Protein AF-0000000086524022 (afdb_homodimer)

Radius of gyration: 31.14 Å; Cα contacts (8 Å, |Δi|>4): 1579; chains: 2; bounding box: 56×101×96 Å

Structure (mmCIF, N/CA/C/O backbone):
data_AF-0000000086524022-model_v1
#
loop_
_entity.id
_entity.type
_entity.pdbx_description
1 polymer 'AAA family ATPase'
#
loop_
_atom_site.group_PDB
_atom_site.id
_atom_site.type_symbol
_atom_site.label_atom_id
_atom_site.label_alt_id
_atom_site.label_comp_id
_atom_site.label_asym_id
_atom_site.label_entity_id
_atom_site.label_seq_id
_atom_site.pdbx_PDB_ins_code
_atom_site.Cartn_x
_atom_site.Cartn_y
_atom_site.Cartn_z
_atom_site.occupancy
_atom_site.B_iso_or_equiv
_atom_site.auth_seq_id
_atom_site.auth_comp_id
_atom_site.auth_asym_id
_atom_site.auth_atom_id
_atom_site.pdbx_PDB_model_num
ATOM 1 N N . MET A 1 1 ? 24.516 22.266 28.344 1 19.86 1 MET A N 1
ATOM 2 C CA . MET A 1 1 ? 23.703 23.094 27.438 1 19.86 1 MET A CA 1
ATOM 3 C C . MET A 1 1 ? 22.25 22.641 27.453 1 19.86 1 MET A C 1
ATOM 5 O O . MET A 1 1 ? 21.938 21.484 27.203 1 19.86 1 MET A O 1
ATOM 9 N N . ASP A 1 2 ? 21.391 23.062 28.406 1 24.16 2 ASP A N 1
ATOM 10 C CA . ASP A 1 2 ? 19.984 22.938 28.766 1 24.16 2 ASP A CA 1
ATOM 11 C C . ASP A 1 2 ? 19.094 23.016 27.547 1 24.16 2 ASP A C 1
ATOM 13 O O . ASP A 1 2 ? 19.062 24.031 26.844 1 24.16 2 ASP A O 1
ATOM 17 N N . MET A 1 3 ? 18.953 22.094 26.75 1 27.72 3 MET A N 1
ATOM 18 C CA . MET A 1 3 ? 18.203 21.828 25.531 1 27.72 3 MET A CA 1
ATOM 19 C C . MET A 1 3 ? 16.812 22.469 25.594 1 27.72 3 MET A C 1
ATOM 21 O O . MET A 1 3 ? 16.141 22.406 26.625 1 27.72 3 MET A O 1
ATOM 25 N N . ASP A 1 4 ? 16.391 23.484 24.719 1 31.56 4 ASP A N 1
ATOM 26 C CA . ASP A 1 4 ? 15.398 24.531 24.516 1 31.56 4 ASP A CA 1
ATOM 27 C C . ASP A 1 4 ? 13.984 23.969 24.625 1 31.56 4 ASP A C 1
ATOM 29 O O . ASP A 1 4 ? 13.562 23.156 23.781 1 31.56 4 ASP A O 1
ATOM 33 N N . GLN A 1 5 ? 13.383 23.625 25.672 1 36.5 5 GLN A N 1
ATOM 34 C CA . GLN A 1 5 ? 12.047 23.359 26.203 1 36.5 5 GLN A CA 1
ATOM 35 C C . GLN A 1 5 ? 10.984 24.125 25.422 1 36.5 5 GLN A C 1
ATOM 37 O O . GLN A 1 5 ? 9.844 23.672 25.328 1 36.5 5 GLN A O 1
ATOM 42 N N . ASN A 1 6 ? 11.188 25.406 25 1 39.25 6 ASN A N 1
ATOM 43 C CA . ASN A 1 6 ? 10.297 26.5 24.594 1 39.25 6 ASN A CA 1
ATOM 44 C C . ASN A 1 6 ? 9.812 26.328 23.156 1 39.25 6 ASN A C 1
ATOM 46 O O . ASN A 1 6 ? 9.156 27.219 22.625 1 39.25 6 ASN A O 1
ATOM 50 N N . VAL A 1 7 ? 10.414 25.5 22.453 1 42.44 7 VAL A N 1
ATOM 51 C CA . VAL A 1 7 ? 10.07 25.531 21.031 1 42.44 7 VAL A CA 1
ATOM 52 C C . VAL A 1 7 ? 8.625 25.062 20.844 1 42.44 7 VAL A C 1
ATOM 54 O O . VAL A 1 7 ? 7.934 25.531 19.938 1 42.44 7 VAL A O 1
ATOM 57 N N . TYR A 1 8 ? 8.102 24.172 21.734 1 45.38 8 TYR A N 1
ATOM 58 C CA . TYR A 1 8 ? 6.75 23.656 21.531 1 45.38 8 TYR A CA 1
ATOM 59 C C . TYR A 1 8 ? 5.707 24.656 22.016 1 45.38 8 TYR A C 1
ATOM 61 O O . TYR A 1 8 ? 4.551 24.609 21.578 1 45.38 8 TYR A O 1
ATOM 69 N N . ASP A 1 9 ? 6.125 25.469 23.078 1 49.09 9 ASP A N 1
ATOM 70 C CA . ASP A 1 9 ? 5.207 26.484 23.594 1 49.09 9 ASP A CA 1
ATOM 71 C C . ASP A 1 9 ? 4.723 27.406 22.484 1 49.09 9 ASP A C 1
ATOM 73 O O . ASP A 1 9 ? 3.805 28.203 22.688 1 49.09 9 ASP A O 1
ATOM 77 N N . GLU A 1 10 ? 5.336 27.094 21.25 1 59.22 10 GLU A N 1
ATOM 78 C CA . GLU A 1 10 ? 5.074 28.109 20.25 1 59.22 10 GLU A CA 1
ATOM 79 C C . GLU A 1 10 ? 4.203 27.578 19.109 1 59.22 10 GLU A C 1
ATOM 81 O O . GLU A 1 10 ? 3.906 28.281 18.156 1 59.22 10 GLU A O 1
ATOM 86 N N . MET A 1 11 ? 3.648 26.312 19.312 1 65.94 11 MET A N 1
ATOM 87 C CA . MET A 1 11 ? 2.822 25.875 18.188 1 65.94 11 MET A CA 1
ATOM 88 C C . MET A 1 11 ? 1.359 26.234 18.406 1 65.94 11 MET A C 1
ATOM 90 O O . MET A 1 11 ? 0.811 26 19.484 1 65.94 11 MET A O 1
ATOM 94 N N . PRO A 1 12 ? 0.862 26.938 17.453 1 71.75 12 PRO A N 1
ATOM 95 C CA . PRO A 1 12 ? -0.554 27.266 17.625 1 71.75 12 PRO A CA 1
ATOM 96 C C . PRO A 1 12 ? -1.441 26.031 17.766 1 71.75 12 PRO A C 1
ATOM 98 O O . PRO A 1 12 ? -1.146 24.984 17.188 1 71.75 12 PRO A O 1
ATOM 101 N N . ALA A 1 13 ? -2.348 26.203 18.625 1 77.5 13 ALA A N 1
ATOM 102 C CA . ALA A 1 13 ? -3.328 25.125 18.797 1 77.5 13 ALA A CA 1
ATOM 103 C C . ALA A 1 13 ? -4.371 25.172 17.672 1 77.5 13 ALA A C 1
ATOM 105 O O . ALA A 1 13 ? -5.09 26.156 17.516 1 77.5 13 ALA A O 1
ATOM 106 N N . TRP A 1 14 ? -4.387 24.281 16.75 1 88.25 14 TRP A N 1
ATOM 107 C CA . TRP A 1 14 ? -5.371 24.125 15.688 1 88.25 14 TRP A CA 1
ATOM 108 C C . TRP A 1 14 ? -6.406 23.062 16.062 1 88.25 14 TRP A C 1
ATOM 110 O O . TRP A 1 14 ? -6.059 21.922 16.344 1 88.25 14 TRP A O 1
ATOM 120 N N . THR A 1 15 ? -7.648 23.531 16.094 1 93.94 15 THR A N 1
ATOM 121 C CA . THR A 1 15 ? -8.734 22.594 16.375 1 93.94 15 THR A CA 1
ATOM 122 C C . THR A 1 15 ? -9.664 22.469 15.172 1 93.94 15 THR A C 1
ATOM 124 O O . THR A 1 15 ? -10.031 23.484 14.555 1 93.94 15 THR A O 1
ATOM 127 N N . PHE A 1 16 ? -10.016 21.312 14.844 1 96.69 16 PHE A N 1
ATOM 128 C CA . PHE A 1 16 ? -10.953 21.016 13.766 1 96.69 16 PHE A CA 1
ATOM 129 C C . PHE A 1 16 ? -12.203 20.328 14.312 1 96.69 16 PHE A C 1
ATOM 131 O O . PHE A 1 16 ? -12.117 19.359 15.07 1 96.69 16 PHE A O 1
ATOM 138 N N . GLN A 1 17 ? -13.336 20.891 13.945 1 97.12 17 GLN A N 1
ATOM 139 C CA . GLN A 1 17 ? -14.625 20.344 14.359 1 97.12 17 GLN A CA 1
ATOM 140 C C . GLN A 1 17 ? -15.484 20 13.148 1 97.12 17 GLN A C 1
ATOM 142 O O . GLN A 1 17 ? -15.609 20.797 12.219 1 97.12 17 GLN A O 1
ATOM 147 N N . VAL A 1 18 ? -16.094 18.781 13.211 1 97.12 18 VAL A N 1
ATOM 148 C CA . VAL A 1 18 ? -16.844 18.359 12.047 1 97.12 18 VAL A CA 1
ATOM 149 C C . VAL A 1 18 ? -18.203 17.812 12.484 1 97.12 18 VAL A C 1
ATOM 151 O O . VAL A 1 18 ? -18.344 17.297 13.602 1 97.12 18 VAL A O 1
ATOM 154 N N . GLU A 1 19 ? -19.188 18.031 11.633 1 97 19 GLU A N 1
ATOM 155 C CA . GLU A 1 19 ? -20.516 17.438 11.734 1 97 19 GLU A CA 1
ATOM 156 C C . GLU A 1 19 ? -20.984 16.906 10.383 1 97 19 GLU A C 1
ATOM 158 O O . GLU A 1 19 ? -20.859 17.578 9.367 1 97 19 GLU A O 1
ATOM 163 N N . ASN A 1 20 ? -21.5 15.633 10.398 1 94.75 20 ASN A N 1
ATOM 164 C CA . ASN A 1 20 ? -22 14.992 9.188 1 94.75 20 ASN A CA 1
ATOM 165 C C . ASN A 1 20 ? -20.953 14.977 8.086 1 94.75 20 ASN A C 1
ATOM 167 O O . ASN A 1 20 ? -21.219 15.438 6.973 1 94.75 20 ASN A O 1
ATOM 171 N N . PHE A 1 21 ? -19.828 14.578 8.391 1 94.38 21 PHE A N 1
ATOM 172 C CA . PHE A 1 21 ? -18.703 14.516 7.469 1 94.38 21 PHE A CA 1
ATOM 173 C C . PHE A 1 21 ? -18.344 13.07 7.148 1 94.38 21 PHE A C 1
ATOM 175 O O . PHE A 1 21 ? -17.578 12.438 7.871 1 94.38 21 PHE A O 1
ATOM 182 N N . GLY A 1 22 ? -18.891 12.617 6.055 1 88.12 22 GLY A N 1
ATOM 183 C CA . GLY A 1 22 ? -18.672 11.227 5.691 1 88.12 22 GLY A CA 1
ATOM 184 C C . GLY A 1 22 ? -19.172 10.242 6.738 1 88.12 22 GLY A C 1
ATOM 185 O O . GLY A 1 22 ? -20.344 10.281 7.113 1 88.12 22 GLY A O 1
ATOM 186 N N . TYR A 1 23 ? -18.203 9.492 7.293 1 86.81 23 TYR A N 1
ATOM 187 C CA . TYR A 1 23 ? -18.562 8.484 8.289 1 86.81 23 TYR A CA 1
ATOM 188 C C . TYR A 1 23 ? -18.719 9.117 9.672 1 86.81 23 TYR A C 1
ATOM 190 O O . TYR A 1 23 ? -19.188 8.469 10.609 1 86.81 23 TYR A O 1
ATOM 198 N N . ILE A 1 24 ? -18.391 10.367 9.758 1 93.25 24 ILE A N 1
ATOM 199 C CA . ILE A 1 24 ? -18.359 11 11.07 1 93.25 24 ILE A CA 1
ATOM 200 C C . ILE A 1 24 ? -19.609 11.852 11.273 1 93.25 24 ILE A C 1
ATOM 202 O O . ILE A 1 24 ? -19.828 12.82 10.539 1 93.25 24 ILE A O 1
ATOM 206 N N . ASN A 1 25 ? -20.375 11.57 12.227 1 95.44 25 ASN A N 1
ATOM 207 C CA . ASN A 1 25 ? -21.531 12.391 12.578 1 95.44 25 ASN A CA 1
ATOM 208 C C . ASN A 1 25 ? -21.125 13.656 13.32 1 95.44 25 ASN A C 1
ATOM 210 O O . ASN A 1 25 ? -21.594 14.75 13.008 1 95.44 25 ASN A O 1
ATOM 214 N N . LYS A 1 26 ? -20.344 13.43 14.32 1 95.06 26 LYS A N 1
ATOM 215 C CA . LYS A 1 26 ? -19.812 14.555 15.086 1 95.06 26 LYS A CA 1
ATOM 216 C C . LYS A 1 26 ? -18.453 14.227 15.68 1 95.06 26 LYS A C 1
ATOM 218 O O . LYS A 1 26 ? -18.219 13.102 16.141 1 95.06 26 LYS A O 1
ATOM 223 N N . GLY A 1 27 ? -17.562 15.227 15.656 1 95.62 27 GLY A N 1
ATOM 224 C CA . GLY A 1 27 ? -16.25 15.023 16.25 1 95.62 27 GLY A CA 1
ATOM 225 C C . GLY A 1 27 ? -15.367 16.25 16.172 1 95.62 27 GLY A C 1
ATOM 226 O O . GLY A 1 27 ? -15.68 17.203 15.445 1 95.62 27 GLY A O 1
ATOM 227 N N . ALA A 1 28 ? -14.391 16.281 16.984 1 96.25 28 ALA A N 1
ATOM 228 C CA . ALA A 1 28 ? -13.406 17.359 16.984 1 96.25 28 ALA A CA 1
ATOM 229 C C . ALA A 1 28 ? -12.023 16.828 17.375 1 96.25 28 ALA A C 1
ATOM 231 O O . ALA A 1 28 ? -11.906 15.812 18.047 1 96.25 28 ALA A O 1
ATOM 232 N N . LEU A 1 29 ? -11.031 17.469 16.859 1 95.75 29 LEU A N 1
ATOM 233 C CA . LEU A 1 29 ? -9.68 17.125 17.297 1 95.75 29 LEU A CA 1
ATOM 234 C C . LEU A 1 29 ? -8.781 18.359 17.281 1 95.75 29 LEU A C 1
ATOM 236 O O . LEU A 1 29 ? -9 19.281 16.484 1 95.75 29 LEU A O 1
ATOM 240 N N . THR A 1 30 ? -7.871 18.406 18.188 1 94.94 30 THR A N 1
ATOM 241 C CA . THR A 1 30 ? -6.867 19.469 18.312 1 94.94 30 THR A CA 1
ATOM 242 C C . THR A 1 30 ? -5.473 18.922 18.031 1 94.94 30 THR A C 1
ATOM 244 O O . THR A 1 30 ? -5.07 17.891 18.594 1 94.94 30 THR A O 1
ATOM 247 N N . LEU A 1 31 ? -4.785 19.594 17.188 1 93.88 31 LEU A N 1
ATOM 248 C CA . LEU A 1 31 ? -3.469 19.109 16.781 1 93.88 31 LEU A CA 1
ATOM 249 C C . LEU A 1 31 ? -2.436 19.359 17.875 1 93.88 31 LEU A C 1
ATOM 251 O O . LEU A 1 31 ? -2.416 20.438 18.469 1 93.88 31 LEU A O 1
ATOM 255 N N . LYS A 1 32 ? -1.674 18.375 18.172 1 95.31 32 LYS A N 1
ATOM 256 C CA . LYS A 1 32 ? -0.5 18.422 19.031 1 95.31 32 LYS A CA 1
ATOM 257 C C . LYS A 1 32 ? 0.776 18.141 18.234 1 95.31 32 LYS A C 1
ATOM 259 O O . LYS A 1 32 ? 0.724 17.891 17.031 1 95.31 32 LYS A O 1
ATOM 264 N N . PRO A 1 33 ? 1.92 18.266 18.875 1 95.69 33 PRO A N 1
ATOM 265 C CA . PRO A 1 33 ? 3.143 17.969 18.125 1 95.69 33 PRO A CA 1
ATOM 266 C C . PRO A 1 33 ? 3.094 16.594 17.453 1 95.69 33 PRO A C 1
ATOM 268 O O . PRO A 1 33 ? 3.508 16.469 16.297 1 95.69 33 PRO A O 1
ATOM 271 N N . LEU A 1 34 ? 2.611 15.648 18.141 1 97.81 34 LEU A N 1
ATOM 272 C CA . LEU A 1 34 ? 2.266 14.352 17.562 1 97.81 34 LEU A CA 1
ATOM 273 C C . LEU A 1 34 ? 0.777 14.07 17.719 1 97.81 34 LEU A C 1
ATOM 275 O O . LEU A 1 34 ? 0.276 13.961 18.844 1 97.81 34 LEU A O 1
ATOM 279 N N . THR A 1 35 ? 0.076 14.023 16.703 1 98.06 35 THR A N 1
ATOM 280 C CA . THR A 1 35 ? -1.344 13.688 16.719 1 98.06 35 THR A CA 1
ATOM 281 C C . THR A 1 35 ? -1.598 12.359 16 1 98.06 35 THR A C 1
ATOM 283 O O . THR A 1 35 ? -1.136 12.156 14.883 1 98.06 35 THR A O 1
ATOM 286 N N . ILE A 1 36 ? -2.309 11.5 16.641 1 97.31 36 ILE A N 1
ATOM 287 C CA . ILE A 1 36 ? -2.535 10.148 16.125 1 97.31 36 ILE A CA 1
ATOM 288 C C . ILE A 1 36 ? -4.031 9.914 15.945 1 97.31 36 ILE A C 1
ATOM 290 O O . ILE A 1 36 ? -4.812 10.07 16.891 1 97.31 36 ILE A O 1
ATOM 294 N N . LEU A 1 37 ? -4.418 9.609 14.727 1 96.5 37 LEU A N 1
ATOM 295 C CA . LEU A 1 37 ? -5.77 9.164 14.414 1 96.5 37 LEU A CA 1
ATOM 296 C C . LEU A 1 37 ? -5.844 7.645 14.367 1 96.5 37 LEU A C 1
ATOM 298 O O . LEU A 1 37 ? -5.258 7.016 13.484 1 96.5 37 LEU A O 1
ATOM 302 N N . CYS A 1 38 ? -6.57 7.113 15.305 1 91.56 38 CYS A N 1
ATOM 303 C CA . CYS A 1 38 ? -6.672 5.664 15.414 1 91.56 38 CYS A CA 1
ATOM 304 C C . CYS A 1 38 ? -8.094 5.191 15.156 1 91.56 38 CYS A C 1
ATOM 306 O O . CYS A 1 38 ? -9.047 5.953 15.344 1 91.56 38 CYS A O 1
ATOM 308 N N . GLY A 1 39 ? -8.211 3.934 14.734 1 84.19 39 GLY A N 1
ATOM 309 C CA . GLY A 1 39 ? -9.531 3.355 14.547 1 84.19 39 GLY A CA 1
ATOM 310 C C . GLY A 1 39 ? -9.562 2.295 13.461 1 84.19 39 GLY A C 1
ATOM 311 O O . GLY A 1 39 ? -8.562 2.059 12.781 1 84.19 39 GLY A O 1
ATOM 312 N N . GLN A 1 40 ? -10.68 1.708 13.336 1 81.88 40 GLN A N 1
ATOM 313 C CA . GLN A 1 40 ? -10.883 0.65 12.352 1 81.88 40 GLN A CA 1
ATOM 314 C C . GLN A 1 40 ? -10.922 1.217 10.938 1 81.88 40 GLN A C 1
ATOM 316 O O . GLN A 1 40 ? -10.836 2.432 10.742 1 81.88 40 GLN A O 1
ATOM 321 N N . ASN A 1 41 ? -10.922 0.274 10.016 1 80.5 41 ASN A N 1
ATOM 322 C CA . ASN A 1 41 ? -11.031 0.714 8.625 1 80.5 41 ASN A CA 1
ATOM 323 C C . ASN A 1 41 ? -12.398 1.333 8.344 1 80.5 41 ASN A C 1
ATOM 325 O O . ASN A 1 41 ? -13.398 0.942 8.953 1 80.5 41 ASN A O 1
ATOM 329 N N . ASN A 1 42 ? -12.383 2.303 7.477 1 81.12 42 ASN A N 1
ATOM 330 C CA . ASN A 1 42 ? -13.617 2.924 7.02 1 81.12 42 ASN A CA 1
ATOM 331 C C . ASN A 1 42 ? -14.273 3.746 8.125 1 81.12 42 ASN A C 1
ATOM 333 O O . ASN A 1 42 ? -15.469 3.584 8.398 1 81.12 42 ASN A O 1
ATOM 337 N N . THR A 1 43 ? -13.5 4.512 8.812 1 85.81 43 THR A N 1
ATOM 338 C CA . THR A 1 43 ? -14.055 5.316 9.898 1 85.81 43 THR A CA 1
ATOM 339 C C . THR A 1 43 ? -13.828 6.801 9.641 1 85.81 43 THR A C 1
ATOM 341 O O . THR A 1 43 ? -14.172 7.641 10.477 1 85.81 43 THR A O 1
ATOM 344 N N . GLY A 1 44 ? -13.172 7.18 8.602 1 91 44 GLY A N 1
ATOM 345 C CA . GLY A 1 44 ? -13.078 8.578 8.195 1 91 44 GLY A CA 1
ATOM 346 C C . GLY A 1 44 ? -11.727 9.195 8.492 1 91 44 GLY A C 1
ATOM 347 O O . GLY A 1 44 ? -11.531 10.398 8.297 1 91 44 GLY A O 1
ATOM 348 N N . LYS A 1 45 ? -10.719 8.422 8.938 1 93.44 45 LYS A N 1
ATOM 349 C CA . LYS A 1 45 ? -9.391 8.922 9.281 1 93.44 45 LYS A CA 1
ATOM 350 C C . LYS A 1 45 ? -8.742 9.617 8.094 1 93.44 45 LYS A C 1
ATOM 352 O O . LYS A 1 45 ? -8.211 10.719 8.227 1 93.44 45 LYS A O 1
ATOM 357 N N . THR A 1 46 ? -8.812 9.023 6.938 1 92.75 46 THR A N 1
ATOM 358 C CA . THR A 1 46 ? -8.156 9.547 5.742 1 92.75 46 THR A CA 1
ATOM 359 C C . THR A 1 46 ? -8.805 10.859 5.301 1 92.75 46 THR A C 1
ATOM 361 O O . THR A 1 46 ? -8.102 11.82 4.973 1 92.75 46 THR A O 1
ATOM 364 N N . TRP A 1 47 ? -10.133 10.938 5.344 1 94.19 47 TRP A N 1
ATOM 365 C CA . TRP A 1 47 ? -10.828 12.156 4.957 1 94.19 47 TRP A CA 1
ATOM 366 C C . TRP A 1 47 ? -10.445 13.312 5.871 1 94.19 47 TRP A C 1
ATOM 368 O O . TRP A 1 47 ? -10.242 14.438 5.402 1 94.19 47 TRP A O 1
ATOM 378 N N . MET A 1 48 ? -10.453 12.977 7.094 1 96.5 48 MET A N 1
ATOM 379 C CA . MET A 1 48 ? -10.086 14.008 8.055 1 96.5 48 MET A CA 1
ATOM 380 C C . MET A 1 48 ? -8.672 14.508 7.805 1 96.5 48 MET A C 1
ATOM 382 O O . MET A 1 48 ? -8.43 15.711 7.781 1 96.5 48 MET A O 1
ATOM 386 N N . MET A 1 49 ? -7.781 13.625 7.605 1 96.88 49 MET A N 1
ATOM 387 C CA . MET A 1 49 ? -6.387 13.977 7.371 1 96.88 49 MET A CA 1
ATOM 388 C C . MET A 1 49 ? -6.238 14.781 6.082 1 96.88 49 MET A C 1
ATOM 390 O O . MET A 1 49 ? -5.543 15.797 6.055 1 96.88 49 MET A O 1
ATOM 394 N N . TYR A 1 50 ? -6.859 14.344 5.004 1 96.25 50 TYR A N 1
ATOM 395 C CA . TYR A 1 50 ? -6.793 15.039 3.723 1 96.25 50 TYR A CA 1
ATOM 396 C C . TYR A 1 50 ? -7.363 16.453 3.836 1 96.25 50 TYR A C 1
ATOM 398 O O . TYR A 1 50 ? -6.805 17.406 3.287 1 96.25 50 TYR A O 1
ATOM 406 N N . SER A 1 51 ? -8.469 16.547 4.543 1 96.62 51 SER A N 1
ATOM 407 C CA . SER A 1 51 ? -9.102 17.844 4.719 1 96.62 51 SER A CA 1
ATOM 408 C C . SER A 1 51 ? -8.211 18.797 5.512 1 96.62 51 SER A C 1
ATOM 410 O O . SER A 1 51 ? -8.031 19.953 5.133 1 96.62 51 SER A O 1
ATOM 412 N N . MET A 1 52 ? -7.664 18.297 6.605 1 96 52 MET A N 1
ATOM 413 C CA . MET A 1 52 ? -6.746 19.109 7.387 1 96 52 MET A CA 1
ATOM 414 C C . MET A 1 52 ? -5.574 19.594 6.535 1 96 52 MET A C 1
ATOM 416 O O . MET A 1 52 ? -5.195 20.766 6.582 1 96 52 MET A O 1
ATOM 420 N N . TYR A 1 53 ? -5.047 18.703 5.75 1 96 53 TYR A N 1
ATOM 421 C CA . TYR A 1 53 ? -3.947 19.016 4.848 1 96 53 TYR A CA 1
ATOM 422 C C . TYR A 1 53 ? -4.336 20.156 3.902 1 96 53 TYR A C 1
ATOM 424 O O . TYR A 1 53 ? -3.609 21.141 3.781 1 96 53 TYR A O 1
ATOM 432 N N . GLY A 1 54 ? -5.422 19.984 3.225 1 92.88 54 GLY A N 1
ATOM 433 C CA . GLY A 1 54 ? -5.859 20.969 2.26 1 92.88 54 GLY A CA 1
ATOM 434 C C . GLY A 1 54 ? -6.125 22.328 2.879 1 92.88 54 GLY A C 1
ATOM 435 O O . GLY A 1 54 ? -5.801 23.359 2.289 1 92.88 54 GLY A O 1
ATOM 436 N N . ILE A 1 55 ? -6.715 22.312 4.031 1 92.94 55 ILE A N 1
ATOM 437 C CA . ILE A 1 55 ? -7.047 23.547 4.738 1 92.94 55 ILE A CA 1
ATOM 438 C C . ILE A 1 55 ? -5.766 24.266 5.152 1 92.94 55 ILE A C 1
ATOM 440 O O . ILE A 1 55 ? -5.652 25.484 4.98 1 92.94 55 ILE A O 1
ATOM 444 N N . LEU A 1 56 ? -4.801 23.547 5.621 1 91.25 56 LEU A N 1
ATOM 445 C CA . LEU A 1 56 ? -3.555 24.141 6.086 1 91.25 56 LEU A CA 1
ATOM 446 C C . LEU A 1 56 ? -2.695 24.594 4.906 1 91.25 56 LEU A C 1
ATOM 448 O O . LEU A 1 56 ? -1.821 25.453 5.059 1 91.25 56 LEU A O 1
ATOM 452 N N . ARG A 1 57 ? -2.979 23.969 3.828 1 88.62 57 ARG A N 1
ATOM 453 C CA . ARG A 1 57 ? -2.182 24.312 2.652 1 88.62 57 ARG A CA 1
ATOM 454 C C . ARG A 1 57 ? -2.637 25.625 2.039 1 88.62 57 ARG A C 1
ATOM 456 O O . ARG A 1 57 ? -1.812 26.453 1.627 1 88.62 57 ARG A O 1
ATOM 463 N N . HIS A 1 58 ? -3.973 25.734 1.92 1 84.81 58 HIS A N 1
ATOM 464 C CA . HIS A 1 58 ? -4.484 26.938 1.255 1 84.81 58 HIS A CA 1
ATOM 465 C C . HIS A 1 58 ? -5.961 27.141 1.571 1 84.81 58 HIS A C 1
ATOM 467 O O . HIS A 1 58 ? -6.738 26.188 1.618 1 84.81 58 HIS A O 1
ATOM 473 N N . LEU A 1 59 ? -6.246 28.406 1.8 1 88.75 59 LEU A N 1
ATOM 474 C CA . LEU A 1 59 ? -7.641 28.828 1.919 1 88.75 59 LEU A CA 1
ATOM 475 C C . LEU A 1 59 ? -7.984 29.875 0.878 1 88.75 59 LEU A C 1
ATOM 477 O O . LEU A 1 59 ? -7.18 30.766 0.602 1 88.75 59 LEU A O 1
ATOM 481 N N . PRO A 1 60 ? -9.125 29.734 0.326 1 88 60 PRO A N 1
ATOM 482 C CA . PRO A 1 60 ? -9.531 30.734 -0.67 1 88 60 PRO A CA 1
ATOM 483 C C . PRO A 1 60 ? -9.758 32.094 -0.063 1 88 60 PRO A C 1
ATOM 485 O O . PRO A 1 60 ? -10.07 32.219 1.126 1 88 60 PRO A O 1
ATOM 488 N N . THR A 1 61 ? -9.609 33.125 -0.903 1 84.31 61 THR A N 1
ATOM 489 C CA . THR A 1 61 ? -9.695 34.531 -0.439 1 84.31 61 THR A CA 1
ATOM 490 C C . THR A 1 61 ? -10.852 35.25 -1.118 1 84.31 61 THR A C 1
ATOM 492 O O . THR A 1 61 ? -10.852 36.469 -1.214 1 84.31 61 THR A O 1
ATOM 495 N N . ASP A 1 62 ? -11.758 34.5 -1.497 1 84.44 62 ASP A N 1
ATOM 496 C CA . ASP A 1 62 ? -12.828 35.094 -2.293 1 84.44 62 ASP A CA 1
ATOM 497 C C . ASP A 1 62 ? -13.719 36 -1.437 1 84.44 62 ASP A C 1
ATOM 499 O O . ASP A 1 62 ? -14.25 37 -1.92 1 84.44 62 ASP A O 1
ATOM 503 N N . GLU A 1 63 ? -13.859 35.688 -0.212 1 84.38 63 GLU A N 1
ATOM 504 C CA . GLU A 1 63 ? -14.727 36.469 0.673 1 84.38 63 GLU A CA 1
ATOM 505 C C . GLU A 1 63 ? -14 37.688 1.233 1 84.38 63 GLU A C 1
ATOM 507 O O . GLU A 1 63 ? -12.773 37.656 1.402 1 84.38 63 GLU A O 1
ATOM 512 N N . PRO A 1 64 ? -14.703 38.688 1.448 1 86.75 64 PRO A N 1
ATOM 513 C CA . PRO A 1 64 ? -14.062 39.906 1.986 1 86.75 64 PRO A CA 1
ATOM 514 C C . PRO A 1 64 ? -13.727 39.781 3.471 1 86.75 64 PRO A C 1
ATOM 516 O O . PRO A 1 64 ? -14.438 39.094 4.215 1 86.75 64 PRO A O 1
ATOM 519 N N . LEU A 1 65 ? -12.617 40.406 3.83 1 90.62 65 LEU A N 1
ATOM 520 C CA . LEU A 1 65 ? -12.234 40.562 5.227 1 90.62 65 LEU A CA 1
ATOM 521 C C . LEU A 1 65 ? -12.453 42 5.695 1 90.62 65 LEU A C 1
ATOM 523 O O . LEU A 1 65 ? -12.32 42.938 4.91 1 90.62 65 LEU A O 1
ATOM 527 N N . PRO A 1 66 ? -12.758 42.031 6.93 1 90.38 66 PRO A N 1
ATOM 528 C CA . PRO A 1 66 ? -13.016 43.406 7.418 1 90.38 66 PRO A CA 1
ATOM 529 C C . PRO A 1 66 ? -11.812 44.312 7.273 1 90.38 66 PRO A C 1
ATOM 531 O O . PRO A 1 66 ? -10.68 43.938 7.57 1 90.38 66 PRO A O 1
ATOM 534 N N . GLU A 1 67 ? -12.047 45.531 6.82 1 90.75 67 GLU A N 1
ATOM 535 C CA . GLU A 1 67 ? -11.133 46.656 6.828 1 90.75 67 GLU A CA 1
ATOM 536 C C . GLU A 1 67 ? -10.047 46.5 5.766 1 90.75 67 GLU A C 1
ATOM 538 O O . GLU A 1 67 ? -9.195 47.406 5.602 1 90.75 67 GLU A O 1
ATOM 543 N N . ILE A 1 68 ? -9.992 45.438 5.059 1 91.06 68 ILE A N 1
ATOM 544 C CA . ILE A 1 68 ? -8.938 45.219 4.078 1 91.06 68 ILE A CA 1
ATOM 545 C C . ILE A 1 68 ? -9.164 46.125 2.867 1 91.06 68 ILE A C 1
ATOM 547 O O . ILE A 1 68 ? -8.203 46.656 2.287 1 91.06 68 ILE A O 1
ATOM 551 N N . ALA A 1 69 ? -10.43 46.281 2.506 1 90 69 ALA A N 1
ATOM 552 C CA . ALA A 1 69 ? -10.742 47.156 1.402 1 90 69 ALA A CA 1
ATOM 553 C C . ALA A 1 69 ? -10.281 48.594 1.71 1 90 69 ALA A C 1
ATOM 555 O O . ALA A 1 69 ? -9.742 49.281 0.839 1 90 69 ALA A O 1
ATOM 556 N N . GLU A 1 70 ? -10.555 49 2.916 1 91.31 70 GLU A N 1
ATOM 557 C CA . GLU A 1 70 ? -10.133 50.312 3.342 1 91.31 70 GLU A CA 1
ATOM 558 C C . GLU A 1 70 ? -8.609 50.438 3.346 1 91.31 70 GLU A C 1
ATOM 560 O O . GLU A 1 70 ? -8.062 51.469 2.922 1 91.31 70 GLU A O 1
ATOM 565 N N . LEU A 1 71 ? -7.996 49.469 3.844 1 91.19 71 LEU A N 1
ATOM 566 C CA . LEU A 1 71 ? -6.535 49.438 3.871 1 91.19 71 LEU A CA 1
ATOM 567 C C . LEU A 1 71 ? -5.965 49.5 2.459 1 91.19 71 LEU A C 1
ATOM 569 O O . LEU A 1 71 ? -4.992 50.219 2.215 1 91.19 71 LEU A O 1
ATOM 573 N N . THR A 1 72 ? -6.523 48.781 1.562 1 89.25 72 THR A N 1
ATOM 574 C CA . THR A 1 72 ? -6.082 48.75 0.173 1 89.25 72 THR A CA 1
ATOM 575 C C . THR A 1 72 ? -6.242 50.094 -0.482 1 89.25 72 THR A C 1
ATOM 577 O O . THR A 1 72 ? -5.359 50.562 -1.216 1 89.25 72 THR A O 1
ATOM 580 N N . ASN A 1 73 ? -7.359 50.719 -0.225 1 89.25 73 ASN A N 1
ATOM 581 C CA . ASN A 1 73 ? -7.594 52.031 -0.772 1 89.25 73 ASN A CA 1
ATOM 582 C C . ASN A 1 73 ? -6.562 53.031 -0.272 1 89.25 73 ASN A C 1
ATOM 584 O O . ASN A 1 73 ? -6.062 53.875 -1.044 1 89.25 73 ASN A O 1
ATOM 588 N N . LYS A 1 74 ? -6.285 52.969 0.962 1 90.19 74 LYS A N 1
ATOM 589 C CA . LYS A 1 74 ? -5.266 53.844 1.536 1 90.19 74 LYS A CA 1
ATOM 590 C C . LYS A 1 74 ? -3.902 53.594 0.904 1 90.19 74 LYS A C 1
ATOM 592 O O . LYS A 1 74 ? -3.139 54.531 0.661 1 90.19 74 LYS A O 1
ATOM 597 N N . LEU A 1 75 ? -3.607 52.406 0.694 1 89.12 75 LEU A N 1
ATOM 598 C CA . LEU A 1 75 ? -2.336 52.031 0.096 1 89.12 75 LEU A CA 1
ATOM 599 C C . LEU A 1 75 ? -2.229 52.531 -1.338 1 89.12 75 LEU A C 1
ATOM 601 O O . LEU A 1 75 ? -1.155 52.938 -1.771 1 89.12 75 LEU A O 1
ATOM 605 N N . LEU A 1 76 ? -3.287 52.469 -2.037 1 87.25 76 LEU A N 1
ATOM 606 C CA . LEU A 1 76 ? -3.297 52.906 -3.428 1 87.25 76 LEU A CA 1
ATOM 607 C C . LEU A 1 76 ? -3.111 54.406 -3.52 1 87.25 76 LEU A C 1
ATOM 609 O O . LEU A 1 76 ? -2.506 54.906 -4.473 1 87.25 76 LEU A O 1
ATOM 613 N N . VAL A 1 77 ? -3.586 55.062 -2.576 1 87.12 77 VAL A N 1
ATOM 614 C CA . VAL A 1 77 ? -3.527 56.5 -2.586 1 87.12 77 VAL A CA 1
ATOM 615 C C . VAL A 1 77 ? -2.178 56.969 -2.043 1 87.12 77 VAL A C 1
ATOM 617 O O . VAL A 1 77 ? -1.51 57.812 -2.658 1 87.12 77 VAL A O 1
ATOM 620 N N . ASP A 1 78 ? -1.78 56.438 -0.959 1 88.12 78 ASP A N 1
ATOM 621 C CA . ASP A 1 78 ? -0.619 56.938 -0.234 1 88.12 78 ASP A CA 1
ATOM 622 C C . ASP A 1 78 ? 0.649 56.188 -0.637 1 88.12 78 ASP A C 1
ATOM 624 O O . ASP A 1 78 ? 1.761 56.688 -0.406 1 88.12 78 ASP A O 1
ATOM 628 N N . GLY A 1 79 ? 0.489 55.031 -1.175 1 85.88 79 GLY A N 1
ATOM 629 C CA . GLY A 1 79 ? 1.63 54.219 -1.559 1 85.88 79 GLY A CA 1
ATOM 630 C C . GLY A 1 79 ? 2.279 53.5 -0.384 1 85.88 79 GLY A C 1
ATOM 631 O O . GLY A 1 79 ? 3.221 52.75 -0.562 1 85.88 79 GLY A O 1
ATOM 632 N N . TYR A 1 80 ? 1.806 53.906 0.767 1 87.31 80 TYR A N 1
ATOM 633 C CA . TYR A 1 80 ? 2.375 53.344 1.997 1 87.31 80 TYR A CA 1
ATOM 634 C C . TYR A 1 80 ? 1.326 53.312 3.102 1 87.31 80 TYR A C 1
ATOM 636 O O . TYR A 1 80 ? 0.467 54.188 3.199 1 87.31 80 TYR A O 1
ATOM 644 N N . VAL A 1 81 ? 1.362 52.188 3.84 1 89.12 81 VAL A N 1
ATOM 645 C CA . VAL A 1 81 ? 0.436 52.062 4.961 1 89.12 81 VAL A CA 1
ATOM 646 C C . VAL A 1 81 ? 1.087 51.281 6.098 1 89.12 81 VAL A C 1
ATOM 648 O O . VAL A 1 81 ? 1.821 50.312 5.852 1 89.12 81 VAL A O 1
ATOM 651 N N . GLU A 1 82 ? 0.988 51.75 7.324 1 89.44 82 GLU A N 1
ATOM 652 C CA . GLU A 1 82 ? 1.296 51 8.531 1 89.44 82 GLU A CA 1
ATOM 653 C C . GLU A 1 82 ? 0.025 50.5 9.203 1 89.44 82 GLU A C 1
ATOM 655 O O . GLU A 1 82 ? -0.94 51.25 9.375 1 89.44 82 GLU A O 1
ATOM 660 N N . TRP A 1 83 ? 0.058 49.281 9.414 1 88.25 83 TRP A N 1
ATOM 661 C CA . TRP A 1 83 ? -1.155 48.625 9.875 1 88.25 83 TRP A CA 1
ATOM 662 C C . TRP A 1 83 ? -0.863 47.75 11.086 1 88.25 83 TRP A C 1
ATOM 664 O O . TRP A 1 83 ? 0.047 46.906 11.047 1 88.25 83 TRP A O 1
ATOM 674 N N . ASN A 1 84 ? -1.584 48 12.266 1 89.25 84 ASN A N 1
ATOM 675 C CA . ASN A 1 84 ? -1.461 47.156 13.445 1 89.25 84 ASN A CA 1
ATOM 676 C C . ASN A 1 84 ? -2.264 45.844 13.289 1 89.25 84 ASN A C 1
ATOM 678 O O . ASN A 1 84 ? -3.445 45.812 13.641 1 89.25 84 ASN A O 1
ATOM 682 N N . ILE A 1 85 ? -1.632 44.812 13.008 1 87.81 85 ILE A N 1
ATOM 683 C CA . ILE A 1 85 ? -2.289 43.562 12.648 1 87.81 85 ILE A CA 1
ATOM 684 C C . ILE A 1 85 ? -2.799 42.875 13.906 1 87.81 85 ILE A C 1
ATOM 686 O O . ILE A 1 85 ? -3.809 42.188 13.867 1 87.81 85 ILE A O 1
ATOM 690 N N . VAL A 1 86 ? -2.129 43.031 15 1 87.44 86 VAL A N 1
ATOM 691 C CA . VAL A 1 86 ? -2.523 42.406 16.25 1 87.44 86 VAL A CA 1
ATOM 692 C C . VAL A 1 86 ? -3.855 42.969 16.734 1 87.44 86 VAL A C 1
ATOM 694 O O . VAL A 1 86 ? -4.777 42.219 17.062 1 87.44 86 VAL A O 1
ATOM 697 N N . GLU A 1 87 ? -3.879 44.25 16.781 1 89.06 87 GLU A N 1
ATOM 698 C CA . GLU A 1 87 ? -5.113 44.938 17.188 1 89.06 87 GLU A CA 1
ATOM 699 C C . GLU A 1 87 ? -6.258 44.594 16.234 1 89.06 87 GLU A C 1
ATOM 701 O O . GLU A 1 87 ? -7.395 44.375 16.672 1 89.06 87 GLU A O 1
ATOM 706 N N . TRP A 1 88 ? -5.98 44.656 15 1 90.94 88 TRP A N 1
ATOM 707 C CA . TRP A 1 88 ? -6.988 44.312 13.992 1 90.94 88 TRP A CA 1
ATOM 708 C C . TRP A 1 88 ? -7.535 42.906 14.219 1 90.94 88 TRP A C 1
ATOM 710 O O . TRP A 1 88 ? -8.742 42.688 14.164 1 90.94 88 TRP A O 1
ATOM 720 N N . PHE A 1 89 ? -6.684 41.906 14.453 1 90.06 89 PHE A N 1
ATOM 721 C CA . PHE A 1 89 ? -7.062 40.5 14.656 1 90.06 89 PHE A CA 1
ATOM 722 C C . PHE A 1 89 ? -7.949 40.375 15.891 1 90.06 89 PHE A C 1
ATOM 724 O O . PHE A 1 89 ? -8.977 39.688 15.844 1 90.06 89 PHE A O 1
ATOM 731 N N . GLU A 1 90 ? -7.543 40.969 16.953 1 90.06 90 GLU A N 1
ATOM 732 C CA . GLU A 1 90 ? -8.273 40.875 18.219 1 90.06 90 GLU A CA 1
ATOM 733 C C . GLU A 1 90 ? -9.664 41.5 18.094 1 90.06 90 GLU A C 1
ATOM 735 O O . GLU A 1 90 ? -10.641 40.938 18.609 1 90.06 90 GLU A O 1
ATOM 740 N N . ARG A 1 91 ? -9.734 42.594 17.422 1 91.19 91 ARG A N 1
ATOM 741 C CA . ARG A 1 91 ? -11 43.312 17.281 1 91.19 91 ARG A CA 1
ATOM 742 C C . ARG A 1 91 ? -11.961 42.531 16.375 1 91.19 91 ARG A C 1
ATOM 744 O O . ARG A 1 91 ? -13.172 42.562 16.578 1 91.19 91 ARG A O 1
ATOM 751 N N . ASN A 1 92 ? -11.391 41.875 15.391 1 92.5 92 ASN A N 1
ATOM 752 C CA . ASN A 1 92 ? -12.234 41.219 14.383 1 92.5 92 ASN A CA 1
ATOM 753 C C . ASN A 1 92 ? -12.18 39.688 14.508 1 92.5 92 ASN A C 1
ATOM 755 O O . ASN A 1 92 ? -12.438 39 13.531 1 92.5 92 ASN A O 1
ATOM 759 N N . PHE A 1 93 ? -11.898 39.125 15.602 1 91.62 93 PHE A N 1
ATOM 760 C CA . PHE A 1 93 ? -11.641 37.719 15.773 1 91.62 93 PHE A CA 1
ATOM 761 C C . PHE A 1 93 ? -12.844 36.875 15.336 1 91.62 93 PHE A C 1
ATOM 763 O O . PHE A 1 93 ? -12.703 35.906 14.609 1 91.62 93 PHE A O 1
ATOM 770 N N . THR A 1 94 ? -14.016 37.312 15.734 1 92.75 94 THR A N 1
ATOM 771 C CA . THR A 1 94 ? -15.227 36.531 15.445 1 92.75 94 THR A CA 1
ATOM 772 C C . THR A 1 94 ? -15.508 36.531 13.945 1 92.75 94 THR A C 1
ATOM 774 O O . THR A 1 94 ? -15.883 35.469 13.391 1 92.75 94 THR A O 1
ATOM 777 N N . VAL A 1 95 ? -15.328 37.594 13.344 1 93 95 VAL A N 1
ATOM 778 C CA . VAL A 1 95 ? -15.57 37.719 11.914 1 93 95 VAL A CA 1
ATOM 779 C C . VAL A 1 95 ? -14.531 36.906 11.141 1 93 95 VAL A C 1
ATOM 781 O O . VAL A 1 95 ? -14.852 36.25 10.141 1 93 95 VAL A O 1
ATOM 784 N N . ILE A 1 96 ? -13.344 37 11.617 1 91.56 96 ILE A N 1
ATOM 785 C CA . ILE A 1 96 ? -12.266 36.281 10.984 1 91.56 96 ILE A CA 1
ATOM 786 C C . ILE A 1 96 ? -12.539 34.781 11.094 1 91.56 96 ILE A C 1
ATOM 788 O O . ILE A 1 96 ? -12.352 34.031 10.133 1 91.56 96 ILE A O 1
ATOM 792 N N . GLN A 1 97 ? -12.969 34.312 12.211 1 92.25 97 GLN A N 1
ATOM 793 C CA . GLN A 1 97 ? -13.312 32.906 12.414 1 92.25 97 GLN A CA 1
ATOM 794 C C . GLN A 1 97 ? -14.414 32.469 11.453 1 92.25 97 GLN A C 1
ATOM 796 O O . GLN A 1 97 ? -14.344 31.391 10.875 1 92.25 97 GLN A O 1
ATOM 801 N N . THR A 1 98 ? -15.398 33.312 11.352 1 93.44 98 THR A N 1
ATOM 802 C CA . THR A 1 98 ? -16.484 33.031 10.422 1 93.44 98 THR A CA 1
ATOM 803 C C . THR A 1 98 ? -15.969 32.969 8.984 1 93.44 98 THR A C 1
ATOM 805 O O . THR A 1 98 ? -16.375 32.094 8.219 1 93.44 98 THR A O 1
ATOM 808 N N . TYR A 1 99 ? -15.125 33.906 8.703 1 92.31 99 TYR A N 1
ATOM 809 C CA . TYR A 1 99 ? -14.5 33.938 7.383 1 92.31 99 TYR A CA 1
ATOM 810 C C . TYR A 1 99 ? -13.75 32.625 7.105 1 92.31 99 TYR A C 1
ATOM 812 O O . TYR A 1 99 ? -13.906 32.031 6.035 1 92.31 99 TYR A O 1
ATOM 820 N N . ILE A 1 100 ? -13 32.188 8.023 1 92.38 100 ILE A N 1
ATOM 821 C CA . ILE A 1 100 ? -12.203 30.984 7.871 1 92.38 100 ILE A CA 1
ATOM 822 C C . ILE A 1 100 ? -13.125 29.781 7.672 1 92.38 100 ILE A C 1
ATOM 824 O O . ILE A 1 100 ? -12.891 28.953 6.781 1 92.38 100 ILE A O 1
ATOM 828 N N . ASN A 1 101 ? -14.148 29.688 8.406 1 94.5 101 ASN A N 1
ATOM 829 C CA . ASN A 1 101 ? -15.062 28.562 8.312 1 94.5 101 ASN A CA 1
ATOM 830 C C . ASN A 1 101 ? -15.781 28.531 6.965 1 94.5 101 ASN A C 1
ATOM 832 O O . ASN A 1 101 ? -16.047 27.453 6.418 1 94.5 101 ASN A O 1
ATOM 836 N N . GLN A 1 102 ? -16.031 29.688 6.48 1 92.38 102 GLN A N 1
ATOM 837 C CA . GLN A 1 102 ? -16.641 29.766 5.156 1 92.38 102 GLN A CA 1
ATOM 838 C C . GLN A 1 102 ? -15.656 29.328 4.074 1 92.38 102 GLN A C 1
ATOM 840 O O . GLN A 1 102 ? -16.031 28.641 3.125 1 92.38 102 GLN A O 1
ATOM 845 N N . ALA A 1 103 ? -14.484 29.797 4.211 1 92.12 103 ALA A N 1
ATOM 846 C CA . ALA A 1 103 ? -13.438 29.406 3.271 1 92.12 103 ALA A CA 1
ATOM 847 C C . ALA A 1 103 ? -13.227 27.891 3.289 1 92.12 103 ALA A C 1
ATOM 849 O O . ALA A 1 103 ? -13.023 27.281 2.24 1 92.12 103 ALA A O 1
ATOM 850 N N . VAL A 1 104 ? -13.266 27.297 4.449 1 94.19 104 VAL A N 1
ATOM 851 C CA . VAL A 1 104 ? -13.094 25.859 4.613 1 94.19 104 VAL A CA 1
ATOM 852 C C . VAL A 1 104 ? -14.227 25.125 3.902 1 94.19 104 VAL A C 1
ATOM 854 O O . VAL A 1 104 ? -13.992 24.125 3.203 1 94.19 104 VAL A O 1
ATOM 857 N N . LYS A 1 105 ? -15.391 25.578 4.066 1 93.06 105 LYS A N 1
ATOM 858 C CA . LYS A 1 105 ? -16.562 24.969 3.432 1 93.06 105 LYS A CA 1
ATOM 859 C C . LYS A 1 105 ? -16.422 24.953 1.913 1 93.06 105 LYS A C 1
ATOM 861 O O . LYS A 1 105 ? -16.766 23.984 1.255 1 93.06 105 LYS A O 1
ATOM 866 N N . GLN A 1 106 ? -15.906 26.031 1.444 1 90.5 106 GLN A N 1
ATOM 867 C CA . GLN A 1 106 ? -15.719 26.156 0.002 1 90.5 106 GLN A CA 1
ATOM 868 C C . GLN A 1 106 ? -14.594 25.234 -0.48 1 90.5 106 GLN A C 1
ATOM 870 O O . GLN A 1 106 ? -14.641 24.734 -1.606 1 90.5 106 GLN A O 1
ATOM 875 N N . ARG A 1 107 ? -13.648 25 0.33 1 92.44 107 ARG A N 1
ATOM 876 C CA . ARG A 1 107 ? -12.43 24.297 -0.029 1 92.44 107 ARG A CA 1
ATOM 877 C C . ARG A 1 107 ? -12.641 22.781 0.002 1 92.44 107 ARG A C 1
ATOM 879 O O . ARG A 1 107 ? -12.008 22.047 -0.759 1 92.44 107 ARG A O 1
ATOM 886 N N . LEU A 1 108 ? -13.547 22.281 0.75 1 93.94 108 LEU A N 1
ATOM 887 C CA . LEU A 1 108 ? -13.672 20.859 1.075 1 93.94 108 LEU A CA 1
ATOM 888 C C . LEU A 1 108 ? -13.906 20.031 -0.184 1 93.94 108 LEU A C 1
ATOM 890 O O . LEU A 1 108 ? -13.211 19.031 -0.412 1 93.94 108 LEU A O 1
ATOM 894 N N . PRO A 1 109 ? -14.859 20.453 -1.087 1 91.19 109 PRO A N 1
ATOM 895 C CA . PRO A 1 109 ? -15.07 19.656 -2.297 1 91.19 109 PRO A CA 1
ATOM 896 C C . PRO A 1 109 ? -13.836 19.594 -3.193 1 91.19 109 PRO A C 1
ATOM 898 O O . PRO A 1 109 ? -13.57 18.562 -3.822 1 91.19 109 PRO A O 1
ATOM 901 N N . GLU A 1 110 ? -13.078 20.625 -3.174 1 89.5 110 GLU A N 1
ATOM 902 C CA . GLU A 1 110 ? -11.867 20.672 -3.986 1 89.5 110 GLU A CA 1
ATOM 903 C C . GLU A 1 110 ? -10.789 19.75 -3.418 1 89.5 110 GLU A C 1
ATOM 905 O O . GLU A 1 110 ? -10.086 19.062 -4.168 1 89.5 110 GLU A O 1
ATOM 910 N N . ILE A 1 111 ? -10.68 19.781 -2.156 1 92.69 111 ILE A N 1
ATOM 911 C CA . ILE A 1 111 ? -9.656 18.984 -1.492 1 92.69 111 ILE A CA 1
ATOM 912 C C . ILE A 1 111 ? -9.883 17.5 -1.787 1 92.69 111 ILE A C 1
ATOM 914 O O . ILE A 1 111 ? -8.945 16.781 -2.137 1 92.69 111 ILE A O 1
ATOM 918 N N . LEU A 1 112 ? -11.117 17.062 -1.702 1 91.94 112 LEU A N 1
ATOM 919 C CA . LEU A 1 112 ? -11.422 15.648 -1.854 1 91.94 112 LEU A CA 1
ATOM 920 C C . LEU A 1 112 ? -11.867 15.336 -3.279 1 91.94 112 LEU A C 1
ATOM 922 O O . LEU A 1 112 ? -12.211 14.195 -3.592 1 91.94 112 LEU A O 1
ATOM 926 N N . ASN A 1 113 ? -11.812 16.359 -4.16 1 88.75 113 ASN A N 1
ATOM 927 C CA . ASN A 1 113 ? -12.156 16.234 -5.574 1 88.75 113 ASN A CA 1
ATOM 928 C C . ASN A 1 113 ? -13.547 15.633 -5.758 1 88.75 113 ASN A C 1
ATOM 930 O O . ASN A 1 113 ? -13.703 14.617 -6.441 1 88.75 113 ASN A O 1
ATOM 934 N N . THR A 1 114 ? -14.508 16.297 -5.176 1 87.12 114 THR A N 1
ATOM 935 C CA . THR A 1 114 ? -15.914 15.938 -5.293 1 87.12 114 THR A CA 1
ATOM 936 C C . THR A 1 114 ? -16.734 17.109 -5.836 1 87.12 114 THR A C 1
ATOM 938 O O . THR A 1 114 ? -16.219 18.219 -5.988 1 87.12 114 THR A O 1
ATOM 941 N N . GLU A 1 115 ? -17.969 16.734 -6.137 1 85.19 115 GLU A N 1
ATOM 942 C CA . GLU A 1 115 ? -18.891 17.812 -6.461 1 85.19 115 GLU A CA 1
ATOM 943 C C . GLU A 1 115 ? -19.266 18.609 -5.215 1 85.19 115 GLU A C 1
ATOM 945 O O . GLU A 1 115 ? -19.312 18.062 -4.109 1 85.19 115 GLU A O 1
ATOM 950 N N . PRO A 1 116 ? -19.531 19.859 -5.359 1 85.88 116 PRO A N 1
ATOM 951 C CA . PRO A 1 116 ? -19.844 20.719 -4.215 1 85.88 116 PRO A CA 1
ATOM 952 C C . PRO A 1 116 ? -21.031 20.219 -3.4 1 85.88 116 PRO A C 1
ATOM 954 O O . PRO A 1 116 ? -21.078 20.406 -2.182 1 85.88 116 PRO A O 1
ATOM 957 N N . GLU A 1 117 ? -21.906 19.547 -4.059 1 88.06 117 GLU A N 1
ATOM 958 C CA . GLU A 1 117 ? -23.125 19.094 -3.393 1 88.06 117 GLU A CA 1
ATOM 959 C C . GLU A 1 117 ? -22.844 17.938 -2.438 1 88.06 117 GLU A C 1
ATOM 961 O O . GLU A 1 117 ? -23.641 17.672 -1.533 1 88.06 117 GLU A O 1
ATOM 966 N N . PHE A 1 118 ? -21.766 17.422 -2.582 1 86.69 118 PHE A N 1
ATOM 967 C CA . PHE A 1 118 ? -21.406 16.234 -1.796 1 86.69 118 PHE A CA 1
ATOM 968 C C . PHE A 1 118 ? -21.312 16.594 -0.315 1 86.69 118 PHE A C 1
ATOM 970 O O . PHE A 1 118 ? -21.641 15.773 0.543 1 86.69 118 PHE A O 1
ATOM 977 N N . PHE A 1 119 ? -20.953 17.812 -0.025 1 90.5 119 PHE A N 1
ATOM 978 C CA . PHE A 1 119 ? -20.75 18.234 1.358 1 90.5 119 PHE A CA 1
ATOM 979 C C . PHE A 1 119 ? -21.766 19.297 1.756 1 90.5 119 PHE A C 1
ATOM 981 O O . PHE A 1 119 ? -21.469 20.156 2.602 1 90.5 119 PHE A O 1
ATOM 988 N N . SER A 1 120 ? -22.875 19.297 1.182 1 90.81 120 SER A N 1
ATOM 989 C CA . SER A 1 120 ? -23.875 20.328 1.423 1 90.81 120 SER A CA 1
ATOM 990 C C . SER A 1 120 ? -24.344 20.312 2.877 1 90.81 120 SER A C 1
ATOM 992 O O . SER A 1 120 ? -24.594 21.375 3.457 1 90.81 120 SER A O 1
ATOM 994 N N . GLU A 1 121 ? -24.375 19.156 3.514 1 92.25 121 GLU A N 1
ATOM 995 C CA . GLU A 1 121 ? -24.875 19.047 4.883 1 92.25 121 GLU A CA 1
ATOM 996 C C . GLU A 1 121 ? -23.719 19 5.883 1 92.25 121 GLU A C 1
ATOM 998 O O . GLU A 1 121 ? -23.938 18.906 7.09 1 92.25 121 GLU A O 1
ATOM 1003 N N . THR A 1 122 ? -22.578 19.094 5.402 1 95.12 122 THR A N 1
ATOM 1004 C CA . THR A 1 122 ? -21.406 18.938 6.25 1 95.12 122 THR A CA 1
ATOM 1005 C C . THR A 1 122 ? -21.047 20.266 6.902 1 95.12 122 THR A C 1
ATOM 1007 O O . THR A 1 122 ? -21.094 21.328 6.258 1 95.12 122 THR A O 1
ATOM 1010 N N . VAL A 1 123 ? -20.828 20.266 8.18 1 95.94 123 VAL A N 1
ATOM 1011 C CA . VAL A 1 123 ? -20.219 21.375 8.898 1 95.94 123 VAL A CA 1
ATOM 1012 C C . VAL A 1 123 ? -18.766 21.031 9.227 1 95.94 123 VAL A C 1
ATOM 1014 O O . VAL A 1 123 ? -18.484 20 9.844 1 95.94 123 VAL A O 1
ATOM 1017 N N . PHE A 1 124 ? -17.859 21.781 8.766 1 96.25 124 PHE A N 1
ATOM 1018 C CA . PHE A 1 124 ? -16.438 21.625 9.023 1 96.25 124 PHE A CA 1
ATOM 1019 C C . PHE A 1 124 ? -15.82 22.953 9.461 1 96.25 124 PHE A C 1
ATOM 1021 O O . PHE A 1 124 ? -15.711 23.891 8.664 1 96.25 124 PHE A O 1
ATOM 1028 N N . ASN A 1 125 ? -15.383 23.016 10.711 1 96.12 125 ASN A N 1
ATOM 1029 C CA . ASN A 1 125 ? -14.828 24.25 11.273 1 96.12 125 ASN A CA 1
ATOM 1030 C C . ASN A 1 125 ? -13.352 24.094 11.609 1 96.12 125 ASN A C 1
ATOM 1032 O O . ASN A 1 125 ? -12.93 23.047 12.102 1 96.12 125 ASN A O 1
ATOM 1036 N N . PHE A 1 126 ? -12.641 25.031 11.219 1 95.12 126 PHE A N 1
ATOM 1037 C CA . PHE A 1 126 ? -11.258 25.203 11.648 1 95.12 126 PHE A CA 1
ATOM 1038 C C . PHE A 1 126 ? -11.148 26.312 12.688 1 95.12 126 PHE A C 1
ATOM 1040 O O . PHE A 1 126 ? -11.258 27.5 12.344 1 95.12 126 PHE A O 1
ATOM 1047 N N . LEU A 1 127 ? -10.922 25.922 13.883 1 92.38 127 LEU A N 1
ATOM 1048 C CA . LEU A 1 127 ? -10.914 26.875 14.992 1 92.38 127 LEU A CA 1
ATOM 1049 C C . LEU A 1 127 ? -9.484 27.266 15.359 1 92.38 127 LEU A C 1
ATOM 1051 O O . LEU A 1 127 ? -8.656 26.406 15.648 1 92.38 127 LEU A O 1
ATOM 1055 N N . ILE A 1 128 ? -9.297 28.578 15.328 1 86.38 128 ILE A N 1
ATOM 1056 C CA . ILE A 1 128 ? -8 29.109 15.734 1 86.38 128 ILE A CA 1
ATOM 1057 C C . ILE A 1 128 ? -8.102 29.688 17.141 1 86.38 128 ILE A C 1
ATOM 1059 O O . ILE A 1 128 ? -9.195 30.016 17.609 1 86.38 128 ILE A O 1
ATOM 1063 N N . SER A 1 129 ? -6.988 29.641 17.797 1 81 129 SER A N 1
ATOM 1064 C CA . SER A 1 129 ? -6.977 30.203 19.156 1 81 129 SER A CA 1
ATOM 1065 C C . SER A 1 129 ? -6.848 31.719 19.125 1 81 129 SER A C 1
ATOM 1067 O O . SER A 1 129 ? -6.223 32.281 18.203 1 81 129 SER A O 1
ATOM 1069 N N . SER A 1 130 ? -7.398 32.344 20.141 1 74.62 130 SER A N 1
ATOM 1070 C CA . SER A 1 130 ? -7.27 33.812 20.281 1 74.62 130 SER A CA 1
ATOM 1071 C C . SER A 1 130 ? -5.828 34.219 20.578 1 74.62 130 SER A C 1
ATOM 1073 O O . SER A 1 130 ? -5.426 35.344 20.297 1 74.62 130 SER A O 1
ATOM 1075 N N . ASP A 1 131 ? -5.148 33.188 21.047 1 75.5 131 ASP A N 1
ATOM 1076 C CA . ASP A 1 131 ? -3.758 33.438 21.391 1 75.5 131 ASP A CA 1
ATOM 1077 C C . ASP A 1 131 ? -2.881 33.5 20.141 1 75.5 131 ASP A C 1
ATOM 1079 O O . ASP A 1 131 ? -1.682 33.781 20.234 1 75.5 131 ASP A O 1
ATOM 1083 N N . THR A 1 132 ? -3.494 33.406 19.062 1 76.38 132 THR A N 1
ATOM 1084 C CA . THR A 1 132 ? -2.771 33.438 17.797 1 76.38 132 THR A CA 1
ATOM 1085 C C . THR A 1 132 ? -2.164 34.844 17.578 1 76.38 132 THR A C 1
ATOM 1087 O O . THR A 1 132 ? -1.147 34.969 16.891 1 76.38 132 THR A O 1
ATOM 1090 N N . SER A 1 133 ? -2.803 35.781 18.172 1 74.31 133 SER A N 1
ATOM 1091 C CA . SER A 1 133 ? -2.295 37.125 18.047 1 74.31 133 SER A CA 1
ATOM 1092 C C . SER A 1 133 ? -0.862 37.25 18.562 1 74.31 133 SER A C 1
ATOM 1094 O O . SER A 1 133 ? -0.076 38.062 18.062 1 74.31 133 SER A O 1
ATOM 1096 N N . ARG A 1 134 ? -0.535 36.375 19.469 1 71.75 134 ARG A N 1
ATOM 1097 C CA . ARG A 1 134 ? 0.816 36.406 20.016 1 71.75 134 ARG A CA 1
ATOM 1098 C C . ARG A 1 134 ? 1.831 35.906 18.984 1 71.75 134 ARG A C 1
ATOM 1100 O O . ARG A 1 134 ? 2.994 36.312 19.016 1 71.75 134 ARG A O 1
ATOM 1107 N N . LEU A 1 135 ? 1.363 35.156 18.156 1 70.44 135 LEU A N 1
ATOM 1108 C CA . LEU A 1 135 ? 2.236 34.594 17.141 1 70.44 135 LEU A CA 1
ATOM 1109 C C . LEU A 1 135 ? 2.557 35.625 16.062 1 70.44 135 LEU A C 1
ATOM 1111 O O . LEU A 1 135 ? 3.633 35.594 15.461 1 70.44 135 LEU A O 1
ATOM 1115 N N . PHE A 1 136 ? 1.612 36.469 15.891 1 69.62 136 PHE A N 1
ATOM 1116 C CA . PHE A 1 136 ? 1.84 37.562 14.922 1 69.62 136 PHE A CA 1
ATOM 1117 C C . PHE A 1 136 ? 3.045 38.406 15.328 1 69.62 136 PHE A C 1
ATOM 1119 O O . PHE A 1 136 ? 3.803 38.844 14.469 1 69.62 136 PHE A O 1
ATOM 1126 N N . GLN A 1 137 ? 3.084 38.469 16.547 1 62.38 137 GLN A N 1
ATOM 1127 C CA . GLN A 1 137 ? 4.129 39.344 17.062 1 62.38 137 GLN A CA 1
ATOM 1128 C C . GLN A 1 137 ? 5.508 38.719 16.906 1 62.38 137 GLN A C 1
ATOM 1130 O O . GLN A 1 137 ? 6.492 39.406 16.641 1 62.38 137 GLN A O 1
ATOM 1135 N N . LYS A 1 138 ? 5.496 37.469 16.891 1 63.09 138 LYS A N 1
ATOM 1136 C CA . LYS A 1 138 ? 6.781 36.781 16.875 1 63.09 138 LYS A CA 1
ATOM 1137 C C . LYS A 1 138 ? 7.254 36.531 15.445 1 63.09 138 LYS A C 1
ATOM 1139 O O . LYS A 1 138 ? 8.453 36.438 15.195 1 63.09 138 LYS A O 1
ATOM 1144 N N . GLY A 1 139 ? 6.355 36.531 14.539 1 61.59 139 GLY A N 1
ATOM 1145 C CA . GLY A 1 139 ? 6.695 36.156 13.18 1 61.59 139 GLY A CA 1
ATOM 1146 C C . GLY A 1 139 ? 7.098 37.312 12.305 1 61.59 139 GLY A C 1
ATOM 1147 O O . GLY A 1 139 ? 6.73 38.469 12.578 1 61.59 139 GLY A O 1
ATOM 1148 N N . LYS A 1 140 ? 8.133 37 11.367 1 60.31 140 LYS A N 1
ATOM 1149 C CA . LYS A 1 140 ? 8.484 37.938 10.305 1 60.31 140 LYS A CA 1
ATOM 1150 C C . LYS A 1 140 ? 7.652 37.688 9.055 1 60.31 140 LYS A C 1
ATOM 1152 O O . LYS A 1 140 ? 7.312 36.562 8.75 1 60.31 140 LYS A O 1
ATOM 1157 N N . MET A 1 141 ? 7.004 38.688 8.602 1 61.38 141 MET A N 1
ATOM 1158 C CA . MET A 1 141 ? 6.266 38.562 7.348 1 61.38 141 MET A CA 1
ATOM 1159 C C . MET A 1 141 ? 6.961 39.344 6.227 1 61.38 141 MET A C 1
ATOM 1161 O O . MET A 1 141 ? 7.359 40.5 6.414 1 61.38 141 MET A O 1
ATOM 1165 N N . LYS A 1 142 ? 7.488 38.531 5.238 1 58.59 142 LYS A N 1
ATOM 1166 C CA . LYS A 1 142 ? 7.973 39.188 4.023 1 58.59 142 LYS A CA 1
ATOM 1167 C C . LYS A 1 142 ? 7.242 38.688 2.791 1 58.59 142 LYS A C 1
ATOM 1169 O O . LYS A 1 142 ? 7.051 37.469 2.641 1 58.59 142 LYS A O 1
ATOM 1174 N N . GLY A 1 143 ? 6.457 39.406 2.223 1 57.56 143 GLY A N 1
ATOM 1175 C CA . GLY A 1 143 ? 5.816 39 0.98 1 57.56 143 GLY A CA 1
ATOM 1176 C C . GLY A 1 143 ? 6.062 39.969 -0.158 1 57.56 143 GLY A C 1
ATOM 1177 O O . GLY A 1 143 ? 6.309 41.156 0.072 1 57.56 143 GLY A O 1
ATOM 1178 N N . MET A 1 144 ? 6.625 39.344 -1.336 1 49.97 144 MET A N 1
ATOM 1179 C CA . MET A 1 144 ? 6.797 40.188 -2.525 1 49.97 144 MET A CA 1
ATOM 1180 C C . MET A 1 144 ? 5.871 39.719 -3.648 1 49.97 144 MET A C 1
ATOM 1182 O O . MET A 1 144 ? 5.676 38.5 -3.84 1 49.97 144 MET A O 1
ATOM 1186 N N . LEU A 1 145 ? 4.949 40.375 -4.039 1 46.88 145 LEU A N 1
ATOM 1187 C CA . LEU A 1 145 ? 4.25 40.062 -5.285 1 46.88 145 LEU A CA 1
ATOM 1188 C C . LEU A 1 145 ? 5.102 40.438 -6.492 1 46.88 145 LEU A C 1
ATOM 1190 O O . LEU A 1 145 ? 5.555 41.594 -6.605 1 46.88 145 LEU A O 1
ATOM 1194 N N . SER A 1 146 ? 5.91 39.438 -7.059 1 37.97 146 SER A N 1
ATOM 1195 C CA . SER A 1 146 ? 6.645 39.75 -8.281 1 37.97 146 SER A CA 1
ATOM 1196 C C . SER A 1 146 ? 5.707 39.844 -9.477 1 37.97 146 SER A C 1
ATOM 1198 O O . SER A 1 146 ? 4.977 38.906 -9.789 1 37.97 146 SER A O 1
ATOM 1200 N N . SER A 1 147 ? 5.168 40.875 -9.812 1 36.69 147 SER A N 1
ATOM 1201 C CA . SER A 1 147 ? 4.727 41.031 -11.195 1 36.69 147 SER A CA 1
ATOM 1202 C C . SER A 1 147 ? 5.848 40.688 -12.172 1 36.69 147 SER A C 1
ATOM 1204 O O . SER A 1 147 ? 7.023 40.688 -11.805 1 36.69 147 SER A O 1
ATOM 1206 N N . VAL A 1 148 ? 5.586 40.188 -13.477 1 36.03 148 VAL A N 1
ATOM 1207 C CA . VAL A 1 148 ? 6.527 39.938 -14.562 1 36.03 148 VAL A CA 1
ATOM 1208 C C . VAL A 1 148 ? 7.656 40.969 -14.508 1 36.03 148 VAL A C 1
ATOM 1210 O O . VAL A 1 148 ? 8.719 40.75 -15.102 1 36.03 148 VAL A O 1
ATOM 1213 N N . ILE A 1 149 ? 7.367 42.281 -14.438 1 35.5 149 ILE A N 1
ATOM 1214 C CA . ILE A 1 149 ? 8.414 43.281 -14.578 1 35.5 149 ILE A CA 1
ATOM 1215 C C . ILE A 1 149 ? 9.141 43.469 -13.25 1 35.5 149 ILE A C 1
ATOM 1217 O O . ILE A 1 149 ? 8.5 43.719 -12.219 1 35.5 149 ILE A O 1
ATOM 1221 N N . PRO A 1 150 ? 10.422 43.281 -13.148 1 38.66 150 PRO A N 1
ATOM 1222 C CA . PRO A 1 150 ? 11.375 43.375 -12.039 1 38.66 150 PRO A CA 1
ATOM 1223 C C . PRO A 1 150 ? 11.055 44.5 -11.07 1 38.66 150 PRO A C 1
ATOM 1225 O O . PRO A 1 150 ? 11.594 44.531 -9.961 1 38.66 150 PRO A O 1
ATOM 1228 N N . VAL A 1 151 ? 10.602 45.75 -11.508 1 40.69 151 VAL A N 1
ATOM 1229 C CA . VAL A 1 151 ? 10.773 47.031 -10.828 1 40.69 151 VAL A CA 1
ATOM 1230 C C . VAL A 1 151 ? 9.953 47.031 -9.539 1 40.69 151 VAL A C 1
ATOM 1232 O O . VAL A 1 151 ? 10.461 47.438 -8.477 1 40.69 151 VAL A O 1
ATOM 1235 N N . GLU A 1 152 ? 8.578 47.5 -9.625 1 47.12 152 GLU A N 1
ATOM 1236 C CA . GLU A 1 152 ? 7.797 48.188 -8.586 1 47.12 152 GLU A CA 1
ATOM 1237 C C . GLU A 1 152 ? 7.133 47.156 -7.668 1 47.12 152 GLU A C 1
ATOM 1239 O O . GLU A 1 152 ? 6.176 46.5 -8.062 1 47.12 152 GLU A O 1
ATOM 1244 N N . ARG A 1 153 ? 7.773 46.594 -6.645 1 58.5 153 ARG A N 1
ATOM 1245 C CA . ARG A 1 153 ? 7.516 45.406 -5.852 1 58.5 153 ARG A CA 1
ATOM 1246 C C . ARG A 1 153 ? 6.613 45.719 -4.664 1 58.5 153 ARG A C 1
ATOM 1248 O O . ARG A 1 153 ? 6.852 46.688 -3.934 1 58.5 153 ARG A O 1
ATOM 1255 N N . PHE A 1 154 ? 5.301 45.312 -4.625 1 68.12 154 PHE A N 1
ATOM 1256 C CA . PHE A 1 154 ? 4.48 45.188 -3.426 1 68.12 154 PHE A CA 1
ATOM 1257 C C . PHE A 1 154 ? 5.242 44.469 -2.33 1 68.12 154 PHE A C 1
ATOM 1259 O O . PHE A 1 154 ? 5.77 43.375 -2.559 1 68.12 154 PHE A O 1
ATOM 1266 N N . SER A 1 155 ? 5.609 45.344 -1.291 1 74.25 155 SER A N 1
ATOM 1267 C CA . SER A 1 155 ? 6.355 44.688 -0.214 1 74.25 155 SER A CA 1
ATOM 1268 C C . SER A 1 155 ? 5.594 44.75 1.105 1 74.25 155 SER A C 1
ATOM 1270 O O . SER A 1 155 ? 4.938 45.75 1.396 1 74.25 155 SER A O 1
ATOM 1272 N N . VAL A 1 156 ? 5.492 43.781 1.755 1 75.12 156 VAL A N 1
ATOM 1273 C CA . VAL A 1 156 ? 4.953 43.656 3.107 1 75.12 156 VAL A CA 1
ATOM 1274 C C . VAL A 1 156 ? 6.062 43.281 4.078 1 75.12 156 VAL A C 1
ATOM 1276 O O . VAL A 1 156 ? 6.75 42.25 3.867 1 75.12 156 VAL A O 1
ATOM 1279 N N . GLU A 1 157 ? 6.242 44.156 5.055 1 75.06 157 GLU A N 1
ATOM 1280 C CA . GLU A 1 157 ? 7.301 43.875 6.023 1 75.06 157 GLU A CA 1
ATOM 1281 C C . GLU A 1 157 ? 6.781 43.969 7.453 1 75.06 157 GLU A C 1
ATOM 1283 O O . GLU A 1 157 ? 5.98 44.875 7.766 1 75.06 157 GLU A O 1
ATOM 1288 N N . LYS A 1 158 ? 7.062 43.062 8.195 1 76.88 158 LYS A N 1
ATOM 1289 C CA . LYS A 1 158 ? 6.809 43.094 9.633 1 76.88 158 LYS A CA 1
ATOM 1290 C C . LYS A 1 158 ? 8.039 42.625 10.406 1 76.88 158 LYS A C 1
ATOM 1292 O O . LYS A 1 158 ? 8.578 41.531 10.141 1 76.88 158 LYS A O 1
ATOM 1297 N N . GLU A 1 159 ? 8.594 43.5 11.328 1 72.56 159 GLU A N 1
ATOM 1298 C CA . GLU A 1 159 ? 9.719 43.125 12.18 1 72.56 159 GLU A CA 1
ATOM 1299 C C . GLU A 1 159 ? 9.297 42.125 13.258 1 72.56 159 GLU A C 1
ATOM 1301 O O . GLU A 1 159 ? 8.125 42.062 13.633 1 72.56 159 GLU A O 1
ATOM 1306 N N . ARG A 1 160 ? 10.297 41.406 13.672 1 75.06 160 ARG A N 1
ATOM 1307 C CA . ARG A 1 160 ? 10.031 40.5 14.773 1 75.06 160 ARG A CA 1
ATOM 1308 C C . ARG A 1 160 ? 9.594 41.25 16.016 1 75.06 160 ARG A C 1
ATOM 1310 O O . ARG A 1 160 ? 10.141 42.312 16.328 1 75.06 160 ARG A O 1
ATOM 1317 N N . HIS A 1 161 ? 8.57 40.812 16.641 1 75.25 161 HIS A N 1
ATOM 1318 C CA . HIS A 1 161 ? 8.062 41.344 17.906 1 75.25 161 HIS A CA 1
ATOM 1319 C C . HIS A 1 161 ? 7.348 42.656 17.703 1 75.25 161 HIS A C 1
ATOM 1321 O O . HIS A 1 161 ? 7.297 43.5 18.625 1 75.25 161 HIS A O 1
ATOM 1327 N N . SER A 1 162 ? 7.062 42.875 16.469 1 79.19 162 SER A N 1
ATOM 1328 C CA . SER A 1 162 ? 6.273 44.094 16.203 1 79.19 162 SER A CA 1
ATOM 1329 C C . SER A 1 162 ? 4.84 43.719 15.82 1 79.19 162 SER A C 1
ATOM 1331 O O . SER A 1 162 ? 4.59 42.656 15.25 1 79.19 162 SER A O 1
ATOM 1333 N N . ALA A 1 163 ? 3.99 44.562 16.188 1 84.44 163 ALA A N 1
ATOM 1334 C CA . ALA A 1 163 ? 2.586 44.375 15.828 1 84.44 163 ALA A CA 1
ATOM 1335 C C . ALA A 1 163 ? 2.244 45.125 14.539 1 84.44 163 ALA A C 1
ATOM 1337 O O . ALA A 1 163 ? 1.187 44.906 13.945 1 84.44 163 ALA A O 1
ATOM 1338 N N . ILE A 1 164 ? 3.201 45.906 14.109 1 86.38 164 ILE A N 1
ATOM 1339 C CA . ILE A 1 164 ? 2.912 46.812 12.992 1 86.38 164 ILE A CA 1
ATOM 1340 C C . ILE A 1 164 ? 3.438 46.188 11.695 1 86.38 164 ILE A C 1
ATOM 1342 O O . ILE A 1 164 ? 4.602 45.812 11.609 1 86.38 164 ILE A O 1
ATOM 1346 N N . VAL A 1 165 ? 2.574 46.094 10.758 1 85.81 165 VAL A N 1
ATOM 1347 C CA . VAL A 1 165 ? 2.936 45.656 9.406 1 85.81 165 VAL A CA 1
ATOM 1348 C C . VAL A 1 165 ? 3.053 46.875 8.492 1 85.81 165 VAL A C 1
ATOM 1350 O O . VAL A 1 165 ? 2.16 47.75 8.461 1 85.81 165 VAL A O 1
ATOM 1353 N N . LYS A 1 166 ? 4.164 46.906 7.781 1 85.31 166 LYS A N 1
ATOM 1354 C CA . LYS A 1 166 ? 4.398 47.969 6.816 1 85.31 166 LYS A CA 1
ATOM 1355 C C . LYS A 1 166 ? 4.203 47.469 5.387 1 85.31 166 LYS A C 1
ATOM 1357 O O . LYS A 1 166 ? 4.84 46.5 4.969 1 85.31 166 LYS A O 1
ATOM 1362 N N . ILE A 1 167 ? 3.273 48.094 4.758 1 85.31 167 ILE A N 1
ATOM 1363 C CA . ILE A 1 167 ? 3.006 47.719 3.371 1 85.31 167 ILE A CA 1
ATOM 1364 C C . ILE A 1 167 ? 3.35 48.906 2.451 1 85.31 167 ILE A C 1
ATOM 1366 O O . ILE A 1 167 ? 2.918 50.031 2.686 1 85.31 167 ILE A O 1
ATOM 1370 N N . THR A 1 168 ? 4.156 48.562 1.458 1 84.25 168 THR A N 1
ATOM 1371 C CA . THR A 1 168 ? 4.57 49.594 0.512 1 84.25 168 THR A CA 1
ATOM 1372 C C . THR A 1 168 ? 4.203 49.188 -0.915 1 84.25 168 THR A C 1
ATOM 1374 O O . THR A 1 168 ? 4.383 48.031 -1.31 1 84.25 168 THR A O 1
ATOM 1377 N N . LEU A 1 169 ? 3.596 50.125 -1.584 1 80.56 169 LEU A N 1
ATOM 1378 C CA . LEU A 1 169 ? 3.24 49.938 -2.988 1 80.56 169 LEU A CA 1
ATOM 1379 C C . LEU A 1 169 ? 3.816 51.062 -3.834 1 80.56 169 LEU A C 1
ATOM 1381 O O . LEU A 1 169 ? 3.283 52.188 -3.838 1 80.56 169 LEU A O 1
ATOM 1385 N N . PRO A 1 170 ? 5.016 50.875 -4.473 1 64.44 170 PRO A N 1
ATOM 1386 C CA . PRO A 1 170 ? 5.609 52.031 -5.18 1 64.44 170 PRO A CA 1
ATOM 1387 C C . PRO A 1 170 ? 4.777 52.469 -6.383 1 64.44 170 PRO A C 1
ATOM 1389 O O . PRO A 1 170 ? 4.66 53.656 -6.648 1 64.44 170 PRO A O 1
ATOM 1392 N N . ASN A 1 171 ? 4.555 51.344 -7.441 1 62.84 171 ASN A N 1
ATOM 1393 C CA . ASN A 1 171 ? 3.91 51.844 -8.656 1 62.84 171 ASN A CA 1
ATOM 1394 C C . ASN A 1 171 ? 2.463 51.344 -8.75 1 62.84 171 ASN A C 1
ATOM 1396 O O . ASN A 1 171 ? 2.141 50.25 -8.328 1 62.84 171 ASN A O 1
ATOM 1400 N N . ASN A 1 172 ? 1.449 52.25 -8.891 1 60.59 172 ASN A N 1
ATOM 1401 C CA . ASN A 1 172 ? -0.006 52.188 -8.82 1 60.59 172 ASN A CA 1
ATOM 1402 C C . ASN A 1 172 ? -0.573 51.312 -9.945 1 60.59 172 ASN A C 1
ATOM 1404 O O . ASN A 1 172 ? -1.748 51.438 -10.297 1 60.59 172 ASN A O 1
ATOM 1408 N N . ARG A 1 173 ? 0.225 50.344 -10.531 1 66.31 173 ARG A N 1
ATOM 1409 C CA . ARG A 1 173 ? -0.339 49.656 -11.68 1 66.31 173 ARG A CA 1
ATOM 1410 C C . ARG A 1 173 ? -1.068 48.375 -11.258 1 66.31 173 ARG A C 1
ATOM 1412 O O . ARG A 1 173 ? -1.543 47.625 -12.102 1 66.31 173 ARG A O 1
ATOM 1419 N N . PHE A 1 174 ? -1.315 48.25 -9.969 1 74.56 174 PHE A N 1
ATOM 1420 C CA . PHE A 1 174 ? -1.982 47.031 -9.539 1 74.56 174 PHE A CA 1
ATOM 1421 C C . PHE A 1 174 ? -3.477 47.25 -9.352 1 74.56 174 PHE A C 1
ATOM 1423 O O . PHE A 1 174 ? -3.889 48.344 -8.914 1 74.56 174 PHE A O 1
ATOM 1430 N N . LYS A 1 175 ? -4.133 46.219 -9.828 1 79.25 175 LYS A N 1
ATOM 1431 C CA . LYS A 1 175 ? -5.566 46.25 -9.547 1 79.25 175 LYS A CA 1
ATOM 1432 C C . LYS A 1 175 ? -5.844 46.094 -8.055 1 79.25 175 LYS A C 1
ATOM 1434 O O . LYS A 1 175 ? -5.164 45.344 -7.367 1 79.25 175 LYS A O 1
ATOM 1439 N N . ALA A 1 176 ? -6.859 46.906 -7.629 1 83.12 176 ALA A N 1
ATOM 1440 C CA . ALA A 1 176 ? -7.246 46.875 -6.219 1 83.12 176 ALA A CA 1
ATOM 1441 C C . ALA A 1 176 ? -7.551 45.438 -5.773 1 83.12 176 ALA A C 1
ATOM 1443 O O . ALA A 1 176 ? -7.176 45.031 -4.672 1 83.12 176 ALA A O 1
ATOM 1444 N N . SER A 1 177 ? -8.164 44.719 -6.617 1 84 177 SER A N 1
ATOM 1445 C CA . SER A 1 177 ? -8.555 43.344 -6.281 1 84 177 SER A CA 1
ATOM 1446 C C . SER A 1 177 ? -7.328 42.469 -6.059 1 84 177 SER A C 1
ATOM 1448 O O . SER A 1 177 ? -7.328 41.594 -5.18 1 84 177 SER A O 1
ATOM 1450 N N . ASP A 1 178 ? -6.375 42.625 -6.812 1 82.19 178 ASP A N 1
ATOM 1451 C CA . ASP A 1 178 ? -5.156 41.844 -6.691 1 82.19 178 ASP A CA 1
ATOM 1452 C C . ASP A 1 178 ? -4.43 42.125 -5.383 1 82.19 178 ASP A C 1
ATOM 1454 O O . ASP A 1 178 ? -3.898 41.219 -4.738 1 82.19 178 ASP A O 1
ATOM 1458 N N . ILE A 1 179 ? -4.438 43.375 -5.082 1 82.19 179 ILE A N 1
ATOM 1459 C CA . ILE A 1 179 ? -3.791 43.781 -3.842 1 82.19 179 ILE A CA 1
ATOM 1460 C C . ILE A 1 179 ? -4.547 43.219 -2.645 1 82.19 179 ILE A C 1
ATOM 1462 O O . ILE A 1 179 ? -3.934 42.688 -1.708 1 82.19 179 ILE A O 1
ATOM 1466 N N . GLU A 1 180 ? -5.824 43.344 -2.742 1 86.62 180 GLU A N 1
ATOM 1467 C CA . GLU A 1 180 ? -6.656 42.844 -1.664 1 86.62 180 GLU A CA 1
ATOM 1468 C C . GLU A 1 180 ? -6.43 41.344 -1.469 1 86.62 180 GLU A C 1
ATOM 1470 O O . GLU A 1 180 ? -6.285 40.875 -0.338 1 86.62 180 GLU A O 1
ATOM 1475 N N . ASN A 1 181 ? -6.414 40.656 -2.52 1 85.25 181 ASN A N 1
ATOM 1476 C CA . ASN A 1 181 ? -6.219 39.219 -2.453 1 85.25 181 ASN A CA 1
ATOM 1477 C C . ASN A 1 181 ? -4.852 38.844 -1.871 1 85.25 181 ASN A C 1
ATOM 1479 O O . ASN A 1 181 ? -4.73 37.906 -1.097 1 85.25 181 ASN A O 1
ATOM 1483 N N . THR A 1 182 ? -3.943 39.531 -2.26 1 82.06 182 THR A N 1
ATOM 1484 C CA . THR A 1 182 ? -2.596 39.281 -1.762 1 82.06 182 THR A CA 1
ATOM 1485 C C . THR A 1 182 ? -2.521 39.531 -0.259 1 82.06 182 THR A C 1
ATOM 1487 O O . THR A 1 182 ? -1.913 38.75 0.476 1 82.06 182 THR A O 1
ATOM 1490 N N . ILE A 1 183 ? -3.088 40.594 0.121 1 83.75 183 ILE A N 1
ATOM 1491 C CA . ILE A 1 183 ? -3.092 40.938 1.541 1 83.75 183 ILE A CA 1
ATOM 1492 C C . ILE A 1 183 ? -3.834 39.844 2.322 1 83.75 183 ILE A C 1
ATOM 1494 O O . ILE A 1 183 ? -3.373 39.406 3.379 1 83.75 183 ILE A O 1
ATOM 1498 N N . LYS A 1 184 ? -4.926 39.469 1.799 1 87.06 184 LYS A N 1
ATOM 1499 C CA . LYS A 1 184 ? -5.699 38.406 2.449 1 87.06 184 LYS A CA 1
ATOM 1500 C C . LYS A 1 184 ? -4.891 37.125 2.551 1 87.06 184 LYS A C 1
ATOM 1502 O O . LYS A 1 184 ? -4.906 36.438 3.588 1 87.06 184 LYS A O 1
ATOM 1507 N N . GLU A 1 185 ? -4.258 36.75 1.51 1 82.94 185 GLU A N 1
ATOM 1508 C CA . GLU A 1 185 ? -3.426 35.562 1.511 1 82.94 185 GLU A CA 1
ATOM 1509 C C . GLU A 1 185 ? -2.352 35.625 2.592 1 82.94 185 GLU A C 1
ATOM 1511 O O . GLU A 1 185 ? -2.102 34.656 3.295 1 82.94 185 GLU A O 1
ATOM 1516 N N . LEU A 1 186 ? -1.79 36.688 2.646 1 78.69 186 LEU A N 1
ATOM 1517 C CA . LEU A 1 186 ? -0.725 36.906 3.625 1 78.69 186 LEU A CA 1
ATOM 1518 C C . LEU A 1 186 ? -1.268 36.781 5.047 1 78.69 186 LEU A C 1
ATOM 1520 O O . LEU A 1 186 ? -0.621 36.219 5.926 1 78.69 186 LEU A O 1
ATOM 1524 N N . ILE A 1 187 ? -2.373 37.438 5.207 1 81.69 187 ILE A N 1
ATOM 1525 C CA . ILE A 1 187 ? -3.004 37.406 6.523 1 81.69 187 ILE A CA 1
ATOM 1526 C C . ILE A 1 187 ? -3.334 35.969 6.895 1 81.69 187 ILE A C 1
ATOM 1528 O O . ILE A 1 187 ? -3.057 35.531 8.016 1 81.69 187 ILE A O 1
ATOM 1532 N N . LEU A 1 188 ? -3.873 35.25 5.996 1 82.56 188 LEU A N 1
ATOM 1533 C CA . LEU A 1 188 ? -4.234 33.875 6.242 1 82.56 188 LEU A CA 1
ATOM 1534 C C . LEU A 1 188 ? -2.992 33.031 6.512 1 82.56 1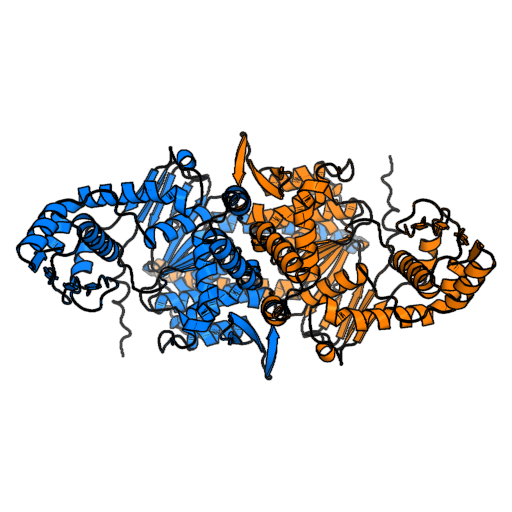88 LEU A C 1
ATOM 1536 O O . LEU A 1 188 ? -3.006 32.156 7.379 1 82.56 188 LEU A O 1
ATOM 1540 N N . ASP A 1 189 ? -2.027 33.25 5.809 1 78.94 189 ASP A N 1
ATOM 1541 C CA . ASP A 1 189 ? -0.768 32.562 6.031 1 78.94 189 ASP A CA 1
ATOM 1542 C C . ASP A 1 189 ? -0.243 32.781 7.441 1 78.94 189 ASP A C 1
ATOM 1544 O O . ASP A 1 189 ? 0.288 31.891 8.078 1 78.94 189 ASP A O 1
ATOM 1548 N N . LEU A 1 190 ? -0.396 33.969 7.836 1 77.06 190 LEU A N 1
ATOM 1549 C CA . LEU A 1 190 ? 0.042 34.312 9.18 1 77.06 190 LEU A CA 1
ATOM 1550 C C . LEU A 1 190 ? -0.817 33.625 10.234 1 77.06 190 LEU A C 1
ATOM 1552 O O . LEU A 1 190 ? -0.304 33.156 11.25 1 77.06 190 LEU A O 1
ATOM 1556 N N . ILE A 1 191 ? -2.062 33.688 9.922 1 77.94 191 ILE A N 1
ATOM 1557 C CA . ILE A 1 191 ? -3.006 33.125 10.867 1 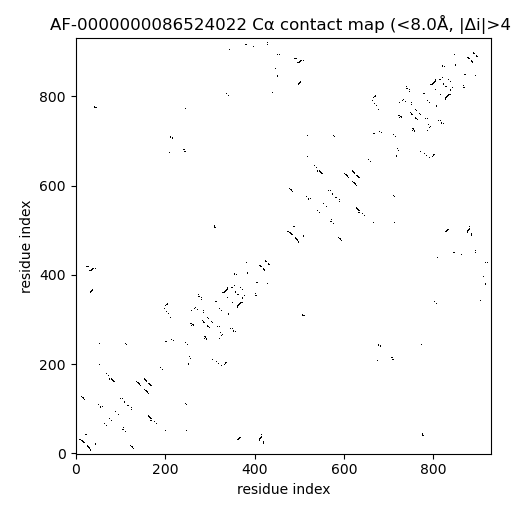77.94 191 ILE A CA 1
ATOM 1558 C C . ILE A 1 191 ? -2.738 31.625 11.008 1 77.94 191 ILE A C 1
ATOM 1560 O O . ILE A 1 191 ? -2.744 31.078 12.125 1 77.94 191 ILE A O 1
ATOM 1564 N N . ILE A 1 192 ? -2.459 31 9.875 1 77.62 192 ILE A N 1
ATOM 1565 C CA . ILE A 1 192 ? -2.256 29.562 9.891 1 77.62 192 ILE A CA 1
ATOM 1566 C C . ILE A 1 192 ? -0.781 29.25 10.133 1 77.62 192 ILE A C 1
ATOM 1568 O O . ILE A 1 192 ? -0.398 28.078 10.25 1 77.62 192 ILE A O 1
ATOM 1572 N N . ASN A 1 193 ? 0.002 30.297 10.32 1 74.81 193 ASN A N 1
ATOM 1573 C CA . ASN A 1 193 ? 1.438 30.156 10.531 1 74.81 193 ASN A CA 1
ATOM 1574 C C . ASN A 1 193 ? 2.08 29.297 9.445 1 74.81 193 ASN A C 1
ATOM 1576 O O . ASN A 1 193 ? 2.777 28.328 9.75 1 74.81 193 ASN A O 1
ATOM 1580 N N . LYS A 1 194 ? 1.661 29.641 8.281 1 72.62 194 LYS A N 1
ATOM 1581 C CA . LYS A 1 194 ? 2.205 28.906 7.137 1 72.62 194 LYS A CA 1
ATOM 1582 C C . LYS A 1 194 ? 3.688 29.219 6.941 1 72.62 194 LYS A C 1
ATOM 1584 O O . LYS A 1 194 ? 4.09 30.391 6.965 1 72.62 194 LYS A O 1
ATOM 1589 N N . LYS A 1 195 ? 4.406 28.188 6.945 1 65.31 195 LYS A N 1
ATOM 1590 C CA . LYS A 1 195 ? 5.828 28.328 6.645 1 65.31 195 LYS A CA 1
ATOM 1591 C C . LYS A 1 195 ? 6.09 28.203 5.148 1 65.31 195 LYS A C 1
ATOM 1593 O O . LYS A 1 195 ? 5.266 27.641 4.418 1 65.31 195 LYS A O 1
ATOM 1598 N N . MET A 1 196 ? 7.062 28.844 4.688 1 59.31 196 MET A N 1
ATOM 1599 C CA . MET A 1 196 ? 7.395 28.797 3.268 1 59.31 196 MET A CA 1
ATOM 1600 C C . MET A 1 196 ? 7.812 27.391 2.852 1 59.31 196 MET A C 1
ATOM 1602 O O . MET A 1 196 ? 8.148 26.562 3.699 1 59.31 196 MET A O 1
ATOM 1606 N N . GLY A 1 197 ? 7.551 27.078 1.631 1 58.66 197 GLY A N 1
ATOM 1607 C CA . GLY A 1 197 ? 7.973 25.797 1.075 1 58.66 197 GLY A CA 1
ATOM 1608 C C . GLY A 1 197 ? 6.832 24.812 0.91 1 58.66 197 GLY A C 1
ATOM 1609 O O . GLY A 1 197 ? 5.664 25.219 0.847 1 58.66 197 GLY A O 1
ATOM 1610 N N . MET A 1 198 ? 7.184 23.703 0.606 1 62.16 198 MET A N 1
ATOM 1611 C CA . MET A 1 198 ? 6.219 22.609 0.436 1 62.16 198 MET A CA 1
ATOM 1612 C C . MET A 1 198 ? 5.738 22.094 1.788 1 62.16 198 MET A C 1
ATOM 1614 O O . MET A 1 198 ? 6.016 20.953 2.15 1 62.16 198 MET A O 1
ATOM 1618 N N . ASN A 1 199 ? 5.113 22.922 2.482 1 81.88 199 ASN A N 1
ATOM 1619 C CA . ASN A 1 199 ? 4.547 22.672 3.803 1 81.88 199 ASN A CA 1
ATOM 1620 C C . ASN A 1 199 ? 3.072 23.062 3.863 1 81.88 199 ASN A C 1
ATOM 1622 O O . ASN A 1 199 ? 2.686 24.125 3.4 1 81.88 199 ASN A O 1
ATOM 1626 N N . PRO A 1 200 ? 2.281 22.078 4.34 1 92.38 200 PRO A N 1
ATOM 1627 C CA . PRO A 1 200 ? 2.508 20.703 4.832 1 92.38 200 PRO A CA 1
ATOM 1628 C C . PRO A 1 200 ? 2.725 19.703 3.703 1 92.38 200 PRO A C 1
ATOM 1630 O O . PRO A 1 200 ? 2.467 20.016 2.537 1 92.38 200 PRO A O 1
ATOM 1633 N N . LEU A 1 201 ? 3.281 18.625 4.07 1 94.62 201 LEU A N 1
ATOM 1634 C CA . LEU A 1 201 ? 3.371 17.484 3.162 1 94.62 201 LEU A CA 1
ATOM 1635 C C . LEU A 1 201 ? 2.637 16.281 3.736 1 94.62 201 LEU A C 1
ATOM 1637 O O . LEU A 1 201 ? 2.736 15.992 4.934 1 94.62 201 LEU A O 1
ATOM 1641 N N . LEU A 1 202 ? 1.9 15.648 2.887 1 97.38 202 LEU A N 1
ATOM 1642 C CA . LEU A 1 202 ? 1.177 14.445 3.27 1 97.38 202 LEU A CA 1
ATOM 1643 C C . LEU A 1 202 ? 1.638 13.242 2.443 1 97.38 202 LEU A C 1
ATOM 1645 O O . LEU A 1 202 ? 1.673 13.312 1.213 1 97.38 202 LEU A O 1
ATOM 1649 N N . LEU A 1 203 ? 2.113 12.211 3.1 1 97.62 203 LEU A N 1
ATOM 1650 C CA . LEU A 1 203 ? 2.395 10.922 2.471 1 97.62 203 LEU A CA 1
ATOM 1651 C C . LEU A 1 203 ? 1.153 10.039 2.469 1 97.62 203 LEU A C 1
ATOM 1653 O O . LEU A 1 203 ? 0.771 9.492 3.51 1 97.62 203 LEU A O 1
ATOM 1657 N N . PRO A 1 204 ? 0.549 9.836 1.323 1 95.75 204 PRO A N 1
ATOM 1658 C CA . PRO A 1 204 ? -0.702 9.078 1.26 1 95.75 204 PRO A CA 1
ATOM 1659 C C . PRO A 1 204 ? -0.484 7.57 1.386 1 95.75 204 PRO A C 1
ATOM 1661 O O . PRO A 1 204 ? 0.647 7.094 1.265 1 95.75 204 PRO A O 1
ATOM 1664 N N . SER A 1 205 ? -1.534 6.863 1.663 1 93.38 205 SER A N 1
ATOM 1665 C CA . SER A 1 205 ? -1.444 5.414 1.783 1 93.38 205 SER A CA 1
ATOM 1666 C C . SER A 1 205 ? -1.172 4.762 0.432 1 93.38 205 SER A C 1
ATOM 1668 O O . SER A 1 205 ? -0.754 3.604 0.368 1 93.38 205 SER A O 1
ATOM 1670 N N . GLU A 1 206 ? -1.312 5.484 -0.635 1 91.62 206 GLU A N 1
ATOM 1671 C CA . GLU A 1 206 ? -1.101 5 -1.996 1 91.62 206 GLU A CA 1
ATOM 1672 C C . GLU A 1 206 ? 0.348 5.199 -2.434 1 91.62 206 GLU A C 1
ATOM 1674 O O . GLU A 1 206 ? 0.699 4.918 -3.582 1 91.62 206 GLU A O 1
ATOM 1679 N N . ARG A 1 207 ? 1.162 5.535 -1.592 1 94.31 207 ARG A N 1
ATOM 1680 C CA . ARG A 1 207 ? 2.48 6.055 -1.942 1 94.31 207 ARG A CA 1
ATOM 1681 C C . ARG A 1 207 ? 3.324 4.988 -2.635 1 94.31 207 ARG A C 1
ATOM 1683 O O . ARG A 1 207 ? 4.148 5.305 -3.494 1 94.31 207 ARG A O 1
ATOM 1690 N N . ASN A 1 208 ? 3.156 3.705 -2.346 1 92.06 208 ASN A N 1
ATOM 1691 C CA . ASN A 1 208 ? 3.947 2.664 -2.99 1 92.06 208 ASN A CA 1
ATOM 1692 C C . ASN A 1 208 ? 3.766 2.68 -4.504 1 92.06 208 ASN A C 1
ATOM 1694 O O . ASN A 1 208 ? 4.742 2.582 -5.254 1 92.06 208 ASN A O 1
ATOM 1698 N N . GLY A 1 209 ? 2.582 2.727 -4.871 1 89.31 209 GLY A N 1
ATOM 1699 C CA . GLY A 1 209 ? 2.309 2.812 -6.297 1 89.31 209 GLY A CA 1
ATOM 1700 C C . GLY A 1 209 ? 2.748 4.129 -6.91 1 89.31 209 GLY A C 1
ATOM 1701 O O . GLY A 1 209 ? 3.252 4.156 -8.039 1 89.31 209 GLY A O 1
ATOM 1702 N N . LEU A 1 210 ? 2.602 5.188 -6.16 1 90.06 210 LEU A N 1
ATOM 1703 C CA . LEU A 1 210 ? 2.965 6.516 -6.648 1 90.06 210 LEU A CA 1
ATOM 1704 C C . LEU A 1 210 ? 4.469 6.613 -6.891 1 90.06 210 LEU A C 1
ATOM 1706 O O . LEU A 1 210 ? 4.906 7.234 -7.859 1 90.06 210 LEU A O 1
ATOM 1710 N N . HIS A 1 211 ? 5.227 6.043 -6.039 1 91.75 211 HIS A N 1
ATOM 1711 C CA . HIS A 1 211 ? 6.68 6.098 -6.168 1 91.75 211 HIS A CA 1
ATOM 1712 C C . HIS A 1 211 ? 7.148 5.434 -7.457 1 91.75 211 HIS A C 1
ATOM 1714 O O . HIS A 1 211 ? 8.148 5.844 -8.039 1 91.75 211 HIS A O 1
ATOM 1720 N N . LEU A 1 212 ? 6.445 4.488 -7.883 1 85.5 212 LEU A N 1
ATOM 1721 C CA . LEU A 1 212 ? 6.832 3.758 -9.086 1 85.5 212 LEU A CA 1
ATOM 1722 C C . LEU A 1 212 ? 6.328 4.465 -10.336 1 85.5 212 LEU A C 1
ATOM 1724 O O . LEU A 1 212 ? 6.941 4.367 -11.398 1 85.5 212 LEU A O 1
ATOM 1728 N N . LEU A 1 213 ? 5.258 5.27 -10.188 1 83 213 LEU A N 1
ATOM 1729 C CA . LEU A 1 213 ? 4.555 5.66 -11.406 1 83 213 LEU A CA 1
ATOM 1730 C C . LEU A 1 213 ? 4.551 7.176 -11.57 1 83 213 LEU A C 1
ATOM 1732 O O . LEU A 1 213 ? 4.137 7.688 -12.617 1 83 213 LEU A O 1
ATOM 1736 N N . PHE A 1 214 ? 5.023 7.926 -10.625 1 80.75 214 PHE A N 1
ATOM 1737 C CA . PHE A 1 214 ? 4.816 9.367 -10.602 1 80.75 214 PHE A CA 1
ATOM 1738 C C . PHE A 1 214 ? 5.422 10.023 -11.844 1 80.75 214 PHE A C 1
ATOM 1740 O O . PHE A 1 214 ? 4.883 11 -12.359 1 80.75 214 PHE A O 1
ATOM 1747 N N . ARG A 1 215 ? 6.461 9.492 -12.328 1 76.69 215 ARG A N 1
ATOM 1748 C CA . ARG A 1 215 ? 7.105 10.086 -13.492 1 76.69 215 ARG A CA 1
ATOM 1749 C C . ARG A 1 215 ? 6.234 9.938 -14.734 1 76.69 215 ARG A C 1
ATOM 1751 O O . ARG A 1 215 ? 6.184 10.836 -15.578 1 76.69 215 ARG A O 1
ATOM 1758 N N . GLU A 1 216 ? 5.645 8.844 -14.812 1 72.69 216 GLU A N 1
ATOM 1759 C CA . GLU A 1 216 ? 4.762 8.586 -15.945 1 72.69 216 GLU A CA 1
ATOM 1760 C C . GLU A 1 216 ? 3.514 9.461 -15.891 1 72.69 216 GLU A C 1
ATOM 1762 O O . GLU A 1 216 ? 2.965 9.844 -16.922 1 72.69 216 GLU A O 1
ATOM 1767 N N . LEU A 1 217 ? 3.092 9.781 -14.766 1 71.12 217 LEU A N 1
ATOM 1768 C CA . LEU A 1 217 ? 1.898 10.594 -14.57 1 71.12 217 LEU A CA 1
ATOM 1769 C C . LEU A 1 217 ? 2.162 12.047 -14.953 1 71.12 217 LEU A C 1
ATOM 1771 O O . LEU A 1 217 ? 1.253 12.75 -15.398 1 71.12 217 LEU A O 1
ATOM 1775 N N . SER A 1 218 ? 3.344 12.539 -14.742 1 60.75 218 SER A N 1
ATOM 1776 C CA . SER A 1 218 ? 3.701 13.922 -15.031 1 60.75 218 SER A CA 1
ATOM 1777 C C . SER A 1 218 ? 3.758 14.18 -16.531 1 60.75 218 SER A C 1
ATOM 1779 O O . SER A 1 218 ? 3.418 15.273 -17 1 60.75 218 SER A O 1
ATOM 1781 N N . ILE A 1 219 ? 4.234 13.211 -17.188 1 53.5 219 ILE A N 1
ATOM 1782 C CA . ILE A 1 219 ? 4.379 13.359 -18.641 1 53.5 219 ILE A CA 1
ATOM 1783 C C . ILE A 1 219 ? 3.012 13.625 -19.266 1 53.5 219 ILE A C 1
ATOM 1785 O O . ILE A 1 219 ? 2.887 14.469 -20.156 1 53.5 219 ILE A O 1
ATOM 1789 N N . ARG A 1 220 ? 2.051 12.922 -18.766 1 51.22 220 ARG A N 1
ATOM 1790 C CA . ARG A 1 220 ? 0.709 13.125 -19.297 1 51.22 220 ARG A CA 1
ATOM 1791 C C . ARG A 1 220 ? 0.259 14.57 -19.094 1 51.22 220 ARG A C 1
ATOM 1793 O O . ARG A 1 220 ? -0.305 15.18 -20.016 1 51.22 220 ARG A O 1
ATOM 1800 N N . ARG A 1 221 ? 0.455 15.016 -17.875 1 51.22 221 ARG A N 1
ATOM 1801 C CA . ARG A 1 221 ? -0.043 16.359 -17.578 1 51.22 221 ARG A CA 1
ATOM 1802 C C . ARG A 1 221 ? 0.576 17.375 -18.531 1 51.22 221 ARG A C 1
ATOM 1804 O O . ARG A 1 221 ? -0.117 18.266 -19.031 1 51.22 221 ARG A O 1
ATOM 1811 N N . THR A 1 222 ? 1.854 17.125 -18.781 1 46.31 222 THR A N 1
ATOM 1812 C CA . THR A 1 222 ? 2.52 18.031 -19.703 1 46.31 222 THR A CA 1
ATOM 1813 C C . THR A 1 222 ? 2.01 17.812 -21.125 1 46.31 222 THR A C 1
ATOM 1815 O O . THR A 1 222 ? 1.79 18.781 -21.859 1 46.31 222 THR A O 1
ATOM 1818 N N . ALA A 1 223 ? 1.894 16.438 -21.391 1 44.5 223 ALA A N 1
ATOM 1819 C CA . ALA A 1 223 ? 1.43 16.156 -22.75 1 44.5 223 ALA A CA 1
ATOM 1820 C C . ALA A 1 223 ? 0.018 16.703 -22.969 1 44.5 223 ALA A C 1
ATOM 1822 O O . ALA A 1 223 ? -0.28 17.266 -24.016 1 44.5 223 ALA A O 1
ATOM 1823 N N . LEU A 1 224 ? -0.789 16.516 -21.984 1 45.34 224 LEU A N 1
ATOM 1824 C CA . LEU A 1 224 ? -2.156 17.016 -22.078 1 45.34 224 LEU A CA 1
ATOM 1825 C C . LEU A 1 224 ? -2.18 18.531 -22.125 1 45.34 224 LEU A C 1
ATOM 1827 O O . LEU A 1 224 ? -2.951 19.125 -22.891 1 45.34 224 LEU A O 1
ATOM 1831 N N . LEU A 1 225 ? -1.361 19.094 -21.281 1 42.69 225 LEU A N 1
ATOM 1832 C CA . LEU A 1 225 ? -1.248 20.547 -21.312 1 42.69 225 LEU A CA 1
ATOM 1833 C C . LEU A 1 225 ? -0.8 21.016 -22.703 1 42.69 225 LEU A C 1
ATOM 1835 O O . LEU A 1 225 ? -1.284 22.031 -23.203 1 42.69 225 LEU A O 1
ATOM 1839 N N . SER A 1 226 ? 0.142 20.281 -23.203 1 39.72 226 SER A N 1
ATOM 1840 C CA . SER A 1 226 ? 0.587 20.656 -24.531 1 39.72 226 SER A CA 1
ATOM 1841 C C . SER A 1 226 ? -0.532 20.484 -25.562 1 39.72 226 SER A C 1
ATOM 1843 O O . SER A 1 226 ? -0.676 21.312 -26.469 1 39.72 226 SER A O 1
ATOM 1845 N N . LEU A 1 227 ? -1.193 19.344 -25.359 1 38.69 227 LEU A N 1
ATOM 1846 C CA . LEU A 1 227 ? -2.324 19.156 -26.266 1 38.69 227 LEU A CA 1
ATOM 1847 C C . LEU A 1 227 ? -3.396 20.219 -26.016 1 38.69 227 LEU A C 1
ATOM 1849 O O . LEU A 1 227 ? -4.07 20.656 -26.953 1 38.69 227 LEU A O 1
ATOM 1853 N N . TRP A 1 228 ? -3.607 20.547 -24.703 1 38.81 228 TRP A N 1
ATOM 1854 C CA . TRP A 1 228 ? -4.547 21.594 -24.344 1 38.81 228 TRP A CA 1
ATOM 1855 C C . TRP A 1 228 ? -4.113 22.938 -24.922 1 38.81 228 TRP A C 1
ATOM 1857 O O . TRP A 1 228 ? -4.945 23.703 -25.406 1 38.81 228 TRP A O 1
ATOM 1867 N N . ARG A 1 229 ? -2.887 23.266 -24.703 1 39.78 229 ARG A N 1
ATOM 1868 C CA . ARG A 1 229 ? -2.475 24.516 -25.328 1 39.78 229 ARG A CA 1
ATOM 1869 C C . ARG A 1 229 ? -2.756 24.484 -26.828 1 39.78 229 ARG A C 1
ATOM 1871 O O . ARG A 1 229 ? -2.834 25.531 -27.484 1 39.78 229 ARG A O 1
ATOM 1878 N N . GLY A 1 230 ? -2.654 23.234 -27.406 1 33.91 230 GLY A N 1
ATOM 1879 C CA . GLY A 1 230 ? -3.154 23.266 -28.781 1 33.91 230 GLY A CA 1
ATOM 1880 C C . GLY A 1 230 ? -4.668 23.297 -28.859 1 33.91 230 GLY A C 1
ATOM 1881 O O . GLY A 1 230 ? -5.355 22.891 -27.906 1 33.91 230 GLY A O 1
ATOM 1882 N N . ASN A 1 231 ? -5.375 24.312 -29.625 1 34.91 231 ASN A N 1
ATOM 1883 C CA . ASN A 1 231 ? -6.711 24.844 -29.859 1 34.91 231 ASN A CA 1
ATOM 1884 C C . ASN A 1 231 ? -7.746 23.719 -29.969 1 34.91 231 ASN A C 1
ATOM 1886 O O . ASN A 1 231 ? -8.82 23.922 -30.547 1 34.91 231 ASN A O 1
ATOM 1890 N N . ASN A 1 232 ? -7.395 22.406 -30.172 1 35.41 232 ASN A N 1
ATOM 1891 C CA . ASN A 1 232 ? -8.5 21.625 -30.719 1 35.41 232 ASN A CA 1
ATOM 1892 C C . ASN A 1 232 ? -9.516 21.266 -29.625 1 35.41 232 ASN A C 1
ATOM 1894 O O . ASN A 1 232 ? -9.141 20.906 -28.516 1 35.41 232 ASN A O 1
ATOM 1898 N N . GLU A 1 233 ? -10.875 21.609 -29.734 1 37.28 233 GLU A N 1
ATOM 1899 C CA . GLU A 1 233 ? -12.195 21.484 -29.125 1 37.28 233 GLU A CA 1
ATOM 1900 C C . GLU A 1 233 ? -12.344 20.125 -28.422 1 37.28 233 GLU A C 1
ATOM 1902 O O . GLU A 1 233 ? -13.234 19.953 -27.578 1 37.28 233 GLU A O 1
ATOM 1907 N N . ASN A 1 234 ? -11.766 19.109 -29.016 1 35.34 234 ASN A N 1
ATOM 1908 C CA . ASN A 1 234 ? -12.094 17.75 -28.609 1 35.34 234 ASN A CA 1
ATOM 1909 C C . ASN A 1 234 ? -11.398 17.375 -27.297 1 35.34 234 ASN A C 1
ATOM 1911 O O . ASN A 1 234 ? -11.195 16.203 -27.016 1 35.34 234 ASN A O 1
ATOM 1915 N N . PHE A 1 235 ? -11.008 18.25 -26.531 1 38.53 235 PHE A N 1
ATOM 1916 C CA . PHE A 1 235 ? -10.266 18.203 -25.281 1 38.53 235 PHE A CA 1
ATOM 1917 C C . PHE A 1 235 ? -11.148 17.703 -24.141 1 38.53 235 PHE A C 1
ATOM 1919 O O . PHE A 1 235 ? -10.648 17.234 -23.109 1 38.53 235 PHE A O 1
ATOM 1926 N N . SER A 1 236 ? -12.414 17.969 -24.203 1 40.16 236 SER A N 1
ATOM 1927 C CA . SER A 1 236 ? -13.344 17.5 -23.172 1 40.16 236 SER A CA 1
ATOM 1928 C C . SER A 1 236 ? -13.18 16 -22.922 1 40.16 236 SER A C 1
ATOM 1930 O O . SER A 1 236 ? -13.273 15.547 -21.781 1 40.16 236 SER A O 1
ATOM 1932 N N . ASP A 1 237 ? -12.961 15.312 -24 1 41.47 237 ASP A N 1
ATOM 1933 C CA . ASP A 1 237 ? -12.953 13.859 -23.891 1 41.47 237 ASP A CA 1
ATOM 1934 C C . ASP A 1 237 ? -11.68 13.367 -23.203 1 41.47 237 ASP A C 1
ATOM 1936 O O . ASP A 1 237 ? -11.711 12.375 -22.469 1 41.47 237 ASP A O 1
ATOM 1940 N N . LEU A 1 238 ? -10.555 14.062 -23.484 1 41.09 238 LEU A N 1
ATOM 1941 C CA . LEU A 1 238 ? -9.289 13.625 -22.906 1 41.09 238 LEU A CA 1
ATOM 1942 C C . LEU A 1 238 ? -9.211 14 -21.422 1 41.09 238 LEU A C 1
ATOM 1944 O O . LEU A 1 238 ? -8.469 13.383 -20.672 1 41.09 238 LEU A O 1
ATOM 1948 N N . THR A 1 239 ? -9.789 15.141 -20.953 1 43.25 239 THR A N 1
ATOM 1949 C CA . THR A 1 239 ? -9.836 15.555 -19.547 1 43.25 239 THR A CA 1
ATOM 1950 C C . THR A 1 239 ? -10.75 14.633 -18.75 1 43.25 239 THR A C 1
ATOM 1952 O O . THR A 1 239 ? -10.68 14.602 -17.516 1 43.25 239 THR A O 1
ATOM 1955 N N . SER A 1 240 ? -11.758 14.148 -19.484 1 43.34 240 SER A N 1
ATOM 1956 C CA . SER A 1 240 ? -12.703 13.289 -18.781 1 43.34 240 SER A CA 1
ATOM 1957 C C . SER A 1 240 ? -12.008 12.062 -18.203 1 43.34 240 SER A C 1
ATOM 1959 O O . SER A 1 240 ? -12.516 11.43 -17.266 1 43.34 240 SER A O 1
ATOM 1961 N N . ASN A 1 241 ? -10.781 11.711 -18.781 1 46.94 241 ASN A N 1
ATOM 1962 C CA . ASN A 1 241 ? -10.18 10.438 -18.406 1 46.94 241 ASN A CA 1
ATOM 1963 C C . ASN A 1 241 ? -9.109 10.625 -17.328 1 46.94 241 ASN A C 1
ATOM 1965 O O . ASN A 1 241 ? -8.203 9.805 -17.203 1 46.94 241 ASN A O 1
ATOM 1969 N N . ILE A 1 242 ? -9.023 11.828 -16.797 1 50.41 242 ILE A N 1
ATOM 1970 C CA . ILE A 1 242 ? -7.992 11.977 -15.781 1 50.41 242 ILE A CA 1
ATOM 1971 C C . ILE A 1 242 ? -8.477 11.391 -14.461 1 50.41 242 ILE A C 1
ATOM 1973 O O . ILE A 1 242 ? -9.562 11.734 -13.977 1 50.41 242 ILE A O 1
ATOM 1977 N N . SER A 1 243 ? -7.883 10.25 -14.086 1 56.84 243 SER A N 1
ATOM 1978 C CA . SER A 1 243 ? -8.188 9.648 -12.797 1 56.84 243 SER A CA 1
ATOM 1979 C C . SER A 1 243 ? -8.305 10.703 -11.703 1 56.84 243 SER A C 1
ATOM 1981 O O . SER A 1 243 ? -7.508 11.641 -11.648 1 56.84 243 SER A O 1
ATOM 1983 N N . ARG A 1 244 ? -9.422 10.734 -11.062 1 70.56 244 ARG A N 1
ATOM 1984 C CA . ARG A 1 244 ? -9.781 11.695 -10.023 1 70.56 244 ARG A CA 1
ATOM 1985 C C . ARG A 1 244 ? -9.156 11.305 -8.68 1 70.56 244 ARG A C 1
ATOM 1987 O O . ARG A 1 244 ? -9.375 10.203 -8.188 1 70.56 244 ARG A O 1
ATOM 1994 N N . TYR A 1 245 ? -8.086 11.898 -8.305 1 81.44 245 TYR A N 1
ATOM 1995 C CA . TYR A 1 245 ? -7.625 11.688 -6.934 1 81.44 245 TYR A CA 1
ATOM 1996 C C . TYR A 1 245 ? -7.68 12.984 -6.137 1 81.44 245 TYR A C 1
ATOM 1998 O O . TYR A 1 245 ? -7.828 14.07 -6.711 1 81.44 245 TYR A O 1
ATOM 2006 N N . ALA A 1 246 ? -7.652 12.852 -4.879 1 89.5 246 ALA A N 1
ATOM 2007 C CA . ALA A 1 246 ? -7.73 13.969 -3.941 1 89.5 246 ALA A CA 1
ATOM 2008 C C . ALA A 1 246 ? -6.504 14.875 -4.059 1 89.5 246 ALA A C 1
ATOM 2010 O O . ALA A 1 246 ? -5.453 14.438 -4.539 1 89.5 246 ALA A O 1
ATOM 2011 N N . GLU A 1 247 ? -6.605 16.047 -3.672 1 90.25 247 GLU A N 1
ATOM 2012 C CA . GLU A 1 247 ? -5.578 17.078 -3.787 1 90.25 247 GLU A CA 1
ATOM 2013 C C . GLU A 1 247 ? -4.281 16.641 -3.107 1 90.25 247 GLU A C 1
ATOM 2015 O O . GLU A 1 247 ? -3.191 16.859 -3.641 1 90.25 247 GLU A O 1
ATOM 2020 N N . PRO A 1 248 ? -4.363 16.078 -1.909 1 92.25 248 PRO A N 1
ATOM 2021 C CA . PRO A 1 248 ? -3.102 15.68 -1.283 1 92.25 248 PRO A CA 1
ATOM 2022 C C . PRO A 1 248 ? -2.295 14.711 -2.146 1 92.25 248 PRO A C 1
ATOM 2024 O O . PRO A 1 248 ? -1.063 14.766 -2.156 1 92.25 248 PRO A O 1
ATOM 2027 N N . ILE A 1 249 ? -2.945 13.836 -2.846 1 90.62 249 ILE A N 1
ATOM 2028 C CA . ILE A 1 249 ? -2.264 12.898 -3.727 1 90.62 249 ILE A CA 1
ATOM 2029 C C . ILE A 1 249 ? -1.623 13.648 -4.891 1 90.62 249 ILE A C 1
ATOM 2031 O O . ILE A 1 249 ? -0.471 13.391 -5.246 1 90.62 249 ILE A O 1
ATOM 2035 N N . ALA A 1 250 ? -2.348 14.578 -5.418 1 86.12 250 ALA A N 1
ATOM 2036 C CA . ALA A 1 250 ? -1.812 15.398 -6.504 1 86.12 250 ALA A CA 1
ATOM 2037 C C . ALA A 1 250 ? -0.565 16.156 -6.051 1 86.12 250 ALA A C 1
ATOM 2039 O O . ALA A 1 250 ? 0.428 16.219 -6.781 1 86.12 250 ALA A O 1
ATOM 2040 N N . HIS A 1 251 ? -0.67 16.766 -4.91 1 89.19 251 HIS A N 1
ATOM 2041 C CA . HIS A 1 251 ? 0.457 17.516 -4.375 1 89.19 251 HIS A CA 1
ATOM 2042 C C . HIS A 1 251 ? 1.656 16.609 -4.117 1 89.19 251 HIS A C 1
ATOM 2044 O O . HIS A 1 251 ? 2.803 17.031 -4.312 1 89.19 251 HIS A O 1
ATOM 2050 N N . TYR A 1 252 ? 1.379 15.438 -3.707 1 91.81 252 TYR A N 1
ATOM 2051 C CA . TYR A 1 252 ? 2.459 14.492 -3.469 1 91.81 252 TYR A CA 1
ATOM 2052 C C . TYR A 1 252 ? 3.162 14.125 -4.77 1 91.81 252 TYR A C 1
ATOM 2054 O O . TYR A 1 252 ? 4.395 14.07 -4.824 1 91.81 252 TYR A O 1
ATOM 2062 N N . ILE A 1 253 ? 2.396 13.852 -5.734 1 87.5 253 ILE A N 1
ATOM 2063 C CA . ILE A 1 253 ? 2.949 13.539 -7.051 1 87.5 253 ILE A CA 1
ATOM 2064 C C . ILE A 1 253 ? 3.811 14.703 -7.535 1 87.5 253 ILE A C 1
ATOM 2066 O O . ILE A 1 253 ? 4.914 14.5 -8.039 1 87.5 253 ILE A O 1
ATOM 2070 N N . ASN A 1 254 ? 3.303 15.867 -7.371 1 86.31 254 ASN A N 1
ATOM 2071 C CA . ASN A 1 254 ? 4.055 17.047 -7.766 1 86.31 254 ASN A CA 1
ATOM 2072 C C . ASN A 1 254 ? 5.363 17.172 -6.992 1 86.31 254 ASN A C 1
ATOM 2074 O O . ASN A 1 254 ? 6.395 17.531 -7.559 1 86.31 254 ASN A O 1
ATOM 2078 N N . TRP A 1 255 ? 5.262 16.969 -5.707 1 88.25 255 TRP A N 1
ATOM 2079 C CA . TRP A 1 255 ? 6.453 17 -4.867 1 88.25 255 TRP A CA 1
ATOM 2080 C C . TRP A 1 255 ? 7.5 16.016 -5.352 1 88.25 255 TRP A C 1
ATOM 2082 O O . TRP A 1 255 ? 8.688 16.344 -5.449 1 88.25 255 TRP A O 1
ATOM 2092 N N . LEU A 1 256 ? 7.102 14.805 -5.691 1 89.88 256 LEU A N 1
ATOM 2093 C CA . LEU A 1 256 ? 8 13.781 -6.207 1 89.88 256 LEU A CA 1
ATOM 2094 C C . LEU A 1 256 ? 8.68 14.25 -7.488 1 89.88 256 LEU A C 1
ATOM 2096 O O . LEU A 1 256 ? 9.867 14 -7.695 1 89.88 256 LEU A O 1
ATOM 2100 N N . ASN A 1 257 ? 7.938 14.906 -8.258 1 85.12 257 ASN A N 1
ATOM 2101 C CA . ASN A 1 257 ? 8.445 15.344 -9.555 1 85.12 257 ASN A CA 1
ATOM 2102 C C . ASN A 1 257 ? 9.445 16.484 -9.414 1 85.12 257 ASN A C 1
ATOM 2104 O O . ASN A 1 257 ? 10.156 16.828 -10.359 1 85.12 257 ASN A O 1
ATOM 2108 N N . HIS A 1 258 ? 9.57 17.031 -8.25 1 83.56 258 HIS A N 1
ATOM 2109 C CA . HIS A 1 258 ? 10.484 18.141 -8.039 1 83.56 258 HIS A CA 1
ATOM 2110 C C . HIS A 1 258 ? 11.688 17.719 -7.195 1 83.56 258 HIS A C 1
ATOM 2112 O O . HIS A 1 258 ? 12.516 18.562 -6.828 1 83.56 258 HIS A O 1
ATOM 2118 N N . LEU A 1 259 ? 11.734 16.531 -6.855 1 85 259 LEU A N 1
ATOM 2119 C CA . LEU A 1 259 ? 12.82 16.047 -6.008 1 85 259 LEU A CA 1
ATOM 2120 C C . LEU A 1 259 ? 14.172 16.281 -6.668 1 85 259 LEU A C 1
ATOM 2122 O O . LEU A 1 259 ? 15.141 16.656 -6.004 1 85 259 LEU A O 1
ATOM 2126 N N . GLY A 1 260 ? 14.273 15.938 -7.941 1 78.06 260 GLY A N 1
ATOM 2127 C CA . GLY A 1 260 ? 15.531 16.062 -8.648 1 78.06 260 GLY A CA 1
ATOM 2128 C C . GLY A 1 260 ? 16.047 17.484 -8.711 1 78.06 260 GLY A C 1
ATOM 2129 O O . GLY A 1 260 ? 17.25 17.719 -8.773 1 78.06 260 GLY A O 1
ATOM 2130 N N . LEU A 1 261 ? 15.148 18.391 -8.727 1 68.06 261 LEU A N 1
ATOM 2131 C CA . LEU A 1 261 ? 15.516 19.797 -8.82 1 68.06 261 LEU A CA 1
ATOM 2132 C C . LEU A 1 261 ? 16.016 20.328 -7.48 1 68.06 261 LEU A C 1
ATOM 2134 O O . LEU A 1 261 ? 16.844 21.234 -7.434 1 68.06 261 LEU A O 1
ATOM 2138 N N . ASN A 1 262 ? 15.484 19.844 -6.523 1 61.84 262 ASN A N 1
ATOM 2139 C CA . ASN A 1 262 ? 15.758 20.375 -5.191 1 61.84 262 ASN A CA 1
ATOM 2140 C C . ASN A 1 262 ? 16.922 19.641 -4.523 1 61.84 262 ASN A C 1
ATOM 2142 O O . ASN A 1 262 ? 17.125 19.781 -3.316 1 61.84 262 ASN A O 1
ATOM 2146 N N . ASN A 1 263 ? 17.547 18.703 -5.316 1 58.06 263 ASN A N 1
ATOM 2147 C CA . ASN A 1 263 ? 18.562 17.844 -4.75 1 58.06 263 ASN A CA 1
ATOM 2148 C C . ASN A 1 263 ? 19.656 18.641 -4.043 1 58.06 263 ASN A C 1
ATOM 2150 O O . ASN A 1 263 ? 20.5 18.062 -3.365 1 58.06 263 ASN A O 1
ATOM 2154 N N . GLN A 1 264 ? 19.562 19.906 -4.168 1 52.94 264 GLN A N 1
ATOM 2155 C CA . GLN A 1 264 ? 20.641 20.688 -3.568 1 52.94 264 GLN A CA 1
ATOM 2156 C C . GLN A 1 264 ? 20.203 21.312 -2.242 1 52.94 264 GLN A C 1
ATOM 2158 O O . GLN A 1 264 ? 21.031 21.812 -1.484 1 52.94 264 GLN A O 1
ATOM 2163 N N . SER A 1 265 ? 19 21.234 -2.066 1 54.56 265 SER A N 1
ATOM 2164 C CA . SER A 1 265 ? 18.609 21.922 -0.835 1 54.56 265 SER A CA 1
ATOM 2165 C C . SER A 1 265 ? 18.719 20.984 0.367 1 54.56 265 SER A C 1
ATOM 2167 O O . SER A 1 265 ? 18.281 19.828 0.302 1 54.56 265 SER A O 1
ATOM 2169 N N . LYS A 1 266 ? 19.859 21.203 1.135 1 55.78 266 LYS A N 1
ATOM 2170 C CA . LYS A 1 266 ? 20.094 20.422 2.344 1 55.78 266 LYS A CA 1
ATOM 2171 C C . LYS A 1 266 ? 19.047 20.719 3.406 1 55.78 266 LYS A C 1
ATOM 2173 O O . LYS A 1 266 ? 18.672 21.891 3.609 1 55.78 266 LYS A O 1
ATOM 2178 N N . SER A 1 267 ? 18.281 19.547 3.748 1 58.25 267 SER A N 1
ATOM 2179 C CA . SER A 1 267 ? 17.453 19.625 4.945 1 58.25 267 SER A CA 1
ATOM 2180 C C . SER A 1 267 ? 18.219 20.219 6.121 1 58.25 267 SER A C 1
ATOM 2182 O O . SER A 1 267 ? 19.438 20.375 6.051 1 58.25 267 SER A O 1
ATOM 2184 N N . PHE A 1 268 ? 17.547 20.438 7.156 1 55.84 268 PHE A N 1
ATOM 2185 C CA . PHE A 1 268 ? 18.156 21.047 8.336 1 55.84 268 PHE A CA 1
ATOM 2186 C C . PHE A 1 268 ? 19.344 20.219 8.828 1 55.84 268 PHE A C 1
ATOM 2188 O O . PHE A 1 268 ? 19.359 19 8.648 1 55.84 268 PHE A O 1
ATOM 2195 N N . ASP A 1 269 ? 20.625 20.844 8.836 1 56.28 269 ASP A N 1
ATOM 2196 C CA . ASP A 1 269 ? 21.922 20.328 9.266 1 56.28 269 ASP A CA 1
ATOM 2197 C C . ASP A 1 269 ? 21.766 19.109 10.172 1 56.28 269 ASP A C 1
ATOM 2199 O O . ASP A 1 269 ? 22.578 18.188 10.125 1 56.28 269 ASP A O 1
ATOM 2203 N N . ASP A 1 270 ? 20.562 19 10.805 1 61.97 270 ASP A N 1
ATOM 2204 C CA . ASP A 1 270 ? 20.484 18.062 11.922 1 61.97 270 ASP A CA 1
ATOM 2205 C C . ASP A 1 270 ? 19.672 16.828 11.539 1 61.97 270 ASP A C 1
ATOM 2207 O O . ASP A 1 270 ? 19.375 15.977 12.383 1 61.97 270 ASP A O 1
ATOM 2211 N N . ALA A 1 271 ? 19.438 16.688 10.133 1 72.19 271 ALA A N 1
ATOM 2212 C CA . ALA A 1 271 ? 18.562 15.555 9.867 1 72.19 271 ALA A CA 1
ATOM 2213 C C . ALA A 1 271 ? 19.359 14.273 9.609 1 72.19 271 ALA A C 1
ATOM 2215 O O . ALA A 1 271 ? 18.781 13.234 9.273 1 72.19 271 ALA A O 1
ATOM 2216 N N . ILE A 1 272 ? 20.594 14.344 9.922 1 76.12 272 ILE A N 1
ATOM 2217 C CA . ILE A 1 272 ? 21.5 13.25 9.586 1 76.12 272 ILE A CA 1
ATOM 2218 C C . ILE A 1 272 ? 21.188 12.039 10.461 1 76.12 272 ILE A C 1
ATOM 2220 O O . ILE A 1 272 ? 21.141 10.906 9.977 1 76.12 272 ILE A O 1
ATOM 2224 N N . VAL A 1 273 ? 20.953 12.328 11.633 1 80.75 273 VAL A N 1
ATOM 2225 C CA . VAL A 1 273 ? 20.719 11.234 12.578 1 80.75 273 VAL A CA 1
ATOM 2226 C C . VAL A 1 273 ? 19.422 10.516 12.227 1 80.75 273 VAL A C 1
ATOM 2228 O O . VAL A 1 273 ? 19.359 9.289 12.234 1 80.75 273 VAL A O 1
ATOM 2231 N N . GLU A 1 274 ? 18.484 11.305 11.883 1 86.75 274 GLU A N 1
ATOM 2232 C CA . GLU A 1 274 ? 17.188 10.734 11.539 1 86.75 274 GLU A CA 1
ATOM 2233 C C . GLU A 1 274 ? 17.266 9.938 10.242 1 86.75 274 GLU A C 1
ATOM 2235 O O . GLU A 1 274 ? 16.625 8.883 10.117 1 86.75 274 GLU A O 1
ATOM 2240 N N . LEU A 1 275 ? 18.078 10.422 9.391 1 89.25 275 LEU A N 1
ATOM 2241 C CA . LEU A 1 275 ? 18.266 9.695 8.141 1 89.25 275 LEU A CA 1
ATOM 2242 C C . LEU A 1 275 ? 19 8.375 8.391 1 89.25 275 LEU A C 1
ATOM 2244 O O . LEU A 1 275 ? 18.656 7.352 7.793 1 89.25 275 LEU A O 1
ATOM 2248 N N . ASP A 1 276 ? 19.969 8.477 9.211 1 89.12 276 ASP A N 1
ATOM 2249 C CA . ASP A 1 276 ? 20.703 7.266 9.562 1 89.12 276 ASP A CA 1
ATOM 2250 C C . ASP A 1 276 ? 19.766 6.219 10.172 1 89.12 276 ASP A C 1
ATOM 2252 O O . ASP A 1 276 ? 19.906 5.023 9.898 1 89.12 276 ASP A O 1
ATOM 2256 N N . PHE A 1 277 ? 18.891 6.727 10.945 1 88.94 277 PHE A N 1
ATOM 2257 C CA . PHE A 1 277 ? 17.906 5.848 11.57 1 88.94 277 PHE A CA 1
ATOM 2258 C C . PHE A 1 277 ? 17.047 5.164 10.516 1 88.94 277 PHE A C 1
ATOM 2260 O O . PHE A 1 277 ? 16.828 3.953 10.57 1 88.94 277 PHE A O 1
ATOM 2267 N N . LEU A 1 278 ? 16.594 5.93 9.617 1 92.75 278 LEU A N 1
ATOM 2268 C CA . LEU A 1 278 ? 15.742 5.398 8.555 1 92.75 278 LEU A CA 1
ATOM 2269 C C . LEU A 1 278 ? 16.531 4.457 7.648 1 92.75 278 LEU A C 1
ATOM 2271 O O . LEU A 1 278 ? 16 3.436 7.199 1 92.75 278 LEU A O 1
ATOM 2275 N N . GLU A 1 279 ? 17.781 4.75 7.418 1 92.62 279 GLU A N 1
ATOM 2276 C CA . GLU A 1 279 ? 18.625 3.924 6.574 1 92.62 279 GLU A CA 1
ATOM 2277 C C . GLU A 1 279 ? 18.891 2.566 7.219 1 92.62 279 GLU A C 1
ATOM 2279 O O . GLU A 1 279 ? 19.094 1.569 6.52 1 92.62 279 GLU A O 1
ATOM 2284 N N . LYS A 1 280 ? 18.828 2.514 8.477 1 88.44 280 LYS A N 1
ATOM 2285 C CA . LYS A 1 280 ? 18.938 1.239 9.18 1 88.44 280 LYS A CA 1
ATOM 2286 C C . LYS A 1 280 ? 17.703 0.381 8.984 1 88.44 280 LYS A C 1
ATOM 2288 O O . LYS A 1 280 ? 17.781 -0.847 8.93 1 88.44 280 LYS A O 1
ATOM 2293 N N . ILE A 1 281 ? 16.547 1.064 8.93 1 87.31 281 ILE A N 1
ATOM 2294 C CA . ILE A 1 281 ? 15.297 0.353 8.711 1 87.31 281 ILE A CA 1
ATOM 2295 C C . ILE A 1 281 ? 15.266 -0.218 7.297 1 87.31 281 ILE A C 1
ATOM 2297 O O . ILE A 1 281 ? 14.945 -1.393 7.102 1 87.31 281 ILE A O 1
ATOM 2301 N N . ILE A 1 282 ? 15.648 0.65 6.293 1 89.81 282 ILE A N 1
ATOM 2302 C CA . ILE A 1 282 ? 15.508 0.226 4.906 1 89.81 282 ILE A CA 1
ATOM 2303 C C . ILE A 1 282 ? 16.781 -0.494 4.457 1 89.81 282 ILE A C 1
ATOM 2305 O O . ILE A 1 282 ? 16.812 -1.091 3.377 1 89.81 282 ILE A O 1
ATOM 2309 N N . LYS A 1 283 ? 17.859 -0.463 5.27 1 87.88 283 LYS A N 1
ATOM 2310 C CA . LYS A 1 283 ? 19.141 -1.136 5.023 1 87.88 283 LYS A CA 1
ATOM 2311 C C . LYS A 1 283 ? 19.781 -0.642 3.734 1 87.88 283 LYS A C 1
ATOM 2313 O O . LYS A 1 283 ? 20.188 -1.443 2.893 1 87.88 283 LYS A O 1
ATOM 2318 N N . GLY A 1 284 ? 19.812 0.66 3.607 1 90.5 284 GLY A N 1
ATOM 2319 C CA . GLY A 1 284 ? 20.406 1.302 2.443 1 90.5 284 GLY A CA 1
ATOM 2320 C C . GLY A 1 284 ? 20.094 2.781 2.352 1 90.5 284 GLY A C 1
ATOM 2321 O O . GLY A 1 284 ? 19.641 3.387 3.328 1 90.5 284 GLY A O 1
ATOM 2322 N N . LYS A 1 285 ? 20.453 3.314 1.182 1 91.88 285 LYS A N 1
ATOM 2323 C CA . LYS A 1 285 ? 20.234 4.734 0.925 1 91.88 285 LYS A CA 1
ATOM 2324 C C . LYS A 1 285 ? 19.516 4.945 -0.402 1 91.88 285 LYS A C 1
ATOM 2326 O O . LYS A 1 285 ? 19.562 4.086 -1.284 1 91.88 285 LYS A O 1
ATOM 2331 N N . LEU A 1 286 ? 18.828 6.066 -0.398 1 92.44 286 LEU A N 1
ATOM 2332 C CA . LEU A 1 286 ? 18.141 6.41 -1.637 1 92.44 286 LEU A CA 1
ATOM 2333 C C . LEU A 1 286 ? 18.812 7.605 -2.311 1 92.44 286 LEU A C 1
ATOM 2335 O O . LEU A 1 286 ? 19.438 8.43 -1.645 1 92.44 286 LEU A O 1
ATOM 2339 N N . GLU A 1 287 ? 18.719 7.613 -3.598 1 90.06 287 GLU A N 1
ATOM 2340 C CA . GLU A 1 287 ? 19.219 8.727 -4.402 1 90.06 287 GLU A CA 1
ATOM 2341 C C . GLU A 1 287 ? 18.25 9.055 -5.543 1 90.06 287 GLU A C 1
ATOM 2343 O O . GLU A 1 287 ? 17.578 8.164 -6.059 1 90.06 287 GLU A O 1
ATOM 2348 N N . VAL A 1 288 ? 18.203 10.273 -5.84 1 88.94 288 VAL A N 1
ATOM 2349 C CA . VAL A 1 288 ? 17.375 10.727 -6.957 1 88.94 288 VAL A CA 1
ATOM 2350 C C . VAL A 1 288 ? 18.234 11.547 -7.926 1 88.94 288 VAL A C 1
ATOM 2352 O O . VAL A 1 288 ? 19.047 12.367 -7.5 1 88.94 288 VAL A O 1
ATOM 2355 N N . ASP A 1 289 ? 18.062 11.266 -9.18 1 85.94 289 ASP A N 1
ATOM 2356 C CA . ASP A 1 289 ? 18.844 12.008 -10.164 1 85.94 289 ASP A CA 1
ATOM 2357 C C . ASP A 1 289 ? 18.047 13.195 -10.711 1 85.94 289 ASP A C 1
ATOM 2359 O O . ASP A 1 289 ? 16.922 13.461 -10.258 1 85.94 289 ASP A O 1
ATOM 2363 N N . LYS A 1 290 ? 18.578 13.891 -11.648 1 79.88 290 LYS A N 1
ATOM 2364 C CA . LYS A 1 290 ? 17.984 15.117 -12.172 1 79.88 290 LYS A CA 1
ATOM 2365 C C . LYS A 1 290 ? 16.672 14.828 -12.906 1 79.88 290 LYS A C 1
ATOM 2367 O O . LYS A 1 290 ? 15.812 15.703 -13.016 1 79.88 290 LYS A O 1
ATOM 2372 N N . ASP A 1 291 ? 16.562 13.602 -13.43 1 77.88 291 ASP A N 1
ATOM 2373 C CA . ASP A 1 291 ? 15.359 13.211 -14.148 1 77.88 291 ASP A CA 1
ATOM 2374 C C . ASP A 1 291 ? 14.352 12.547 -13.211 1 77.88 291 ASP A C 1
ATOM 2376 O O . ASP A 1 291 ? 13.359 11.969 -13.664 1 77.88 291 ASP A O 1
ATOM 2380 N N . ASN A 1 292 ? 14.656 12.539 -11.906 1 82.56 292 ASN A N 1
ATOM 2381 C CA . ASN A 1 292 ? 13.789 12.039 -10.844 1 82.56 292 ASN A CA 1
ATOM 2382 C C . ASN A 1 292 ? 13.742 10.516 -10.82 1 82.56 292 ASN A C 1
ATOM 2384 O O . ASN A 1 292 ? 12.75 9.922 -10.391 1 82.56 292 ASN A O 1
ATOM 2388 N N . ASN A 1 293 ? 14.773 9.961 -11.383 1 84.19 293 ASN A N 1
ATOM 2389 C CA . ASN A 1 293 ? 14.938 8.523 -11.18 1 84.19 293 ASN A CA 1
ATOM 2390 C C . ASN A 1 293 ? 15.438 8.211 -9.773 1 84.19 293 ASN A C 1
ATOM 2392 O O . ASN A 1 293 ? 16.438 8.781 -9.32 1 84.19 293 ASN A O 1
ATOM 2396 N N . ILE A 1 294 ? 14.766 7.316 -9.195 1 89.56 294 ILE A N 1
ATOM 2397 C CA . ILE A 1 294 ? 15.125 6.98 -7.824 1 89.56 294 ILE A CA 1
ATOM 2398 C C . ILE A 1 294 ? 15.883 5.652 -7.797 1 89.56 294 ILE A C 1
ATOM 2400 O O . ILE A 1 294 ? 15.398 4.648 -8.32 1 89.56 294 ILE A O 1
ATOM 2404 N N . ASP A 1 295 ? 17 5.645 -7.211 1 90.5 295 ASP A N 1
ATOM 2405 C CA . ASP A 1 295 ? 17.812 4.445 -7.035 1 90.5 295 ASP A CA 1
ATOM 2406 C C . ASP A 1 295 ? 18.031 4.145 -5.555 1 90.5 295 ASP A C 1
ATOM 2408 O O . ASP A 1 295 ? 18 5.055 -4.719 1 90.5 295 ASP A O 1
ATOM 2412 N N . PHE A 1 296 ? 18.141 2.926 -5.324 1 91.88 296 PHE A N 1
ATOM 2413 C CA . PHE A 1 296 ? 18.453 2.432 -3.988 1 91.88 296 PHE A CA 1
ATOM 2414 C C . PHE A 1 296 ? 19.859 1.865 -3.934 1 91.88 296 PHE A C 1
ATOM 2416 O O . PHE A 1 296 ? 20.219 0.995 -4.73 1 91.88 296 PHE A O 1
ATOM 2423 N N . LEU A 1 297 ? 20.625 2.377 -3.037 1 90.31 297 LEU A N 1
ATOM 2424 C CA . LEU A 1 297 ? 22 1.945 -2.869 1 90.31 297 LEU A CA 1
ATOM 2425 C C . LEU A 1 297 ? 22.141 1.011 -1.672 1 90.31 297 LEU A C 1
ATOM 2427 O O . LEU A 1 297 ? 21.891 1.413 -0.533 1 90.31 297 LEU A O 1
ATOM 2431 N N . LEU A 1 298 ? 22.391 -0.279 -1.952 1 82.62 298 LEU A N 1
ATOM 2432 C CA . LEU A 1 298 ? 22.625 -1.268 -0.903 1 82.62 298 LEU A CA 1
ATOM 2433 C C . LEU A 1 298 ? 24 -1.099 -0.286 1 82.62 298 LEU A C 1
ATOM 2435 O O . LEU A 1 298 ? 24.859 -0.428 -0.859 1 82.62 298 LEU A O 1
ATOM 2439 N N . GLU A 1 299 ? 24.109 -1.841 0.91 1 71.12 299 GLU A N 1
ATOM 2440 C CA . GLU A 1 299 ? 25.438 -1.894 1.509 1 71.12 299 GLU A CA 1
ATOM 2441 C C . GLU A 1 299 ? 26.422 -2.631 0.604 1 71.12 299 GLU A C 1
ATOM 2443 O O . GLU A 1 299 ? 26.109 -3.699 0.075 1 71.12 299 GLU A O 1
ATOM 2448 N N . GLY A 1 300 ? 27.422 -2.092 -0.104 1 63.12 300 GLY A N 1
ATOM 2449 C CA . GLY A 1 300 ? 28.391 -2.668 -1.016 1 63.12 300 GLY A CA 1
ATOM 2450 C C . GLY A 1 300 ? 28.344 -2.055 -2.402 1 63.12 300 GLY A C 1
ATOM 2451 O O . GLY A 1 300 ? 28.906 -2.613 -3.352 1 63.12 300 GLY A O 1
ATOM 2452 N N . ASP A 1 301 ? 27.594 -1.126 -2.621 1 66.31 301 ASP A N 1
ATOM 2453 C CA . ASP A 1 301 ? 27.625 -0.235 -3.777 1 66.31 301 ASP A CA 1
ATOM 2454 C C . ASP A 1 301 ? 26.734 -0.767 -4.906 1 66.31 301 ASP A C 1
ATOM 2456 O O . ASP A 1 301 ? 26.969 -0.458 -6.078 1 66.31 301 ASP A O 1
ATOM 2460 N N . GLN A 1 302 ? 25.938 -1.71 -4.633 1 81.19 302 GLN A N 1
ATOM 2461 C CA . GLN A 1 302 ? 25.031 -2.139 -5.684 1 81.19 302 GLN A CA 1
ATOM 2462 C C . GLN A 1 302 ? 23.828 -1.197 -5.785 1 81.19 302 GLN A C 1
ATOM 2464 O O . GLN A 1 302 ? 23.234 -0.816 -4.77 1 81.19 302 GLN A O 1
ATOM 2469 N N . ARG A 1 303 ? 23.594 -0.781 -6.988 1 85.88 303 ARG A N 1
ATOM 2470 C CA . ARG A 1 303 ? 22.484 0.134 -7.273 1 85.88 303 ARG A CA 1
ATOM 2471 C C . ARG A 1 303 ? 21.281 -0.616 -7.84 1 85.88 303 ARG A C 1
ATOM 2473 O O . ARG A 1 303 ? 21.438 -1.433 -8.75 1 85.88 303 ARG A O 1
ATOM 2480 N N . LEU A 1 304 ? 20.188 -0.414 -7.172 1 88.19 304 LEU A N 1
ATOM 2481 C CA . LEU A 1 304 ? 18.938 -1.016 -7.617 1 88.19 304 LEU A CA 1
ATOM 2482 C C . LEU A 1 304 ? 17.906 0.058 -7.957 1 88.19 304 LEU A C 1
ATOM 2484 O O . LEU A 1 304 ? 17.812 1.068 -7.258 1 88.19 304 LEU A O 1
ATOM 2488 N N . GLY A 1 305 ? 17.266 -0.156 -9.078 1 87.88 305 GLY A N 1
ATOM 2489 C CA . GLY A 1 305 ? 16.078 0.67 -9.281 1 87.88 305 GLY A CA 1
ATOM 2490 C C . GLY A 1 305 ? 15.016 0.465 -8.219 1 87.88 305 GLY A C 1
ATOM 2491 O O . GLY A 1 305 ? 14.938 -0.608 -7.613 1 87.88 305 GLY A O 1
ATOM 2492 N N . LEU A 1 306 ? 14.219 1.457 -7.977 1 88.75 306 LEU A N 1
ATOM 2493 C CA . LEU A 1 306 ? 13.219 1.405 -6.918 1 88.75 306 LEU A CA 1
ATOM 2494 C C . LEU A 1 306 ? 12.258 0.237 -7.129 1 88.75 306 LEU A C 1
ATOM 2496 O O . LEU A 1 306 ? 11.797 -0.377 -6.168 1 88.75 306 LEU A O 1
ATOM 2500 N N . HIS A 1 307 ? 12.016 -0.1 -8.344 1 85.19 307 HIS A N 1
ATOM 2501 C CA . HIS A 1 307 ? 11.055 -1.151 -8.656 1 85.19 307 HIS A CA 1
ATOM 2502 C C . HIS A 1 307 ? 11.57 -2.518 -8.227 1 85.19 307 HIS A C 1
ATOM 2504 O O . HIS A 1 307 ? 10.812 -3.486 -8.164 1 85.19 307 HIS A O 1
ATOM 2510 N N . LEU A 1 308 ? 12.828 -2.594 -7.941 1 87.25 308 LEU A N 1
ATOM 2511 C CA . LEU A 1 308 ? 13.445 -3.854 -7.551 1 87.25 308 LEU A CA 1
ATOM 2512 C C . LEU A 1 308 ? 13.594 -3.938 -6.035 1 87.25 308 LEU A C 1
ATOM 2514 O O . LEU A 1 308 ? 14.023 -4.965 -5.504 1 87.25 308 LEU A O 1
ATOM 2518 N N . THR A 1 309 ? 13.219 -2.875 -5.441 1 88.5 309 THR A N 1
ATOM 2519 C CA . THR A 1 309 ? 13.398 -2.861 -3.994 1 88.5 309 THR A CA 1
ATOM 2520 C C . THR A 1 309 ? 12.211 -3.51 -3.291 1 88.5 309 THR A C 1
ATOM 2522 O O . THR A 1 309 ? 11.188 -3.793 -3.922 1 88.5 309 THR A O 1
ATOM 2525 N N . SER A 1 310 ? 12.406 -3.738 -2.012 1 86.94 310 SER A N 1
ATOM 2526 C CA . SER A 1 310 ? 11.328 -4.281 -1.183 1 86.94 310 SER A CA 1
ATOM 2527 C C . SER A 1 310 ? 10.211 -3.264 -0.995 1 86.94 310 SER A C 1
ATOM 2529 O O . SER A 1 310 ? 10.414 -2.062 -1.19 1 86.94 310 SER A O 1
ATOM 2531 N N . SER A 1 311 ? 9.031 -3.797 -0.638 1 88.25 311 SER A N 1
ATOM 2532 C CA . SER A 1 311 ? 7.883 -2.938 -0.361 1 88.25 311 SER A CA 1
ATOM 2533 C C . SER A 1 311 ? 8.18 -1.979 0.789 1 88.25 311 SER A C 1
ATOM 2535 O O . SER A 1 311 ? 7.641 -0.869 0.831 1 88.25 311 SER A O 1
ATOM 2537 N N . THR A 1 312 ? 9.055 -2.344 1.677 1 90.62 312 THR A N 1
ATOM 2538 C CA . THR A 1 312 ? 9.453 -1.497 2.795 1 90.62 312 THR A CA 1
ATOM 2539 C C . THR A 1 312 ? 10.211 -0.27 2.301 1 90.62 312 THR A C 1
ATOM 2541 O O . THR A 1 312 ? 9.891 0.859 2.678 1 90.62 312 THR A O 1
ATOM 2544 N N . VAL A 1 313 ? 11.227 -0.545 1.515 1 91.88 313 VAL A N 1
ATOM 2545 C CA . VAL A 1 313 ? 12.023 0.544 0.964 1 91.88 313 VAL A CA 1
ATOM 2546 C C . VAL A 1 313 ? 11.133 1.481 0.155 1 91.88 313 VAL A C 1
ATOM 2548 O O . VAL A 1 313 ? 11.203 2.703 0.311 1 91.88 313 VAL A O 1
ATOM 2551 N N . ASN A 1 314 ? 10.32 0.87 -0.654 1 93 314 ASN A N 1
ATOM 2552 C CA . ASN A 1 314 ? 9.414 1.647 -1.49 1 93 314 ASN A CA 1
ATOM 2553 C C . ASN A 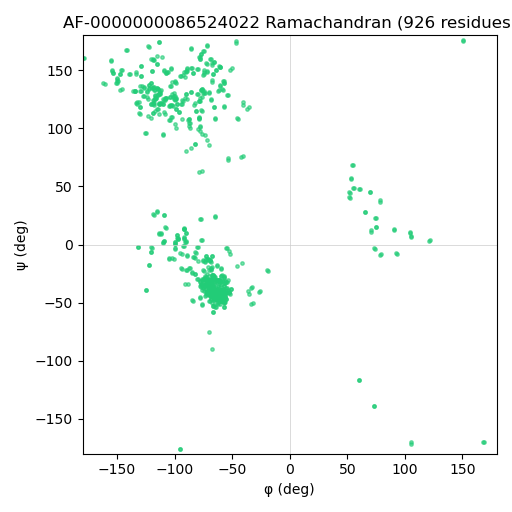1 314 ? 8.469 2.502 -0.648 1 93 314 ASN A C 1
ATOM 2555 O O . ASN A 1 314 ? 8.289 3.689 -0.921 1 93 314 ASN A O 1
ATOM 2559 N N . SER A 1 315 ? 7.914 1.946 0.362 1 94.06 315 SER A N 1
ATOM 2560 C CA . SER A 1 315 ? 6.926 2.631 1.189 1 94.06 315 SER A CA 1
ATOM 2561 C C . SER A 1 315 ? 7.559 3.775 1.974 1 94.06 315 SER A C 1
ATOM 2563 O O . SER A 1 315 ? 6.898 4.777 2.262 1 94.06 315 SER A O 1
ATOM 2565 N N . LEU A 1 316 ? 8.844 3.656 2.328 1 96.12 316 LEU A N 1
ATOM 2566 C CA . LEU A 1 316 ? 9.492 4.637 3.191 1 96.12 316 LEU A CA 1
ATOM 2567 C C . LEU A 1 316 ? 10.32 5.625 2.371 1 96.12 316 LEU A C 1
ATOM 2569 O O . LEU A 1 316 ? 10.922 6.547 2.924 1 96.12 316 LEU A O 1
ATOM 2573 N N . ALA A 1 317 ? 10.312 5.449 1.038 1 95.44 317 ALA A N 1
ATOM 2574 C CA . ALA A 1 317 ? 11.102 6.32 0.171 1 95.44 317 ALA A CA 1
ATOM 2575 C C . ALA A 1 317 ? 10.672 7.777 0.319 1 95.44 317 ALA A C 1
ATOM 2577 O O . ALA A 1 317 ? 11.516 8.672 0.415 1 95.44 317 ALA A O 1
ATOM 2578 N N . GLY A 1 318 ? 9.367 8.008 0.327 1 95.75 318 GLY A N 1
ATOM 2579 C CA . GLY A 1 318 ? 8.875 9.367 0.491 1 95.75 318 GLY A CA 1
ATOM 2580 C C . GLY A 1 318 ? 9.352 10.023 1.77 1 95.75 318 GLY A C 1
ATOM 2581 O O . GLY A 1 318 ? 9.734 11.195 1.765 1 95.75 318 GLY A O 1
ATOM 2582 N N . LEU A 1 319 ? 9.266 9.289 2.857 1 96.62 319 LEU A N 1
ATOM 2583 C CA . LEU A 1 319 ? 9.727 9.82 4.137 1 96.62 319 LEU A CA 1
ATOM 2584 C C . LEU A 1 319 ? 11.219 10.117 4.102 1 96.62 319 LEU A C 1
ATOM 2586 O O . LEU A 1 319 ? 11.672 11.125 4.656 1 96.62 319 LEU A O 1
ATOM 2590 N N . TRP A 1 320 ? 11.984 9.211 3.484 1 95.12 320 TRP A N 1
ATOM 2591 C CA . TRP A 1 320 ? 13.422 9.414 3.348 1 95.12 320 TRP A CA 1
ATOM 2592 C C . TRP A 1 320 ? 13.727 10.719 2.623 1 95.12 320 TRP A C 1
ATOM 2594 O O . TRP A 1 320 ? 14.508 11.539 3.107 1 95.12 320 TRP A O 1
ATOM 2604 N N . PHE A 1 321 ? 13.117 10.945 1.521 1 93.12 321 PHE A N 1
ATOM 2605 C CA . PHE A 1 321 ? 13.344 12.156 0.738 1 93.12 321 PHE A CA 1
ATOM 2606 C C . PHE A 1 321 ? 12.867 13.391 1.492 1 93.12 321 PHE A C 1
ATOM 2608 O O . PHE A 1 321 ? 13.461 14.469 1.372 1 93.12 321 PHE A O 1
ATOM 2615 N N . TYR A 1 322 ? 11.727 13.281 2.195 1 94.25 322 TYR A N 1
ATOM 2616 C CA . TYR A 1 322 ? 11.234 14.398 2.994 1 94.25 322 TYR A CA 1
ATOM 2617 C C . TYR A 1 322 ? 12.281 14.852 4.008 1 94.25 322 TYR A C 1
ATOM 2619 O O . TYR A 1 322 ? 12.562 16.047 4.133 1 94.25 322 TYR A O 1
ATOM 2627 N N . ILE A 1 323 ? 12.82 13.883 4.75 1 93.19 323 ILE A N 1
ATOM 2628 C CA . ILE A 1 323 ? 13.797 14.195 5.785 1 93.19 323 ILE A CA 1
ATOM 2629 C C . ILE A 1 323 ? 15.055 14.781 5.148 1 93.19 323 ILE A C 1
ATOM 2631 O O . ILE A 1 323 ? 15.625 15.75 5.664 1 93.19 323 ILE A O 1
ATOM 2635 N N . ARG A 1 324 ? 15.398 14.281 4.059 1 90.19 324 ARG A N 1
ATOM 2636 C CA . ARG A 1 324 ? 16.641 14.672 3.416 1 90.19 324 ARG A CA 1
ATOM 2637 C C . ARG A 1 324 ? 16.516 16.047 2.766 1 90.19 324 ARG A C 1
ATOM 2639 O O . ARG A 1 324 ? 17.469 16.844 2.785 1 90.19 324 ARG A O 1
ATOM 2646 N N . HIS A 1 325 ? 15.328 16.328 2.195 1 86.19 325 HIS A N 1
ATOM 2647 C CA . HIS A 1 325 ? 15.289 17.453 1.272 1 86.19 325 HIS A CA 1
ATOM 2648 C C . HIS A 1 325 ? 14.266 18.5 1.713 1 86.19 325 HIS A C 1
ATOM 2650 O O . HIS A 1 325 ? 14.297 19.641 1.245 1 86.19 325 HIS A O 1
ATOM 2656 N N . THR A 1 326 ? 13.352 18.172 2.562 1 87.56 326 THR A N 1
ATOM 2657 C CA . THR A 1 326 ? 12.203 19.062 2.74 1 87.56 326 THR A CA 1
ATOM 2658 C C . THR A 1 326 ? 12.047 19.453 4.207 1 87.56 326 THR A C 1
ATOM 2660 O O . THR A 1 326 ? 11.758 20.609 4.516 1 87.56 326 THR A O 1
ATOM 2663 N N . ALA A 1 327 ? 12.266 18.547 5.113 1 88.88 327 ALA A N 1
ATOM 2664 C CA . ALA A 1 327 ? 11.945 18.703 6.527 1 88.88 327 ALA A CA 1
ATOM 2665 C C . ALA A 1 327 ? 12.648 19.938 7.113 1 88.88 327 ALA A C 1
ATOM 2667 O O . ALA A 1 327 ? 13.812 20.203 6.797 1 88.88 327 ALA A O 1
ATOM 2668 N N . SER A 1 328 ? 11.898 20.625 7.918 1 86.56 328 SER A N 1
ATOM 2669 C CA . SER A 1 328 ? 12.406 21.781 8.656 1 86.56 328 SER A CA 1
ATOM 2670 C C . SER A 1 328 ? 11.594 22.031 9.922 1 86.56 328 SER A C 1
ATOM 2672 O O . SER A 1 328 ? 10.43 21.625 10.008 1 86.56 328 SER A O 1
ATOM 2674 N N . GLN A 1 329 ? 12.227 22.734 10.844 1 84.88 329 GLN A N 1
ATOM 2675 C CA . GLN A 1 329 ? 11.523 23.062 12.078 1 84.88 329 GLN A CA 1
ATOM 2676 C C . GLN A 1 329 ? 10.25 23.859 11.781 1 84.88 329 GLN A C 1
ATOM 2678 O O . GLN A 1 329 ? 10.258 24.781 10.969 1 84.88 329 GLN A O 1
ATOM 2683 N N . GLY A 1 330 ? 9.188 23.438 12.422 1 83.94 330 GLY A N 1
ATOM 2684 C CA . GLY A 1 330 ? 7.922 24.141 12.266 1 83.94 330 GLY A CA 1
ATOM 2685 C C . GLY A 1 330 ? 7.055 23.562 11.156 1 83.94 330 GLY A C 1
ATOM 2686 O O . GLY A 1 330 ? 5.898 23.953 11 1 83.94 330 GLY A O 1
ATOM 2687 N N . TYR A 1 331 ? 7.578 22.641 10.391 1 89.81 331 TYR A N 1
ATOM 2688 C CA . TYR A 1 331 ? 6.82 22.047 9.297 1 89.81 331 TYR A CA 1
ATOM 2689 C C . TYR A 1 331 ? 5.828 21.016 9.812 1 89.81 331 TYR A C 1
ATOM 2691 O O . TYR A 1 331 ? 5.938 20.547 10.953 1 89.81 331 TYR A O 1
ATOM 2699 N N . VAL A 1 332 ? 4.84 20.734 9 1 93.56 332 VAL A N 1
ATOM 2700 C CA . VAL A 1 332 ? 3.814 19.75 9.312 1 93.56 332 VAL A CA 1
ATOM 2701 C C . VAL A 1 332 ? 3.953 18.547 8.375 1 93.56 332 VAL A C 1
ATOM 2703 O O . VAL A 1 332 ? 3.943 18.703 7.152 1 93.56 332 VAL A O 1
ATOM 2706 N N . LEU A 1 333 ? 4.137 17.391 8.953 1 96.25 333 LEU A N 1
ATOM 2707 C CA . LEU A 1 333 ? 4.219 16.141 8.219 1 96.25 333 LEU A CA 1
ATOM 2708 C C . LEU A 1 333 ? 3.031 15.234 8.547 1 96.25 333 LEU A C 1
ATOM 2710 O O . LEU A 1 333 ? 2.773 14.945 9.719 1 96.25 333 LEU A O 1
ATOM 2714 N N . MET A 1 334 ? 2.314 14.906 7.535 1 98 334 MET A N 1
ATOM 2715 C CA . MET A 1 334 ? 1.216 13.953 7.699 1 98 334 MET A CA 1
ATOM 2716 C C . MET A 1 334 ? 1.518 12.648 6.977 1 98 334 MET A C 1
ATOM 2718 O O . MET A 1 334 ? 2.029 12.648 5.855 1 98 334 MET A O 1
ATOM 2722 N N . ILE A 1 335 ? 1.31 11.539 7.629 1 98.31 335 ILE A N 1
ATOM 2723 C CA . ILE A 1 335 ? 1.526 10.234 7.012 1 98.31 335 ILE A CA 1
ATOM 2724 C C . ILE A 1 335 ? 0.302 9.344 7.234 1 98.31 335 ILE A C 1
ATOM 2726 O O . ILE A 1 335 ? -0.058 9.047 8.375 1 98.31 335 ILE A O 1
ATOM 2730 N N . ASP A 1 336 ? -0.304 8.961 6.156 1 96.75 336 ASP A N 1
ATOM 2731 C CA . ASP A 1 336 ? -1.405 8.008 6.234 1 96.75 336 ASP A CA 1
ATOM 2732 C C . ASP A 1 336 ? -0.885 6.578 6.344 1 96.75 336 ASP A C 1
ATOM 2734 O O . ASP A 1 336 ? -0.196 6.09 5.445 1 96.75 336 ASP A O 1
ATOM 2738 N N . GLU A 1 337 ? -1.146 5.961 7.461 1 94.81 337 GLU A N 1
ATOM 2739 C CA . GLU A 1 337 ? -0.768 4.574 7.715 1 94.81 337 GLU A CA 1
ATOM 2740 C C . GLU A 1 337 ? 0.727 4.359 7.496 1 94.81 337 GLU A C 1
ATOM 2742 O O . GLU A 1 337 ? 1.125 3.549 6.652 1 94.81 337 GLU A O 1
ATOM 2747 N N . PRO A 1 338 ? 1.52 4.938 8.344 1 96.75 338 PRO A N 1
ATOM 2748 C CA . PRO A 1 338 ? 2.971 4.828 8.172 1 96.75 338 PRO A CA 1
ATOM 2749 C C . PRO A 1 338 ? 3.469 3.389 8.289 1 96.75 338 PRO A C 1
ATOM 2751 O O . PRO A 1 338 ? 4.559 3.066 7.809 1 96.75 338 PRO A O 1
ATOM 2754 N N . GLU A 1 339 ? 2.688 2.492 8.875 1 92.81 339 GLU A N 1
ATOM 2755 C CA . GLU A 1 339 ? 3.104 1.114 9.117 1 92.81 339 GLU A CA 1
ATOM 2756 C C . GLU A 1 339 ? 2.975 0.265 7.859 1 92.81 339 GLU A C 1
ATOM 2758 O O . GLU A 1 339 ? 3.43 -0.88 7.828 1 92.81 339 GLU A O 1
ATOM 2763 N N . LEU A 1 340 ? 2.502 0.811 6.812 1 91.31 340 LEU A N 1
ATOM 2764 C CA . LEU A 1 340 ? 2.229 0.056 5.594 1 91.31 340 LEU A CA 1
ATOM 2765 C C . LEU A 1 340 ? 3.465 -0.713 5.141 1 91.31 340 LEU A C 1
ATOM 2767 O O . LEU A 1 340 ? 4.562 -0.153 5.082 1 91.31 340 LEU A O 1
ATOM 2771 N N . ASN A 1 341 ? 3.316 -2.02 4.883 1 90.12 341 ASN A N 1
ATOM 2772 C CA . ASN A 1 341 ? 4.324 -2.902 4.301 1 90.12 341 ASN A CA 1
ATOM 2773 C C . ASN A 1 341 ? 5.461 -3.174 5.281 1 90.12 341 ASN A C 1
ATOM 2775 O O . ASN A 1 341 ? 6.508 -3.699 4.895 1 90.12 341 ASN A O 1
ATOM 2779 N N . LEU A 1 342 ? 5.254 -2.777 6.543 1 90.25 342 LEU A N 1
ATOM 2780 C CA . LEU A 1 342 ? 6.363 -2.92 7.484 1 90.25 342 LEU A CA 1
ATOM 2781 C C . LEU A 1 342 ? 6.148 -4.121 8.398 1 90.25 342 LEU A C 1
ATOM 2783 O O . LEU A 1 342 ? 5.031 -4.363 8.859 1 90.25 342 LEU A O 1
ATOM 2787 N N . HIS A 1 343 ? 7.172 -4.84 8.586 1 85.06 343 HIS A N 1
ATOM 2788 C CA . HIS A 1 343 ? 7.207 -5.816 9.672 1 85.06 343 HIS A CA 1
ATOM 2789 C C . HIS A 1 343 ? 7.031 -5.141 11.023 1 85.06 343 HIS A C 1
ATOM 2791 O O . HIS A 1 343 ? 7.395 -3.977 11.195 1 85.06 343 HIS A O 1
ATOM 2797 N N . PRO A 1 344 ? 6.492 -5.891 12.008 1 82 344 PRO A N 1
ATOM 2798 C CA . PRO A 1 344 ? 6.254 -5.316 13.336 1 82 344 PRO A CA 1
ATOM 2799 C C . PRO A 1 344 ? 7.496 -4.652 13.922 1 82 344 PRO A C 1
ATOM 2801 O O . PRO A 1 344 ? 7.406 -3.555 14.484 1 82 344 PRO A O 1
ATOM 2804 N N . ALA A 1 345 ? 8.672 -5.23 13.781 1 83.44 345 ALA A N 1
ATOM 2805 C CA . ALA A 1 345 ? 9.914 -4.66 14.297 1 83.44 345 ALA A CA 1
ATOM 2806 C C . ALA A 1 345 ? 10.203 -3.303 13.664 1 83.44 345 ALA A C 1
ATOM 2808 O O . ALA A 1 345 ? 10.656 -2.379 14.336 1 83.44 345 ALA A O 1
ATOM 2809 N N . ASN A 1 346 ? 9.953 -3.191 12.438 1 89.38 346 ASN A N 1
ATOM 2810 C CA . ASN A 1 346 ? 10.188 -1.943 11.719 1 89.38 346 ASN A CA 1
ATOM 2811 C C . ASN A 1 346 ? 9.133 -0.895 12.055 1 89.38 346 ASN A C 1
ATOM 2813 O O . ASN A 1 346 ? 9.398 0.306 11.992 1 89.38 346 ASN A O 1
ATOM 2817 N N . GLN A 1 347 ? 7.895 -1.337 12.391 1 91 347 GLN A N 1
ATOM 2818 C CA . GLN A 1 347 ? 6.875 -0.4 12.852 1 91 347 GLN A CA 1
ATOM 2819 C C . GLN A 1 347 ? 7.301 0.288 14.148 1 91 347 GLN A C 1
ATOM 2821 O O . GLN A 1 347 ? 7.098 1.493 14.305 1 91 347 GLN A O 1
ATOM 2826 N N . ARG A 1 348 ? 7.914 -0.479 15 1 88.88 348 ARG A N 1
ATOM 2827 C CA . ARG A 1 348 ? 8.414 0.078 16.25 1 88.88 348 ARG A CA 1
ATOM 2828 C C . ARG A 1 348 ? 9.539 1.077 16 1 88.88 348 ARG A C 1
ATOM 2830 O O . ARG A 1 348 ? 9.562 2.158 16.594 1 88.88 348 ARG A O 1
ATOM 2837 N N . ALA A 1 349 ? 10.445 0.644 15.188 1 91.38 349 ALA A N 1
ATOM 2838 C CA . ALA A 1 349 ? 11.547 1.535 14.836 1 91.38 349 ALA A CA 1
ATOM 2839 C C . ALA A 1 349 ? 11.023 2.828 14.211 1 91.38 349 ALA A C 1
ATOM 2841 O O . ALA A 1 349 ? 11.57 3.906 14.461 1 91.38 349 ALA A O 1
ATOM 2842 N N . LEU A 1 350 ? 10.047 2.725 13.438 1 95.56 350 LEU A N 1
ATOM 2843 C CA . LEU A 1 350 ? 9.445 3.896 12.812 1 95.56 350 LEU A CA 1
ATOM 2844 C C . LEU A 1 350 ? 8.852 4.832 13.859 1 95.56 350 LEU A C 1
ATOM 2846 O O . LEU A 1 350 ? 8.961 6.055 13.742 1 95.56 350 LEU A O 1
ATOM 2850 N N . ALA A 1 351 ? 8.188 4.266 14.836 1 94.69 351 ALA A N 1
ATOM 2851 C CA . ALA A 1 351 ? 7.637 5.078 15.922 1 94.69 351 ALA A CA 1
ATOM 2852 C C . ALA A 1 351 ? 8.727 5.926 16.578 1 94.69 351 ALA A C 1
ATOM 2854 O O . ALA A 1 351 ? 8.508 7.102 16.875 1 94.69 351 ALA A O 1
ATOM 2855 N N . ARG A 1 352 ? 9.859 5.355 16.781 1 95 352 ARG A N 1
ATOM 2856 C CA . ARG A 1 352 ? 10.984 6.066 17.375 1 95 352 ARG A CA 1
ATOM 2857 C C . ARG A 1 352 ? 11.461 7.191 16.469 1 95 352 ARG A C 1
ATOM 2859 O O . ARG A 1 352 ? 11.789 8.281 16.938 1 95 352 ARG A O 1
ATOM 2866 N N . LEU A 1 353 ? 11.492 6.891 15.219 1 96.38 353 LEU A N 1
ATOM 2867 C CA . LEU A 1 353 ? 11.883 7.906 14.25 1 96.38 353 LEU A CA 1
ATOM 2868 C C . LEU A 1 353 ? 10.906 9.078 14.258 1 96.38 353 LEU A C 1
ATOM 2870 O O . LEU A 1 353 ? 11.32 10.234 14.219 1 96.38 353 LEU A O 1
ATOM 2874 N N . LEU A 1 354 ? 9.625 8.812 14.242 1 97.62 354 LEU A N 1
ATOM 2875 C CA . LEU A 1 354 ? 8.609 9.859 14.266 1 97.62 354 LEU A CA 1
ATOM 2876 C C . LEU A 1 354 ? 8.75 10.719 15.516 1 97.62 354 LEU A C 1
ATOM 2878 O O . LEU A 1 354 ? 8.594 11.945 15.445 1 97.62 354 LEU A O 1
ATOM 2882 N N . ALA A 1 355 ? 9.062 10.07 16.625 1 96.81 355 ALA A N 1
ATOM 2883 C CA . ALA A 1 355 ? 9.281 10.812 17.859 1 96.81 355 ALA A CA 1
ATOM 2884 C C . ALA A 1 355 ? 10.477 11.75 17.734 1 96.81 355 ALA A C 1
ATOM 2886 O O . ALA A 1 355 ? 10.438 12.883 18.219 1 96.81 355 ALA A O 1
ATOM 2887 N N . ARG A 1 356 ? 11.508 11.281 17.141 1 95.31 356 ARG A N 1
ATOM 2888 C CA . ARG A 1 356 ? 12.688 12.117 16.922 1 95.31 356 ARG A CA 1
ATOM 2889 C C . ARG A 1 356 ? 12.344 13.336 16.078 1 95.31 356 ARG A C 1
ATOM 2891 O O . ARG A 1 356 ? 12.828 14.438 16.344 1 95.31 356 ARG A O 1
ATOM 2898 N N . LEU A 1 357 ? 11.539 13.172 15.047 1 95.19 357 LEU A N 1
ATOM 2899 C CA . LEU A 1 357 ? 11.133 14.281 14.188 1 95.19 357 LEU A CA 1
ATOM 2900 C C . LEU A 1 357 ? 10.305 15.297 14.969 1 95.19 357 LEU A C 1
ATOM 2902 O O . LEU A 1 357 ? 10.477 16.5 14.805 1 95.19 357 LEU A O 1
ATOM 2906 N N . VAL A 1 358 ? 9.43 14.781 15.781 1 95.75 358 VAL A N 1
ATOM 2907 C CA . VAL A 1 358 ? 8.617 15.641 16.641 1 95.75 358 VAL A CA 1
ATOM 2908 C C . VAL A 1 358 ? 9.523 16.484 17.531 1 95.75 358 VAL A C 1
ATOM 2910 O O . VAL A 1 358 ? 9.336 17.703 17.641 1 95.75 358 VAL A O 1
ATOM 2913 N N . ASN A 1 359 ? 10.5 15.859 18.094 1 94.12 359 ASN A N 1
ATOM 2914 C CA . ASN A 1 359 ? 11.391 16.531 19.031 1 94.12 359 ASN A CA 1
ATOM 2915 C C . ASN A 1 359 ? 12.32 17.5 18.312 1 94.12 359 ASN A C 1
ATOM 2917 O O . ASN A 1 359 ? 12.953 18.344 18.953 1 94.12 359 ASN A O 1
ATOM 2921 N N . LYS A 1 360 ? 12.359 17.406 17.062 1 91.19 360 LYS A N 1
ATOM 2922 C CA . LYS A 1 360 ? 13.125 18.375 16.266 1 91.19 360 LYS A CA 1
ATOM 2923 C C . LYS A 1 360 ? 12.242 19.531 15.812 1 91.19 360 LYS A C 1
ATOM 2925 O O . LYS A 1 360 ? 12.688 20.422 15.086 1 91.19 360 LYS A O 1
ATOM 2930 N N . GLY A 1 361 ? 11.008 19.469 16.156 1 89.38 361 GLY A N 1
ATOM 2931 C CA . GLY A 1 361 ? 10.133 20.609 15.938 1 89.38 361 GLY A CA 1
ATOM 2932 C C . GLY A 1 361 ? 9.188 20.422 14.758 1 89.38 361 GLY A C 1
ATOM 2933 O O . GLY A 1 361 ? 8.562 21.375 14.297 1 89.38 361 GLY A O 1
ATOM 2934 N N . ILE A 1 362 ? 9.094 19.25 14.219 1 92.12 362 ILE A N 1
ATOM 2935 C CA . ILE A 1 362 ? 8.141 18.953 13.156 1 92.12 362 ILE A CA 1
ATOM 2936 C C . ILE A 1 362 ? 6.824 18.469 13.766 1 92.12 362 ILE A C 1
ATOM 2938 O O . ILE A 1 362 ? 6.816 17.625 14.664 1 92.12 362 ILE A O 1
ATOM 2942 N N . ARG A 1 363 ? 5.766 19.047 13.359 1 94.31 363 ARG A N 1
ATOM 2943 C CA . ARG A 1 363 ? 4.457 18.531 13.758 1 94.31 363 ARG A CA 1
ATOM 2944 C C . ARG A 1 363 ? 4.074 17.312 12.93 1 94.31 363 ARG A C 1
ATOM 2946 O O . ARG A 1 363 ? 4 17.391 11.703 1 94.31 363 ARG A O 1
ATOM 2953 N N . VAL A 1 364 ? 3.803 16.234 13.625 1 97.38 364 VAL A N 1
ATOM 2954 C CA . VAL A 1 364 ? 3.547 14.977 12.93 1 97.38 364 VAL A CA 1
ATOM 2955 C C . VAL A 1 364 ? 2.115 14.523 13.195 1 97.38 364 VAL A C 1
ATOM 2957 O O . VAL A 1 364 ? 1.684 14.453 14.352 1 97.38 364 VAL A O 1
ATOM 2960 N N . ILE A 1 365 ? 1.381 14.281 12.141 1 98.12 365 ILE A N 1
ATOM 2961 C CA . ILE A 1 365 ? 0.039 13.719 12.219 1 98.12 365 ILE A CA 1
ATOM 2962 C C . ILE A 1 365 ? -0.001 12.383 11.477 1 98.12 365 ILE A C 1
ATOM 2964 O O . ILE A 1 365 ? 0.353 12.305 10.305 1 98.12 365 ILE A O 1
ATOM 2968 N N . ILE A 1 366 ? -0.417 11.297 12.148 1 98.38 366 ILE A N 1
ATOM 2969 C CA . ILE A 1 366 ? -0.462 10 11.484 1 98.38 366 ILE A CA 1
ATOM 2970 C C . ILE A 1 366 ? -1.834 9.359 11.695 1 98.38 366 ILE A C 1
ATOM 2972 O O . ILE A 1 366 ? -2.5 9.617 12.695 1 98.38 366 ILE A O 1
ATOM 2976 N N . SER A 1 367 ? -2.287 8.672 10.727 1 96.44 367 SER A N 1
ATOM 2977 C CA . SER A 1 367 ? -3.363 7.699 10.891 1 96.44 367 SER A CA 1
ATOM 2978 C C . SER A 1 367 ? -2.816 6.277 10.977 1 96.44 367 SER A C 1
ATOM 2980 O O . SER A 1 367 ? -1.854 5.934 10.289 1 96.44 367 SER A O 1
ATOM 2982 N N . THR A 1 368 ? -3.383 5.465 11.852 1 93.19 368 THR A N 1
ATOM 2983 C CA . THR A 1 368 ? -2.791 4.137 11.992 1 93.19 368 THR A CA 1
ATOM 2984 C C . THR A 1 368 ? -3.828 3.133 12.484 1 93.19 368 THR A C 1
ATOM 2986 O O . THR A 1 368 ? -4.809 3.51 13.125 1 93.19 368 THR A O 1
ATOM 2989 N N . HIS A 1 369 ? -3.611 1.938 12.07 1 86 369 HIS A N 1
ATOM 2990 C CA . HIS A 1 369 ? -4.305 0.78 12.625 1 86 369 HIS A CA 1
ATOM 2991 C C . HIS A 1 369 ? -3.348 -0.114 13.406 1 86 369 HIS A C 1
ATOM 2993 O O . HIS A 1 369 ? -3.736 -1.184 13.875 1 86 369 HIS A O 1
ATOM 2999 N N . SER A 1 370 ? -2.188 0.359 13.609 1 85.88 370 SER A N 1
ATOM 3000 C CA . SER A 1 370 ? -1.132 -0.515 14.109 1 85.88 370 SER A CA 1
ATOM 3001 C C . SER A 1 370 ? -1.044 -0.462 15.625 1 85.88 370 SER A C 1
ATOM 3003 O O . SER A 1 370 ? -0.717 0.581 16.203 1 85.88 370 SER A O 1
ATOM 3005 N N . ASP A 1 371 ? -1.216 -1.569 16.172 1 82.06 371 ASP A N 1
ATOM 3006 C CA . ASP A 1 371 ? -1.023 -1.678 17.625 1 82.06 371 ASP A CA 1
ATOM 3007 C C . ASP A 1 371 ? 0.457 -1.6 17.984 1 82.06 371 ASP A C 1
ATOM 3009 O O . ASP A 1 371 ? 0.812 -1.117 19.062 1 82.06 371 ASP A O 1
ATOM 3013 N N . TYR A 1 372 ? 1.3 -2.045 17.156 1 83.94 372 TYR A N 1
ATOM 3014 C CA . TYR A 1 372 ? 2.736 -2.02 17.406 1 83.94 372 TYR A CA 1
ATOM 3015 C C . TYR A 1 372 ? 3.248 -0.586 17.484 1 83.94 372 TYR A C 1
ATOM 3017 O O . TYR A 1 372 ? 4.078 -0.264 18.344 1 83.94 372 TYR A O 1
ATOM 3025 N N . LEU A 1 373 ? 2.748 0.229 16.609 1 90.31 373 LEU A N 1
ATOM 3026 C CA . LEU A 1 373 ? 3.131 1.637 16.609 1 90.31 373 LEU A CA 1
ATOM 3027 C C . LEU A 1 373 ? 2.664 2.326 17.891 1 90.31 373 LEU A C 1
ATOM 3029 O O . LEU A 1 373 ? 3.428 3.062 18.516 1 90.31 373 LEU A O 1
ATOM 3033 N N . ILE A 1 374 ? 1.472 2.07 18.266 1 89.19 374 ILE A N 1
ATOM 3034 C CA . ILE A 1 374 ? 0.876 2.717 19.422 1 89.19 374 ILE A CA 1
ATOM 3035 C C . ILE A 1 374 ? 1.602 2.27 20.703 1 89.19 374 ILE A C 1
ATOM 3037 O O . ILE A 1 374 ? 1.914 3.09 21.562 1 89.19 374 ILE A O 1
ATOM 3041 N N . ARG A 1 375 ? 1.872 1.007 20.797 1 85.62 375 ARG A N 1
ATOM 3042 C CA . ARG A 1 375 ? 2.561 0.483 21.969 1 85.62 375 ARG A CA 1
ATOM 3043 C C . ARG A 1 375 ? 3.955 1.086 22.109 1 85.62 375 ARG A C 1
ATOM 3045 O O . ARG A 1 375 ? 4.414 1.368 23.219 1 85.62 375 ARG A O 1
ATOM 3052 N N . GLU A 1 376 ? 4.586 1.134 20.984 1 89.94 376 GLU A N 1
ATOM 3053 C CA . GLU A 1 376 ? 5.914 1.741 21.016 1 89.94 376 GLU A CA 1
ATOM 3054 C C . GLU A 1 376 ? 5.84 3.201 21.453 1 89.94 376 GLU A C 1
ATOM 3056 O O . GLU A 1 376 ? 6.676 3.668 22.234 1 89.94 376 GLU A O 1
ATOM 3061 N N . ILE A 1 377 ? 4.887 3.949 21.016 1 93.25 377 ILE A N 1
ATOM 3062 C CA . ILE A 1 377 ? 4.699 5.34 21.406 1 93.25 377 ILE A CA 1
ATOM 3063 C C . ILE A 1 377 ? 4.414 5.418 22.906 1 93.25 377 ILE A C 1
ATOM 3065 O O . ILE A 1 377 ? 4.93 6.301 23.594 1 93.25 377 ILE A O 1
ATOM 3069 N N . ASN A 1 378 ? 3.629 4.477 23.359 1 89.56 378 ASN A N 1
ATOM 3070 C CA . ASN A 1 378 ? 3.373 4.418 24.797 1 89.56 378 ASN A CA 1
ATOM 3071 C C . ASN A 1 378 ? 4.668 4.25 25.594 1 89.56 378 ASN A C 1
ATOM 3073 O O . ASN A 1 378 ? 4.855 4.895 26.625 1 89.56 378 ASN A O 1
ATOM 3077 N N . SER A 1 379 ? 5.492 3.34 25.125 1 88.56 379 SER A N 1
ATOM 3078 C CA . SER A 1 379 ? 6.785 3.145 25.766 1 88.56 379 SER A CA 1
ATOM 3079 C C . SER A 1 379 ? 7.586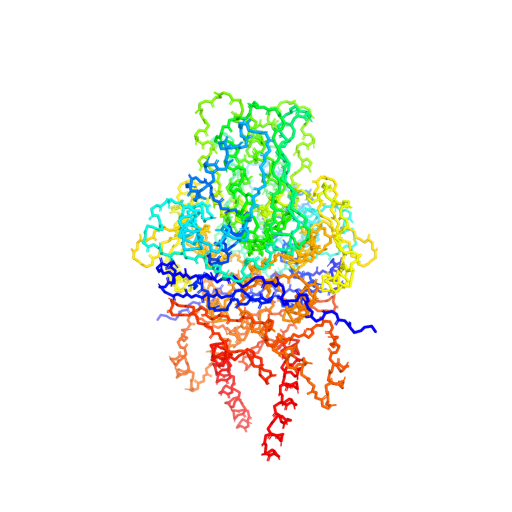 4.441 25.812 1 88.56 379 SER A C 1
ATOM 3081 O O . SER A 1 379 ? 8.211 4.762 26.828 1 88.56 379 SER A O 1
ATOM 3083 N N . LEU A 1 380 ? 7.57 5.184 24.75 1 93.69 380 LEU A N 1
ATOM 3084 C CA . LEU A 1 380 ? 8.32 6.43 24.656 1 93.69 380 LEU A CA 1
ATOM 3085 C C . LEU A 1 380 ? 7.77 7.477 25.609 1 93.69 380 LEU A C 1
ATOM 3087 O O . LEU A 1 380 ? 8.523 8.289 26.141 1 93.69 380 LEU A O 1
ATOM 3091 N N . ILE A 1 381 ? 6.441 7.496 25.781 1 92.12 381 ILE A N 1
ATOM 3092 C CA . ILE A 1 381 ? 5.801 8.414 26.719 1 92.12 381 ILE A CA 1
ATOM 3093 C C . ILE A 1 381 ? 6.207 8.062 28.156 1 92.12 381 ILE A C 1
ATOM 3095 O O . ILE A 1 381 ? 6.605 8.945 28.922 1 92.12 381 ILE A O 1
ATOM 3099 N N . MET A 1 382 ? 6.168 6.797 28.469 1 88 382 MET A N 1
ATOM 3100 C CA . MET A 1 382 ? 6.516 6.352 29.812 1 88 382 MET A CA 1
ATOM 3101 C C . MET A 1 382 ? 7.977 6.656 30.125 1 88 382 MET A C 1
ATOM 3103 O O . MET A 1 382 ? 8.305 7.07 31.25 1 88 382 MET A O 1
ATOM 3107 N N . LEU A 1 383 ? 8.789 6.477 29.172 1 90.62 383 LEU A N 1
ATOM 3108 C CA . LEU A 1 383 ? 10.219 6.68 29.344 1 90.62 383 LEU A CA 1
ATOM 3109 C C . LEU A 1 383 ? 10.547 8.164 29.484 1 90.62 383 LEU A C 1
ATOM 3111 O O . LEU A 1 383 ? 11.672 8.523 29.844 1 90.62 383 LEU A O 1
ATOM 3115 N N . SER A 1 384 ? 9.609 8.977 29.188 1 90.94 384 SER A N 1
ATOM 3116 C CA . SER A 1 384 ? 9.836 10.406 29.359 1 90.94 384 SER A CA 1
ATOM 3117 C C . SER A 1 384 ? 9.781 10.805 30.844 1 90.94 384 SER A C 1
ATOM 3119 O O . SER A 1 384 ? 10.234 11.891 31.203 1 90.94 384 SER A O 1
ATOM 3121 N N . GLN A 1 385 ? 9.305 9.938 31.609 1 87.5 385 GLN A N 1
ATOM 3122 C CA . GLN A 1 385 ? 9.195 10.195 33.031 1 87.5 385 GLN A CA 1
ATOM 3123 C C . GLN A 1 385 ? 10.438 9.711 33.781 1 87.5 385 GLN A C 1
ATOM 3125 O O . GLN A 1 385 ? 11.039 8.703 33.406 1 87.5 385 GLN A O 1
ATOM 3130 N N . GLU A 1 386 ? 10.695 10.422 34.812 1 84.75 386 GLU A N 1
ATOM 3131 C CA . GLU A 1 386 ? 11.82 10 35.625 1 84.75 386 GLU A CA 1
ATOM 3132 C C . GLU A 1 386 ? 11.484 8.75 36.438 1 84.75 386 GLU A C 1
ATOM 3134 O O . GLU A 1 386 ? 10.367 8.617 36.938 1 84.75 386 GLU A O 1
ATOM 3139 N N . HIS A 1 387 ? 12.375 7.789 36.344 1 82.56 387 HIS A N 1
ATOM 3140 C CA . HIS A 1 387 ? 12.266 6.52 37.062 1 82.56 387 HIS A CA 1
ATOM 3141 C C . HIS A 1 387 ? 13.648 5.965 37.375 1 82.56 387 HIS A C 1
ATOM 3143 O O . HIS A 1 387 ? 14.594 6.113 36.594 1 82.56 387 HIS A O 1
ATOM 3149 N N . PRO A 1 388 ? 13.75 5.363 38.562 1 83 388 PRO A N 1
ATOM 3150 C CA . PRO A 1 388 ? 15.047 4.828 38.969 1 83 388 PRO A CA 1
ATOM 3151 C C . PRO A 1 388 ? 15.617 3.836 37.969 1 83 388 PRO A C 1
ATOM 3153 O O . PRO A 1 388 ? 16.844 3.771 37.781 1 83 388 PRO A O 1
ATOM 3156 N N . GLN A 1 389 ? 14.789 3.111 37.344 1 85.38 389 GLN A N 1
ATOM 3157 C CA . GLN A 1 389 ? 15.25 2.076 36.406 1 85.38 389 GLN A CA 1
ATOM 3158 C C . GLN A 1 389 ? 15.227 2.572 34.969 1 85.38 389 GLN A C 1
ATOM 3160 O O . GLN A 1 389 ? 15.453 1.797 34.031 1 85.38 389 GLN A O 1
ATOM 3165 N N . ARG A 1 390 ? 14.953 3.721 34.812 1 86.69 390 ARG A N 1
ATOM 3166 C CA . ARG A 1 390 ? 14.797 4.289 33.469 1 86.69 390 ARG A CA 1
ATOM 3167 C C . ARG A 1 390 ? 16.062 4.117 32.656 1 86.69 390 ARG A C 1
ATOM 3169 O O . ARG A 1 390 ? 16.016 3.646 31.516 1 86.69 390 ARG A O 1
ATOM 3176 N N . ALA A 1 391 ? 17.156 4.395 33.25 1 88 391 ALA A N 1
ATOM 3177 C CA . ALA A 1 391 ? 18.438 4.328 32.531 1 88 391 ALA A CA 1
ATOM 3178 C C . ALA A 1 391 ? 18.75 2.898 32.125 1 88 391 ALA A C 1
ATOM 3180 O O . ALA A 1 391 ? 19.234 2.674 31 1 88 391 ALA A O 1
ATOM 3181 N N . ASP A 1 392 ? 18.469 1.992 32.938 1 87.81 392 ASP A N 1
ATOM 3182 C CA . ASP A 1 392 ? 18.719 0.586 32.625 1 87.81 392 ASP A CA 1
ATOM 3183 C C . ASP A 1 392 ? 17.828 0.108 31.484 1 87.81 392 ASP A C 1
ATOM 3185 O O . ASP A 1 392 ? 18.281 -0.622 30.594 1 87.81 392 ASP A O 1
ATOM 3189 N N . LEU A 1 393 ? 16.609 0.524 31.562 1 85 393 LEU A N 1
ATOM 3190 C CA . LEU A 1 393 ? 15.648 0.128 30.531 1 85 393 LEU A CA 1
ATOM 3191 C C . LEU A 1 393 ? 16.031 0.724 29.172 1 85 393 LEU A C 1
ATOM 3193 O O . LEU A 1 393 ? 15.961 0.043 28.156 1 85 393 LEU A O 1
ATOM 3197 N N . MET A 1 394 ? 16.406 1.902 29.188 1 88.62 394 MET A N 1
ATOM 3198 C CA . MET A 1 394 ? 16.781 2.582 27.953 1 88.62 394 MET A CA 1
ATOM 3199 C C . MET A 1 394 ? 18.016 1.955 27.328 1 88.62 394 MET A C 1
ATOM 3201 O O . MET A 1 394 ? 18.094 1.771 26.109 1 88.62 394 MET A O 1
ATOM 3205 N N . GLU A 1 395 ? 18.953 1.626 28.125 1 89.19 395 GLU A N 1
ATOM 3206 C CA . GLU A 1 395 ? 20.172 0.967 27.641 1 89.19 395 GLU A CA 1
ATOM 3207 C C . GLU A 1 395 ? 19.859 -0.44 27.125 1 89.19 395 GLU A C 1
ATOM 3209 O O . GLU A 1 395 ? 20.328 -0.833 26.062 1 89.19 395 GLU A O 1
ATOM 3214 N N . LYS A 1 396 ? 19.094 -1.111 27.859 1 86.44 396 LYS A N 1
ATOM 3215 C CA . LYS A 1 396 ? 18.766 -2.496 27.531 1 86.44 396 LYS A CA 1
ATOM 3216 C C . LYS A 1 396 ? 18.062 -2.59 26.172 1 86.44 396 LYS A C 1
ATOM 3218 O O . LYS A 1 396 ? 18.344 -3.498 25.391 1 86.44 396 LYS A O 1
ATOM 3223 N N . TYR A 1 397 ? 17.203 -1.639 25.922 1 86.69 397 TYR A N 1
ATOM 3224 C CA . TYR A 1 397 ? 16.375 -1.76 24.734 1 86.69 397 TYR A CA 1
ATOM 3225 C C . TYR A 1 397 ? 16.781 -0.738 23.672 1 86.69 397 TYR A C 1
ATOM 3227 O O . TYR A 1 397 ? 16.125 -0.597 22.641 1 86.69 397 TYR A O 1
ATOM 3235 N N . GLY A 1 398 ? 17.781 0.029 23.906 1 87.88 398 GLY A N 1
ATOM 3236 C CA . GLY A 1 398 ? 18.406 0.878 22.906 1 87.88 398 GLY A CA 1
ATOM 3237 C C . GLY A 1 398 ? 17.625 2.143 22.625 1 87.88 398 GLY A C 1
ATOM 3238 O O . GLY A 1 398 ? 17.5 2.557 21.469 1 87.88 398 GLY A O 1
ATOM 3239 N N . TYR A 1 399 ? 17.016 2.734 23.656 1 90.69 399 TYR A N 1
ATOM 3240 C CA . TYR A 1 399 ? 16.297 3.994 23.5 1 90.69 399 TYR A CA 1
ATOM 3241 C C . TYR A 1 399 ? 17.234 5.184 23.719 1 90.69 399 TYR A C 1
ATOM 3243 O O . TYR A 1 399 ? 18.234 5.07 24.422 1 90.69 399 TYR A O 1
ATOM 3251 N N . SER A 1 400 ? 16.922 6.273 23.062 1 92 400 SER A N 1
ATOM 3252 C CA . SER A 1 400 ? 17.641 7.527 23.266 1 92 400 SER A CA 1
ATOM 3253 C C . SER A 1 400 ? 16.719 8.617 23.781 1 92 400 SER A C 1
ATOM 3255 O O . SER A 1 400 ? 15.5 8.531 23.625 1 92 400 SER A O 1
ATOM 3257 N N . GLU A 1 401 ? 17.312 9.625 24.375 1 92.44 401 GLU A N 1
ATOM 3258 C CA . GLU A 1 401 ? 16.531 10.75 24.891 1 92.44 401 GLU A CA 1
ATOM 3259 C C . GLU A 1 401 ? 15.773 11.453 23.781 1 92.44 401 GLU A C 1
ATOM 3261 O O . GLU A 1 401 ? 14.672 11.969 24 1 92.44 401 GLU A O 1
ATOM 3266 N N . ALA A 1 402 ? 16.344 11.406 22.641 1 92.62 402 ALA A N 1
ATOM 3267 C CA . ALA A 1 402 ? 15.773 12.094 21.484 1 92.62 402 ALA A CA 1
ATOM 3268 C C . ALA A 1 402 ? 14.461 11.445 21.062 1 92.62 402 ALA A C 1
ATOM 3270 O O . ALA A 1 402 ? 13.688 12.031 20.297 1 92.62 402 ALA A O 1
ATOM 3271 N N . GLU A 1 403 ? 14.148 10.305 21.625 1 94.31 403 GLU A N 1
ATOM 3272 C CA . GLU A 1 403 ? 12.984 9.539 21.203 1 94.31 403 GLU A CA 1
ATOM 3273 C C . GLU A 1 403 ? 11.844 9.664 22.219 1 94.31 403 GLU A C 1
ATOM 3275 O O . GLU A 1 403 ? 10.719 9.234 21.953 1 94.31 403 GLU A O 1
ATOM 3280 N N . THR A 1 404 ? 12.102 10.172 23.359 1 94.56 404 THR A N 1
ATOM 3281 C CA . THR A 1 404 ? 11.086 10.219 24.406 1 94.56 404 THR A CA 1
ATOM 3282 C C . THR A 1 404 ? 10.047 11.297 24.109 1 94.56 404 THR A C 1
ATOM 3284 O O . THR A 1 404 ? 10.359 12.305 23.469 1 94.56 404 THR A O 1
ATOM 3287 N N . LEU A 1 405 ? 8.844 11.078 24.516 1 96.31 405 LEU A N 1
ATOM 3288 C CA . LEU A 1 405 ? 7.723 11.992 24.312 1 96.31 405 LEU A CA 1
ATOM 3289 C C . LEU A 1 405 ? 7 12.281 25.625 1 96.31 405 LEU A C 1
ATOM 3291 O O . LEU A 1 405 ? 6.719 11.359 26.391 1 96.31 405 LEU A O 1
ATOM 3295 N N . THR A 1 406 ? 6.664 13.5 25.859 1 94.75 406 THR A N 1
ATOM 3296 C CA . THR A 1 406 ? 5.816 13.836 27 1 94.75 406 THR A CA 1
ATOM 3297 C C . THR A 1 406 ? 4.344 13.688 26.641 1 94.75 406 THR A C 1
ATOM 3299 O O . THR A 1 406 ? 3.969 13.797 25.484 1 94.75 406 THR A O 1
ATOM 3302 N N . PRO A 1 407 ? 3.518 13.406 27.609 1 93.38 407 PRO A N 1
ATOM 3303 C CA . PRO A 1 407 ? 2.088 13.258 27.312 1 93.38 407 PRO A CA 1
ATOM 3304 C C . PRO A 1 407 ? 1.493 14.492 26.641 1 93.38 407 PRO A C 1
ATOM 3306 O O . PRO A 1 407 ? 0.575 14.375 25.828 1 93.38 407 PRO A O 1
ATOM 3309 N N . GLU A 1 408 ? 2 15.648 26.953 1 93.06 408 GLU A N 1
ATOM 3310 C CA . GLU A 1 408 ? 1.479 16.906 26.406 1 93.06 408 GLU A CA 1
ATOM 3311 C C . GLU A 1 408 ? 1.773 17.016 24.906 1 93.06 408 GLU A C 1
ATOM 3313 O O . GLU A 1 408 ? 1.074 17.734 24.188 1 93.06 408 GLU A O 1
ATOM 3318 N N . GLN A 1 409 ? 2.738 16.297 24.484 1 95.69 409 GLN A N 1
ATOM 3319 C CA . GLN A 1 409 ? 3.15 16.359 23.094 1 95.69 409 GLN A CA 1
ATOM 3320 C C . GLN A 1 409 ? 2.277 15.453 22.219 1 95.69 409 GLN A C 1
ATOM 3322 O O . GLN A 1 409 ? 2.305 15.555 20.984 1 95.69 409 GLN A O 1
ATOM 3327 N N . VAL A 1 410 ? 1.505 14.656 22.859 1 96.19 410 VAL A N 1
ATOM 3328 C CA . VAL A 1 410 ? 0.821 13.625 22.094 1 96.19 410 VAL A CA 1
ATOM 3329 C C . VAL A 1 410 ? -0.69 13.812 22.203 1 96.19 410 VAL A C 1
ATOM 3331 O O . VAL A 1 410 ? -1.225 13.969 23.312 1 96.19 410 VAL A O 1
ATOM 3334 N N . GLY A 1 411 ? -1.354 14 21.109 1 96.12 411 GLY A N 1
ATOM 3335 C CA . GLY A 1 411 ? -2.801 13.898 21.016 1 96.12 411 GLY A CA 1
ATOM 3336 C C . GLY A 1 411 ? -3.258 12.656 20.266 1 96.12 411 GLY A C 1
ATOM 3337 O O . GLY A 1 411 ? -2.748 12.352 19.188 1 96.12 411 GLY A O 1
ATOM 3338 N N . ALA A 1 412 ? -4.105 11.867 20.859 1 95.69 412 ALA A N 1
ATOM 3339 C CA . ALA A 1 412 ? -4.621 10.648 20.234 1 95.69 412 ALA A CA 1
ATOM 3340 C C . ALA A 1 412 ? -6.145 10.672 20.156 1 95.69 412 ALA A C 1
ATOM 3342 O O . ALA A 1 412 ? -6.812 11.078 21.109 1 95.69 412 ALA A O 1
ATOM 3343 N N . TYR A 1 413 ? -6.645 10.258 19.062 1 95.56 413 TYR A N 1
ATOM 3344 C CA . TYR A 1 413 ? -8.086 10.297 18.812 1 95.56 413 TYR A CA 1
ATOM 3345 C C . TYR A 1 413 ? -8.57 8.984 18.219 1 95.56 413 TYR A C 1
ATOM 3347 O O . TYR A 1 413 ? -7.996 8.484 17.25 1 95.56 413 TYR A O 1
ATOM 3355 N N . LEU A 1 414 ? -9.617 8.461 18.75 1 92.75 414 LEU A N 1
ATOM 3356 C CA . LEU A 1 414 ? -10.219 7.215 18.281 1 92.75 414 LEU A CA 1
ATOM 3357 C C . LEU A 1 414 ? -11.414 7.5 17.375 1 92.75 414 LEU A C 1
ATOM 3359 O O . LEU A 1 414 ? -12.367 8.18 17.781 1 92.75 414 LEU A O 1
ATOM 3363 N N . PHE A 1 415 ? -11.289 7.094 16.172 1 92.19 415 PHE A N 1
ATOM 3364 C CA . PHE A 1 415 ? -12.406 7.125 15.234 1 92.19 415 PHE A CA 1
ATOM 3365 C C . PHE A 1 415 ? -13.242 5.855 15.352 1 92.19 415 PHE A C 1
ATOM 3367 O O . PHE A 1 415 ? -12.82 4.789 14.898 1 92.19 415 PHE A O 1
ATOM 3374 N N . ASP A 1 416 ? -14.344 6.039 15.969 1 87.06 416 ASP A N 1
ATOM 3375 C CA . ASP A 1 416 ? -15.203 4.891 16.219 1 87.06 416 ASP A CA 1
ATOM 3376 C C . ASP A 1 416 ? -16.672 5.32 16.344 1 87.06 416 ASP A C 1
ATOM 3378 O O . ASP A 1 416 ? -16.953 6.445 16.75 1 87.06 416 ASP A O 1
ATOM 3382 N N . LYS A 1 417 ? -17.609 4.418 15.898 1 86.88 417 LYS A N 1
ATOM 3383 C CA . LYS A 1 417 ? -19.031 4.645 16.031 1 86.88 417 LYS A CA 1
ATOM 3384 C C . LYS A 1 417 ? -19.438 6.012 15.477 1 86.88 417 LYS A C 1
ATOM 3386 O O . LYS A 1 417 ? -20.109 6.793 16.156 1 86.88 417 LYS A O 1
ATOM 3391 N N . ASN A 1 418 ? -18.859 6.363 14.383 1 91.5 418 ASN A N 1
ATOM 3392 C CA . ASN A 1 418 ? -19.172 7.566 13.625 1 91.5 418 ASN A CA 1
ATOM 3393 C C . ASN A 1 418 ? -18.828 8.828 14.406 1 91.5 418 ASN A C 1
ATOM 3395 O O . ASN A 1 418 ? -19.516 9.844 14.289 1 91.5 418 ASN A O 1
ATOM 3399 N N . SER A 1 419 ? -17.859 8.68 15.25 1 93.69 419 SER A N 1
ATOM 3400 C CA . SER A 1 419 ? -17.438 9.836 16.031 1 93.69 419 SER A CA 1
ATOM 3401 C C . SER A 1 419 ? -15.93 9.852 16.219 1 93.69 419 SER A C 1
ATOM 3403 O O . SER A 1 419 ? -15.25 8.867 15.922 1 93.69 419 SER A O 1
ATOM 3405 N N . ILE A 1 420 ? -15.484 10.992 16.688 1 95.19 420 ILE A N 1
ATOM 3406 C CA . ILE A 1 420 ? -14.094 11.156 17.078 1 95.19 420 ILE A CA 1
ATOM 3407 C C . ILE A 1 420 ? -13.992 11.297 18.594 1 95.19 420 ILE A C 1
ATOM 3409 O O . ILE A 1 420 ? -14.562 12.227 19.172 1 95.19 420 ILE A O 1
ATOM 3413 N N . GLN A 1 421 ? -13.289 10.43 19.156 1 92.44 421 GLN A N 1
ATOM 3414 C CA . GLN A 1 421 ? -13.141 10.469 20.609 1 92.44 421 GLN A CA 1
ATOM 3415 C C . GLN A 1 421 ? -11.688 10.711 21.016 1 92.44 421 GLN A C 1
ATOM 3417 O O . GLN A 1 421 ? -10.797 9.969 20.609 1 92.44 421 GLN A O 1
ATOM 3422 N N . ALA A 1 422 ? -11.523 11.719 21.812 1 93.38 422 ALA A N 1
ATOM 3423 C CA . ALA A 1 422 ? -10.188 11.961 22.344 1 93.38 422 ALA A CA 1
ATOM 3424 C C . ALA A 1 422 ? -9.789 10.883 23.344 1 93.38 422 ALA A C 1
ATOM 3426 O O . ALA A 1 422 ? -10.578 10.539 24.234 1 93.38 422 ALA A O 1
ATOM 3427 N N . MET A 1 423 ? -8.641 10.391 23.125 1 92.12 423 MET A N 1
ATOM 3428 C CA . MET A 1 423 ? -8.125 9.398 24.062 1 92.12 423 MET A CA 1
ATOM 3429 C C . MET A 1 423 ? -7.23 10.055 25.109 1 92.12 423 MET A C 1
ATOM 3431 O O . MET A 1 423 ? -6.484 10.984 24.812 1 92.12 423 MET A O 1
ATOM 3435 N N . GLU A 1 424 ? -7.34 9.484 26.297 1 91.44 424 GLU A N 1
ATOM 3436 C CA . GLU A 1 424 ? -6.5 10.016 27.359 1 91.44 424 GLU A CA 1
ATOM 3437 C C . GLU A 1 424 ? -5.055 9.547 27.219 1 91.44 424 GLU A C 1
ATOM 3439 O O . GLU A 1 424 ? -4.801 8.391 26.891 1 91.44 424 GLU A O 1
ATOM 3444 N N . VAL A 1 425 ? -4.145 10.492 27.359 1 92.44 425 VAL A N 1
ATOM 3445 C CA . VAL A 1 425 ? -2.715 10.188 27.328 1 92.44 425 VAL A CA 1
ATOM 3446 C C . VAL A 1 425 ? -2.098 10.477 28.703 1 92.44 425 VAL A C 1
ATOM 3448 O O . VAL A 1 425 ? -2.092 11.625 29.156 1 92.44 425 VAL A O 1
ATOM 3451 N N . SER A 1 426 ? -1.616 9.469 29.328 1 88.38 426 SER A N 1
ATOM 3452 C CA . SER A 1 426 ? -1.072 9.633 30.672 1 88.38 426 SER A CA 1
ATOM 3453 C C . SER A 1 426 ? 0.412 9.289 30.719 1 88.38 426 SER A C 1
ATOM 3455 O O . SER A 1 426 ? 0.911 8.562 29.844 1 88.38 426 SER A O 1
ATOM 3457 N N . LYS A 1 427 ? 1.033 9.789 31.703 1 85.12 427 LYS A N 1
ATOM 3458 C CA . LYS A 1 427 ? 2.451 9.508 31.891 1 85.12 427 LYS A CA 1
ATOM 3459 C C . LYS A 1 427 ? 2.668 8.055 32.312 1 85.12 427 LYS A C 1
ATOM 3461 O O . LYS A 1 427 ? 3.719 7.477 32.062 1 85.12 427 LYS A O 1
ATOM 3466 N N . ASP A 1 428 ? 1.671 7.465 32.844 1 78.44 428 ASP A N 1
ATOM 3467 C CA . ASP A 1 428 ? 1.803 6.141 33.438 1 78.44 428 ASP A CA 1
ATOM 3468 C C . ASP A 1 428 ? 1.577 5.039 32.406 1 78.44 428 ASP A C 1
ATOM 3470 O O . ASP A 1 428 ? 2.184 3.969 32.5 1 78.44 428 ASP A O 1
ATOM 3474 N N . GLU A 1 429 ? 0.7 5.312 31.469 1 80.44 429 GLU A N 1
ATOM 3475 C CA . GLU A 1 429 ? 0.297 4.219 30.594 1 80.44 429 GLU A CA 1
ATOM 3476 C C . GLU A 1 429 ? 0.357 4.645 29.125 1 80.44 429 GLU A C 1
ATOM 3478 O O . GLU A 1 429 ? 0.229 3.809 28.234 1 80.44 429 GLU A O 1
ATOM 3483 N N . GLY A 1 430 ? 0.7 5.871 28.953 1 88.62 430 GLY A N 1
ATOM 3484 C CA . GLY A 1 430 ? 0.623 6.344 27.578 1 88.62 430 GLY A CA 1
ATOM 3485 C C . GLY A 1 430 ? -0.8 6.562 27.109 1 88.62 430 GLY A C 1
ATOM 3486 O O . GLY A 1 430 ? -1.627 7.113 27.828 1 88.62 430 GLY A O 1
ATOM 3487 N N . ILE A 1 431 ? -1.08 6.184 25.891 1 89.12 431 ILE A N 1
ATOM 3488 C CA . ILE A 1 431 ? -2.412 6.316 25.312 1 89.12 431 ILE A CA 1
ATOM 3489 C C . ILE A 1 431 ? -3.324 5.219 25.859 1 89.12 431 ILE A C 1
ATOM 3491 O O . ILE A 1 431 ? -3.068 4.031 25.656 1 89.12 431 ILE A O 1
ATOM 3495 N N . ILE A 1 432 ? -4.258 5.57 26.516 1 77.5 432 ILE A N 1
ATOM 3496 C CA . ILE A 1 432 ? -5.18 4.609 27.109 1 77.5 432 ILE A CA 1
ATOM 3497 C C . ILE A 1 432 ? -6.215 4.18 26.078 1 77.5 432 ILE A C 1
ATOM 3499 O O . ILE A 1 432 ? -7.059 4.98 25.672 1 77.5 432 ILE A O 1
ATOM 3503 N N . ALA A 1 433 ? -5.871 3.152 25.281 1 63.06 433 ALA A N 1
ATOM 3504 C CA . ALA A 1 433 ? -6.734 2.775 24.172 1 63.06 433 ALA A CA 1
ATOM 3505 C C . ALA A 1 433 ? -7.605 1.577 24.531 1 63.06 433 ALA A C 1
ATOM 3507 O O . ALA A 1 433 ? -7.094 0.508 24.859 1 63.06 433 ALA A O 1
ATOM 3508 N N . THR A 1 434 ? -8.875 1.699 24.828 1 54.88 434 THR A N 1
ATOM 3509 C CA . THR A 1 434 ? -9.812 0.599 25.031 1 54.88 434 THR A CA 1
ATOM 3510 C C . THR A 1 434 ? -9.938 -0.249 23.781 1 54.88 434 THR A C 1
ATOM 3512 O O . THR A 1 434 ? -9.992 -1.479 23.844 1 54.88 434 THR A O 1
ATOM 3515 N N . THR A 1 435 ? -10.07 0.329 22.656 1 51.03 435 THR A N 1
ATOM 3516 C CA . THR A 1 435 ? -10.547 -0.337 21.453 1 51.03 435 THR A CA 1
ATOM 3517 C C . THR A 1 435 ? -9.453 -1.204 20.844 1 51.03 435 THR A C 1
ATOM 3519 O O . THR A 1 435 ? -9.727 -2.287 20.312 1 51.03 435 THR A O 1
ATOM 3522 N N . PHE A 1 436 ? -8.195 -0.764 20.906 1 53.94 436 PHE A N 1
ATOM 3523 C CA . PHE A 1 436 ? -7.121 -1.575 20.344 1 53.94 436 PHE A CA 1
ATOM 3524 C C . PHE A 1 436 ? -6.938 -2.857 21.141 1 53.94 436 PHE A C 1
ATOM 3526 O O . PHE A 1 436 ? -6.691 -3.924 20.578 1 53.94 436 PHE A O 1
ATOM 3533 N N . ASP A 1 437 ? -7.258 -2.707 22.281 1 54.34 437 ASP A N 1
ATOM 3534 C CA . ASP A 1 437 ? -7.098 -3.834 23.203 1 54.34 437 ASP A CA 1
ATOM 3535 C C . ASP A 1 437 ? -8.188 -4.879 22.969 1 54.34 437 ASP A C 1
ATOM 3537 O O . ASP A 1 437 ? -7.922 -6.082 23.047 1 54.34 437 ASP A O 1
ATOM 3541 N N . GLU A 1 438 ? -9.242 -4.379 22.562 1 55.12 438 GLU A N 1
ATOM 3542 C CA . GLU A 1 438 ? -10.352 -5.312 22.375 1 55.12 438 GLU A CA 1
ATOM 3543 C C . GLU A 1 438 ? -10.109 -6.227 21.172 1 55.12 438 GLU A C 1
ATOM 3545 O O . GLU A 1 438 ? -10.367 -7.43 21.25 1 55.12 438 GLU A O 1
ATOM 3550 N N . VAL A 1 439 ? -9.633 -5.676 20.188 1 54.25 439 VAL A N 1
ATOM 3551 C CA . VAL A 1 439 ? -9.438 -6.484 18.984 1 54.25 439 VAL A CA 1
ATOM 3552 C C . VAL A 1 439 ? -8.297 -7.477 19.203 1 54.25 439 VAL A C 1
ATOM 3554 O O . VAL A 1 439 ? -8.406 -8.656 18.859 1 54.25 439 VAL A O 1
ATOM 3557 N N . ILE A 1 440 ? -7.312 -6.992 19.797 1 56.69 440 ILE A N 1
ATOM 3558 C CA . ILE A 1 440 ? -6.172 -7.855 20.094 1 56.69 440 ILE A CA 1
ATOM 3559 C C . ILE A 1 440 ? -6.598 -8.961 21.047 1 56.69 440 ILE A C 1
ATOM 3561 O O . ILE A 1 440 ? -6.234 -10.125 20.859 1 56.69 440 ILE A O 1
ATOM 3565 N N . ASN A 1 441 ? -7.398 -8.492 21.906 1 53.47 441 ASN A N 1
ATOM 3566 C CA . ASN A 1 441 ? -7.867 -9.461 22.891 1 53.47 441 ASN A CA 1
ATOM 3567 C C . ASN A 1 441 ? -8.797 -10.492 22.266 1 53.47 441 ASN A C 1
ATOM 3569 O O . ASN A 1 441 ? -8.719 -11.68 22.578 1 53.47 441 ASN A O 1
ATOM 3573 N N . ASP A 1 442 ? -9.625 -10.062 21.422 1 55.53 442 ASP A N 1
ATOM 3574 C CA . ASP A 1 442 ? -10.531 -10.984 20.734 1 55.53 442 ASP A CA 1
ATOM 3575 C C . ASP A 1 442 ? -9.75 -11.992 19.891 1 55.53 442 ASP A C 1
ATOM 3577 O O . ASP A 1 442 ? -10.07 -13.18 19.891 1 55.53 442 ASP A O 1
ATOM 3581 N N . LEU A 1 443 ? -8.758 -11.523 19.266 1 57.12 443 LEU A N 1
ATOM 3582 C CA . LEU A 1 443 ? -7.965 -12.383 18.391 1 57.12 443 LEU A CA 1
ATOM 3583 C C . LEU A 1 443 ? -7.195 -13.422 19.203 1 57.12 443 LEU A C 1
ATOM 3585 O O . LEU A 1 443 ? -7.102 -14.586 18.812 1 57.12 443 LEU A O 1
ATOM 3589 N N . ASN A 1 444 ? -6.801 -12.898 20.25 1 56.22 444 ASN A N 1
ATOM 3590 C CA . ASN A 1 444 ? -6.074 -13.805 21.125 1 56.22 444 ASN A CA 1
ATOM 3591 C C . ASN A 1 444 ? -7.004 -14.836 21.766 1 56.22 444 ASN A C 1
ATOM 3593 O O . ASN A 1 444 ? -6.637 -16 21.906 1 56.22 444 ASN A O 1
ATOM 3597 N N . GLU A 1 445 ? -8.188 -14.398 21.938 1 58.84 445 GLU A N 1
ATOM 3598 C CA . GLU A 1 445 ? -9.141 -15.312 22.562 1 58.84 445 GLU A CA 1
ATOM 3599 C C . GLU A 1 445 ? -9.562 -16.422 21.609 1 58.84 445 GLU A C 1
ATOM 3601 O O . GLU A 1 445 ? -9.633 -17.594 21.984 1 58.84 445 GLU A O 1
ATOM 3606 N N . THR A 1 446 ? -9.852 -16.125 20.359 1 64.44 446 THR A N 1
ATOM 3607 C CA . THR A 1 446 ? -10.273 -17.109 19.375 1 64.44 446 THR A CA 1
ATOM 3608 C C . THR A 1 446 ? -9.164 -18.109 19.094 1 64.44 446 THR A C 1
ATOM 3610 O O . THR A 1 446 ? -9.375 -19.328 19.203 1 64.44 446 THR A O 1
ATOM 3613 N N . SER A 1 447 ? -8.047 -17.625 18.766 1 65.25 447 SER A N 1
ATOM 3614 C CA . SER A 1 447 ? -6.926 -18.484 18.422 1 65.25 447 SER A CA 1
ATOM 3615 C C . SER A 1 447 ? -6.508 -19.344 19.609 1 65.25 447 SER A C 1
ATOM 3617 O O . SER A 1 447 ? -6.207 -20.531 19.453 1 65.25 447 SER A O 1
ATOM 3619 N N . ASP A 1 448 ? -6.57 -18.625 20.734 1 61.69 448 ASP A N 1
ATOM 3620 C CA . ASP A 1 448 ? -6.195 -19.344 21.953 1 61.69 448 ASP A CA 1
ATOM 3621 C C . ASP A 1 448 ? -7.219 -20.438 22.281 1 61.69 448 ASP A C 1
ATOM 3623 O O . ASP A 1 448 ? -6.852 -21.547 22.656 1 61.69 448 ASP A O 1
ATOM 3627 N N . ASP A 1 449 ? -8.445 -20.094 22.188 1 67.94 449 ASP A N 1
ATOM 3628 C CA . ASP A 1 449 ? -9.516 -21.062 22.453 1 67.94 449 ASP A CA 1
ATOM 3629 C C . ASP A 1 449 ? -9.398 -22.281 21.547 1 67.94 449 ASP A C 1
ATOM 3631 O O . ASP A 1 449 ? -9.469 -23.422 22.031 1 67.94 449 ASP A O 1
ATOM 3635 N N . ILE A 1 450 ? -9.18 -22.094 20.406 1 68.38 450 ILE A N 1
ATOM 3636 C CA . ILE A 1 450 ? -9.07 -23.172 19.438 1 68.38 450 ILE A CA 1
ATOM 3637 C C . ILE A 1 450 ? -7.789 -23.969 19.703 1 68.38 450 ILE A C 1
ATOM 3639 O O . ILE A 1 450 ? -7.82 -25.203 19.797 1 68.38 450 ILE A O 1
ATOM 3643 N N . PHE A 1 451 ? -6.727 -23.203 19.844 1 65.38 451 PHE A N 1
ATOM 3644 C CA . PHE A 1 451 ? -5.426 -23.844 20.031 1 65.38 451 PHE A CA 1
ATOM 3645 C C . PHE A 1 451 ? -5.434 -24.703 21.297 1 65.38 451 PHE A C 1
ATOM 3647 O O . PHE A 1 451 ? -5.078 -25.875 21.25 1 65.38 451 PHE A O 1
ATOM 3654 N N . TYR A 1 452 ? -5.926 -24.125 22.375 1 65.25 452 TYR A N 1
ATOM 3655 C CA . TYR A 1 452 ? -5.855 -24.828 23.656 1 65.25 452 TYR A CA 1
ATOM 3656 C C . TYR A 1 452 ? -6.867 -25.969 23.703 1 65.25 452 TYR A C 1
ATOM 3658 O O . TYR A 1 452 ? -6.609 -27.016 24.297 1 65.25 452 TYR A O 1
ATOM 3666 N N . THR A 1 453 ? -7.953 -25.75 23.125 1 68.5 453 THR A N 1
ATOM 3667 C CA . THR A 1 453 ? -8.945 -26.812 23.062 1 68.5 453 THR A CA 1
ATOM 3668 C C . THR A 1 453 ? -8.414 -28.016 22.281 1 68.5 453 THR A C 1
ATOM 3670 O O . THR A 1 453 ? -8.531 -29.156 22.719 1 68.5 453 THR A O 1
ATOM 3673 N N . TYR A 1 454 ? -7.82 -27.766 21.25 1 68.62 454 TYR A N 1
ATOM 3674 C CA . TYR A 1 454 ? -7.316 -28.844 20.406 1 68.62 454 TYR A CA 1
ATOM 3675 C C . TYR A 1 454 ? -6.055 -29.469 21 1 68.62 454 TYR A C 1
ATOM 3677 O O . TYR A 1 454 ? -5.859 -30.672 20.922 1 68.62 454 TYR A O 1
ATOM 3685 N N . ARG A 1 455 ? -5.223 -28.578 21.547 1 66.56 455 ARG A N 1
ATOM 3686 C CA . ARG A 1 455 ? -4.012 -29.094 22.172 1 66.56 455 ARG A CA 1
ATOM 3687 C C . ARG A 1 455 ? -4.355 -30 23.359 1 66.56 455 ARG A C 1
ATOM 3689 O O . ARG A 1 455 ? -3.746 -31.062 23.531 1 66.56 455 ARG A O 1
ATOM 3696 N N . HIS A 1 456 ? -5.211 -29.516 24.25 1 65.19 456 HIS A N 1
ATOM 3697 C CA . HIS A 1 456 ? -5.633 -30.297 25.406 1 65.19 456 HIS A CA 1
ATOM 3698 C C . HIS A 1 456 ? -6.223 -31.641 24.969 1 65.19 456 HIS A C 1
ATOM 3700 O O . HIS A 1 456 ? -5.977 -32.656 25.609 1 65.19 456 HIS A O 1
ATOM 3706 N N . TRP A 1 457 ? -6.926 -31.594 23.938 1 61.53 457 TRP A N 1
ATOM 3707 C CA . TRP A 1 457 ? -7.551 -32.812 23.438 1 61.53 457 TRP A CA 1
ATOM 3708 C C . TRP A 1 457 ? -6.508 -33.75 22.844 1 61.53 457 TRP A C 1
ATOM 3710 O O . TRP A 1 457 ? -6.539 -34.969 23.094 1 61.53 457 TRP A O 1
ATOM 3720 N N . ASN A 1 458 ? -5.609 -33.219 22.172 1 62.97 458 ASN A N 1
ATOM 3721 C CA . ASN A 1 458 ? -4.582 -34.062 21.547 1 62.97 458 ASN A CA 1
ATOM 3722 C C . ASN A 1 458 ? -3.668 -34.688 22.594 1 62.97 458 ASN A C 1
ATOM 3724 O O . ASN A 1 458 ? -3.248 -35.844 22.438 1 62.97 458 ASN A O 1
ATOM 3728 N N . ASN A 1 459 ? -3.354 -33.875 23.594 1 58.66 459 ASN A N 1
ATOM 3729 C CA . ASN A 1 459 ? -2.557 -34.406 24.688 1 58.66 459 ASN A CA 1
ATOM 3730 C C . ASN A 1 459 ? -3.295 -35.531 25.422 1 58.66 459 ASN A C 1
ATOM 3732 O O . ASN A 1 459 ? -2.684 -36.531 25.828 1 58.66 459 ASN A O 1
ATOM 3736 N N . LYS A 1 460 ? -4.543 -35.5 25.688 1 61.59 460 LYS A N 1
ATOM 3737 C CA . LYS A 1 460 ? -5.34 -36.531 26.359 1 61.59 460 LYS A CA 1
ATOM 3738 C C . LYS A 1 460 ? -5.418 -37.812 25.516 1 61.59 460 LYS A C 1
ATOM 3740 O O . LYS A 1 460 ? -5.348 -38.906 26.062 1 61.59 460 LYS A O 1
ATOM 3745 N N . VAL A 1 461 ? -5.562 -37.5 24.219 1 54.66 461 VAL A N 1
ATOM 3746 C CA . VAL A 1 461 ? -5.676 -38.656 23.312 1 54.66 461 VAL A CA 1
ATOM 3747 C C . VAL A 1 461 ? -4.332 -39.375 23.203 1 54.66 461 VAL A C 1
ATOM 3749 O O . VAL A 1 461 ? -4.281 -40.594 23.156 1 54.66 461 VAL A O 1
ATOM 3752 N N . GLU A 1 462 ? -3.301 -38.594 23.281 1 55.41 462 GLU A N 1
ATOM 3753 C CA . GLU A 1 462 ? -1.978 -39.219 23.297 1 55.41 462 GLU A CA 1
ATOM 3754 C C . GLU A 1 462 ? -1.729 -39.938 24.609 1 55.41 462 GLU A C 1
ATOM 3756 O O . GLU A 1 462 ? -1.148 -41.031 24.625 1 55.41 462 GLU A O 1
ATOM 3761 N N . ASP A 1 463 ? -2.094 -39.344 25.734 1 52.06 463 ASP A N 1
ATOM 3762 C CA . ASP A 1 463 ? -1.939 -40 27.016 1 52.06 463 ASP A CA 1
ATOM 3763 C C . ASP A 1 463 ? -2.836 -41.219 27.109 1 52.06 463 ASP A C 1
ATOM 3765 O O . ASP A 1 463 ? -2.479 -42.219 27.766 1 52.06 463 ASP A O 1
ATOM 3769 N N . ALA A 1 464 ? -3.855 -41.25 26.484 1 47.84 464 ALA A N 1
ATOM 3770 C CA . ALA A 1 464 ? -4.789 -42.375 26.547 1 47.84 464 ALA A CA 1
ATOM 3771 C C . ALA A 1 464 ? -4.414 -43.469 25.531 1 47.84 464 ALA A C 1
ATOM 3773 O O . ALA A 1 464 ? -4.781 -44.625 25.703 1 47.84 464 ALA A O 1
ATOM 3774 N N . ALA A 1 465 ? -3.748 -43.219 24.641 1 42.5 465 ALA A N 1
ATOM 3775 C CA . ALA A 1 465 ? -3.262 -44.219 23.703 1 42.5 465 ALA A CA 1
ATOM 3776 C C . ALA A 1 465 ? -2.006 -44.906 24.25 1 42.5 465 ALA A C 1
ATOM 3778 O O . ALA A 1 465 ? -1.122 -44.25 24.797 1 42.5 465 ALA A O 1
ATOM 3779 N N . MET B 1 1 ? -24.562 -36.094 -0.597 1 19.78 1 MET B N 1
ATOM 3780 C CA . MET B 1 1 ? -23.75 -35.812 -1.781 1 19.78 1 MET B CA 1
ATOM 3781 C C . MET B 1 1 ? -22.297 -35.562 -1.4 1 19.78 1 MET B C 1
ATOM 3783 O O . MET B 1 1 ? -22.016 -34.656 -0.6 1 19.78 1 MET B O 1
ATOM 3787 N N . ASP B 1 2 ? -21.453 -36.562 -1.174 1 24.14 2 ASP B N 1
ATOM 3788 C CA . ASP B 1 2 ? -20.047 -36.75 -0.809 1 24.14 2 ASP B CA 1
ATOM 3789 C C . ASP B 1 2 ? -19.156 -35.781 -1.582 1 24.14 2 ASP B C 1
ATOM 3791 O O . ASP B 1 2 ? -19.078 -35.844 -2.812 1 24.14 2 ASP B O 1
ATOM 3795 N N . MET B 1 3 ? -19.062 -34.594 -1.332 1 27.36 3 MET B N 1
ATOM 3796 C CA . MET B 1 3 ? -18.312 -33.469 -1.836 1 27.36 3 MET B CA 1
ATOM 3797 C C . MET B 1 3 ? -16.906 -33.875 -2.266 1 27.36 3 MET B C 1
ATOM 3799 O O . MET B 1 3 ? -16.25 -34.656 -1.583 1 27.36 3 MET B O 1
ATOM 3803 N N . ASP B 1 4 ? -16.438 -33.75 -3.584 1 31.36 4 ASP B N 1
ATOM 3804 C CA . ASP B 1 4 ? -15.398 -34.188 -4.516 1 31.36 4 ASP B CA 1
ATOM 3805 C C . ASP B 1 4 ? -14.008 -33.938 -3.939 1 31.36 4 ASP B C 1
ATOM 3807 O O . ASP B 1 4 ? -13.586 -32.781 -3.783 1 31.36 4 ASP B O 1
ATOM 3811 N N . GLN B 1 5 ? -13.453 -34.562 -3.014 1 36.25 5 GLN B N 1
ATOM 3812 C CA . GLN B 1 5 ? -12.141 -34.812 -2.422 1 36.25 5 GLN B CA 1
ATOM 3813 C C . GLN B 1 5 ? -11.031 -34.656 -3.459 1 36.25 5 GLN B C 1
ATOM 3815 O O . GLN B 1 5 ? -9.906 -34.281 -3.121 1 36.25 5 GLN B O 1
ATOM 3820 N N . ASN B 1 6 ? -11.156 -35.125 -4.73 1 39.12 6 ASN B N 1
ATOM 3821 C CA . ASN B 1 6 ? -10.203 -35.5 -5.773 1 39.12 6 ASN B CA 1
ATOM 3822 C C . ASN B 1 6 ? -9.711 -34.281 -6.539 1 39.12 6 ASN B C 1
ATOM 3824 O O . ASN B 1 6 ? -9.031 -34.406 -7.562 1 39.12 6 ASN B O 1
ATOM 3828 N N . VAL B 1 7 ? -10.32 -33.219 -6.352 1 42.12 7 VAL B N 1
ATOM 3829 C CA . VAL B 1 7 ? -9.953 -32.125 -7.234 1 42.12 7 VAL B CA 1
ATOM 3830 C C . VAL B 1 7 ? -8.508 -31.703 -6.969 1 42.12 7 VAL B C 1
ATOM 3832 O O . VAL B 1 7 ? -7.793 -31.312 -7.887 1 42.12 7 VAL B O 1
ATOM 3835 N N . TYR B 1 8 ? -8.008 -31.859 -5.711 1 45.66 8 TYR B N 1
ATOM 3836 C CA . TYR B 1 8 ? -6.66 -31.406 -5.41 1 45.66 8 TYR B CA 1
ATOM 3837 C C . TYR B 1 8 ? -5.617 -32.406 -5.891 1 45.66 8 TYR B C 1
ATOM 3839 O O . TYR B 1 8 ? -4.449 -32.062 -6.082 1 45.66 8 TYR B O 1
ATOM 3847 N N . ASP B 1 9 ? -6.047 -33.75 -5.91 1 49.06 9 ASP B N 1
ATOM 3848 C CA . ASP B 1 9 ? -5.129 -34.781 -6.367 1 49.06 9 ASP B CA 1
ATOM 3849 C C . ASP B 1 9 ? -4.609 -34.469 -7.773 1 49.06 9 ASP B C 1
ATOM 3851 O O . ASP B 1 9 ? -3.686 -35.125 -8.25 1 49.06 9 ASP B O 1
ATOM 3855 N N . GLU B 1 10 ? -5.199 -33.312 -8.289 1 59.38 10 GLU B N 1
ATOM 3856 C CA . GLU B 1 10 ? -4.895 -33.156 -9.703 1 59.38 10 GLU B CA 1
ATOM 3857 C C . GLU B 1 10 ? -4.004 -31.922 -9.945 1 59.38 10 GLU B C 1
ATOM 3859 O O . GLU B 1 10 ? -3.67 -31.609 -11.086 1 59.38 10 GLU B O 1
ATOM 3864 N N . MET B 1 11 ? -3.48 -31.312 -8.82 1 65.75 11 MET B N 1
ATOM 3865 C CA . MET B 1 11 ? -2.635 -30.172 -9.133 1 65.75 11 MET B CA 1
ATOM 3866 C C . MET B 1 11 ? -1.173 -30.578 -9.25 1 65.75 11 MET B C 1
ATOM 3868 O O . MET B 1 11 ? -0.654 -31.297 -8.383 1 65.75 11 MET B O 1
ATOM 3872 N N . PRO B 1 12 ? -0.645 -30.266 -10.375 1 71.75 12 PRO B N 1
ATOM 3873 C CA . PRO B 1 12 ? 0.772 -30.609 -10.508 1 71.75 12 PRO B CA 1
ATOM 3874 C C . PRO B 1 12 ? 1.64 -29.984 -9.422 1 71.75 12 PRO B C 1
ATOM 3876 O O . PRO B 1 12 ? 1.345 -28.875 -8.945 1 71.75 12 PRO B O 1
ATOM 3879 N N . ALA B 1 13 ? 2.533 -30.75 -9.008 1 77.69 13 ALA B N 1
ATOM 3880 C CA . ALA B 1 13 ? 3.496 -30.234 -8.039 1 77.69 13 ALA B CA 1
ATOM 3881 C C . ALA B 1 13 ? 4.566 -29.391 -8.719 1 77.69 13 ALA B C 1
ATOM 3883 O O . ALA B 1 13 ? 5.312 -29.906 -9.57 1 77.69 13 ALA B O 1
ATOM 3884 N N . TRP B 1 14 ? 4.582 -28.125 -8.578 1 88.19 14 TRP B N 1
ATOM 3885 C CA . TRP B 1 14 ? 5.594 -27.203 -9.086 1 88.19 14 TRP B CA 1
ATOM 3886 C C . TRP B 1 14 ? 6.605 -26.859 -8 1 88.19 14 TRP B C 1
ATOM 3888 O O . TRP B 1 14 ? 6.23 -26.375 -6.93 1 88.19 14 TRP B O 1
ATOM 3898 N N . THR B 1 15 ? 7.859 -27.188 -8.312 1 94 15 THR B N 1
ATOM 3899 C CA . THR B 1 15 ? 8.922 -26.844 -7.375 1 94 15 THR B CA 1
ATOM 3900 C C . THR B 1 15 ? 9.883 -25.828 -7.992 1 94 15 THR B C 1
ATOM 3902 O O . THR B 1 15 ? 10.281 -25.969 -9.148 1 94 15 THR B O 1
ATOM 3905 N N . PHE B 1 16 ? 10.219 -24.859 -7.266 1 96.75 16 PHE B N 1
ATOM 3906 C CA . PHE B 1 16 ? 11.18 -23.844 -7.672 1 96.75 16 PHE B CA 1
ATOM 3907 C C . PHE B 1 16 ? 12.406 -23.859 -6.766 1 96.75 16 PHE B C 1
ATOM 3909 O O . PHE B 1 16 ? 12.281 -23.859 -5.539 1 96.75 16 PHE B O 1
ATOM 3916 N N . GLN B 1 17 ? 13.555 -23.922 -7.395 1 97.12 17 GLN B N 1
ATOM 3917 C CA . GLN B 1 17 ? 14.828 -23.922 -6.676 1 97.12 17 GLN B CA 1
ATOM 3918 C C . GLN B 1 17 ? 15.719 -22.766 -7.125 1 97.12 17 GLN B C 1
ATOM 3920 O O . GLN B 1 17 ? 15.875 -22.531 -8.32 1 97.12 17 GLN B O 1
ATOM 3925 N N . VAL B 1 18 ? 16.297 -22.078 -6.125 1 97.12 18 VAL B N 1
ATOM 3926 C CA . VAL B 1 18 ? 17.078 -20.906 -6.492 1 97.12 18 VAL B CA 1
ATOM 3927 C C . VAL B 1 18 ? 18.422 -20.938 -5.75 1 97.12 18 VAL B C 1
ATOM 3929 O O . VAL B 1 18 ? 18.516 -21.484 -4.656 1 97.12 18 VAL B O 1
ATOM 3932 N N . GLU B 1 19 ? 19.422 -20.391 -6.414 1 96.94 19 GLU B N 1
ATOM 3933 C CA . GLU B 1 19 ? 20.734 -20.125 -5.844 1 96.94 19 GLU B CA 1
ATOM 3934 C C . GLU B 1 19 ? 21.234 -18.75 -6.25 1 96.94 19 GLU B C 1
ATOM 3936 O O . GLU B 1 19 ? 21.141 -18.359 -7.418 1 96.94 19 GLU B O 1
ATOM 3941 N N . ASN B 1 20 ? 21.719 -17.984 -5.242 1 94.69 20 ASN B N 1
ATOM 3942 C CA . ASN B 1 20 ? 22.25 -16.641 -5.465 1 94.69 20 ASN B CA 1
ATOM 3943 C C . ASN B 1 20 ? 21.234 -15.742 -6.168 1 94.69 20 ASN B C 1
ATOM 3945 O O . ASN B 1 20 ? 21.531 -15.156 -7.207 1 94.69 20 ASN B O 1
ATOM 3949 N N . PHE B 1 21 ? 20.094 -15.727 -5.699 1 94.44 21 PHE B N 1
ATOM 3950 C CA . PHE B 1 21 ? 18.984 -14.953 -6.246 1 94.44 21 PHE B CA 1
ATOM 3951 C C . PHE B 1 21 ? 18.625 -13.805 -5.316 1 94.44 21 PHE B C 1
ATOM 3953 O O . PHE B 1 21 ? 17.812 -13.969 -4.395 1 94.44 21 PHE B O 1
ATOM 3960 N N . GLY B 1 22 ? 19.203 -12.664 -5.621 1 88.12 22 GLY B N 1
ATOM 3961 C CA . GLY B 1 22 ? 18.969 -11.516 -4.754 1 88.12 22 GLY B CA 1
ATOM 3962 C C . GLY B 1 22 ? 19.422 -11.742 -3.328 1 88.12 22 GLY B C 1
ATOM 3963 O O . GLY B 1 22 ? 20.594 -12.062 -3.092 1 88.12 22 GLY B O 1
ATOM 3964 N N . TYR B 1 23 ? 18.422 -11.703 -2.418 1 86.62 23 TYR B N 1
ATOM 3965 C CA . TYR B 1 23 ? 18.734 -11.875 -1.003 1 86.62 23 TYR B CA 1
ATOM 3966 C C . TYR B 1 23 ? 18.875 -13.352 -0.646 1 86.62 23 TYR B C 1
ATOM 3968 O O . TYR B 1 23 ? 19.312 -13.688 0.451 1 86.62 23 TYR B O 1
ATOM 3976 N N . ILE B 1 24 ? 18.562 -14.188 -1.579 1 93.19 24 ILE B N 1
ATOM 3977 C CA . ILE B 1 24 ? 18.5 -15.609 -1.274 1 93.19 24 ILE B CA 1
ATOM 3978 C C . ILE B 1 24 ? 19.766 -16.312 -1.783 1 93.19 24 ILE B C 1
ATOM 3980 O O . ILE B 1 24 ? 20.016 -16.328 -2.99 1 93.19 24 ILE B O 1
ATOM 3984 N N . ASN B 1 25 ? 20.5 -16.891 -0.96 1 95.44 25 ASN B N 1
ATOM 3985 C CA . ASN B 1 25 ? 21.656 -17.688 -1.353 1 95.44 25 ASN B CA 1
ATOM 3986 C C . ASN B 1 25 ? 21.234 -19.047 -1.896 1 95.44 25 ASN B C 1
ATOM 3988 O O . ASN B 1 25 ? 21.734 -19.484 -2.936 1 95.44 25 ASN B O 1
ATOM 3992 N N . LYS B 1 26 ? 20.438 -19.688 -1.117 1 95.06 26 LYS B N 1
ATOM 3993 C CA . LYS B 1 26 ? 19.906 -20.969 -1.539 1 95.06 26 LYS B CA 1
ATOM 3994 C C . LYS B 1 26 ? 18.516 -21.219 -0.951 1 95.06 26 LYS B C 1
ATOM 3996 O O . LYS B 1 26 ? 18.266 -20.875 0.205 1 95.06 26 LYS B O 1
ATOM 4001 N N . GLY B 1 27 ? 17.656 -21.812 -1.779 1 95.69 27 GLY B N 1
ATOM 4002 C CA . GLY B 1 27 ? 16.328 -22.141 -1.292 1 95.69 27 GLY B CA 1
ATOM 4003 C C . GLY B 1 27 ? 15.461 -22.828 -2.332 1 95.69 27 GLY B C 1
ATOM 4004 O O . GLY B 1 27 ? 15.805 -22.859 -3.514 1 95.69 27 GLY B O 1
ATOM 4005 N N . ALA B 1 28 ? 14.453 -23.484 -1.868 1 96.19 28 ALA B N 1
ATOM 4006 C CA . ALA B 1 28 ? 13.484 -24.141 -2.738 1 96.19 28 ALA B CA 1
ATOM 4007 C C . ALA B 1 28 ? 12.086 -24.094 -2.129 1 96.19 28 ALA B C 1
ATOM 4009 O O . ALA B 1 28 ? 11.938 -24 -0.908 1 96.19 28 ALA B O 1
ATOM 4010 N N . LEU B 1 29 ? 11.125 -24.078 -2.975 1 95.75 29 LEU B N 1
ATOM 4011 C CA . LEU B 1 29 ? 9.758 -24.203 -2.477 1 95.75 29 LEU B CA 1
ATOM 4012 C C . LEU B 1 29 ? 8.875 -24.938 -3.48 1 95.75 29 LEU B C 1
ATOM 4014 O O . LEU B 1 29 ? 9.133 -24.891 -4.688 1 95.75 29 LEU B O 1
ATOM 4018 N N . THR B 1 30 ? 7.945 -25.672 -2.977 1 94.94 30 THR B N 1
ATOM 4019 C CA . THR B 1 30 ? 6.957 -26.406 -3.752 1 94.94 30 THR B CA 1
ATOM 4020 C C . THR B 1 30 ? 5.559 -25.828 -3.541 1 94.94 30 THR B C 1
ATOM 4022 O O . THR B 1 30 ? 5.129 -25.641 -2.402 1 94.94 30 THR B O 1
ATOM 4025 N N . LEU B 1 31 ? 4.898 -25.578 -4.609 1 93.88 31 LEU B N 1
ATOM 4026 C CA . LEU B 1 31 ? 3.59 -24.938 -4.516 1 93.88 31 LEU B CA 1
ATOM 4027 C C . LEU B 1 31 ? 2.531 -25.953 -4.07 1 93.88 31 LEU B C 1
ATOM 4029 O O . LEU B 1 31 ? 2.51 -27.078 -4.539 1 93.88 31 LEU B O 1
ATOM 4033 N N . LYS B 1 32 ? 1.754 -25.562 -3.127 1 95.25 32 LYS B N 1
ATOM 4034 C CA . LYS B 1 32 ? 0.559 -26.25 -2.658 1 95.25 32 LYS B CA 1
ATOM 4035 C C . LYS B 1 32 ? -0.701 -25.453 -2.961 1 95.25 32 LYS B C 1
ATOM 4037 O O . LYS B 1 32 ? -0.622 -24.344 -3.504 1 95.25 32 LYS B O 1
ATOM 4042 N N . PRO B 1 33 ? -1.857 -26.016 -2.695 1 95.69 33 PRO B N 1
ATOM 4043 C CA . PRO B 1 33 ? -3.064 -25.219 -2.951 1 95.69 33 PRO B CA 1
ATOM 4044 C C . PRO B 1 33 ? -3.02 -23.844 -2.295 1 95.69 33 PRO B C 1
ATOM 4046 O O . PRO B 1 33 ? -3.41 -22.859 -2.912 1 95.69 33 PRO B O 1
ATOM 4049 N N . LEU B 1 34 ? -2.572 -23.812 -1.102 1 97.88 34 LEU B N 1
ATOM 4050 C CA . LEU B 1 34 ? -2.232 -22.562 -0.432 1 97.88 34 LEU B CA 1
ATOM 4051 C C . LEU B 1 34 ? -0.751 -22.531 -0.069 1 97.88 34 LEU B C 1
ATOM 4053 O O . LEU B 1 34 ? -0.28 -23.344 0.718 1 97.88 34 LEU B O 1
ATOM 4057 N N . THR B 1 35 ? -0.016 -21.703 -0.657 1 98.06 35 THR B N 1
ATOM 4058 C CA . THR B 1 35 ? 1.397 -21.516 -0.345 1 98.06 35 THR B CA 1
ATOM 4059 C C . THR B 1 35 ? 1.651 -20.141 0.267 1 98.06 35 THR B C 1
ATOM 4061 O O . THR B 1 35 ? 1.214 -19.125 -0.276 1 98.06 35 THR B O 1
ATOM 4064 N N . ILE B 1 36 ? 2.328 -20.125 1.356 1 97.25 36 ILE B N 1
ATOM 4065 C CA . ILE B 1 36 ? 2.549 -18.891 2.104 1 97.25 36 ILE B CA 1
ATOM 4066 C C . ILE B 1 36 ? 4.047 -18.609 2.213 1 97.25 36 ILE B C 1
ATOM 4068 O O . ILE B 1 36 ? 4.805 -19.453 2.693 1 97.25 36 ILE B O 1
ATOM 4072 N N . LEU B 1 37 ? 4.457 -17.469 1.712 1 96.5 37 LEU B N 1
ATOM 4073 C CA . LEU B 1 37 ? 5.812 -16.969 1.902 1 96.5 37 LEU B CA 1
ATOM 4074 C C . LEU B 1 37 ? 5.863 -15.992 3.074 1 96.5 37 LEU B C 1
ATOM 4076 O O . LEU B 1 37 ? 5.293 -14.898 3.006 1 96.5 37 LEU B O 1
ATOM 4080 N N . CYS B 1 38 ? 6.562 -16.406 4.09 1 91.44 38 CYS B N 1
ATOM 4081 C CA . CYS B 1 38 ? 6.637 -15.602 5.301 1 91.44 38 CYS B CA 1
ATOM 4082 C C . CYS B 1 38 ? 8.062 -15.117 5.547 1 91.44 38 CYS B C 1
ATOM 4084 O O . CYS B 1 38 ? 9.023 -15.734 5.074 1 91.44 38 CYS B O 1
ATOM 4086 N N . GLY B 1 39 ? 8.172 -14.008 6.285 1 84.19 39 GLY B N 1
ATOM 4087 C CA . GLY B 1 39 ? 9.484 -13.516 6.656 1 84.19 39 GLY B CA 1
ATOM 4088 C C . GLY B 1 39 ? 9.539 -12.008 6.824 1 84.19 39 GLY B C 1
ATOM 4089 O O . GLY B 1 39 ? 8.547 -11.32 6.578 1 84.19 39 GLY B O 1
ATOM 4090 N N . GLN B 1 40 ? 10.641 -11.562 7.23 1 81.81 40 GLN B N 1
ATOM 4091 C CA . GLN B 1 40 ? 10.859 -10.141 7.461 1 81.81 40 GLN B CA 1
ATOM 4092 C C . GLN B 1 40 ? 10.945 -9.375 6.145 1 81.81 40 GLN B C 1
ATOM 4094 O O . GLN B 1 40 ? 10.883 -9.969 5.066 1 81.81 40 GLN B O 1
ATOM 4099 N N . ASN B 1 41 ? 10.953 -8.07 6.312 1 80.56 41 ASN B N 1
ATOM 4100 C CA . ASN B 1 41 ? 11.109 -7.254 5.113 1 80.56 41 ASN B CA 1
ATOM 4101 C C . ASN B 1 41 ? 12.492 -7.43 4.488 1 80.56 41 ASN B C 1
ATOM 4103 O O . ASN B 1 41 ? 13.469 -7.672 5.195 1 80.56 41 ASN B O 1
ATOM 4107 N N . ASN B 1 42 ? 12.508 -7.34 3.189 1 81.06 42 ASN B N 1
ATOM 4108 C CA . ASN B 1 42 ? 13.758 -7.379 2.449 1 81.06 42 ASN B CA 1
ATOM 4109 C C . ASN B 1 42 ? 14.398 -8.766 2.5 1 81.06 42 ASN B C 1
ATOM 4111 O O . ASN B 1 42 ? 15.578 -8.898 2.832 1 81.06 42 ASN B O 1
ATOM 4115 N N . THR B 1 43 ? 13.625 -9.766 2.297 1 85.75 43 THR B N 1
ATOM 4116 C CA . THR B 1 43 ? 14.156 -11.125 2.352 1 85.75 43 THR B CA 1
ATOM 4117 C C . THR B 1 43 ? 13.953 -11.844 1.02 1 85.75 43 THR B C 1
ATOM 4119 O O . THR B 1 43 ? 14.281 -13.023 0.888 1 85.75 43 THR B O 1
ATOM 4122 N N . GLY B 1 44 ? 13.336 -11.258 0.061 1 90.94 44 GLY B N 1
ATOM 4123 C CA . GLY B 1 44 ? 13.273 -11.805 -1.286 1 90.94 44 GLY B CA 1
ATOM 4124 C C . GLY B 1 44 ? 11.922 -12.398 -1.626 1 90.94 44 GLY B C 1
ATOM 4125 O O . GLY B 1 44 ? 11.742 -12.984 -2.695 1 90.94 44 GLY B O 1
ATOM 4126 N N . LYS B 1 45 ? 10.898 -12.258 -0.77 1 93.5 45 LYS B N 1
ATOM 4127 C CA . LYS B 1 45 ? 9.562 -12.82 -0.98 1 93.5 45 LYS B CA 1
ATOM 4128 C C . LYS B 1 45 ? 8.953 -12.312 -2.279 1 93.5 45 LYS B C 1
ATOM 4130 O O . LYS B 1 45 ? 8.43 -13.094 -3.078 1 93.5 45 LYS B O 1
ATOM 4135 N N . THR B 1 46 ? 9.039 -11.047 -2.529 1 92.69 46 THR B N 1
ATOM 4136 C CA . THR B 1 46 ? 8.422 -10.422 -3.693 1 92.69 46 THR B CA 1
ATOM 4137 C C . THR B 1 46 ? 9.094 -10.891 -4.98 1 92.69 46 THR B C 1
ATOM 4139 O O . THR B 1 46 ? 8.422 -11.219 -5.957 1 92.69 46 THR B O 1
ATOM 4142 N N . TRP B 1 47 ? 10.43 -10.969 -4.98 1 94.19 47 TRP B N 1
ATOM 4143 C CA . TRP B 1 47 ? 11.148 -11.43 -6.164 1 94.19 47 TRP B CA 1
ATOM 4144 C C . TRP B 1 47 ? 10.758 -12.859 -6.52 1 94.19 47 TRP B C 1
ATOM 4146 O O . TRP B 1 47 ? 10.578 -13.188 -7.695 1 94.19 47 TRP B O 1
ATOM 4156 N N . MET B 1 48 ? 10.734 -13.617 -5.496 1 96.5 48 MET B N 1
ATOM 4157 C CA . MET B 1 48 ? 10.359 -15.008 -5.719 1 96.5 48 MET B CA 1
ATOM 4158 C C . MET B 1 48 ? 8.953 -15.102 -6.305 1 96.5 48 MET B C 1
ATOM 4160 O O . MET B 1 48 ? 8.727 -15.828 -7.273 1 96.5 48 MET B O 1
ATOM 4164 N N . MET B 1 49 ? 8.055 -14.398 -5.758 1 96.88 49 MET B N 1
ATOM 4165 C CA . MET B 1 49 ? 6.672 -14.414 -6.223 1 96.88 49 MET B CA 1
ATOM 4166 C C . MET B 1 49 ? 6.57 -13.898 -7.652 1 96.88 49 MET B C 1
ATOM 4168 O O . MET B 1 49 ? 5.887 -14.5 -8.484 1 96.88 49 MET B O 1
ATOM 4172 N N . TYR B 1 50 ? 7.207 -12.789 -7.957 1 96.25 50 TYR B N 1
ATOM 4173 C CA . TYR B 1 50 ? 7.18 -12.211 -9.297 1 96.25 50 TYR B CA 1
ATOM 4174 C C . TYR B 1 50 ? 7.77 -13.18 -10.32 1 96.25 50 TYR B C 1
ATOM 4176 O O . TYR B 1 50 ? 7.238 -13.328 -11.422 1 96.25 50 TYR B O 1
ATOM 4184 N N . SER B 1 51 ? 8.867 -13.797 -9.922 1 96.62 51 SER B N 1
ATOM 4185 C CA . SER B 1 51 ? 9.508 -14.742 -10.828 1 96.62 51 SER B CA 1
ATOM 4186 C C . SER B 1 51 ? 8.609 -15.945 -11.109 1 96.62 51 SER B C 1
ATOM 4188 O O . SER B 1 51 ? 8.461 -16.359 -12.258 1 96.62 51 SER B O 1
ATOM 4190 N N . MET B 1 52 ? 8.031 -16.5 -10.039 1 96 52 MET B N 1
ATOM 4191 C CA . MET B 1 52 ? 7.109 -17.609 -10.234 1 96 52 MET B CA 1
ATOM 4192 C C . MET B 1 52 ? 5.965 -17.219 -11.164 1 96 52 MET B C 1
ATOM 4194 O O . MET B 1 52 ? 5.605 -17.969 -12.062 1 96 52 MET B O 1
ATOM 4198 N N . TYR B 1 53 ? 5.438 -16.047 -10.961 1 96.06 53 TYR B N 1
ATOM 4199 C CA . TYR B 1 53 ? 4.367 -15.523 -11.805 1 96.06 53 TYR B CA 1
ATOM 4200 C C . TYR B 1 53 ? 4.793 -15.484 -13.266 1 96.06 53 TYR B C 1
ATOM 4202 O O . TYR B 1 53 ? 4.086 -16 -14.141 1 96.06 53 TYR B O 1
ATOM 4210 N N . GLY B 1 54 ? 5.895 -14.852 -13.516 1 92.88 54 GLY B N 1
ATOM 4211 C CA . GLY B 1 54 ? 6.367 -14.711 -14.883 1 92.88 54 GLY B CA 1
ATOM 4212 C C . GLY B 1 54 ? 6.637 -16.047 -15.562 1 92.88 54 GLY B C 1
ATOM 4213 O O . GLY B 1 54 ? 6.34 -16.219 -16.75 1 92.88 54 GLY B O 1
ATOM 4214 N N . ILE B 1 55 ? 7.203 -16.953 -14.82 1 92.94 55 ILE B N 1
ATOM 4215 C CA . ILE B 1 55 ? 7.539 -18.266 -15.344 1 92.94 55 ILE B CA 1
ATOM 4216 C C . ILE B 1 55 ? 6.258 -19.031 -15.688 1 92.94 55 ILE B C 1
ATOM 4218 O O . ILE B 1 55 ? 6.164 -19.641 -16.75 1 92.94 55 ILE B O 1
ATOM 4222 N N . LEU B 1 56 ? 5.266 -18.938 -14.852 1 91.25 56 LEU B N 1
ATOM 4223 C CA . LEU B 1 56 ? 4.016 -19.672 -15.07 1 91.25 56 LEU B CA 1
ATOM 4224 C C . LEU B 1 56 ? 3.193 -19.016 -16.172 1 91.25 56 LEU B C 1
ATOM 4226 O O . LEU B 1 56 ? 2.326 -19.656 -16.766 1 91.25 56 LEU B O 1
ATOM 4230 N N . ARG B 1 57 ? 3.492 -17.766 -16.359 1 88.69 57 ARG B N 1
ATOM 4231 C CA . ARG B 1 57 ? 2.73 -17.047 -17.375 1 88.69 57 ARG B CA 1
ATOM 4232 C C . ARG B 1 57 ? 3.225 -17.391 -18.781 1 88.69 57 ARG B C 1
ATOM 4234 O O . ARG B 1 57 ? 2.424 -17.562 -19.703 1 88.69 57 ARG B O 1
ATOM 4241 N N . HIS B 1 58 ? 4.574 -17.359 -18.891 1 84.88 58 HIS B N 1
ATOM 4242 C CA . HIS B 1 58 ? 5.121 -17.578 -20.219 1 84.88 58 HIS B CA 1
ATOM 4243 C C . HIS B 1 58 ? 6.594 -17.984 -20.156 1 84.88 58 HIS B C 1
ATOM 4245 O O . HIS B 1 58 ? 7.352 -17.438 -19.359 1 84.88 58 HIS B O 1
ATOM 4251 N N . LEU B 1 59 ? 6.906 -18.953 -20.984 1 88.75 59 LEU B N 1
ATOM 4252 C CA . LEU B 1 59 ? 8.305 -19.312 -21.188 1 88.75 59 LEU B CA 1
ATOM 4253 C C . LEU B 1 59 ? 8.695 -19.156 -22.656 1 88.75 59 LEU B C 1
ATOM 4255 O O . LEU B 1 59 ? 7.906 -19.484 -23.547 1 88.75 59 LEU B O 1
ATOM 4259 N N . PRO B 1 60 ? 9.836 -18.641 -22.875 1 87.94 60 PRO B N 1
ATOM 4260 C CA . PRO B 1 60 ? 10.273 -18.484 -24.266 1 87.94 60 PRO B CA 1
ATOM 4261 C C . PRO B 1 60 ? 10.516 -19.812 -24.953 1 87.94 60 PRO B C 1
ATOM 4263 O O . PRO B 1 60 ? 10.797 -20.812 -24.297 1 87.94 60 PRO B O 1
ATOM 4266 N N . THR B 1 61 ? 10.422 -19.797 -26.281 1 84 61 THR B N 1
ATOM 4267 C CA . THR B 1 61 ? 10.516 -21.031 -27.078 1 84 61 THR B CA 1
ATOM 4268 C C . THR B 1 61 ? 11.703 -20.953 -28.031 1 84 61 THR B C 1
ATOM 4270 O O . THR B 1 61 ? 11.727 -21.656 -29.047 1 84 61 THR B O 1
ATOM 4273 N N . ASP B 1 62 ? 12.602 -20.219 -27.672 1 84.25 62 ASP B N 1
ATOM 4274 C CA . ASP B 1 62 ? 13.703 -19.969 -28.609 1 84.25 62 ASP B CA 1
ATOM 4275 C C . ASP B 1 62 ? 14.594 -21.203 -28.75 1 84.25 62 ASP B C 1
ATOM 4277 O O . ASP B 1 62 ? 15.148 -21.453 -29.812 1 84.25 62 ASP B O 1
ATOM 4281 N N . GLU B 1 63 ? 14.711 -21.984 -27.75 1 84.5 63 GLU B N 1
ATOM 4282 C CA . GLU B 1 63 ? 15.57 -23.156 -27.781 1 84.5 63 GLU B CA 1
ATOM 4283 C C . GLU B 1 63 ? 14.852 -24.344 -28.422 1 84.5 63 GLU B C 1
ATOM 4285 O O . GLU B 1 63 ? 13.633 -24.453 -28.344 1 84.5 63 GLU B O 1
ATOM 4290 N N . PRO B 1 64 ? 15.578 -25.125 -29.047 1 86.94 64 PRO B N 1
ATOM 4291 C CA . PRO B 1 64 ? 14.945 -26.297 -29.688 1 86.94 64 PRO B CA 1
ATOM 4292 C C . PRO B 1 64 ? 14.562 -27.375 -28.688 1 86.94 64 PRO B C 1
ATOM 4294 O O . PRO B 1 64 ? 15.25 -27.562 -27.672 1 86.94 64 PRO B O 1
ATOM 4297 N N . LEU B 1 65 ? 13.469 -28.047 -29 1 90.56 65 LEU B N 1
ATOM 4298 C CA . LEU B 1 65 ? 13.047 -29.234 -28.266 1 90.56 65 LEU B CA 1
ATOM 4299 C C . LEU B 1 65 ? 13.273 -30.5 -29.094 1 90.56 65 LEU B C 1
ATOM 4301 O O . LEU B 1 65 ? 13.172 -30.453 -30.328 1 90.56 65 LEU B O 1
ATOM 4305 N N . PRO B 1 66 ? 13.555 -31.5 -28.359 1 90.5 66 PRO B N 1
ATOM 4306 C CA . PRO B 1 66 ? 13.82 -32.719 -29.125 1 90.5 66 PRO B CA 1
ATOM 4307 C C . PRO B 1 66 ? 12.633 -33.156 -29.969 1 90.5 66 PRO B C 1
ATOM 4309 O O . PRO B 1 66 ? 11.492 -33.125 -29.516 1 90.5 66 PRO B O 1
ATOM 4312 N N . GLU B 1 67 ? 12.898 -33.562 -31.203 1 90.81 67 GLU B N 1
ATOM 4313 C CA . GLU B 1 67 ? 12 -34.25 -32.125 1 90.81 67 GLU B CA 1
ATOM 4314 C C . GLU B 1 67 ? 10.938 -33.312 -32.688 1 90.81 67 GLU B C 1
ATOM 4316 O O . GLU B 1 67 ? 10.117 -33.719 -33.5 1 90.81 67 GLU B O 1
ATOM 4321 N N . ILE B 1 68 ? 10.883 -32.094 -32.281 1 91 68 ILE B N 1
ATOM 4322 C CA . ILE B 1 68 ? 9.852 -31.172 -32.719 1 91 68 ILE B CA 1
ATOM 4323 C C . ILE B 1 68 ? 10.125 -30.781 -34.188 1 91 68 ILE B C 1
ATOM 4325 O O . ILE B 1 68 ? 9.195 -30.641 -34.969 1 91 68 ILE B O 1
ATOM 4329 N N . ALA B 1 69 ? 11.406 -30.594 -34.469 1 90.12 69 ALA B N 1
ATOM 4330 C CA . ALA B 1 69 ? 11.766 -30.281 -35.875 1 90.12 69 ALA B CA 1
ATOM 4331 C C . ALA B 1 69 ? 11.328 -31.391 -36.812 1 90.12 69 ALA B C 1
ATOM 4333 O O . ALA B 1 69 ? 10.828 -31.125 -37.906 1 90.12 69 ALA B O 1
ATOM 4334 N N . GLU B 1 70 ? 11.57 -32.594 -36.344 1 91.31 70 GLU B N 1
ATOM 4335 C CA . GLU B 1 70 ? 11.164 -33.75 -37.156 1 91.31 70 GLU B CA 1
ATOM 4336 C C . GLU B 1 70 ? 9.648 -33.812 -37.312 1 91.31 70 GLU B C 1
ATOM 4338 O O . GLU B 1 70 ? 9.133 -34.094 -38.375 1 91.31 70 GLU B O 1
ATOM 4343 N N . LEU B 1 71 ? 9.008 -33.594 -36.25 1 91.19 71 LEU B N 1
ATOM 4344 C CA . LEU B 1 71 ? 7.547 -33.594 -36.25 1 91.19 71 LEU B CA 1
ATOM 4345 C C . LEU B 1 71 ? 7.02 -32.531 -37.188 1 91.19 71 LEU B C 1
ATOM 4347 O O . LEU B 1 71 ? 6.066 -32.75 -37.938 1 91.19 71 LEU B O 1
ATOM 4351 N N . THR B 1 72 ? 7.59 -31.359 -37.156 1 89.25 72 THR B N 1
ATOM 4352 C CA . THR B 1 72 ? 7.188 -30.234 -38 1 89.25 72 THR B CA 1
ATOM 4353 C C . THR B 1 72 ? 7.398 -30.562 -39.469 1 89.25 72 THR B C 1
ATOM 4355 O O . THR B 1 72 ? 6.547 -30.266 -40.312 1 89.25 72 THR B O 1
ATOM 4358 N N . ASN B 1 73 ? 8.531 -31.156 -39.75 1 89.19 73 ASN B N 1
ATOM 4359 C CA . ASN B 1 73 ? 8.812 -31.547 -41.125 1 89.19 73 ASN B CA 1
ATOM 4360 C C . ASN B 1 73 ? 7.789 -32.562 -41.656 1 89.19 73 ASN B C 1
ATOM 4362 O O . ASN B 1 73 ? 7.328 -32.438 -42.781 1 89.19 73 ASN B O 1
ATOM 4366 N N . LYS B 1 74 ? 7.465 -33.5 -40.844 1 90.19 74 LYS B N 1
ATOM 4367 C CA . LYS B 1 74 ? 6.453 -34.469 -41.219 1 90.19 74 LYS B CA 1
ATOM 4368 C C . LYS B 1 74 ? 5.098 -33.812 -41.438 1 90.19 74 LYS B C 1
ATOM 4370 O O . LYS B 1 74 ? 4.363 -34.188 -42.344 1 90.19 74 LYS B O 1
ATOM 4375 N N . LEU B 1 75 ? 4.793 -32.906 -40.656 1 89.12 75 LEU B N 1
ATOM 4376 C CA . LEU B 1 75 ? 3.529 -32.188 -40.75 1 89.12 75 LEU B CA 1
ATOM 4377 C C . LEU B 1 75 ? 3.475 -31.375 -42.031 1 89.12 75 LEU B C 1
ATOM 4379 O O . LEU B 1 75 ? 2.426 -31.281 -42.688 1 89.12 75 LEU B O 1
ATOM 4383 N N . LEU B 1 76 ? 4.547 -30.797 -42.375 1 87.19 76 LEU B N 1
ATOM 4384 C CA . LEU B 1 76 ? 4.609 -29.969 -43.594 1 87.19 76 LEU B CA 1
ATOM 4385 C C . LEU B 1 76 ? 4.461 -30.828 -44.844 1 87.19 76 LEU B C 1
ATOM 4387 O O . LEU B 1 76 ? 3.895 -30.375 -45.844 1 87.19 76 LEU B O 1
ATOM 4391 N N . VAL B 1 77 ? 4.914 -31.969 -44.719 1 87.19 77 VAL B N 1
ATOM 4392 C CA . VAL B 1 77 ? 4.887 -32.875 -45.875 1 87.19 77 VAL B CA 1
ATOM 4393 C C . VAL B 1 77 ? 3.537 -33.562 -45.969 1 87.19 77 VAL B C 1
ATOM 4395 O O . VAL B 1 77 ? 2.9 -33.594 -47.031 1 87.19 77 VAL B O 1
ATOM 4398 N N . ASP B 1 78 ? 3.082 -34.094 -44.875 1 88.12 78 ASP B N 1
ATOM 4399 C CA . ASP B 1 78 ? 1.915 -34.969 -44.875 1 88.12 78 ASP B CA 1
ATOM 4400 C C . ASP B 1 78 ? 0.641 -34.188 -44.562 1 88.12 78 ASP B C 1
ATOM 4402 O O . ASP B 1 78 ? -0.465 -34.656 -44.844 1 88.12 78 ASP B O 1
ATOM 4406 N N . GLY B 1 79 ? 0.806 -33.062 -43.969 1 86.06 79 GLY B N 1
ATOM 4407 C CA . GLY B 1 79 ? -0.343 -32.25 -43.625 1 86.06 79 GLY B CA 1
ATOM 4408 C C . GLY B 1 79 ? -1.041 -32.719 -42.375 1 86.06 79 GLY B C 1
ATOM 4409 O O . GLY B 1 79 ? -2.002 -32.094 -41.906 1 86.06 79 GLY B O 1
ATOM 4410 N N . TYR B 1 80 ? -0.591 -33.844 -41.938 1 87.56 80 TYR B N 1
ATOM 4411 C CA . TYR B 1 80 ? -1.205 -34.469 -40.781 1 87.56 80 TYR B CA 1
ATOM 4412 C C . TYR B 1 80 ? -0.19 -35.312 -40 1 87.56 80 TYR B C 1
ATOM 4414 O O . TYR B 1 80 ? 0.684 -35.938 -40.594 1 87.56 80 TYR B O 1
ATOM 4422 N N . VAL B 1 81 ? -0.269 -35.219 -38.688 1 89.12 81 VAL B N 1
ATOM 4423 C CA . VAL B 1 81 ? 0.623 -36.031 -37.875 1 89.12 81 VAL B CA 1
ATOM 4424 C C . VAL B 1 81 ? -0.075 -36.438 -36.562 1 89.12 81 VAL B C 1
ATOM 4426 O O . VAL B 1 81 ? -0.818 -35.625 -35.969 1 89.12 81 VAL B O 1
ATOM 4429 N N . GLU B 1 82 ? 0.002 -37.688 -36.188 1 89.62 82 GLU B N 1
ATOM 4430 C CA . GLU B 1 82 ? -0.354 -38.156 -34.844 1 89.62 82 GLU B CA 1
ATOM 4431 C C . GLU B 1 82 ? 0.888 -38.375 -33.969 1 89.62 82 GLU B C 1
ATOM 4433 O O . GLU B 1 82 ? 1.862 -39 -34.438 1 89.62 82 GLU B O 1
ATOM 4438 N N . TRP B 1 83 ? 0.819 -37.812 -32.906 1 88.44 83 TRP B N 1
ATOM 4439 C CA . TRP B 1 83 ? 2.006 -37.781 -32.062 1 88.44 83 TRP B CA 1
ATOM 4440 C C . TRP B 1 83 ? 1.662 -38.156 -30.625 1 88.44 83 TRP B C 1
ATOM 4442 O O . TRP B 1 83 ? 0.743 -37.594 -30.031 1 88.44 83 TRP B O 1
ATOM 4452 N N . ASN B 1 84 ? 2.352 -39.25 -30.078 1 89.38 84 ASN B N 1
ATOM 4453 C CA . ASN B 1 84 ? 2.18 -39.656 -28.688 1 89.38 84 ASN B CA 1
ATOM 4454 C C . ASN B 1 84 ? 2.961 -38.75 -27.734 1 89.38 84 ASN B C 1
ATOM 4456 O O . ASN B 1 84 ? 4.133 -39 -27.453 1 89.38 84 ASN B O 1
ATOM 4460 N N . ILE B 1 85 ? 2.33 -37.875 -27.125 1 87.88 85 ILE B N 1
ATOM 4461 C CA . ILE B 1 85 ? 2.971 -36.812 -26.344 1 87.88 85 ILE B CA 1
ATOM 4462 C C . ILE B 1 85 ? 3.432 -37.375 -25 1 87.88 85 ILE B C 1
ATOM 4464 O O . ILE B 1 85 ? 4.43 -36.938 -24.438 1 87.88 85 ILE B O 1
ATOM 4468 N N . VAL B 1 86 ? 2.73 -38.344 -24.469 1 87.5 86 VAL B N 1
ATOM 4469 C CA . VAL B 1 86 ? 3.076 -38.906 -23.172 1 87.5 86 VAL B CA 1
ATOM 4470 C C . VAL B 1 86 ? 4.406 -39.656 -23.281 1 87.5 86 VAL B C 1
ATOM 4472 O O . VAL B 1 86 ? 5.301 -39.469 -22.469 1 87.5 86 VAL B O 1
ATOM 4475 N N . GLU B 1 87 ? 4.441 -40.5 -24.266 1 89.19 87 GLU B N 1
ATOM 4476 C CA . GLU B 1 87 ? 5.676 -41.25 -24.484 1 89.19 87 GLU B CA 1
ATOM 4477 C C . GLU B 1 87 ? 6.844 -40.312 -24.781 1 89.19 87 GLU B C 1
ATOM 4479 O O . GLU B 1 87 ? 7.961 -40.531 -24.312 1 89.19 87 GLU B O 1
ATOM 4484 N N . TRP B 1 88 ? 6.598 -39.375 -25.625 1 91.06 88 TRP B N 1
ATOM 4485 C CA . TRP B 1 88 ? 7.625 -38.406 -25.938 1 91.06 88 TRP B CA 1
ATOM 4486 C C . TRP B 1 88 ? 8.141 -37.719 -24.688 1 91.06 88 TRP B C 1
ATOM 4488 O O . TRP B 1 88 ? 9.352 -37.531 -24.516 1 91.06 88 TRP B O 1
ATOM 4498 N N . PHE B 1 89 ? 7.273 -37.25 -23.781 1 90 89 PHE B N 1
ATOM 4499 C CA . PHE B 1 89 ? 7.617 -36.562 -22.547 1 90 89 PHE B CA 1
ATOM 4500 C C . PHE B 1 89 ? 8.469 -37.438 -21.641 1 90 89 PHE B C 1
ATOM 4502 O O . PHE B 1 89 ? 9.484 -37 -21.094 1 90 89 PHE B O 1
ATOM 4509 N N . GLU B 1 90 ? 8.047 -38.656 -21.469 1 90.06 90 GLU B N 1
ATOM 4510 C CA . GLU B 1 90 ? 8.742 -39.562 -20.578 1 90.06 90 GLU B CA 1
ATOM 4511 C C . GLU B 1 90 ? 10.141 -39.906 -21.094 1 90.06 90 GLU B C 1
ATOM 4513 O O . GLU B 1 90 ? 11.094 -39.938 -20.312 1 90.06 90 GLU B O 1
ATOM 4518 N N . ARG B 1 91 ? 10.242 -40.031 -22.375 1 91.19 91 ARG B N 1
ATOM 4519 C CA . ARG B 1 91 ? 11.523 -40.375 -22.984 1 91.19 91 ARG B CA 1
ATOM 4520 C C . ARG B 1 91 ? 12.492 -39.188 -22.922 1 91.19 91 ARG B C 1
ATOM 4522 O O . ARG B 1 91 ? 13.703 -39.406 -22.766 1 91.19 91 ARG B O 1
ATOM 4529 N N . ASN B 1 92 ? 11.953 -38.031 -23.031 1 92.5 92 ASN B N 1
ATOM 4530 C CA . ASN B 1 92 ? 12.805 -36.844 -23.109 1 92.5 92 ASN B CA 1
ATOM 4531 C C . ASN B 1 92 ? 12.719 -36 -21.844 1 92.5 92 ASN B C 1
ATOM 4533 O O . ASN B 1 92 ? 12.992 -34.781 -21.875 1 92.5 92 ASN B O 1
ATOM 4537 N N . PHE B 1 93 ? 12.406 -36.5 -20.734 1 91.56 93 PHE B N 1
ATOM 4538 C CA . PHE B 1 93 ? 12.109 -35.75 -19.516 1 91.56 93 PHE B CA 1
ATOM 4539 C C . PHE B 1 93 ? 13.312 -34.906 -19.094 1 91.56 93 PHE B C 1
ATOM 4541 O O . PHE B 1 93 ? 13.164 -33.75 -18.781 1 91.56 93 PHE B O 1
ATOM 4548 N N . THR B 1 94 ? 14.477 -35.5 -19.141 1 92.75 94 THR B N 1
ATOM 4549 C CA . THR B 1 94 ? 15.68 -34.812 -18.688 1 92.75 94 THR B CA 1
ATOM 4550 C C . THR B 1 94 ? 16 -33.625 -19.594 1 92.75 94 THR B C 1
ATOM 4552 O O . THR B 1 94 ? 16.375 -32.531 -19.109 1 92.75 94 THR B O 1
ATOM 4555 N N . VAL B 1 95 ? 15.852 -33.812 -20.828 1 93.06 95 VAL B N 1
ATOM 4556 C CA . VAL B 1 95 ? 16.125 -32.75 -21.797 1 93.06 95 VAL B CA 1
ATOM 4557 C C . VAL B 1 95 ? 15.094 -31.641 -21.672 1 93.06 95 VAL B C 1
ATOM 4559 O O . VAL B 1 95 ? 15.43 -30.453 -21.766 1 93.06 95 VAL B O 1
ATOM 4562 N N . ILE B 1 96 ? 13.898 -32.062 -21.484 1 91.62 96 ILE B N 1
ATOM 4563 C CA . ILE B 1 96 ? 12.82 -31.094 -21.328 1 91.62 96 ILE B CA 1
ATOM 4564 C C . ILE B 1 96 ? 13.062 -30.266 -20.078 1 91.62 96 ILE B C 1
ATOM 4566 O O . ILE B 1 96 ? 12.883 -29.047 -20.094 1 91.62 96 ILE B O 1
ATOM 4570 N N . GLN B 1 97 ? 13.461 -30.859 -19.016 1 92.31 97 GLN B N 1
ATOM 4571 C CA . GLN B 1 97 ? 13.773 -30.156 -17.781 1 92.31 97 GLN B CA 1
ATOM 4572 C C . GLN B 1 97 ? 14.891 -29.141 -18 1 92.31 97 GLN B C 1
ATOM 4574 O O . GLN B 1 97 ? 14.812 -28 -17.5 1 92.31 97 GLN B O 1
ATOM 4579 N N . THR B 1 98 ? 15.891 -29.578 -18.688 1 93.5 98 THR B N 1
ATOM 4580 C CA . THR B 1 98 ? 17 -28.688 -19.016 1 93.5 98 THR B CA 1
ATOM 4581 C C . THR B 1 98 ? 16.516 -27.516 -19.859 1 93.5 98 THR B C 1
ATOM 4583 O O . THR B 1 98 ? 16.922 -26.375 -19.641 1 93.5 98 THR B O 1
ATOM 4586 N N . TYR B 1 99 ? 15.695 -27.875 -20.812 1 92.38 99 TYR B N 1
ATOM 4587 C CA . TYR B 1 99 ? 15.102 -26.844 -21.672 1 92.38 99 TYR B CA 1
ATOM 4588 C C . TYR B 1 99 ? 14.336 -25.812 -20.844 1 92.38 99 TYR B C 1
ATOM 4590 O O . TYR B 1 99 ? 14.508 -24.609 -21.047 1 92.38 99 TYR B O 1
ATOM 4598 N N . ILE B 1 100 ? 13.555 -26.266 -19.953 1 92.44 100 ILE B N 1
ATOM 4599 C CA . ILE B 1 100 ? 12.742 -25.375 -19.109 1 92.44 100 ILE B CA 1
ATOM 4600 C C . ILE B 1 100 ? 13.641 -24.484 -18.266 1 92.44 100 ILE B C 1
ATOM 4602 O O . ILE B 1 100 ? 13.422 -23.281 -18.172 1 92.44 100 ILE B O 1
ATOM 4606 N N . ASN B 1 101 ? 14.648 -25.031 -17.719 1 94.62 101 ASN B N 1
ATOM 4607 C CA . ASN B 1 101 ? 15.547 -24.266 -16.859 1 94.62 101 ASN B CA 1
ATOM 4608 C C . ASN B 1 101 ? 16.297 -23.188 -17.641 1 94.62 101 ASN B C 1
ATOM 4610 O O . ASN B 1 101 ? 16.562 -22.109 -17.125 1 94.62 101 ASN B O 1
ATOM 4614 N N . GLN B 1 102 ? 16.578 -23.531 -18.859 1 92.5 102 GLN B N 1
ATOM 4615 C CA . GLN B 1 102 ? 17.219 -22.547 -19.719 1 92.5 102 GLN B CA 1
ATOM 4616 C C . GLN B 1 102 ? 16.266 -21.406 -20.078 1 92.5 102 GLN B C 1
ATOM 4618 O O . GLN B 1 102 ? 16.656 -20.25 -20.109 1 92.5 102 GLN B O 1
ATOM 4623 N N . ALA B 1 103 ? 15.094 -21.797 -20.375 1 92.19 103 ALA B N 1
ATOM 4624 C CA . ALA B 1 103 ? 14.062 -20.797 -20.688 1 92.19 103 ALA B CA 1
ATOM 4625 C C . ALA B 1 103 ? 13.828 -19.875 -19.484 1 92.19 103 ALA B C 1
ATOM 4627 O O . ALA B 1 103 ? 13.641 -18.672 -19.656 1 92.19 103 ALA B O 1
ATOM 4628 N N . VAL B 1 104 ? 13.82 -20.438 -18.312 1 94.25 104 VAL B N 1
ATOM 4629 C CA . VAL B 1 104 ? 13.625 -19.672 -17.078 1 94.25 104 VAL B CA 1
ATOM 4630 C C . VAL B 1 104 ? 14.766 -18.672 -16.906 1 94.25 104 VAL B C 1
ATOM 4632 O O . VAL B 1 104 ? 14.531 -17.5 -16.578 1 94.25 104 VAL B O 1
ATOM 4635 N N . LYS B 1 105 ? 15.93 -19.094 -17.125 1 93.19 105 LYS B N 1
ATOM 4636 C CA . LYS B 1 105 ? 17.109 -18.219 -17 1 93.19 105 LYS B CA 1
ATOM 4637 C C . LYS B 1 105 ? 17 -17.031 -17.953 1 93.19 105 LYS B C 1
ATOM 4639 O O . LYS B 1 105 ? 17.344 -15.906 -17.562 1 93.19 105 LYS B O 1
ATOM 4644 N N . GLN B 1 106 ? 16.531 -17.312 -19.094 1 90.5 106 GLN B N 1
ATOM 4645 C CA . GLN B 1 106 ? 16.375 -16.25 -20.078 1 90.5 106 GLN B CA 1
ATOM 4646 C C . GLN B 1 106 ? 15.25 -15.297 -19.703 1 90.5 106 GLN B C 1
ATOM 4648 O O . GLN B 1 106 ? 15.312 -14.102 -20 1 90.5 106 GLN B O 1
ATOM 4653 N N . ARG B 1 107 ? 14.281 -15.781 -19.047 1 92.44 107 ARG B N 1
ATOM 4654 C CA . ARG B 1 107 ? 13.055 -15.055 -18.75 1 92.44 107 ARG B CA 1
ATOM 4655 C C . ARG B 1 107 ? 13.234 -14.148 -17.531 1 92.44 107 ARG B C 1
ATOM 4657 O O . ARG B 1 107 ? 12.609 -13.094 -17.438 1 92.44 107 ARG B O 1
ATOM 4664 N N . LEU B 1 108 ? 14.117 -14.43 -16.656 1 94 108 LEU B N 1
ATOM 4665 C CA . LEU B 1 108 ? 14.219 -13.812 -15.336 1 94 108 LEU B CA 1
ATOM 4666 C C . LEU B 1 108 ? 14.469 -12.312 -15.453 1 94 108 LEU B C 1
ATOM 4668 O O . LEU B 1 108 ? 13.766 -11.516 -14.828 1 94 108 LEU B O 1
ATOM 4672 N N . PRO B 1 109 ? 15.445 -11.867 -16.312 1 91.06 109 PRO B N 1
ATOM 4673 C CA . PRO B 1 109 ? 15.68 -10.43 -16.422 1 91.06 109 PRO B CA 1
ATOM 4674 C C . PRO B 1 109 ? 14.469 -9.672 -16.969 1 91.06 109 PRO B C 1
ATOM 4676 O O . PRO B 1 109 ? 14.203 -8.539 -16.547 1 91.06 109 PRO B O 1
ATOM 4679 N N . GLU B 1 110 ? 13.719 -10.32 -17.781 1 89.62 110 GLU B N 1
ATOM 4680 C CA . GLU B 1 110 ? 12.531 -9.688 -18.359 1 89.62 110 GLU B CA 1
ATOM 4681 C C . GLU B 1 110 ? 11.43 -9.555 -17.312 1 89.62 110 GLU B C 1
ATOM 4683 O O . GLU B 1 110 ? 10.742 -8.539 -17.25 1 89.62 110 GLU B O 1
ATOM 4688 N N . ILE B 1 111 ? 11.281 -10.57 -16.547 1 92.69 111 ILE B N 1
ATOM 4689 C CA . ILE B 1 111 ? 10.227 -10.586 -15.539 1 92.69 111 ILE B CA 1
ATOM 4690 C C . ILE B 1 111 ? 10.445 -9.438 -14.555 1 92.69 111 ILE B C 1
ATOM 4692 O O . ILE B 1 111 ? 9.5 -8.711 -14.227 1 92.69 111 ILE B O 1
ATOM 4696 N N . LEU B 1 112 ? 11.664 -9.25 -14.133 1 91.94 112 LEU B N 1
ATOM 4697 C CA . LEU B 1 112 ? 11.961 -8.258 -13.102 1 91.94 112 LEU B CA 1
ATOM 4698 C C . LEU B 1 112 ? 12.438 -6.953 -13.727 1 91.94 112 LEU B C 1
ATOM 4700 O O . LEU B 1 112 ? 12.781 -6.008 -13.016 1 91.94 112 LEU B O 1
ATOM 4704 N N . ASN B 1 113 ? 12.414 -6.891 -15.078 1 88.88 113 ASN B N 1
ATOM 4705 C CA . ASN B 1 113 ? 12.797 -5.703 -15.836 1 88.88 113 ASN B CA 1
ATOM 4706 C C . ASN B 1 113 ? 14.18 -5.203 -15.445 1 88.88 113 ASN B C 1
ATOM 4708 O O . ASN B 1 113 ? 14.344 -4.043 -15.055 1 88.88 113 ASN B O 1
ATOM 4712 N N . THR B 1 114 ? 15.133 -6.078 -15.57 1 87.25 114 THR B N 1
ATOM 4713 C CA . THR B 1 114 ? 16.547 -5.781 -15.32 1 87.25 114 THR B CA 1
ATOM 4714 C C . THR B 1 114 ? 17.391 -6.086 -16.562 1 87.25 114 THR B C 1
ATOM 4716 O O . THR B 1 114 ? 16.891 -6.652 -17.531 1 87.25 114 THR B O 1
ATOM 4719 N N . GLU B 1 115 ? 18.625 -5.629 -16.422 1 85.25 115 GLU B N 1
ATOM 4720 C CA . GLU B 1 115 ? 19.578 -6.051 -17.438 1 85.25 115 GLU B CA 1
ATOM 4721 C C . GLU B 1 115 ? 19.938 -7.523 -17.281 1 85.25 115 GLU B C 1
ATOM 4723 O O . GLU B 1 115 ? 19.953 -8.055 -16.172 1 85.25 115 GLU B O 1
ATOM 4728 N N . PRO B 1 116 ? 20.234 -8.203 -18.359 1 86 116 PRO B N 1
ATOM 4729 C CA . PRO B 1 116 ? 20.531 -9.641 -18.312 1 86 116 PRO B CA 1
ATOM 4730 C C . PRO B 1 116 ? 21.688 -9.977 -17.375 1 86 116 PRO B C 1
ATOM 4732 O O . PRO B 1 116 ? 21.703 -11.039 -16.766 1 86 116 PRO B O 1
ATOM 4735 N N . GLU B 1 117 ? 22.578 -9.031 -17.219 1 88.06 117 GLU B N 1
ATOM 4736 C CA . GLU B 1 117 ? 23.766 -9.289 -16.422 1 88.06 117 GLU B CA 1
ATOM 4737 C C . GLU B 1 117 ? 23.438 -9.328 -14.93 1 88.06 117 GLU B C 1
ATOM 4739 O O . GLU B 1 117 ? 24.203 -9.875 -14.133 1 88.06 117 GLU B O 1
ATOM 4744 N N . PHE B 1 118 ? 22.359 -8.875 -14.633 1 86.69 118 PHE B N 1
ATOM 4745 C CA . PHE B 1 118 ? 21.953 -8.766 -13.242 1 86.69 118 PHE B CA 1
ATOM 4746 C C . PHE B 1 118 ? 21.828 -10.148 -12.602 1 86.69 118 PHE B C 1
ATOM 4748 O O . PHE B 1 118 ? 22.125 -10.32 -11.422 1 86.69 118 PHE B O 1
ATOM 4755 N N . PHE B 1 119 ? 21.469 -11.133 -13.406 1 90.44 119 PHE B N 1
ATOM 4756 C CA . PHE B 1 119 ? 21.25 -12.477 -12.883 1 90.44 119 PHE B CA 1
ATOM 4757 C C . PHE B 1 119 ? 22.266 -13.453 -13.453 1 90.44 119 PHE B C 1
ATOM 4759 O O . PHE B 1 119 ? 21.969 -14.641 -13.609 1 90.44 119 PHE B O 1
ATOM 4766 N N . SER B 1 120 ? 23.391 -13.008 -13.773 1 90.88 120 SER B N 1
ATOM 4767 C CA . SER B 1 120 ? 24.406 -13.844 -14.406 1 90.88 120 SER B CA 1
ATOM 4768 C C . SER B 1 120 ? 24.844 -14.984 -13.492 1 90.88 120 SER B C 1
ATOM 4770 O O . SER B 1 120 ? 25.094 -16.094 -13.961 1 90.88 120 SER B O 1
ATOM 4772 N N . GLU B 1 121 ? 24.844 -14.773 -12.18 1 92.25 121 GLU B N 1
ATOM 4773 C CA . GLU B 1 121 ? 25.297 -15.789 -11.234 1 92.25 121 GLU B CA 1
ATOM 4774 C C . GLU B 1 121 ? 24.109 -16.531 -10.609 1 92.25 121 GLU B C 1
ATOM 4776 O O . GLU B 1 121 ? 24.312 -17.422 -9.781 1 92.25 121 GLU B O 1
ATOM 4781 N N . THR B 1 122 ? 22.984 -16.203 -11.008 1 95.12 122 THR B N 1
ATOM 4782 C CA . THR B 1 122 ? 21.797 -16.766 -10.398 1 95.12 122 THR B CA 1
ATOM 4783 C C . THR B 1 122 ? 21.438 -18.094 -11.047 1 95.12 122 THR B C 1
ATOM 4785 O O . THR B 1 122 ? 21.516 -18.234 -12.273 1 95.12 122 THR B O 1
ATOM 4788 N N . VAL B 1 123 ? 21.188 -19.094 -10.258 1 95.94 123 VAL B N 1
ATOM 4789 C CA . VAL B 1 123 ? 20.562 -20.328 -10.703 1 95.94 123 VAL B CA 1
ATOM 4790 C C . VAL B 1 123 ? 19.109 -20.375 -10.281 1 95.94 123 VAL B C 1
ATOM 4792 O O . VAL B 1 123 ? 18.797 -20.219 -9.094 1 95.94 123 VAL B O 1
ATOM 4795 N N . PHE B 1 124 ? 18.219 -20.469 -11.172 1 96.31 124 PHE B N 1
ATOM 4796 C CA . PHE B 1 124 ? 16.781 -20.562 -10.93 1 96.31 124 PHE B CA 1
ATOM 4797 C C . PHE B 1 124 ? 16.172 -21.719 -11.711 1 96.31 124 PHE B C 1
ATOM 4799 O O . PHE B 1 124 ? 16.094 -21.672 -12.938 1 96.31 124 PHE B O 1
ATOM 4806 N N . ASN B 1 125 ? 15.719 -22.719 -11 1 96.25 125 ASN B N 1
ATOM 4807 C CA . ASN B 1 125 ? 15.18 -23.906 -11.633 1 96.25 125 ASN B CA 1
ATOM 4808 C C . ASN B 1 125 ? 13.688 -24.062 -11.352 1 96.25 125 ASN B C 1
ATOM 4810 O O . ASN B 1 125 ? 13.234 -23.812 -10.234 1 96.25 125 ASN B O 1
ATOM 4814 N N . PHE B 1 126 ? 13 -24.344 -12.352 1 95.19 126 PHE B N 1
ATOM 4815 C CA . PHE B 1 126 ? 11.609 -24.766 -12.266 1 95.19 126 PHE B CA 1
ATOM 4816 C C . PHE B 1 126 ? 11.492 -26.266 -12.5 1 95.19 126 PHE B C 1
ATOM 4818 O O . PHE B 1 126 ? 11.625 -26.734 -13.633 1 95.19 126 PHE B O 1
ATOM 4825 N N . LEU B 1 127 ? 11.234 -26.969 -11.445 1 92.44 127 LEU B N 1
ATOM 4826 C CA . LEU B 1 127 ? 11.211 -28.422 -11.516 1 92.44 127 LEU B CA 1
ATOM 4827 C C . LEU B 1 127 ? 9.781 -28.938 -11.633 1 92.44 127 LEU B C 1
ATOM 4829 O O . LEU B 1 127 ? 8.93 -28.625 -10.797 1 92.44 127 LEU B O 1
ATOM 4833 N N . ILE B 1 128 ? 9.617 -29.719 -12.68 1 86.19 128 ILE B N 1
ATOM 4834 C CA . ILE B 1 128 ? 8.32 -30.359 -12.891 1 86.19 128 ILE B CA 1
ATOM 4835 C C . ILE B 1 128 ? 8.391 -31.828 -12.477 1 86.19 128 ILE B C 1
ATOM 4837 O O . ILE B 1 128 ? 9.469 -32.406 -12.422 1 86.19 128 ILE B O 1
ATOM 4841 N N . SER B 1 129 ? 7.258 -32.312 -12.055 1 80.88 129 SER B N 1
ATOM 4842 C CA . SER B 1 129 ? 7.219 -33.719 -11.664 1 80.88 129 SER B CA 1
ATOM 4843 C C . SER B 1 129 ? 7.117 -34.625 -12.883 1 80.88 129 SER B C 1
ATOM 4845 O O . SER B 1 129 ? 6.531 -34.25 -13.898 1 80.88 129 SER B O 1
ATOM 4847 N N . SER B 1 130 ? 7.652 -35.812 -12.719 1 74.56 130 SER B N 1
ATOM 4848 C CA . SER B 1 130 ? 7.543 -36.812 -13.781 1 74.56 130 SER B CA 1
ATOM 4849 C C . SER B 1 130 ? 6.098 -37.281 -13.953 1 74.56 130 SER B C 1
ATOM 4851 O O . SER B 1 130 ? 5.719 -37.781 -15.023 1 74.56 130 SER B O 1
ATOM 4853 N N . ASP B 1 131 ? 5.387 -37.031 -12.875 1 75.44 131 ASP B N 1
ATOM 4854 C CA . ASP B 1 131 ? 3.988 -37.438 -12.914 1 75.44 131 ASP B CA 1
ATOM 4855 C C . ASP B 1 131 ? 3.152 -36.469 -13.758 1 75.44 131 ASP B C 1
ATOM 4857 O O . ASP B 1 131 ? 1.954 -36.688 -13.953 1 75.44 131 ASP B O 1
ATOM 4861 N N . THR B 1 132 ? 3.791 -35.562 -14.32 1 76.25 132 THR B N 1
ATOM 4862 C CA . THR B 1 132 ? 3.109 -34.594 -15.172 1 76.25 132 THR B CA 1
ATOM 4863 C C . THR B 1 132 ? 2.535 -35.281 -16.406 1 76.25 132 THR B C 1
ATOM 4865 O O . THR B 1 132 ? 1.547 -34.812 -16.984 1 76.25 132 THR B O 1
ATOM 4868 N N . SER B 1 133 ? 3.166 -36.344 -16.766 1 74.25 133 SER B N 1
ATOM 4869 C CA . SER B 1 133 ? 2.686 -37.094 -17.922 1 74.25 133 SER B CA 1
ATOM 4870 C C . SER B 1 133 ? 1.238 -37.531 -17.734 1 74.25 133 SER B C 1
ATOM 4872 O O . SER B 1 133 ? 0.482 -37.625 -18.703 1 74.25 133 SER B O 1
ATOM 4874 N N . ARG B 1 134 ? 0.867 -37.688 -16.516 1 71.88 134 ARG B N 1
ATOM 4875 C CA . ARG B 1 134 ? -0.503 -38.094 -16.219 1 71.88 134 ARG B CA 1
ATOM 4876 C C . ARG B 1 134 ? -1.486 -36.969 -16.516 1 71.88 134 ARG B C 1
ATOM 4878 O O . ARG B 1 134 ? -2.639 -37.219 -16.875 1 71.88 134 ARG B O 1
ATOM 4885 N N . LEU B 1 135 ? -1.007 -35.875 -16.422 1 70.56 135 LEU B N 1
ATOM 4886 C CA . LEU B 1 135 ? -1.849 -34.719 -16.641 1 70.56 135 LEU B CA 1
ATOM 4887 C C . LEU B 1 135 ? -2.115 -34.5 -18.125 1 70.56 135 LEU B C 1
ATOM 4889 O O . LEU B 1 135 ? -3.174 -34 -18.516 1 70.56 135 LEU B O 1
ATOM 4893 N N . PHE B 1 136 ? -1.155 -34.906 -18.875 1 69.5 136 PHE B N 1
ATOM 4894 C CA . PHE B 1 136 ? -1.332 -34.812 -20.328 1 69.5 136 PHE B CA 1
ATOM 4895 C C . PHE B 1 136 ? -2.535 -35.656 -20.766 1 69.5 136 PHE B C 1
ATOM 4897 O O . PHE B 1 136 ? -3.264 -35.25 -21.688 1 69.5 136 PHE B O 1
ATOM 4904 N N . GLN B 1 137 ? -2.607 -36.656 -20.078 1 62.53 137 GLN B N 1
ATOM 4905 C CA . GLN B 1 137 ? -3.656 -37.594 -20.484 1 62.53 137 GLN B CA 1
ATOM 4906 C C . GLN B 1 137 ? -5.039 -37.031 -20.109 1 62.53 137 GLN B C 1
ATOM 4908 O O . GLN B 1 137 ? -6 -37.219 -20.859 1 62.53 137 GLN B O 1
ATOM 4913 N N . LYS B 1 138 ? -5.043 -36.281 -19.156 1 63.59 138 LYS B N 1
ATOM 4914 C CA . LYS B 1 138 ? -6.336 -35.812 -18.656 1 63.59 138 LYS B CA 1
ATOM 4915 C C . LYS B 1 138 ? -6.762 -34.531 -19.359 1 63.59 138 LYS B C 1
ATOM 4917 O O . LYS B 1 138 ? -7.957 -34.219 -19.453 1 63.59 138 LYS B O 1
ATOM 4922 N N . GLY B 1 139 ? -5.816 -33.844 -19.906 1 62.38 139 GLY B N 1
ATOM 4923 C CA . GLY B 1 139 ? -6.113 -32.531 -20.438 1 62.38 139 GLY B CA 1
ATOM 4924 C C . GLY B 1 139 ? -6.473 -32.562 -21.922 1 62.38 139 GLY B C 1
ATOM 4925 O O . GLY B 1 139 ? -6.102 -33.469 -22.625 1 62.38 139 GLY B O 1
ATOM 4926 N N . LYS B 1 140 ? -7.441 -31.594 -22.297 1 61.25 140 LYS B N 1
ATOM 4927 C CA . LYS B 1 140 ? -7.742 -31.328 -23.703 1 61.25 140 LYS B CA 1
ATOM 4928 C C . LYS B 1 140 ? -6.867 -30.219 -24.266 1 61.25 140 LYS B C 1
ATOM 4930 O O . LYS B 1 140 ? -6.52 -29.281 -23.547 1 61.25 140 LYS B O 1
ATOM 4935 N N . MET B 1 141 ? -6.223 -30.484 -25.312 1 61.78 141 MET B N 1
ATOM 4936 C CA . MET B 1 141 ? -5.438 -29.453 -25.969 1 61.78 141 MET B CA 1
ATOM 4937 C C . MET B 1 141 ? -6.082 -29.031 -27.281 1 61.78 141 MET B C 1
ATOM 4939 O O . MET B 1 141 ? -6.473 -29.891 -28.078 1 61.78 141 MET B O 1
ATOM 4943 N N . LYS B 1 142 ? -6.551 -27.75 -27.312 1 59.47 142 LYS B N 1
ATOM 4944 C CA . LYS B 1 142 ? -6.996 -27.203 -28.594 1 59.47 142 LYS B CA 1
ATOM 4945 C C . LYS B 1 142 ? -6.23 -25.922 -28.938 1 59.47 142 LYS B C 1
ATOM 4947 O O . LYS B 1 142 ? -6.043 -25.062 -28.078 1 59.47 142 LYS B O 1
ATOM 4952 N N . GLY B 1 143 ? -5.449 -25.953 -29.859 1 59.06 143 GLY B N 1
ATOM 4953 C CA . GLY B 1 143 ? -4.77 -24.75 -30.312 1 59.06 143 GLY B CA 1
ATOM 4954 C C . GLY B 1 143 ? -4.98 -24.469 -31.781 1 59.06 143 GLY B C 1
ATOM 4955 O O . GLY B 1 143 ? -5.223 -25.375 -32.562 1 59.06 143 GLY B O 1
ATOM 4956 N N . MET B 1 144 ? -5.477 -23.125 -32.031 1 51.34 144 MET B N 1
ATOM 4957 C CA . MET B 1 144 ? -5.617 -22.719 -33.438 1 51.34 144 MET B CA 1
ATOM 4958 C C . MET B 1 144 ? -4.691 -21.547 -33.75 1 51.34 144 MET B C 1
ATOM 4960 O O . MET B 1 144 ? -4.504 -20.656 -32.938 1 51.34 144 MET B O 1
ATOM 4964 N N . LEU B 1 145 ? -3.77 -21.672 -34.531 1 48.19 145 LEU B N 1
ATOM 4965 C CA . LEU B 1 145 ? -3.068 -20.5 -35.062 1 48.19 145 LEU B CA 1
ATOM 4966 C C . LEU B 1 145 ? -3.906 -19.812 -36.125 1 48.19 145 LEU B C 1
ATOM 4968 O O . LEU B 1 145 ? -4.359 -20.438 -37.094 1 48.19 145 LEU B O 1
ATOM 4972 N N . SER B 1 146 ? -4.723 -18.719 -35.719 1 39.12 146 SER B N 1
ATOM 4973 C CA . SER B 1 146 ? -5.465 -17.969 -36.719 1 39.12 146 SER B CA 1
ATOM 4974 C C . SER B 1 146 ? -4.535 -17.141 -37.594 1 39.12 146 SER B C 1
ATOM 4976 O O . SER B 1 146 ? -3.795 -16.297 -37.062 1 39.12 146 SER B O 1
ATOM 4978 N N . SER B 1 147 ? -3.979 -17.547 -38.562 1 37.94 147 SER B N 1
ATOM 4979 C CA . SER B 1 147 ? -3.562 -16.562 -39.594 1 37.94 147 SER B CA 1
ATOM 4980 C C . SER B 1 147 ? -4.727 -15.672 -40 1 37.94 147 SER B C 1
ATOM 4982 O O . SER B 1 147 ? -5.891 -16.016 -39.781 1 37.94 147 SER B O 1
ATOM 4984 N N . VAL B 1 148 ? -4.531 -14.328 -40.438 1 36.56 148 VAL B N 1
ATOM 4985 C CA . VAL B 1 148 ? -5.492 -13.375 -40.969 1 36.56 148 VAL B CA 1
ATOM 4986 C C . VAL B 1 148 ? -6.582 -14.109 -41.75 1 36.56 148 VAL B C 1
ATOM 4988 O O . VAL B 1 148 ? -7.668 -13.562 -41.969 1 36.56 148 VAL B O 1
ATOM 4991 N N . ILE B 1 149 ? -6.242 -15.031 -42.719 1 37.09 149 ILE B N 1
ATOM 4992 C CA . ILE B 1 149 ? -7.266 -15.578 -43.594 1 37.09 149 ILE B CA 1
ATOM 4993 C C . ILE B 1 149 ? -7.984 -16.734 -42.906 1 37.09 149 ILE B C 1
ATOM 4995 O O . ILE B 1 149 ? -7.344 -17.672 -42.406 1 37.09 149 ILE B O 1
ATOM 4999 N N . PRO B 1 150 ? -9.266 -16.703 -42.688 1 39.53 150 PRO B N 1
ATOM 5000 C CA . PRO B 1 150 ? -10.227 -17.609 -42.062 1 39.53 150 PRO B CA 1
ATOM 5001 C C . PRO B 1 150 ? -9.914 -19.078 -42.312 1 39.53 150 PRO B C 1
ATOM 5003 O O . PRO B 1 150 ? -10.359 -19.953 -41.562 1 39.53 150 PRO B O 1
ATOM 5006 N N . VAL B 1 151 ? -9.516 -19.547 -43.531 1 41.44 151 VAL B N 1
ATOM 5007 C CA . VAL B 1 151 ? -9.688 -20.875 -44.094 1 41.44 151 VAL B CA 1
ATOM 5008 C C . VAL B 1 151 ? -8.773 -21.859 -43.344 1 41.44 151 VAL B C 1
ATOM 5010 O O . VAL B 1 151 ? -9.164 -23 -43.094 1 41.44 151 VAL B O 1
ATOM 5013 N N . GLU B 1 152 ? -7.379 -21.828 -43.625 1 47.34 152 GLU B N 1
ATOM 5014 C CA . GLU B 1 152 ? -6.438 -22.938 -43.5 1 47.34 152 GLU B CA 1
ATOM 5015 C C . GLU B 1 152 ? -5.828 -22.969 -42.094 1 47.34 152 GLU B C 1
ATOM 5017 O O . GLU B 1 152 ? -4.895 -22.219 -41.812 1 47.34 152 GLU B O 1
ATOM 5022 N N . ARG B 1 153 ? -6.496 -23.5 -41.062 1 59.22 153 ARG B N 1
ATOM 5023 C CA . ARG B 1 153 ? -6.258 -23.344 -39.625 1 59.22 153 ARG B CA 1
ATOM 5024 C C . ARG B 1 153 ? -5.375 -24.469 -39.094 1 59.22 153 ARG B C 1
ATOM 5026 O O . ARG B 1 153 ? -5.594 -25.641 -39.406 1 59.22 153 ARG B O 1
ATOM 5033 N N . PHE B 1 154 ? -4.074 -24.266 -38.719 1 68.56 154 PHE B N 1
ATOM 5034 C CA . PHE B 1 154 ? -3.291 -25.109 -37.844 1 68.56 154 PHE B CA 1
ATOM 5035 C C . PHE B 1 154 ? -4.102 -25.516 -36.594 1 68.56 154 PHE B C 1
ATOM 5037 O O . PHE B 1 154 ? -4.648 -24.641 -35.906 1 68.56 154 PHE B O 1
ATOM 5044 N N . SER B 1 155 ? -4.469 -26.859 -36.656 1 74.5 155 SER B N 1
ATOM 5045 C CA . SER B 1 155 ? -5.258 -27.297 -35.5 1 74.5 155 SER B CA 1
ATOM 5046 C C . SER B 1 155 ? -4.535 -28.391 -34.719 1 74.5 155 SER B C 1
ATOM 5048 O O . SER B 1 155 ? -3.867 -29.234 -35.281 1 74.5 155 SER B O 1
ATOM 5050 N N . VAL B 1 156 ? -4.473 -28.281 -33.531 1 75.56 156 VAL B N 1
ATOM 5051 C CA . VAL B 1 156 ? -3.973 -29.281 -32.594 1 75.56 156 VAL B CA 1
ATOM 5052 C C . VAL B 1 156 ? -5.113 -29.781 -31.703 1 75.56 156 VAL B C 1
ATOM 5054 O O . VAL B 1 156 ? -5.812 -28.984 -31.078 1 75.56 156 VAL B O 1
ATOM 5057 N N . GLU B 1 157 ? -5.312 -31.078 -31.766 1 75.31 157 GLU B N 1
ATOM 5058 C CA . GLU B 1 157 ? -6.398 -31.656 -30.984 1 75.31 157 GLU B CA 1
ATOM 5059 C C . GLU B 1 157 ? -5.922 -32.844 -30.172 1 75.31 157 GLU B C 1
ATOM 5061 O O . GLU B 1 157 ? -5.125 -33.656 -30.656 1 75.31 157 GLU B O 1
ATOM 5066 N N . LYS B 1 158 ? -6.23 -32.875 -29 1 77.06 158 LYS B N 1
ATOM 5067 C CA . LYS B 1 158 ? -6.023 -34 -28.109 1 77.06 158 LYS B CA 1
ATOM 5068 C C . LYS B 1 158 ? -7.277 -34.312 -27.297 1 77.06 158 LYS B C 1
ATOM 5070 O O . LYS B 1 158 ? -7.816 -33.406 -26.625 1 77.06 158 LYS B O 1
ATOM 5075 N N . GLU B 1 159 ? -7.84 -35.562 -27.422 1 73.25 159 GLU B N 1
ATOM 5076 C CA . GLU B 1 159 ? -9 -35.969 -26.641 1 73.25 159 GLU B CA 1
ATOM 5077 C C . GLU B 1 159 ? -8.625 -36.219 -25.188 1 73.25 159 GLU B C 1
ATOM 5079 O O . GLU B 1 159 ? -7.465 -36.5 -24.875 1 73.25 159 GLU B O 1
ATOM 5084 N N . ARG B 1 160 ? -9.641 -36.094 -24.391 1 75.44 160 ARG B N 1
ATOM 5085 C CA . ARG B 1 160 ? -9.43 -36.375 -22.984 1 75.44 160 ARG B CA 1
ATOM 5086 C C . ARG B 1 160 ? -9.023 -37.844 -22.781 1 75.44 160 ARG B C 1
ATOM 5088 O O . ARG B 1 160 ? -9.57 -38.719 -23.453 1 75.44 160 ARG B O 1
ATOM 5095 N N . HIS B 1 161 ? -8.023 -38.094 -22.031 1 75.81 161 HIS B N 1
ATOM 5096 C CA . HIS B 1 161 ? -7.551 -39.406 -21.656 1 75.81 161 HIS B CA 1
ATOM 5097 C C . HIS B 1 161 ? -6.812 -40.094 -22.797 1 75.81 161 HIS B C 1
ATOM 5099 O O . HIS B 1 161 ? -6.785 -41.312 -22.875 1 75.81 161 HIS B O 1
ATOM 5105 N N . SER B 1 162 ? -6.492 -39.281 -23.734 1 79.38 162 SER B N 1
ATOM 5106 C CA . SER B 1 162 ? -5.68 -39.812 -24.812 1 79.38 162 SER B CA 1
ATOM 5107 C C . SER B 1 162 ? -4.238 -39.312 -24.719 1 79.38 162 SER B C 1
ATOM 5109 O O . SER B 1 162 ? -3.99 -38.219 -24.219 1 79.38 162 SER B O 1
ATOM 5111 N N . ALA B 1 163 ? -3.383 -40.125 -25.141 1 84.69 163 ALA B N 1
ATOM 5112 C CA . ALA B 1 163 ? -1.972 -39.75 -25.172 1 84.69 163 ALA B CA 1
ATOM 5113 C C . ALA B 1 163 ? -1.579 -39.219 -26.531 1 84.69 163 ALA B C 1
ATOM 5115 O O . ALA B 1 163 ? -0.505 -38.625 -26.688 1 84.69 163 ALA B O 1
ATOM 5116 N N . ILE B 1 164 ? -2.518 -39.344 -27.453 1 86.5 164 ILE B N 1
ATOM 5117 C CA . ILE B 1 164 ? -2.182 -39.031 -28.828 1 86.5 164 ILE B CA 1
ATOM 5118 C C . ILE B 1 164 ? -2.678 -37.625 -29.172 1 86.5 164 ILE B C 1
ATOM 5120 O O . ILE B 1 164 ? -3.844 -37.281 -28.953 1 86.5 164 ILE B O 1
ATOM 5124 N N . VAL B 1 165 ? -1.794 -36.844 -29.672 1 85.94 165 VAL B N 1
ATOM 5125 C CA . VAL B 1 165 ? -2.123 -35.5 -30.172 1 85.94 165 VAL B CA 1
ATOM 5126 C C . VAL B 1 165 ? -2.191 -35.531 -31.703 1 85.94 165 VAL B C 1
ATOM 5128 O O . VAL B 1 165 ? -1.285 -36.062 -32.344 1 85.94 165 VAL B O 1
ATOM 5131 N N . LYS B 1 166 ? -3.275 -35 -32.188 1 85.56 166 LYS B N 1
ATOM 5132 C CA . LYS B 1 166 ? -3.465 -34.906 -33.625 1 85.56 166 LYS B CA 1
ATOM 5133 C C . LYS B 1 166 ? -3.236 -33.469 -34.125 1 85.56 166 LYS B C 1
ATOM 5135 O O . LYS B 1 166 ? -3.877 -32.531 -33.656 1 85.56 166 LYS B O 1
ATOM 5140 N N . ILE B 1 167 ? -2.287 -33.375 -34.969 1 85.5 167 ILE B N 1
ATOM 5141 C CA . ILE B 1 167 ? -1.983 -32.062 -35.531 1 85.5 167 ILE B CA 1
ATOM 5142 C C . ILE B 1 167 ? -2.275 -32.062 -37.031 1 85.5 167 ILE B C 1
ATOM 5144 O O . ILE B 1 167 ? -1.828 -32.938 -37.75 1 85.5 167 ILE B O 1
ATOM 5148 N N . THR B 1 168 ? -3.051 -31.047 -37.406 1 84.38 168 THR B N 1
ATOM 5149 C CA . THR B 1 168 ? -3.42 -30.953 -38.812 1 84.38 168 THR B CA 1
ATOM 5150 C C . THR B 1 168 ? -3.016 -29.594 -39.375 1 84.38 168 THR B C 1
ATOM 5152 O O . THR B 1 168 ? -3.203 -28.562 -38.719 1 84.38 168 THR B O 1
ATOM 5155 N N . LEU B 1 169 ? -2.379 -29.641 -40.5 1 81 169 LEU B N 1
ATOM 5156 C CA . LEU B 1 169 ? -1.986 -28.438 -41.219 1 81 169 LEU B CA 1
ATOM 5157 C C . LEU B 1 169 ? -2.512 -28.469 -42.656 1 81 169 LEU B C 1
ATOM 5159 O O . LEU B 1 169 ? -1.954 -29.172 -43.5 1 81 169 LEU B O 1
ATOM 5163 N N . PRO B 1 170 ? -3.682 -27.828 -42.938 1 64.25 170 PRO B N 1
ATOM 5164 C CA . PRO B 1 170 ? -4.227 -27.984 -44.312 1 64.25 170 PRO B CA 1
ATOM 5165 C C . PRO B 1 170 ? -3.348 -27.328 -45.375 1 64.25 170 PRO B C 1
ATOM 5167 O O . PRO B 1 170 ? -3.199 -27.859 -46.469 1 64.25 170 PRO B O 1
ATOM 5170 N N . ASN B 1 171 ? -3.129 -25.828 -45.156 1 63.09 171 ASN B N 1
ATOM 5171 C CA . ASN B 1 171 ? -2.426 -25.188 -46.25 1 63.09 171 ASN B CA 1
ATOM 5172 C C . ASN B 1 171 ? -0.994 -24.828 -45.875 1 63.09 171 ASN B C 1
ATOM 5174 O O . ASN B 1 171 ? -0.723 -24.469 -44.719 1 63.09 171 ASN B O 1
ATOM 5178 N N . ASN B 1 172 ? 0.069 -25.234 -46.625 1 60.5 172 ASN B N 1
ATOM 5179 C CA . ASN B 1 172 ? 1.519 -25.219 -46.469 1 60.5 172 ASN B CA 1
ATOM 5180 C C . ASN B 1 172 ? 2.078 -23.797 -46.438 1 60.5 172 ASN B C 1
ATOM 5182 O O . ASN B 1 172 ? 3.26 -23.594 -46.719 1 60.5 172 ASN B O 1
ATOM 5186 N N . ARG B 1 173 ? 1.226 -22.781 -46.031 1 66.38 173 ARG B N 1
ATOM 5187 C CA . ARG B 1 173 ? 1.782 -21.438 -46.156 1 66.38 173 ARG B CA 1
ATOM 5188 C C . ARG B 1 173 ? 2.482 -21 -44.875 1 66.38 173 ARG B C 1
ATOM 5190 O O . ARG B 1 173 ? 2.963 -19.875 -44.781 1 66.38 173 ARG B O 1
ATOM 5197 N N . PHE B 1 174 ? 2.729 -21.922 -44.031 1 74.75 174 PHE B N 1
ATOM 5198 C CA . PHE B 1 174 ? 3.354 -21.516 -42.781 1 74.75 174 PHE B CA 1
ATOM 5199 C C . PHE B 1 174 ? 4.844 -21.828 -42.781 1 74.75 174 PHE B C 1
ATOM 5201 O O . PHE B 1 174 ? 5.266 -22.844 -43.344 1 74.75 174 PHE B O 1
ATOM 5208 N N . LYS B 1 175 ? 5.492 -20.828 -42.219 1 80.88 175 LYS B N 1
ATOM 5209 C CA . LYS B 1 175 ? 6.918 -21.094 -42.031 1 80.88 175 LYS B CA 1
ATOM 5210 C C . LYS B 1 175 ? 7.141 -22.172 -41 1 80.88 175 LYS B C 1
ATOM 5212 O O . LYS B 1 175 ? 6.414 -22.234 -40 1 80.88 175 LYS B O 1
ATOM 5217 N N . ALA B 1 176 ? 8.148 -23 -41.312 1 83.06 176 ALA B N 1
ATOM 5218 C CA . ALA B 1 176 ? 8.492 -24.094 -40.406 1 83.06 176 ALA B CA 1
ATOM 5219 C C . ALA B 1 176 ? 8.75 -23.562 -39 1 83.06 176 ALA B C 1
ATOM 5221 O O . ALA B 1 176 ? 8.328 -24.172 -38 1 83.06 176 ALA B O 1
ATOM 5222 N N . SER B 1 177 ? 9.359 -22.422 -38.938 1 83.75 177 SER B N 1
ATOM 5223 C CA . SER B 1 177 ? 9.703 -21.859 -37.656 1 83.75 177 SER B CA 1
ATOM 5224 C C . SER B 1 177 ? 8.461 -21.469 -36.875 1 83.75 177 SER B C 1
ATOM 5226 O O . SER B 1 177 ? 8.414 -21.641 -35.656 1 83.75 177 SER B O 1
ATOM 5228 N N . ASP B 1 178 ? 7.516 -21 -37.5 1 82.12 178 ASP B N 1
ATOM 5229 C CA . ASP B 1 178 ? 6.277 -20.594 -36.844 1 82.12 178 ASP B CA 1
ATOM 5230 C C . ASP B 1 178 ? 5.527 -21.797 -36.281 1 82.12 178 ASP B C 1
ATOM 5232 O O . ASP B 1 178 ? 4.965 -21.75 -35.188 1 82.12 178 ASP B O 1
ATOM 5236 N N . ILE B 1 179 ? 5.566 -22.781 -37.062 1 82.5 179 ILE B N 1
ATOM 5237 C CA . ILE B 1 179 ? 4.895 -24.016 -36.656 1 82.5 179 ILE B CA 1
ATOM 5238 C C . ILE B 1 179 ? 5.605 -24.609 -35.438 1 82.5 179 ILE B C 1
ATOM 5240 O O . ILE B 1 179 ? 4.957 -25.031 -34.469 1 82.5 179 ILE B O 1
ATOM 5244 N N . GLU B 1 180 ? 6.883 -24.625 -35.562 1 86.81 180 GLU B N 1
ATOM 5245 C CA . GLU B 1 180 ? 7.672 -25.172 -34.469 1 86.81 180 GLU B CA 1
ATOM 5246 C C . GLU B 1 180 ? 7.41 -24.391 -33.156 1 86.81 180 GLU B C 1
ATOM 5248 O O . GLU B 1 180 ? 7.227 -25 -32.094 1 86.81 180 GLU B O 1
ATOM 5253 N N . ASN B 1 181 ? 7.406 -23.141 -33.281 1 85.38 181 ASN B N 1
ATOM 5254 C CA . ASN B 1 181 ? 7.18 -22.297 -32.125 1 85.38 181 ASN B CA 1
ATOM 5255 C C . ASN B 1 181 ? 5.793 -22.531 -31.531 1 85.38 181 ASN B C 1
ATOM 5257 O O . ASN B 1 181 ? 5.629 -22.547 -30.297 1 85.38 181 ASN B O 1
ATOM 5261 N N . THR B 1 182 ? 4.902 -22.625 -32.312 1 82.25 182 THR B N 1
ATOM 5262 C CA . THR B 1 182 ? 3.537 -22.859 -31.859 1 82.25 182 THR B CA 1
ATOM 5263 C C . THR B 1 182 ? 3.428 -24.188 -31.125 1 82.25 182 THR B C 1
ATOM 5265 O O . THR B 1 182 ? 2.785 -24.281 -30.078 1 82.25 182 THR B O 1
ATOM 5268 N N . ILE B 1 183 ? 4.02 -25.156 -31.703 1 83.81 183 ILE B N 1
ATOM 5269 C CA . ILE B 1 183 ? 3.992 -26.469 -31.094 1 83.81 183 ILE B CA 1
ATOM 5270 C C . ILE B 1 183 ? 4.695 -26.422 -29.734 1 83.81 183 ILE B C 1
ATOM 5272 O O . ILE B 1 183 ? 4.195 -26.969 -28.75 1 83.81 183 ILE B O 1
ATOM 5276 N N . LYS B 1 184 ? 5.785 -25.781 -29.719 1 87.06 184 LYS B N 1
ATOM 5277 C CA . LYS B 1 184 ? 6.52 -25.641 -28.469 1 87.06 184 LYS B CA 1
ATOM 5278 C C . LYS B 1 184 ? 5.688 -24.922 -27.422 1 87.06 184 LYS B C 1
ATOM 5280 O O . LYS B 1 184 ? 5.664 -25.312 -26.25 1 87.06 184 LYS B O 1
ATOM 5285 N N . GLU B 1 185 ? 5.062 -23.875 -27.812 1 83.06 185 GLU B N 1
ATOM 5286 C CA . GLU B 1 185 ? 4.207 -23.125 -26.891 1 83.06 185 GLU B CA 1
ATOM 5287 C C . GLU B 1 185 ? 3.107 -24.016 -26.312 1 83.06 185 GLU B C 1
ATOM 5289 O O . GLU B 1 185 ? 2.82 -23.953 -25.109 1 83.06 185 GLU B O 1
ATOM 5294 N N . LEU B 1 186 ? 2.576 -24.719 -27.125 1 79 186 LEU B N 1
ATOM 5295 C CA . LEU B 1 186 ? 1.49 -25.594 -26.703 1 79 186 LEU B CA 1
ATOM 5296 C C . LEU B 1 186 ? 1.996 -26.656 -25.734 1 79 186 LEU B C 1
ATOM 5298 O O . LEU B 1 186 ? 1.315 -26.984 -24.75 1 79 186 LEU B O 1
ATOM 5302 N N . ILE B 1 187 ? 3.113 -27.188 -26.094 1 82.06 187 ILE B N 1
ATOM 5303 C CA . ILE B 1 187 ? 3.709 -28.203 -25.234 1 82.06 187 ILE B CA 1
ATOM 5304 C C . ILE B 1 187 ? 4 -27.594 -23.859 1 82.06 187 ILE B C 1
ATOM 5306 O O . ILE B 1 187 ? 3.682 -28.203 -22.828 1 82.06 187 ILE B O 1
ATOM 5310 N N . LEU B 1 188 ? 4.543 -26.453 -23.844 1 82.88 188 LEU B N 1
ATOM 5311 C CA . LEU B 1 188 ? 4.867 -25.797 -22.594 1 82.88 188 LEU B CA 1
ATOM 5312 C C . LEU B 1 188 ? 3.6 -25.469 -21.797 1 82.88 188 LEU B C 1
ATOM 5314 O O . LEU B 1 188 ? 3.574 -25.625 -20.578 1 82.88 188 LEU B O 1
ATOM 5318 N N . ASP B 1 189 ? 2.646 -25.062 -22.453 1 79.25 189 ASP B N 1
ATOM 5319 C CA . ASP B 1 189 ? 1.369 -24.797 -21.797 1 79.25 189 ASP B CA 1
ATOM 5320 C C . ASP B 1 189 ? 0.814 -26.062 -21.125 1 79.25 189 ASP B C 1
ATOM 5322 O O . ASP B 1 189 ? 0.252 -25.984 -20.031 1 79.25 189 ASP B O 1
ATOM 5326 N N . LEU B 1 190 ? 0.991 -27.078 -21.797 1 77.25 190 LEU B N 1
ATOM 5327 C CA . LEU B 1 190 ? 0.526 -28.359 -21.25 1 77.25 190 LEU B CA 1
ATOM 5328 C C . LEU B 1 190 ? 1.347 -28.766 -20.031 1 77.25 190 LEU B C 1
ATOM 5330 O O . LEU B 1 190 ? 0.8 -29.266 -19.047 1 77.25 190 LEU B O 1
ATOM 5334 N N . ILE B 1 191 ? 2.602 -28.578 -20.266 1 78.25 191 ILE B N 1
ATOM 5335 C CA . ILE B 1 191 ? 3.508 -28.969 -19.188 1 78.25 191 ILE B CA 1
ATOM 5336 C C . ILE B 1 191 ? 3.209 -28.156 -17.938 1 78.25 191 ILE B C 1
ATOM 5338 O O . ILE B 1 191 ? 3.174 -28.688 -16.828 1 78.25 191 ILE B O 1
ATOM 5342 N N . ILE B 1 192 ? 2.941 -26.875 -18.156 1 77.75 192 ILE B N 1
ATOM 5343 C CA . ILE B 1 192 ? 2.717 -26 -17.016 1 77.75 192 ILE B CA 1
ATOM 5344 C C . ILE B 1 192 ? 1.23 -25.984 -16.672 1 77.75 192 ILE B C 1
ATOM 5346 O O . ILE B 1 192 ? 0.828 -25.359 -15.68 1 77.75 192 ILE B O 1
ATOM 5350 N N . ASN B 1 193 ? 0.464 -26.766 -17.406 1 75 193 ASN B N 1
ATOM 5351 C CA . ASN B 1 193 ? -0.979 -26.828 -17.188 1 75 193 ASN B CA 1
ATOM 5352 C C . ASN B 1 193 ? -1.606 -25.438 -17.203 1 75 193 ASN B C 1
ATOM 5354 O O . ASN B 1 193 ? -2.328 -25.078 -16.281 1 75 193 ASN B O 1
ATOM 5358 N N . LYS B 1 194 ? -1.155 -24.734 -18.172 1 72.94 194 LYS B N 1
ATOM 5359 C CA . LYS B 1 194 ? -1.679 -23.391 -18.312 1 72.94 194 LYS B CA 1
ATOM 5360 C C . LYS B 1 194 ? -3.152 -23.406 -18.719 1 72.94 194 LYS B C 1
ATOM 5362 O O . LYS B 1 194 ? -3.545 -24.141 -19.625 1 72.94 194 LYS B O 1
ATOM 5367 N N . LYS B 1 195 ? -3.879 -22.734 -17.906 1 65.69 195 LYS B N 1
ATOM 5368 C CA . LYS B 1 195 ? -5.289 -22.562 -18.25 1 65.69 195 LYS B CA 1
ATOM 5369 C C . LYS B 1 195 ? -5.512 -21.312 -19.078 1 65.69 195 LYS B C 1
ATOM 5371 O O . LYS B 1 195 ? -4.672 -20.406 -19.078 1 65.69 195 LYS B O 1
ATOM 5376 N N . MET B 1 196 ? -6.453 -21.328 -19.906 1 59.62 196 MET B N 1
ATOM 5377 C CA . MET B 1 196 ? -6.746 -20.188 -20.766 1 59.62 196 MET B CA 1
ATOM 5378 C C . MET B 1 196 ? -7.176 -18.984 -19.938 1 59.62 196 MET B C 1
ATOM 5380 O O . MET B 1 196 ? -7.562 -19.125 -18.781 1 59.62 196 MET B O 1
ATOM 5384 N N . GLY B 1 197 ? -6.898 -17.812 -20.438 1 58.84 197 GLY B N 1
ATOM 5385 C CA . GLY B 1 197 ? -7.328 -16.594 -19.781 1 58.84 197 GLY B CA 1
ATOM 5386 C C . GLY B 1 197 ? -6.203 -15.859 -19.078 1 58.84 197 GLY B C 1
ATOM 5387 O O . GLY B 1 197 ? -5.027 -16.047 -19.406 1 58.84 197 GLY B O 1
ATOM 5388 N N . MET B 1 198 ? -6.57 -14.961 -18.375 1 62.34 198 MET B N 1
ATOM 5389 C CA . MET B 1 198 ? -5.621 -14.172 -17.609 1 62.34 198 MET B CA 1
ATOM 5390 C C . MET B 1 198 ? -5.184 -14.914 -16.344 1 62.34 198 MET B C 1
ATOM 5392 O O . MET B 1 198 ? -5.473 -14.484 -15.234 1 62.34 198 MET B O 1
ATOM 5396 N N . ASN B 1 199 ? -4.582 -15.984 -16.547 1 82.06 199 ASN B N 1
ATOM 5397 C CA . ASN B 1 199 ? -4.047 -16.875 -15.516 1 82.06 199 ASN B CA 1
ATOM 5398 C C . ASN B 1 199 ? -2.568 -17.172 -15.75 1 82.06 199 ASN B C 1
ATOM 5400 O O . ASN B 1 199 ? -2.16 -17.484 -16.859 1 82.06 199 ASN B O 1
ATOM 5404 N N . PRO B 1 200 ? -1.812 -16.938 -14.688 1 92.44 200 PRO B N 1
ATOM 5405 C CA . PRO B 1 200 ? -2.062 -16.484 -13.312 1 92.44 200 PRO B CA 1
ATOM 5406 C C . PRO B 1 200 ? -2.264 -14.969 -13.227 1 92.44 200 PRO B C 1
ATOM 5408 O O . PRO B 1 200 ? -1.97 -14.25 -14.188 1 92.44 200 PRO B O 1
ATOM 5411 N N . LEU B 1 201 ? -2.848 -14.578 -12.156 1 94.62 201 LEU B N 1
ATOM 5412 C CA . LEU B 1 201 ? -2.93 -13.164 -11.828 1 94.62 201 LEU B CA 1
ATOM 5413 C C . LEU B 1 201 ? -2.232 -12.867 -10.5 1 94.62 201 LEU B C 1
ATOM 5415 O O . LEU B 1 201 ? -2.367 -13.633 -9.547 1 94.62 201 LEU B O 1
ATOM 5419 N N . LEU B 1 202 ? -1.474 -11.828 -10.516 1 97.31 202 LEU B N 1
ATOM 5420 C CA . LEU B 1 202 ? -0.779 -11.391 -9.312 1 97.31 202 LEU B CA 1
ATOM 5421 C C . LEU B 1 202 ? -1.236 -10 -8.898 1 97.31 202 LEU B C 1
ATOM 5423 O O . LEU B 1 202 ? -1.24 -9.07 -9.711 1 97.31 202 LEU B O 1
ATOM 5427 N N . LEU B 1 203 ? -1.742 -9.867 -7.688 1 97.62 203 LEU B N 1
ATOM 5428 C CA . LEU B 1 203 ? -2.025 -8.57 -7.074 1 97.62 203 LEU B CA 1
ATOM 5429 C C . LEU B 1 203 ? -0.798 -8.039 -6.344 1 97.62 203 LEU B C 1
ATOM 5431 O O . LEU B 1 203 ? -0.452 -8.523 -5.262 1 97.62 203 LEU B O 1
ATOM 5435 N N . PRO B 1 204 ? -0.166 -7.02 -6.883 1 95.69 204 PRO B N 1
ATOM 5436 C CA . PRO B 1 204 ? 1.076 -6.516 -6.293 1 95.69 204 PRO B CA 1
ATOM 5437 C C . PRO B 1 204 ? 0.837 -5.676 -5.039 1 95.69 204 PRO B C 1
ATOM 5439 O O . PRO B 1 204 ? -0.296 -5.27 -4.77 1 95.69 204 PRO B O 1
ATOM 5442 N N . SER B 1 205 ? 1.871 -5.469 -4.285 1 93.31 205 SER B N 1
ATOM 5443 C CA . SER B 1 205 ? 1.76 -4.664 -3.072 1 93.31 205 SER B CA 1
ATOM 5444 C C . SER B 1 205 ? 1.515 -3.195 -3.404 1 93.31 205 SER B C 1
ATOM 5446 O O . SER B 1 205 ? 1.085 -2.422 -2.545 1 93.31 205 SER B O 1
ATOM 5448 N N . GLU B 1 206 ? 1.694 -2.803 -4.629 1 91.5 206 GLU B N 1
ATOM 5449 C CA . GLU B 1 206 ? 1.512 -1.433 -5.098 1 91.5 206 GLU B CA 1
ATOM 5450 C C . GLU B 1 206 ? 0.077 -1.193 -5.559 1 91.5 206 GLU B C 1
ATOM 5452 O O . GLU B 1 206 ? -0.247 -0.114 -6.059 1 91.5 206 GLU B O 1
ATOM 5457 N N . ARG B 1 207 ? -0.755 -2.051 -5.316 1 94.44 207 ARG B N 1
ATOM 5458 C CA . ARG B 1 207 ? -2.057 -2.08 -5.977 1 94.44 207 ARG B CA 1
ATOM 5459 C C . ARG B 1 207 ? -2.896 -0.869 -5.586 1 94.44 207 ARG B C 1
ATOM 5461 O O . ARG B 1 207 ? -3.695 -0.377 -6.383 1 94.44 207 ARG B O 1
ATOM 5468 N N . ASN B 1 208 ? -2.744 -0.302 -4.398 1 92.19 208 ASN B N 1
ATOM 5469 C CA . ASN B 1 208 ? -3.533 0.857 -3.998 1 92.19 208 ASN B CA 1
ATOM 5470 C C . ASN B 1 208 ? -3.316 2.037 -4.941 1 92.19 208 ASN B C 1
ATOM 5472 O O . ASN B 1 208 ? -4.273 2.695 -5.352 1 92.19 208 ASN B O 1
ATOM 5476 N N . GLY B 1 209 ? -2.123 2.285 -5.18 1 89.31 209 GLY B N 1
ATOM 5477 C CA . GLY B 1 209 ? -1.814 3.35 -6.121 1 89.31 209 GLY B CA 1
ATOM 5478 C C . GLY B 1 209 ? -2.223 3.023 -7.543 1 89.31 209 GLY B C 1
ATOM 5479 O O . GLY B 1 209 ? -2.699 3.896 -8.273 1 89.31 209 GLY B O 1
ATOM 5480 N N . LEU B 1 210 ? -2.078 1.773 -7.906 1 90.12 210 LEU B N 1
ATOM 5481 C CA . LEU B 1 210 ? -2.414 1.343 -9.258 1 90.12 210 LEU B CA 1
ATOM 5482 C C . LEU B 1 210 ? -3.91 1.489 -9.523 1 90.12 210 LEU B C 1
ATOM 5484 O O . LEU B 1 210 ? -4.316 1.868 -10.625 1 90.12 210 LEU B O 1
ATOM 5488 N N . HIS B 1 211 ? -4.695 1.188 -8.562 1 91.81 211 HIS B N 1
ATOM 5489 C CA . HIS B 1 211 ? -6.141 1.271 -8.719 1 91.81 211 HIS B CA 1
ATOM 5490 C C . HIS B 1 211 ? -6.582 2.703 -9.008 1 91.81 211 HIS B C 1
ATOM 5492 O O . HIS B 1 211 ? -7.566 2.922 -9.719 1 91.81 211 HIS B O 1
ATOM 5498 N N . LEU B 1 212 ? -5.879 3.607 -8.508 1 85.5 212 LEU B N 1
ATOM 5499 C CA . LEU B 1 212 ? -6.246 5.008 -8.688 1 85.5 212 LEU B CA 1
ATOM 5500 C C . LEU B 1 212 ? -5.703 5.551 -10 1 85.5 212 LEU B C 1
ATOM 5502 O O . LEU B 1 212 ? -6.293 6.457 -10.594 1 85.5 212 LEU B O 1
ATOM 5506 N N . LEU B 1 213 ? -4.629 4.922 -10.523 1 83 213 LEU B N 1
ATOM 5507 C CA . LEU B 1 213 ? -3.893 5.633 -11.562 1 83 213 LEU B CA 1
ATOM 5508 C C . LEU B 1 213 ? -3.867 4.824 -12.859 1 83 213 LEU B C 1
ATOM 5510 O O . LEU B 1 213 ? -3.43 5.324 -13.898 1 83 213 LEU B O 1
ATOM 5514 N N . PHE B 1 214 ? -4.348 3.615 -12.875 1 80.75 214 PHE B N 1
ATOM 5515 C CA . PHE B 1 214 ? -4.125 2.705 -13.984 1 80.75 214 PHE B CA 1
ATOM 5516 C C . PHE B 1 214 ? -4.695 3.281 -15.281 1 80.75 214 PHE B C 1
ATOM 5518 O O . PHE B 1 214 ? -4.129 3.084 -16.359 1 80.75 214 PHE B O 1
ATOM 5525 N N . ARG B 1 215 ? -5.727 4 -15.188 1 77 215 ARG B N 1
ATOM 5526 C CA . ARG B 1 215 ? -6.336 4.555 -16.391 1 77 215 ARG B CA 1
ATOM 5527 C C . ARG B 1 215 ? -5.438 5.617 -17.016 1 77 215 ARG B C 1
ATOM 5529 O O . ARG B 1 215 ? -5.367 5.73 -18.25 1 77 215 ARG B O 1
ATOM 5536 N N . GLU B 1 216 ? -4.844 6.34 -16.203 1 72.62 216 GLU B N 1
ATOM 5537 C CA . GLU B 1 216 ? -3.938 7.383 -16.672 1 72.62 216 GLU B CA 1
ATOM 5538 C C . GLU B 1 216 ? -2.682 6.777 -17.297 1 72.62 216 GLU B C 1
ATOM 5540 O O . GLU B 1 216 ? -2.102 7.348 -18.219 1 72.62 216 GLU B O 1
ATOM 5545 N N . LEU B 1 217 ? -2.285 5.695 -16.844 1 70.94 217 LEU B N 1
ATOM 5546 C CA . LEU B 1 217 ? -1.087 5.023 -17.328 1 70.94 217 LEU B CA 1
ATOM 5547 C C . LEU B 1 217 ? -1.324 4.426 -18.703 1 70.94 217 LEU B C 1
ATOM 5549 O O . LEU B 1 217 ? -0.396 4.328 -19.516 1 70.94 217 LEU B O 1
ATOM 5553 N N . SER B 1 218 ? -2.506 3.967 -19 1 60.53 218 SER B N 1
ATOM 5554 C CA . SER B 1 218 ? -2.84 3.34 -20.266 1 60.53 218 SER B CA 1
ATOM 5555 C C . SER B 1 218 ? -2.846 4.359 -21.406 1 60.53 218 SER B C 1
ATOM 5557 O O . SER B 1 218 ? -2.482 4.039 -22.531 1 60.53 218 SER B O 1
ATOM 5559 N N . ILE B 1 219 ? -3.318 5.492 -21.062 1 53.5 219 ILE B N 1
ATOM 5560 C CA . ILE B 1 219 ? -3.416 6.531 -22.078 1 53.5 219 ILE B CA 1
ATOM 5561 C C . ILE B 1 219 ? -2.029 6.832 -22.641 1 53.5 219 ILE B C 1
ATOM 5563 O O . ILE B 1 219 ? -1.871 7.012 -23.844 1 53.5 219 ILE B O 1
ATOM 5567 N N . ARG B 1 220 ? -1.095 6.867 -21.766 1 50.84 220 ARG B N 1
ATOM 5568 C CA . ARG B 1 220 ? 0.264 7.133 -22.219 1 50.84 220 ARG B CA 1
ATOM 5569 C C . ARG B 1 220 ? 0.722 6.07 -23.219 1 50.84 220 ARG B C 1
ATOM 5571 O O . ARG B 1 220 ? 1.321 6.395 -24.234 1 50.84 220 ARG B O 1
ATOM 5578 N N . ARG B 1 221 ? 0.496 4.832 -22.812 1 50.75 221 ARG B N 1
ATOM 5579 C CA . ARG B 1 221 ? 0.993 3.771 -23.688 1 50.75 221 ARG B CA 1
ATOM 5580 C C . ARG B 1 221 ? 0.415 3.898 -25.094 1 50.75 221 ARG B C 1
ATOM 5582 O O . ARG B 1 221 ? 1.132 3.734 -26.078 1 50.75 221 ARG B O 1
ATOM 5589 N N . THR B 1 222 ? -0.854 4.262 -25.062 1 46.09 222 THR B N 1
ATOM 5590 C CA . THR B 1 222 ? -1.482 4.445 -26.359 1 46.09 222 THR B CA 1
ATOM 5591 C C . THR B 1 222 ? -0.933 5.684 -27.062 1 46.09 222 THR B C 1
ATOM 5593 O O . THR B 1 222 ? -0.682 5.664 -28.266 1 46.09 222 THR B O 1
ATOM 5596 N N . ALA B 1 223 ? -0.826 6.738 -26.141 1 44.31 223 ALA B N 1
ATOM 5597 C CA . ALA B 1 223 ? -0.324 7.969 -26.75 1 44.31 223 ALA B CA 1
ATOM 5598 C C . ALA B 1 223 ? 1.1 7.785 -27.266 1 44.31 223 ALA B C 1
ATOM 5600 O O . ALA B 1 223 ? 1.438 8.25 -28.359 1 44.31 223 ALA B O 1
ATOM 5601 N N . LEU B 1 224 ? 1.879 7.117 -26.5 1 45.25 224 LEU B N 1
ATOM 5602 C CA . LEU B 1 224 ? 3.254 6.867 -26.906 1 45.25 224 LEU B CA 1
ATOM 5603 C C . LEU B 1 224 ? 3.293 5.953 -28.141 1 45.25 224 LEU B C 1
ATOM 5605 O O . LEU B 1 224 ? 4.102 6.16 -29.047 1 45.25 224 LEU B O 1
ATOM 5609 N N . LEU B 1 225 ? 2.461 4.953 -28.062 1 42.47 225 LEU B N 1
ATOM 5610 C CA . LEU B 1 225 ? 2.363 4.086 -29.234 1 42.47 225 LEU B CA 1
ATOM 5611 C C . LEU B 1 225 ? 1.961 4.883 -30.469 1 42.47 225 LEU B C 1
ATOM 5613 O O . LEU B 1 225 ? 2.469 4.637 -31.562 1 42.47 225 LEU B O 1
ATOM 5617 N N . SER B 1 226 ? 1.028 5.75 -30.234 1 40 226 SER B N 1
ATOM 5618 C CA . SER B 1 226 ? 0.63 6.57 -31.375 1 40 226 SER B CA 1
ATOM 5619 C C . SER B 1 226 ? 1.778 7.457 -31.844 1 40 226 SER B C 1
ATOM 5621 O O . SER B 1 226 ? 1.958 7.664 -33.031 1 40 226 SER B O 1
ATOM 5623 N N . LEU B 1 227 ? 2.42 7.996 -30.812 1 38.69 227 LEU B N 1
ATOM 5624 C CA . LEU B 1 227 ? 3.578 8.797 -31.188 1 38.69 227 LEU B CA 1
ATOM 5625 C C . LEU B 1 227 ? 4.652 7.922 -31.828 1 38.69 227 LEU B C 1
ATOM 5627 O O . LEU B 1 227 ? 5.363 8.367 -32.75 1 38.69 227 LEU B O 1
ATOM 5631 N N . TRP B 1 228 ? 4.836 6.688 -31.266 1 38.94 228 TRP B N 1
ATOM 5632 C CA . TRP B 1 228 ? 5.773 5.734 -31.844 1 38.94 228 TRP B CA 1
ATOM 5633 C C . TRP B 1 228 ? 5.375 5.371 -33.281 1 38.94 228 TRP B C 1
ATOM 5635 O O . TRP B 1 228 ? 6.23 5.258 -34.156 1 38.94 228 TRP B O 1
ATOM 5645 N N . ARG B 1 229 ? 4.145 5 -33.438 1 40 229 ARG B N 1
ATOM 5646 C CA . ARG B 1 229 ? 3.768 4.73 -34.812 1 40 229 ARG B CA 1
ATOM 5647 C C . ARG B 1 229 ? 4.09 5.918 -35.719 1 40 229 ARG B C 1
ATOM 5649 O O . ARG B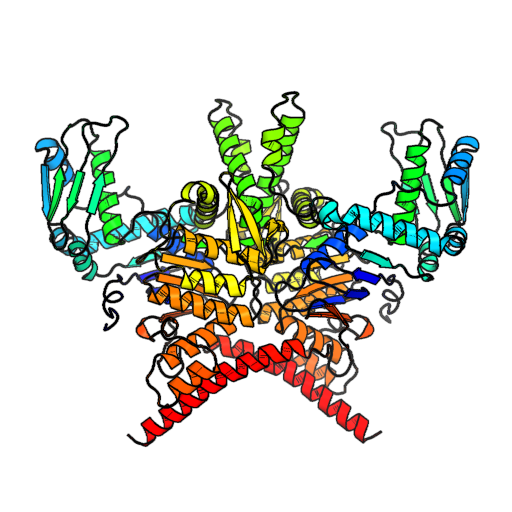 1 229 ? 4.191 5.773 -36.938 1 40 229 ARG B O 1
ATOM 5656 N N . GLY B 1 230 ? 4.023 7.164 -35.094 1 34.5 230 GLY B N 1
ATOM 5657 C CA . GLY B 1 230 ? 4.57 8.195 -35.969 1 34.5 230 GLY B CA 1
ATOM 5658 C C . GLY B 1 230 ? 6.086 8.195 -36 1 34.5 230 GLY B C 1
ATOM 5659 O O . GLY B 1 230 ? 6.738 7.66 -35.125 1 34.5 230 GLY B O 1
ATOM 5660 N N . ASN B 1 231 ? 6.82 8.258 -37.281 1 34.72 231 ASN B N 1
ATOM 5661 C CA . ASN B 1 231 ? 8.172 8.086 -37.781 1 34.72 231 ASN B CA 1
ATOM 5662 C C . ASN B 1 231 ? 9.203 8.797 -36.938 1 34.72 231 ASN B C 1
ATOM 5664 O O . ASN B 1 231 ? 10.32 9.055 -37.375 1 34.72 231 ASN B O 1
ATOM 5668 N N . ASN B 1 232 ? 8.859 9.836 -36.031 1 35.16 232 ASN B N 1
ATOM 5669 C CA . ASN B 1 232 ? 10.008 10.695 -35.75 1 35.16 232 ASN B CA 1
ATOM 5670 C C . ASN B 1 232 ? 10.961 10.047 -34.75 1 35.16 232 ASN B C 1
ATOM 5672 O O . ASN B 1 232 ? 10.523 9.398 -33.812 1 35.16 232 ASN B O 1
ATOM 5676 N N . GLU B 1 233 ? 12.328 9.891 -35.031 1 37 233 GLU B N 1
ATOM 5677 C CA . GLU B 1 233 ? 13.625 9.461 -34.5 1 37 233 GLU B CA 1
ATOM 5678 C C . GLU B 1 233 ? 13.734 9.758 -33.031 1 37 233 GLU B C 1
ATOM 5680 O O . GLU B 1 233 ? 14.578 9.188 -32.344 1 37 233 GLU B O 1
ATOM 5685 N N . ASN B 1 234 ? 13.195 10.891 -32.594 1 35.09 234 ASN B N 1
ATOM 5686 C CA . ASN B 1 234 ? 13.508 11.43 -31.281 1 35.09 234 ASN B CA 1
ATOM 5687 C C . ASN B 1 234 ? 12.758 10.688 -30.188 1 35.09 234 ASN B C 1
ATOM 5689 O O . ASN B 1 234 ? 12.539 11.227 -29.109 1 35.09 234 ASN B O 1
ATOM 5693 N N . PHE B 1 235 ? 12.336 9.547 -30.391 1 38.41 235 PHE B N 1
ATOM 5694 C CA . PHE B 1 235 ? 11.531 8.633 -29.578 1 38.41 235 PHE B CA 1
ATOM 5695 C C . PHE B 1 235 ? 12.359 8.039 -28.438 1 38.41 235 PHE B C 1
ATOM 5697 O O . PHE B 1 235 ? 11.812 7.512 -27.469 1 38.41 235 PHE B O 1
ATOM 5704 N N . SER B 1 236 ? 13.625 7.895 -28.609 1 39.84 236 SER B N 1
ATOM 5705 C CA . SER B 1 236 ? 14.508 7.363 -27.578 1 39.84 236 SER B CA 1
ATOM 5706 C C . SER B 1 236 ? 14.305 8.094 -26.25 1 39.84 236 SER B C 1
ATOM 5708 O O . SER B 1 236 ? 14.344 7.477 -25.188 1 39.84 236 SER B O 1
ATOM 5710 N N . ASP B 1 237 ? 14.102 9.383 -26.406 1 41.16 237 ASP B N 1
ATOM 5711 C CA . ASP B 1 237 ? 14.062 10.188 -25.188 1 41.16 237 ASP B CA 1
ATOM 5712 C C . ASP B 1 237 ? 12.758 9.977 -24.422 1 41.16 237 ASP B C 1
ATOM 5714 O O . ASP B 1 237 ? 12.75 10 -23.188 1 41.16 237 ASP B O 1
ATOM 5718 N N . LEU B 1 238 ? 11.664 9.789 -25.188 1 40.84 238 LEU B N 1
ATOM 5719 C CA . LEU B 1 238 ? 10.367 9.625 -24.531 1 40.84 238 LEU B CA 1
ATOM 5720 C C . LEU B 1 238 ? 10.242 8.234 -23.906 1 40.84 238 LEU B C 1
ATOM 5722 O O . LEU B 1 238 ? 9.469 8.039 -22.969 1 40.84 238 LEU B O 1
ATOM 5726 N N . THR B 1 239 ? 10.82 7.148 -24.5 1 43.19 239 THR B N 1
ATOM 5727 C CA . THR B 1 239 ? 10.828 5.793 -23.969 1 43.19 239 THR B CA 1
ATOM 5728 C C . THR B 1 239 ? 11.688 5.707 -22.703 1 43.19 239 THR B C 1
ATOM 5730 O O . THR B 1 239 ? 11.57 4.758 -21.938 1 43.19 239 THR B O 1
ATOM 5733 N N . SER B 1 240 ? 12.734 6.562 -22.766 1 43.25 240 SER B N 1
ATOM 5734 C CA . SER B 1 240 ? 13.641 6.504 -21.625 1 43.25 240 SER B CA 1
ATOM 5735 C C . SER B 1 240 ? 12.914 6.824 -20.312 1 43.25 240 SER B C 1
ATOM 5737 O O . SER B 1 240 ? 13.383 6.469 -19.234 1 43.25 240 SER B O 1
ATOM 5739 N N . ASN B 1 241 ? 11.727 7.512 -20.453 1 46.78 241 ASN B N 1
ATOM 5740 C CA . ASN B 1 241 ? 11.109 8.008 -19.234 1 46.78 241 ASN B CA 1
ATOM 5741 C C . ASN B 1 241 ? 10.016 7.062 -18.75 1 46.78 241 ASN B C 1
ATOM 5743 O O . ASN B 1 241 ? 9.086 7.488 -18.047 1 46.78 241 ASN B O 1
ATOM 5747 N N . ILE B 1 242 ? 9.898 5.91 -19.359 1 50.28 242 ILE B N 1
ATOM 5748 C CA . ILE B 1 242 ? 8.836 5.047 -18.859 1 50.28 242 ILE B CA 1
ATOM 5749 C C . ILE B 1 242 ? 9.289 4.359 -17.578 1 50.28 242 ILE B C 1
ATOM 5751 O O . ILE B 1 242 ? 10.352 3.736 -17.547 1 50.28 242 ILE B O 1
ATOM 5755 N N . SER B 1 243 ? 8.711 4.762 -16.484 1 57.5 243 SER B N 1
ATOM 5756 C CA . SER B 1 243 ? 8.977 4.105 -15.203 1 57.5 243 SER B CA 1
ATOM 5757 C C . SER B 1 243 ? 9.055 2.594 -15.359 1 57.5 243 SER B C 1
ATOM 5759 O O . SER B 1 243 ? 8.234 1.994 -16.062 1 57.5 243 SER B O 1
ATOM 5761 N N . ARG B 1 244 ? 10.195 2.016 -15.016 1 70.12 244 ARG B N 1
ATOM 5762 C CA . ARG B 1 244 ? 10.508 0.596 -15.141 1 70.12 244 ARG B CA 1
ATOM 5763 C C . ARG B 1 244 ? 9.852 -0.209 -14.023 1 70.12 244 ARG B C 1
ATOM 5765 O O . ARG B 1 244 ? 10.078 0.068 -12.844 1 70.12 244 ARG B O 1
ATOM 5772 N N . TYR B 1 245 ? 8.727 -0.823 -14.242 1 81.62 245 TYR B N 1
ATOM 5773 C CA . TYR B 1 245 ? 8.227 -1.765 -13.25 1 81.62 245 TYR B CA 1
ATOM 5774 C C . TYR B 1 245 ? 8.289 -3.195 -13.773 1 81.62 245 TYR B C 1
ATOM 5776 O O . TYR B 1 245 ? 8.469 -3.416 -14.969 1 81.62 245 TYR B O 1
ATOM 5784 N N . ALA B 1 246 ? 8.227 -4.102 -12.875 1 89.5 246 ALA B N 1
ATOM 5785 C CA . ALA B 1 246 ? 8.297 -5.531 -13.172 1 89.5 246 ALA B CA 1
ATOM 5786 C C . ALA B 1 246 ? 7.086 -5.984 -13.984 1 89.5 246 ALA B C 1
ATOM 5788 O O . ALA B 1 246 ? 6.039 -5.328 -13.969 1 89.5 246 ALA B O 1
ATOM 5789 N N . GLU B 1 247 ? 7.195 -7.023 -14.672 1 90.25 247 GLU B N 1
ATOM 5790 C CA . GLU B 1 247 ? 6.184 -7.559 -15.57 1 90.25 247 GLU B CA 1
ATOM 5791 C C . GLU B 1 247 ? 4.863 -7.809 -14.844 1 90.25 247 GLU B C 1
ATOM 5793 O O . GLU B 1 247 ? 3.791 -7.508 -15.367 1 90.25 247 GLU B O 1
ATOM 5798 N N . PRO B 1 248 ? 4.906 -8.406 -13.648 1 92.31 248 PRO B N 1
ATOM 5799 C CA . PRO B 1 248 ? 3.625 -8.633 -12.984 1 92.31 248 PRO B CA 1
ATOM 5800 C C . PRO B 1 248 ? 2.83 -7.344 -12.781 1 92.31 248 PRO B C 1
ATOM 5802 O O . PRO B 1 248 ? 1.599 -7.355 -12.859 1 92.31 248 PRO B O 1
ATOM 5805 N N . ILE B 1 249 ? 3.486 -6.258 -12.508 1 90.62 249 ILE B N 1
ATOM 5806 C CA . ILE B 1 249 ? 2.816 -4.977 -12.328 1 90.62 249 ILE B CA 1
ATOM 5807 C C . ILE B 1 249 ? 2.215 -4.52 -13.656 1 90.62 249 ILE B C 1
ATOM 5809 O O . ILE B 1 249 ? 1.068 -4.066 -13.703 1 90.62 249 ILE B O 1
ATOM 5813 N N . ALA B 1 250 ? 2.953 -4.691 -14.695 1 86.19 250 ALA B N 1
ATOM 5814 C CA . ALA B 1 250 ? 2.455 -4.34 -16.031 1 86.19 250 ALA B CA 1
ATOM 5815 C C . ALA B 1 250 ? 1.208 -5.152 -16.375 1 86.19 250 ALA B C 1
ATOM 5817 O O . ALA B 1 250 ? 0.233 -4.605 -16.891 1 86.19 250 ALA B O 1
ATOM 5818 N N . HIS B 1 251 ? 1.307 -6.422 -16.141 1 89.19 251 HIS B N 1
ATOM 5819 C CA . HIS B 1 251 ? 0.176 -7.297 -16.438 1 89.19 251 HIS B CA 1
ATOM 5820 C C . HIS B 1 251 ? -1.041 -6.922 -15.602 1 89.19 251 HIS B C 1
ATOM 5822 O O . HIS B 1 251 ? -2.178 -7.012 -16.078 1 89.19 251 HIS B O 1
ATOM 5828 N N . TYR B 1 252 ? -0.794 -6.52 -14.406 1 91.81 252 TYR B N 1
ATOM 5829 C CA . TYR B 1 252 ? -1.894 -6.109 -13.547 1 91.81 252 TYR B CA 1
ATOM 5830 C C . TYR B 1 252 ? -2.566 -4.852 -14.078 1 91.81 252 TYR B C 1
ATOM 5832 O O . TYR B 1 252 ? -3.797 -4.758 -14.102 1 91.81 252 TYR B O 1
ATOM 5840 N N . ILE B 1 253 ? -1.78 -3.928 -14.438 1 87.62 253 ILE B N 1
ATOM 5841 C CA . ILE B 1 253 ? -2.303 -2.697 -15.023 1 87.62 253 ILE B CA 1
ATOM 5842 C C . ILE B 1 253 ? -3.137 -3.025 -16.266 1 87.62 253 ILE B C 1
ATOM 5844 O O . ILE B 1 253 ? -4.23 -2.486 -16.438 1 87.62 253 ILE B O 1
ATOM 5848 N N . ASN B 1 254 ? -2.617 -3.881 -17.062 1 86.38 254 ASN B N 1
ATOM 5849 C CA . ASN B 1 254 ? -3.342 -4.297 -18.25 1 86.38 254 ASN B CA 1
ATOM 5850 C C . ASN B 1 254 ? -4.668 -4.965 -17.906 1 86.38 254 ASN B C 1
ATOM 5852 O O . ASN B 1 254 ? -5.68 -4.73 -18.562 1 86.38 254 ASN B O 1
ATOM 5856 N N . TRP B 1 255 ? -4.602 -5.844 -16.953 1 88.25 255 TRP B N 1
ATOM 5857 C CA . TRP B 1 255 ? -5.812 -6.52 -16.5 1 88.25 255 TRP B CA 1
ATOM 5858 C C . TRP B 1 255 ? -6.859 -5.508 -16.031 1 88.25 255 TRP B C 1
ATOM 5860 O O . TRP B 1 255 ? -8.039 -5.621 -16.391 1 88.25 255 TRP B O 1
ATOM 5870 N N . LEU B 1 256 ? -6.473 -4.504 -15.289 1 89.94 256 LEU B N 1
ATOM 5871 C CA . LEU B 1 256 ? -7.375 -3.453 -14.82 1 89.94 256 LEU B CA 1
ATOM 5872 C C . LEU B 1 256 ? -8.016 -2.725 -16 1 89.94 256 LEU B C 1
ATOM 5874 O O . LEU B 1 256 ? -9.203 -2.396 -15.961 1 89.94 256 LEU B O 1
ATOM 5878 N N . ASN B 1 257 ? -7.242 -2.533 -16.969 1 85.25 257 ASN B N 1
ATOM 5879 C CA . ASN B 1 257 ? -7.711 -1.775 -18.125 1 85.25 257 ASN B CA 1
ATOM 5880 C C . ASN B 1 257 ? -8.695 -2.582 -18.953 1 85.25 257 ASN B C 1
ATOM 5882 O O . ASN B 1 257 ? -9.383 -2.029 -19.812 1 85.25 257 ASN B O 1
ATOM 5886 N N . HIS B 1 258 ? -8.844 -3.832 -18.672 1 83.62 258 HIS B N 1
ATOM 5887 C CA . HIS B 1 258 ? -9.75 -4.676 -19.453 1 83.62 258 HIS B CA 1
ATOM 5888 C C . HIS B 1 258 ? -10.977 -5.062 -18.641 1 83.62 258 HIS B C 1
ATOM 5890 O O . HIS B 1 258 ? -11.805 -5.855 -19.094 1 83.62 258 HIS B O 1
ATOM 5896 N N . LEU B 1 259 ? -11.047 -4.594 -17.484 1 85.19 259 LEU B N 1
ATOM 5897 C CA . LEU B 1 259 ? -12.164 -4.945 -16.609 1 85.19 259 LEU B CA 1
ATOM 5898 C C . LEU B 1 259 ? -13.492 -4.543 -17.234 1 85.19 259 LEU B C 1
ATOM 5900 O O . LEU B 1 259 ? -14.469 -5.293 -17.156 1 85.19 259 LEU B O 1
ATOM 5904 N N . GLY B 1 260 ? -13.562 -3.326 -17.75 1 78 260 GLY B N 1
ATOM 5905 C CA . GLY B 1 260 ? -14.805 -2.826 -18.328 1 78 260 GLY B CA 1
ATOM 5906 C C . GLY B 1 260 ? -15.297 -3.654 -19.484 1 78 260 GLY B C 1
ATOM 5907 O O . GLY B 1 260 ? -16.5 -3.736 -19.734 1 78 260 GLY B O 1
ATOM 5908 N N . LEU B 1 261 ? -14.391 -4.219 -20.188 1 68.44 261 LEU B N 1
ATOM 5909 C CA . LEU B 1 261 ? -14.734 -5.008 -21.359 1 68.44 261 LEU B CA 1
ATOM 5910 C C . LEU B 1 261 ? -15.258 -6.383 -20.969 1 68.44 261 LEU B C 1
ATOM 5912 O O . LEU B 1 261 ? -16.078 -6.969 -21.672 1 68.44 261 LEU B O 1
ATOM 5916 N N . ASN B 1 262 ? -14.758 -6.855 -20 1 61.75 262 ASN B N 1
ATOM 5917 C CA . ASN B 1 262 ? -15.062 -8.227 -19.594 1 61.75 262 ASN B CA 1
ATOM 5918 C C . ASN B 1 262 ? -16.25 -8.281 -18.641 1 61.75 262 ASN B C 1
ATOM 5920 O O . ASN B 1 262 ? -16.5 -9.312 -18.016 1 61.75 262 ASN B O 1
ATOM 5924 N N . ASN B 1 263 ? -16.859 -7.086 -18.391 1 57.91 263 ASN B N 1
ATOM 5925 C CA . ASN B 1 263 ? -17.906 -6.984 -17.391 1 57.91 263 ASN B CA 1
ATOM 5926 C C . ASN B 1 263 ? -19 -8.031 -17.609 1 57.91 263 ASN B C 1
ATOM 5928 O O . ASN B 1 263 ? -19.875 -8.211 -16.766 1 57.91 263 ASN B O 1
ATOM 5932 N N . GLN B 1 264 ? -18.891 -8.695 -18.703 1 52.66 264 GLN B N 1
ATOM 5933 C CA . GLN B 1 264 ? -19.969 -9.648 -18.969 1 52.66 264 GLN B CA 1
ATOM 5934 C C . GLN B 1 264 ? -19.547 -11.07 -18.625 1 52.66 264 GLN B C 1
ATOM 5936 O O . GLN B 1 264 ? -20.391 -11.977 -18.562 1 52.66 264 GLN B O 1
ATOM 5941 N N . SER B 1 265 ? -18.344 -11.18 -18.438 1 54.47 265 SER B N 1
ATOM 5942 C CA . SER B 1 265 ? -17.969 -12.562 -18.188 1 54.47 265 SER B CA 1
ATOM 5943 C C . SER B 1 265 ? -18.094 -12.922 -16.703 1 54.47 265 SER B C 1
ATOM 5945 O O . SER B 1 265 ? -17.672 -12.156 -15.844 1 54.47 265 SER B O 1
ATOM 5947 N N . LYS B 1 266 ? -19.266 -13.625 -16.406 1 56.09 266 LYS B N 1
ATOM 5948 C CA . LYS B 1 266 ? -19.516 -14.078 -15.039 1 56.09 266 LYS B CA 1
ATOM 5949 C C . LYS B 1 266 ? -18.5 -15.141 -14.617 1 56.09 266 LYS B C 1
ATOM 5951 O O . LYS B 1 266 ? -18.172 -16.031 -15.398 1 56.09 266 LYS B O 1
ATOM 5956 N N . SER B 1 267 ? -17.703 -14.719 -13.492 1 58.78 267 SER B N 1
ATOM 5957 C CA . SER B 1 267 ? -16.906 -15.742 -12.82 1 58.78 267 SER B CA 1
ATOM 5958 C C . SER B 1 267 ? -17.734 -17 -12.562 1 58.78 267 SER B C 1
ATOM 5960 O O . SER B 1 267 ? -18.953 -17 -12.742 1 58.78 267 SER B O 1
ATOM 5962 N N . PHE B 1 268 ? -17.109 -17.984 -12.07 1 55.75 268 PHE B N 1
ATOM 5963 C CA . PHE B 1 268 ? -17.75 -19.266 -11.828 1 55.75 268 PHE B CA 1
ATOM 5964 C C . PHE B 1 268 ? -18.969 -19.109 -10.914 1 55.75 268 PHE B C 1
ATOM 5966 O O . PHE B 1 268 ? -19 -18.219 -10.07 1 55.75 268 PHE B O 1
ATOM 5973 N N . ASP B 1 269 ? -20.234 -19.484 -11.422 1 56.41 269 ASP B N 1
ATOM 5974 C CA . ASP B 1 269 ? -21.562 -19.484 -10.805 1 56.41 269 ASP B CA 1
ATOM 5975 C C . ASP B 1 269 ? -21.453 -19.453 -9.281 1 56.41 269 ASP B C 1
ATOM 5977 O O . ASP B 1 269 ? -22.281 -18.828 -8.617 1 56.41 269 ASP B O 1
ATOM 5981 N N . ASP B 1 270 ? -20.281 -19.891 -8.758 1 62.09 270 ASP B N 1
ATOM 5982 C CA . ASP B 1 270 ? -20.266 -20.172 -7.324 1 62.09 270 ASP B CA 1
ATOM 5983 C C . ASP B 1 270 ? -19.453 -19.125 -6.566 1 62.09 270 ASP B C 1
ATOM 5985 O O . ASP B 1 270 ? -19.188 -19.266 -5.371 1 62.09 270 ASP B O 1
ATOM 5989 N N . ALA B 1 271 ? -19.172 -17.938 -7.32 1 71.94 271 ALA B N 1
ATOM 5990 C CA . ALA B 1 271 ? -18.297 -17.047 -6.57 1 71.94 271 ALA B CA 1
ATOM 5991 C C . ALA B 1 271 ? -19.109 -16.047 -5.75 1 71.94 271 ALA B C 1
ATOM 5993 O O . ALA B 1 271 ? -18.547 -15.141 -5.129 1 71.94 271 ALA B O 1
ATOM 5994 N N . ILE B 1 272 ? -20.359 -16.312 -5.637 1 76.25 272 ILE B N 1
ATOM 5995 C CA . ILE B 1 272 ? -21.266 -15.367 -5.008 1 76.25 272 ILE B CA 1
ATOM 5996 C C . ILE B 1 272 ? -21 -15.312 -3.506 1 76.25 272 ILE B C 1
ATOM 5998 O O . ILE B 1 272 ? -20.969 -14.234 -2.914 1 76.25 272 ILE B O 1
ATOM 6002 N N . VAL B 1 273 ? -20.797 -16.406 -2.998 1 81.38 273 VAL B N 1
ATOM 6003 C CA . VAL B 1 273 ? -20.594 -16.484 -1.553 1 81.38 273 VAL B CA 1
ATOM 6004 C C . VAL B 1 273 ? -19.297 -15.781 -1.172 1 81.38 273 VAL B C 1
ATOM 6006 O O . VAL B 1 273 ? -19.25 -15.023 -0.2 1 81.38 273 VAL B O 1
ATOM 6009 N N . GLU B 1 274 ? -18.344 -16.016 -1.971 1 86.81 274 GLU B N 1
ATOM 6010 C CA . GLU B 1 274 ? -17.047 -15.406 -1.705 1 86.81 274 GLU B CA 1
ATOM 6011 C C . GLU B 1 274 ? -17.094 -13.891 -1.883 1 86.81 274 GLU B C 1
ATOM 6013 O O . GLU B 1 274 ? -16.469 -13.156 -1.121 1 86.81 274 GLU B O 1
ATOM 6018 N N . LEU B 1 275 ? -17.891 -13.516 -2.812 1 89.19 275 LEU B N 1
ATOM 6019 C CA . LEU B 1 275 ? -18.047 -12.086 -3.016 1 89.19 275 LEU B CA 1
ATOM 6020 C C . LEU B 1 275 ? -18.812 -11.453 -1.85 1 89.19 275 LEU B C 1
ATOM 6022 O O . LEU B 1 275 ? -18.469 -10.359 -1.405 1 89.19 275 LEU B O 1
ATOM 6026 N N . ASP B 1 276 ? -19.797 -12.148 -1.443 1 89.06 276 ASP B N 1
ATOM 6027 C CA . ASP B 1 276 ? -20.547 -11.672 -0.291 1 89.06 276 ASP B CA 1
ATOM 6028 C C . ASP B 1 276 ? -19.641 -11.516 0.932 1 89.06 276 ASP B C 1
ATOM 6030 O O . ASP B 1 276 ? -19.797 -10.562 1.702 1 89.06 276 ASP B O 1
ATOM 6034 N N . PHE B 1 277 ? -18.781 -12.461 1.034 1 89 277 PHE B N 1
ATOM 6035 C CA . PHE B 1 277 ? -17.828 -12.414 2.135 1 89 277 PHE B CA 1
ATOM 6036 C C . PHE B 1 277 ? -16.938 -11.172 2.041 1 89 277 PHE B C 1
ATOM 6038 O O . PHE B 1 277 ? -16.75 -10.469 3.035 1 89 277 PHE B O 1
ATOM 6045 N N . LEU B 1 278 ? -16.453 -10.938 0.891 1 92.75 278 LEU B N 1
ATOM 6046 C CA . LEU B 1 278 ? -15.586 -9.781 0.681 1 92.75 278 LEU B CA 1
ATOM 6047 C C . LEU B 1 278 ? -16.359 -8.484 0.841 1 92.75 278 LEU B C 1
ATOM 6049 O O . LEU B 1 278 ? -15.836 -7.504 1.381 1 92.75 278 LEU B O 1
ATOM 6053 N N . GLU B 1 279 ? -17.594 -8.461 0.435 1 92.62 279 GLU B N 1
ATOM 6054 C CA . GLU B 1 279 ? -18.438 -7.277 0.545 1 92.62 279 GLU B CA 1
ATOM 6055 C C . GLU B 1 279 ? -18.734 -6.945 2.004 1 92.62 279 GLU B C 1
ATOM 6057 O O . GLU B 1 279 ? -18.938 -5.777 2.354 1 92.62 279 GLU B O 1
ATOM 6062 N N . LYS B 1 280 ? -18.703 -7.91 2.822 1 88.56 280 LYS B N 1
ATOM 6063 C CA . LYS B 1 280 ? -18.859 -7.676 4.254 1 88.56 280 LYS B CA 1
ATOM 6064 C C . LYS B 1 280 ? -17.625 -7.004 4.844 1 88.56 280 LYS B C 1
ATOM 6066 O O . LYS B 1 280 ? -17.719 -6.207 5.773 1 88.56 280 LYS B O 1
ATOM 6071 N N . ILE B 1 281 ? -16.469 -7.395 4.293 1 87.5 281 ILE B N 1
ATOM 6072 C CA . ILE B 1 281 ? -15.211 -6.801 4.754 1 87.5 281 ILE B CA 1
ATOM 6073 C C . ILE B 1 281 ? -15.156 -5.332 4.328 1 87.5 281 ILE B C 1
ATOM 6075 O O . ILE B 1 281 ? -14.844 -4.457 5.141 1 87.5 281 ILE B O 1
ATOM 6079 N N . ILE B 1 282 ? -15.5 -5.074 3.027 1 89.94 282 ILE B N 1
ATOM 6080 C CA . ILE B 1 282 ? -15.328 -3.721 2.508 1 89.94 282 ILE B CA 1
ATOM 6081 C C . ILE B 1 282 ? -16.594 -2.906 2.766 1 89.94 282 ILE B C 1
ATOM 6083 O O . ILE B 1 282 ? -16.609 -1.69 2.564 1 89.94 282 ILE B O 1
ATOM 6087 N N . LYS B 1 283 ? -17.703 -3.547 3.217 1 87.94 283 LYS B N 1
ATOM 6088 C CA . LYS B 1 283 ? -18.969 -2.926 3.564 1 87.94 283 LYS B CA 1
ATOM 6089 C C . LYS B 1 283 ? -19.578 -2.209 2.363 1 87.94 283 LYS B C 1
ATOM 6091 O O . LYS B 1 283 ? -19.984 -1.048 2.465 1 87.94 283 LYS B O 1
ATOM 6096 N N . GLY B 1 284 ? -19.594 -2.912 1.261 1 90.5 284 GLY B N 1
ATOM 6097 C CA . GLY B 1 284 ? -20.156 -2.387 0.023 1 90.5 284 GLY B CA 1
ATOM 6098 C C . GLY B 1 284 ? -19.812 -3.23 -1.19 1 90.5 284 GLY B C 1
ATOM 6099 O O . GLY B 1 284 ? -19.375 -4.379 -1.053 1 90.5 284 GLY B O 1
ATOM 6100 N N . LYS B 1 285 ? -20.141 -2.635 -2.35 1 91.88 285 LYS B N 1
ATOM 6101 C CA . LYS B 1 285 ? -19.891 -3.312 -3.617 1 91.88 285 LYS B CA 1
ATOM 6102 C C . LYS B 1 285 ? -19.141 -2.408 -4.586 1 91.88 285 LYS B C 1
ATOM 6104 O O . LYS B 1 285 ? -19.172 -1.183 -4.453 1 91.88 285 LYS B O 1
ATOM 6109 N N . LEU B 1 286 ? -18.438 -3.109 -5.445 1 92.44 286 LEU B N 1
ATOM 6110 C CA . LEU B 1 286 ? -17.719 -2.355 -6.465 1 92.44 286 LEU B CA 1
ATOM 6111 C C . LEU B 1 286 ? -18.344 -2.555 -7.836 1 92.44 286 LEU B C 1
ATOM 6113 O O . LEU B 1 286 ? -18.984 -3.576 -8.086 1 92.44 286 LEU B O 1
ATOM 6117 N N . GLU B 1 287 ? -18.219 -1.545 -8.625 1 90.12 287 GLU B N 1
ATOM 6118 C CA . GLU B 1 287 ? -18.672 -1.592 -10.008 1 90.12 287 GLU B CA 1
ATOM 6119 C C . GLU B 1 287 ? -17.672 -0.911 -10.945 1 90.12 287 GLU B C 1
ATOM 6121 O O . GLU B 1 287 ? -16.984 0.033 -10.547 1 90.12 287 GLU B O 1
ATOM 6126 N N . VAL B 1 288 ? -17.609 -1.437 -12.102 1 89.06 288 VAL B N 1
ATOM 6127 C CA . VAL B 1 288 ? -16.75 -0.849 -13.125 1 89.06 288 VAL B CA 1
ATOM 6128 C C . VAL B 1 288 ? -17.562 -0.581 -14.391 1 89.06 288 VAL B C 1
ATOM 6130 O O . VAL B 1 288 ? -18.391 -1.405 -14.789 1 89.06 288 VAL B O 1
ATOM 6133 N N . ASP B 1 289 ? -17.359 0.591 -14.93 1 86 289 ASP B N 1
ATOM 6134 C CA . ASP B 1 289 ? -18.109 0.916 -16.141 1 86 289 ASP B CA 1
ATOM 6135 C C . ASP B 1 289 ? -17.281 0.604 -17.391 1 86 289 ASP B C 1
ATOM 6137 O O . ASP B 1 289 ? -16.172 0.068 -17.297 1 86 289 ASP B O 1
ATOM 6141 N N . LYS B 1 290 ? -17.781 0.91 -18.516 1 80.06 290 LYS B N 1
ATOM 6142 C CA . LYS B 1 290 ? -17.156 0.558 -19.797 1 80.06 290 LYS B CA 1
ATOM 6143 C C . LYS B 1 290 ? -15.836 1.301 -19.984 1 80.06 290 LYS B C 1
ATOM 6145 O O . LYS B 1 290 ? -14.953 0.836 -20.719 1 80.06 290 LYS B O 1
ATOM 6150 N N . ASP B 1 291 ? -15.734 2.473 -19.344 1 78 291 ASP B N 1
ATOM 6151 C CA . ASP B 1 291 ? -14.516 3.27 -19.453 1 78 291 ASP B CA 1
ATOM 6152 C C . ASP B 1 291 ? -13.539 2.932 -18.328 1 78 291 ASP B C 1
ATOM 6154 O O . ASP B 1 291 ? -12.547 3.631 -18.125 1 78 291 ASP B O 1
ATOM 6158 N N . ASN B 1 292 ? -13.883 1.906 -17.531 1 82.94 292 ASN B N 1
ATOM 6159 C CA . ASN B 1 292 ? -13.047 1.363 -16.453 1 82.94 292 ASN B CA 1
ATOM 6160 C C . ASN B 1 292 ? -13.023 2.285 -15.242 1 82.94 292 ASN B C 1
ATOM 6162 O O . ASN B 1 292 ? -12.047 2.301 -14.492 1 82.94 292 ASN B O 1
ATOM 6166 N N . ASN B 1 293 ? -14.039 3.082 -15.18 1 84.25 293 ASN B N 1
ATOM 6167 C CA . ASN B 1 293 ? -14.219 3.811 -13.93 1 84.25 293 ASN B CA 1
ATOM 6168 C C . ASN B 1 293 ? -14.766 2.908 -12.828 1 84.25 293 ASN B C 1
ATOM 6170 O O . ASN B 1 293 ? -15.758 2.209 -13.023 1 84.25 293 ASN B O 1
ATOM 6174 N N . ILE B 1 294 ? -14.117 2.994 -11.75 1 89.69 294 ILE B N 1
ATOM 6175 C CA . ILE B 1 294 ? -14.516 2.125 -10.648 1 89.69 294 ILE B CA 1
ATOM 6176 C C . ILE B 1 294 ? -15.289 2.932 -9.609 1 89.69 294 ILE B C 1
ATOM 6178 O O . ILE B 1 294 ? -14.812 3.959 -9.125 1 89.69 294 ILE B O 1
ATOM 6182 N N . ASP B 1 295 ? -16.422 2.49 -9.273 1 90.44 295 ASP B N 1
ATOM 6183 C CA . ASP B 1 295 ? -17.266 3.102 -8.242 1 90.44 295 ASP B CA 1
ATOM 6184 C C . ASP B 1 295 ? -17.531 2.123 -7.102 1 90.44 295 ASP B C 1
ATOM 6186 O O . ASP B 1 295 ? -17.5 0.907 -7.297 1 90.44 295 ASP B O 1
ATOM 6190 N N . PHE B 1 296 ? -17.672 2.701 -6 1 91.88 296 PHE B N 1
ATOM 6191 C CA . PHE B 1 296 ? -18.016 1.956 -4.797 1 91.88 296 PHE B CA 1
ATOM 6192 C C . PHE B 1 296 ? -19.438 2.279 -4.355 1 91.88 296 PHE B C 1
ATOM 6194 O O . PHE B 1 296 ? -19.781 3.447 -4.164 1 91.88 296 PHE B O 1
ATOM 6201 N N . LEU B 1 297 ? -20.203 1.271 -4.215 1 90.31 297 LEU B N 1
ATOM 6202 C CA . LEU B 1 297 ? -21.594 1.424 -3.807 1 90.31 297 LEU B CA 1
ATOM 6203 C C . LEU B 1 297 ? -21.781 1.059 -2.338 1 90.31 297 LEU B C 1
ATOM 6205 O O . LEU B 1 297 ? -21.547 -0.086 -1.944 1 90.31 297 LEU B O 1
ATOM 6209 N N . LEU B 1 298 ? -22.047 2.07 -1.507 1 82.5 298 LEU B N 1
ATOM 6210 C CA . LEU B 1 298 ? -22.312 1.858 -0.088 1 82.5 298 LEU B CA 1
ATOM 6211 C C . LEU B 1 298 ? -23.719 1.285 0.125 1 82.5 298 LEU B C 1
ATOM 6213 O O . LEU B 1 298 ? -24.547 1.331 -0.778 1 82.5 298 LEU B O 1
ATOM 6217 N N . GLU B 1 299 ? -23.844 0.803 1.448 1 71 299 GLU B N 1
ATOM 6218 C CA . GLU B 1 299 ? -25.188 0.384 1.826 1 71 299 GLU B CA 1
ATOM 6219 C C . GLU B 1 299 ? -26.156 1.565 1.824 1 71 299 GLU B C 1
ATOM 6221 O O . GLU B 1 299 ? -25.844 2.637 2.344 1 71 299 GLU B O 1
ATOM 6226 N N . GLY B 1 300 ? -27.141 1.796 0.937 1 63.06 300 GLY B N 1
ATOM 6227 C CA . GLY B 1 300 ? -28.094 2.883 0.804 1 63.06 300 GLY B CA 1
ATOM 6228 C C . GLY B 1 300 ? -28 3.596 -0.532 1 63.06 300 GLY B C 1
ATOM 6229 O O . GLY B 1 300 ? -28.547 4.695 -0.692 1 63.06 300 GLY B O 1
ATOM 6230 N N . ASP B 1 301 ? -27.219 3.191 -1.386 1 66.25 301 ASP B N 1
ATOM 6231 C CA . ASP B 1 301 ? -27.203 3.547 -2.803 1 66.25 301 ASP B CA 1
ATOM 6232 C C . ASP B 1 301 ? -26.312 4.754 -3.061 1 66.25 301 ASP B C 1
ATOM 6234 O O . ASP B 1 301 ? -26.5 5.48 -4.035 1 66.25 301 ASP B O 1
ATOM 6238 N N . GLN B 1 302 ? -25.531 5.109 -2.125 1 81.12 302 G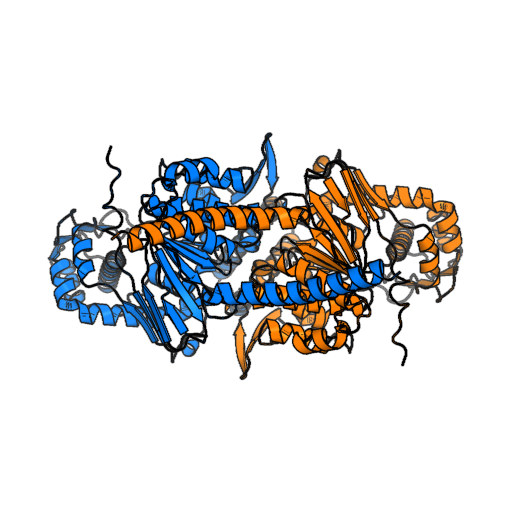LN B N 1
ATOM 6239 C CA . GLN B 1 302 ? -24.594 6.188 -2.412 1 81.12 302 GLN B CA 1
ATOM 6240 C C . GLN B 1 302 ? -23.391 5.672 -3.184 1 81.12 302 GLN B C 1
ATOM 6242 O O . GLN B 1 302 ? -22.812 4.637 -2.834 1 81.12 302 GLN B O 1
ATOM 6247 N N . ARG B 1 303 ? -23.125 6.363 -4.262 1 85.75 303 ARG B N 1
ATOM 6248 C CA . ARG B 1 303 ? -22 6.008 -5.125 1 85.75 303 ARG B CA 1
ATOM 6249 C C . ARG B 1 303 ? -20.797 6.902 -4.852 1 85.75 303 ARG B C 1
ATOM 6251 O O . ARG B 1 303 ? -20.922 8.125 -4.766 1 85.75 303 ARG B O 1
ATOM 6258 N N . LEU B 1 304 ? -19.703 6.234 -4.562 1 88.19 304 LEU B N 1
ATOM 6259 C CA . LEU B 1 304 ? -18.453 6.941 -4.332 1 88.19 304 LEU B CA 1
ATOM 6260 C C . LEU B 1 304 ? -17.391 6.539 -5.359 1 88.19 304 LEU B C 1
ATOM 6262 O O . LEU B 1 304 ? -17.297 5.363 -5.723 1 88.19 304 LEU B O 1
ATOM 6266 N N . GLY B 1 305 ? -16.719 7.539 -5.867 1 87.88 305 GLY B N 1
ATOM 6267 C CA . GLY B 1 305 ? -15.531 7.172 -6.613 1 87.88 305 GLY B CA 1
ATOM 6268 C C . GLY B 1 305 ? -14.5 6.449 -5.766 1 87.88 305 GLY B C 1
ATOM 6269 O O . GLY B 1 305 ? -14.438 6.641 -4.551 1 87.88 305 GLY B O 1
ATOM 6270 N N . LEU B 1 306 ? -13.688 5.641 -6.375 1 88.81 306 LEU B N 1
ATOM 6271 C CA . LEU B 1 306 ? -12.719 4.828 -5.656 1 88.81 306 LEU B CA 1
ATOM 6272 C C . LEU B 1 306 ? -11.766 5.707 -4.844 1 88.81 306 LEU B C 1
ATOM 6274 O O . LEU B 1 306 ? -11.336 5.32 -3.756 1 88.81 306 LEU B O 1
ATOM 6278 N N . HIS B 1 307 ? -11.492 6.875 -5.32 1 85.31 307 HIS B N 1
ATOM 6279 C CA . HIS B 1 307 ? -10.539 7.762 -4.664 1 85.31 307 HIS B CA 1
ATOM 6280 C C . HIS B 1 307 ? -11.086 8.266 -3.332 1 85.31 307 HIS B C 1
ATOM 6282 O O . HIS B 1 307 ? -10.344 8.812 -2.518 1 85.31 307 HIS B O 1
ATOM 6288 N N . LEU B 1 308 ? -12.352 8.102 -3.129 1 87.25 308 LEU B N 1
ATOM 6289 C CA . LEU B 1 308 ? -12.992 8.578 -1.91 1 87.25 308 LEU B CA 1
ATOM 6290 C C . LEU B 1 308 ? -13.18 7.438 -0.914 1 87.25 308 LEU B C 1
ATOM 6292 O O . LEU B 1 308 ? -13.633 7.656 0.211 1 87.25 308 LEU B O 1
ATOM 6296 N N . THR B 1 309 ? -12.805 6.305 -1.374 1 88.62 309 THR B N 1
ATOM 6297 C CA . THR B 1 309 ? -13.023 5.156 -0.499 1 88.62 309 THR B CA 1
ATOM 6298 C C . THR B 1 309 ? -11.859 4.992 0.475 1 88.62 309 THR B C 1
ATOM 6300 O O . THR B 1 309 ? -10.828 5.645 0.333 1 88.62 309 THR B O 1
ATOM 6303 N N . SER B 1 310 ? -12.094 4.141 1.439 1 87.06 310 SER B N 1
ATOM 6304 C CA . SER B 1 310 ? -11.047 3.811 2.404 1 87.06 310 SER B CA 1
ATOM 6305 C C . SER B 1 310 ? -9.922 3.02 1.752 1 87.06 310 SER B C 1
ATOM 6307 O O . SER B 1 310 ? -10.102 2.432 0.684 1 87.06 310 SER B O 1
ATOM 6309 N N . SER B 1 311 ? -8.758 3.049 2.414 1 88.31 311 SER B N 1
ATOM 6310 C CA . SER B 1 311 ? -7.613 2.283 1.939 1 88.31 311 SER B CA 1
ATOM 6311 C C . SER B 1 311 ? -7.926 0.792 1.888 1 88.31 311 SER B C 1
ATOM 6313 O O . SER B 1 311 ? -7.375 0.066 1.055 1 88.31 311 SER B O 1
ATOM 6315 N N . THR B 1 312 ? -8.828 0.333 2.697 1 90.62 312 THR B N 1
ATOM 6316 C CA . THR B 1 312 ? -9.242 -1.064 2.707 1 90.62 312 THR B CA 1
ATOM 6317 C C . THR B 1 312 ? -9.969 -1.422 1.415 1 90.62 312 THR B C 1
ATOM 6319 O O . THR B 1 312 ? -9.641 -2.416 0.766 1 90.62 312 THR B O 1
ATOM 6322 N N . VAL B 1 313 ? -10.977 -0.621 1.126 1 92 313 VAL B N 1
ATOM 6323 C CA . VAL B 1 313 ? -11.742 -0.852 -0.093 1 92 313 VAL B CA 1
ATOM 6324 C C . VAL B 1 313 ? -10.812 -0.802 -1.306 1 92 313 VAL B C 1
ATOM 6326 O O . VAL B 1 313 ? -10.867 -1.678 -2.172 1 92 313 VAL B O 1
ATOM 6329 N N . ASN B 1 314 ? -9.992 0.205 -1.303 1 93.06 314 ASN B N 1
ATOM 6330 C CA . ASN B 1 314 ? -9.055 0.373 -2.404 1 93.06 314 ASN B CA 1
ATOM 6331 C C . ASN B 1 314 ? -8.125 -0.83 -2.535 1 93.06 314 ASN B C 1
ATOM 6333 O O . ASN B 1 314 ? -7.922 -1.351 -3.633 1 93.06 314 ASN B O 1
ATOM 6337 N N . SER B 1 315 ? -7.594 -1.292 -1.458 1 94.12 315 SER B N 1
ATOM 6338 C CA . SER B 1 315 ? -6.617 -2.377 -1.461 1 94.12 315 SER B CA 1
ATOM 6339 C C . SER B 1 315 ? -7.258 -3.693 -1.894 1 94.12 315 SER B C 1
ATOM 6341 O O . SER B 1 315 ? -6.594 -4.543 -2.488 1 94.12 315 SER B O 1
ATOM 6343 N N . LEU B 1 316 ? -8.547 -3.881 -1.614 1 96.19 316 LEU B N 1
ATOM 6344 C CA . LEU B 1 316 ? -9.203 -5.16 -1.87 1 96.19 316 LEU B CA 1
ATOM 6345 C C . LEU B 1 316 ? -9.992 -5.113 -3.174 1 96.19 316 LEU B C 1
ATOM 6347 O O . LEU B 1 316 ? -10.602 -6.109 -3.572 1 96.19 316 LEU B O 1
ATOM 6351 N N . ALA B 1 317 ? -9.961 -3.963 -3.861 1 95.5 317 ALA B N 1
ATOM 6352 C CA . ALA B 1 317 ? -10.719 -3.812 -5.102 1 95.5 317 ALA B CA 1
ATOM 6353 C C . ALA B 1 317 ? -10.273 -4.836 -6.145 1 95.5 317 ALA B C 1
ATOM 6355 O O . ALA B 1 317 ? -11.109 -5.457 -6.805 1 95.5 317 ALA B O 1
ATOM 6356 N N . GLY B 1 318 ? -8.969 -4.996 -6.285 1 95.81 318 GLY B N 1
ATOM 6357 C CA . GLY B 1 318 ? -8.469 -5.973 -7.238 1 95.81 318 GLY B CA 1
ATOM 6358 C C . GLY B 1 318 ? -8.969 -7.379 -6.977 1 95.81 318 GLY B C 1
ATOM 6359 O O . GLY B 1 318 ? -9.336 -8.094 -7.91 1 95.81 318 GLY B O 1
ATOM 6360 N N . LEU B 1 319 ? -8.922 -7.777 -5.723 1 96.69 319 LEU B N 1
ATOM 6361 C CA . LEU B 1 319 ? -9.398 -9.109 -5.359 1 96.69 319 LEU B CA 1
ATOM 6362 C C . LEU B 1 319 ? -10.891 -9.242 -5.656 1 96.69 319 LEU B C 1
ATOM 6364 O O . LEU B 1 319 ? -11.344 -10.297 -6.113 1 96.69 319 LEU B O 1
ATOM 6368 N N . TRP B 1 320 ? -11.656 -8.188 -5.344 1 95.12 320 TRP B N 1
ATOM 6369 C CA . TRP B 1 320 ? -13.086 -8.188 -5.625 1 95.12 320 TRP B CA 1
ATOM 6370 C C . TRP B 1 320 ? -13.352 -8.43 -7.109 1 95.12 320 TRP B C 1
ATOM 6372 O O . TRP B 1 320 ? -14.133 -9.305 -7.473 1 95.12 320 TRP B O 1
ATOM 6382 N N . PHE B 1 321 ? -12.711 -7.711 -7.957 1 93.12 321 PHE B N 1
ATOM 6383 C CA . PHE B 1 321 ? -12.906 -7.84 -9.398 1 93.12 321 PHE B CA 1
ATOM 6384 C C . PHE B 1 321 ? -12.43 -9.203 -9.891 1 93.12 321 PHE B C 1
ATOM 6386 O O . PHE B 1 321 ? -13.008 -9.766 -10.82 1 93.12 321 PHE B O 1
ATOM 6393 N N . TYR B 1 322 ? -11.312 -9.703 -9.336 1 94.31 322 TYR B N 1
ATOM 6394 C CA . TYR B 1 322 ? -10.828 -11.031 -9.711 1 94.31 322 TYR B CA 1
ATOM 6395 C C . TYR B 1 322 ? -11.891 -12.086 -9.461 1 94.31 322 TYR B C 1
ATOM 6397 O O . TYR B 1 322 ? -12.164 -12.922 -10.336 1 94.31 322 TYR B O 1
ATOM 6405 N N . ILE B 1 323 ? -12.461 -12.062 -8.258 1 93.25 323 ILE B N 1
ATOM 6406 C CA . ILE B 1 323 ? -13.461 -13.062 -7.891 1 93.25 323 ILE B CA 1
ATOM 6407 C C . ILE B 1 323 ? -14.688 -12.914 -8.781 1 93.25 323 ILE B C 1
ATOM 6409 O O . ILE B 1 323 ? -15.258 -13.906 -9.242 1 93.25 323 ILE B O 1
ATOM 6413 N N . ARG B 1 324 ? -15.023 -11.75 -9.07 1 90.25 324 ARG B N 1
ATOM 6414 C CA . ARG B 1 324 ? -16.25 -11.469 -9.812 1 90.25 324 ARG B CA 1
ATOM 6415 C C . ARG B 1 324 ? -16.078 -11.812 -11.289 1 90.25 324 ARG B C 1
ATOM 6417 O O . ARG B 1 324 ? -17.016 -12.312 -11.93 1 90.25 324 ARG B O 1
ATOM 6424 N N . HIS B 1 325 ? -14.867 -11.547 -11.836 1 86.31 325 HIS B N 1
ATOM 6425 C CA . HIS B 1 325 ? -14.797 -11.523 -13.289 1 86.31 325 HIS B CA 1
ATOM 6426 C C . HIS B 1 325 ? -13.773 -12.523 -13.805 1 86.31 325 HIS B C 1
ATOM 6428 O O . HIS B 1 325 ? -13.773 -12.867 -14.992 1 86.31 325 HIS B O 1
ATOM 6434 N N . THR B 1 326 ? -12.875 -13 -13.008 1 87.62 326 THR B N 1
ATOM 6435 C CA . THR B 1 326 ? -11.727 -13.703 -13.562 1 87.62 326 THR B CA 1
ATOM 6436 C C . THR B 1 326 ? -11.602 -15.102 -12.953 1 87.62 326 THR B C 1
ATOM 6438 O O . THR B 1 326 ? -11.297 -16.062 -13.664 1 87.62 326 THR B O 1
ATOM 6441 N N . ALA B 1 327 ? -11.852 -15.25 -11.688 1 89 327 ALA B N 1
ATOM 6442 C CA . ALA B 1 327 ? -11.562 -16.469 -10.93 1 89 327 ALA B CA 1
ATOM 6443 C C . ALA B 1 327 ? -12.258 -17.672 -11.555 1 89 327 ALA B C 1
ATOM 6445 O O . ALA B 1 327 ? -13.406 -17.578 -11.984 1 89 327 ALA B O 1
ATOM 6446 N N . SER B 1 328 ? -11.516 -18.75 -11.578 1 86.62 328 SER B N 1
ATOM 6447 C CA . SER B 1 328 ? -12.023 -20.031 -12.047 1 86.62 328 SER B CA 1
ATOM 6448 C C . SER B 1 328 ? -11.242 -21.188 -11.445 1 86.62 328 SER B C 1
ATOM 6450 O O . SER B 1 328 ? -10.086 -21.031 -11.039 1 86.62 328 SER B O 1
ATOM 6452 N N . GLN B 1 329 ? -11.891 -22.344 -11.438 1 85 329 GLN B N 1
ATOM 6453 C CA . GLN B 1 329 ? -11.211 -23.531 -10.922 1 85 329 GLN B CA 1
ATOM 6454 C C . GLN B 1 329 ? -9.922 -23.797 -11.688 1 85 329 GLN B C 1
ATOM 6456 O O . GLN B 1 329 ? -9.891 -23.734 -12.922 1 85 329 GLN B O 1
ATOM 6461 N N . GLY B 1 330 ? -8.875 -24.047 -10.93 1 84.06 330 GLY B N 1
ATOM 6462 C CA . GLY B 1 330 ? -7.602 -24.375 -11.547 1 84.06 330 GLY B CA 1
ATOM 6463 C C . GLY B 1 330 ? -6.715 -23.156 -11.758 1 84.06 330 GLY B C 1
ATOM 6464 O O . GLY B 1 330 ? -5.551 -23.297 -12.133 1 84.06 330 GLY B O 1
ATOM 6465 N N . TYR B 1 331 ? -7.234 -21.984 -11.523 1 89.94 331 TYR B N 1
ATOM 6466 C CA . TYR B 1 331 ? -6.457 -20.766 -11.711 1 89.94 331 TYR B CA 1
ATOM 6467 C C . TYR B 1 331 ? -5.496 -20.547 -10.555 1 89.94 331 TYR B C 1
ATOM 6469 O O . TYR B 1 331 ? -5.645 -21.141 -9.492 1 89.94 331 TYR B O 1
ATOM 6477 N N . VAL B 1 332 ? -4.488 -19.75 -10.812 1 93.69 332 VAL B N 1
ATOM 6478 C CA . VAL B 1 332 ? -3.484 -19.391 -9.812 1 93.69 332 VAL B CA 1
ATOM 6479 C C . VAL B 1 332 ? -3.613 -17.906 -9.453 1 93.69 332 VAL B C 1
ATOM 6481 O O . VAL B 1 332 ? -3.568 -17.047 -10.336 1 93.69 332 VAL B O 1
ATOM 6484 N N . LEU B 1 333 ? -3.836 -17.641 -8.195 1 96.31 333 LEU B N 1
ATOM 6485 C CA . LEU B 1 333 ? -3.914 -16.297 -7.668 1 96.31 333 LEU B CA 1
ATOM 6486 C C . LEU B 1 333 ? -2.75 -16.016 -6.723 1 96.31 333 LEU B C 1
ATOM 6488 O O . LEU B 1 333 ? -2.527 -16.75 -5.766 1 96.31 333 LEU B O 1
ATOM 6492 N N . MET B 1 334 ? -2.008 -15.023 -7.066 1 98 334 MET B N 1
ATOM 6493 C CA . MET B 1 334 ? -0.928 -14.578 -6.191 1 98 334 MET B CA 1
ATOM 6494 C C . MET B 1 334 ? -1.228 -13.195 -5.617 1 98 334 MET B C 1
ATOM 6496 O O . MET B 1 334 ? -1.712 -12.312 -6.328 1 98 334 MET B O 1
ATOM 6500 N N . ILE B 1 335 ? -1.061 -13.023 -4.336 1 98.31 335 ILE B N 1
ATOM 6501 C CA . ILE B 1 335 ? -1.277 -11.727 -3.697 1 98.31 335 ILE B CA 1
ATOM 6502 C C . ILE B 1 335 ? -0.071 -11.375 -2.832 1 98.31 335 ILE B C 1
ATOM 6504 O O . ILE B 1 335 ? 0.256 -12.094 -1.886 1 98.31 335 ILE B O 1
ATOM 6508 N N . ASP B 1 336 ? 0.56 -10.289 -3.184 1 96.69 336 ASP B N 1
ATOM 6509 C CA . ASP B 1 336 ? 1.645 -9.781 -2.354 1 96.69 336 ASP B CA 1
ATOM 6510 C C . ASP B 1 336 ? 1.102 -8.977 -1.175 1 96.69 336 ASP B C 1
ATOM 6512 O O . ASP B 1 336 ? 0.424 -7.961 -1.366 1 96.69 336 ASP B O 1
ATOM 6516 N N . GLU B 1 337 ? 1.323 -9.461 0.01 1 94.81 337 GLU B N 1
ATOM 6517 C CA . GLU B 1 337 ? 0.921 -8.805 1.249 1 94.81 337 GLU B CA 1
ATOM 6518 C C . GLU B 1 337 ? -0.57 -8.484 1.243 1 94.81 337 GLU B C 1
ATOM 6520 O O . GLU B 1 337 ? -0.957 -7.316 1.351 1 94.81 337 GLU B O 1
ATOM 6525 N N . PRO B 1 338 ? -1.374 -9.5 1.286 1 96.75 338 PRO B N 1
ATOM 6526 C CA . PRO B 1 338 ? -2.82 -9.281 1.23 1 96.75 338 PRO B CA 1
ATOM 6527 C C . PRO B 1 338 ? -3.342 -8.477 2.42 1 96.75 338 PRO B C 1
ATOM 6529 O O . PRO B 1 338 ? -4.422 -7.887 2.346 1 96.75 338 PRO B O 1
ATOM 6532 N N . GLU B 1 339 ? -2.586 -8.383 3.502 1 92.88 339 GLU B N 1
ATOM 6533 C CA . GLU B 1 339 ? -3.027 -7.723 4.727 1 92.88 339 GLU B CA 1
ATOM 6534 C C . GLU B 1 339 ? -2.875 -6.207 4.621 1 92.88 339 GLU B C 1
ATOM 6536 O O . GLU B 1 339 ? -3.338 -5.469 5.492 1 92.88 339 GLU B O 1
ATOM 6541 N N . LEU B 1 340 ? -2.373 -5.734 3.549 1 91.38 340 LEU B N 1
ATOM 6542 C CA . LEU B 1 340 ? -2.078 -4.316 3.398 1 91.38 340 LEU B CA 1
ATOM 6543 C C . LEU B 1 340 ? -3.312 -3.469 3.693 1 91.38 340 LEU B C 1
ATOM 6545 O O . LEU B 1 340 ? -4.398 -3.754 3.189 1 91.38 340 LEU B O 1
ATOM 6549 N N . ASN B 1 341 ? -3.168 -2.459 4.574 1 90.06 341 ASN B N 1
ATOM 6550 C CA . ASN B 1 341 ? -4.168 -1.444 4.883 1 90.06 341 ASN B CA 1
ATOM 6551 C C . ASN B 1 341 ? -5.34 -2.031 5.664 1 90.06 341 ASN B C 1
ATOM 6553 O O . ASN B 1 341 ? -6.387 -1.395 5.793 1 90.06 341 ASN B O 1
ATOM 6557 N N . LEU B 1 342 ? -5.164 -3.262 6.152 1 90.38 342 LEU B N 1
ATOM 6558 C CA . LEU B 1 342 ? -6.297 -3.9 6.816 1 90.38 342 LEU B CA 1
ATOM 6559 C C . LEU B 1 342 ? -6.125 -3.883 8.328 1 90.38 342 LEU B C 1
ATOM 6561 O O . LEU B 1 342 ? -5.023 -4.109 8.836 1 90.38 342 LEU B O 1
ATOM 6565 N N . HIS B 1 343 ? -7.164 -3.574 8.984 1 85.12 343 HIS B N 1
ATOM 6566 C CA . HIS B 1 343 ? -7.238 -3.822 10.414 1 85.12 343 HIS B CA 1
ATOM 6567 C C . HIS B 1 343 ? -7.086 -5.309 10.727 1 85.12 343 HIS B C 1
ATOM 6569 O O . HIS B 1 343 ? -7.441 -6.156 9.906 1 85.12 343 HIS B O 1
ATOM 6575 N N . PRO B 1 344 ? -6.578 -5.629 11.93 1 82 344 PRO B N 1
ATOM 6576 C CA . PRO B 1 344 ? -6.363 -7.027 12.297 1 82 344 PRO B CA 1
ATOM 6577 C C . PRO B 1 344 ? -7.609 -7.891 12.109 1 82 344 PRO B C 1
ATOM 6579 O O . PRO B 1 344 ? -7.52 -9.008 11.602 1 82 344 PRO B O 1
ATOM 6582 N N . ALA B 1 345 ? -8.789 -7.398 12.461 1 83.69 345 ALA B N 1
ATOM 6583 C CA . ALA B 1 345 ? -10.039 -8.141 12.305 1 83.69 345 ALA B CA 1
ATOM 6584 C C . ALA B 1 345 ? -10.289 -8.484 10.836 1 83.69 345 ALA B C 1
ATOM 6586 O O . ALA B 1 345 ? -10.75 -9.586 10.523 1 83.69 345 ALA B O 1
ATOM 6587 N N . ASN B 1 346 ? -10.016 -7.59 9.992 1 89.38 346 ASN B N 1
ATOM 6588 C CA . ASN B 1 346 ? -10.219 -7.801 8.562 1 89.38 346 ASN B CA 1
ATOM 6589 C C . ASN B 1 346 ? -9.156 -8.727 7.977 1 89.38 346 ASN B C 1
ATOM 6591 O O . ASN B 1 346 ? -9.406 -9.414 6.988 1 89.38 346 ASN B O 1
ATOM 6595 N N . GLN B 1 347 ? -7.941 -8.734 8.562 1 91 347 GLN B N 1
ATOM 6596 C CA . GLN B 1 347 ? -6.918 -9.68 8.133 1 91 347 GLN B CA 1
ATOM 6597 C C . GLN B 1 347 ? -7.367 -11.117 8.383 1 91 347 GLN B C 1
ATOM 6599 O O . GLN B 1 347 ? -7.156 -11.992 7.539 1 91 347 GLN B O 1
ATOM 6604 N N . ARG B 1 348 ? -8 -11.312 9.5 1 88.81 348 ARG B N 1
ATOM 6605 C CA . ARG B 1 348 ? -8.523 -12.641 9.82 1 88.81 348 ARG B CA 1
ATOM 6606 C C . ARG B 1 348 ? -9.625 -13.039 8.852 1 88.81 348 ARG B C 1
ATOM 6608 O O . ARG B 1 348 ? -9.648 -14.172 8.367 1 88.81 348 ARG B O 1
ATOM 6615 N N . ALA B 1 349 ? -10.523 -12.125 8.664 1 91.31 349 ALA B N 1
ATOM 6616 C CA . ALA B 1 349 ? -11.602 -12.383 7.715 1 91.31 349 ALA B CA 1
ATOM 6617 C C . ALA B 1 349 ? -11.047 -12.695 6.328 1 91.31 349 ALA B C 1
ATOM 6619 O O . ALA B 1 349 ? -11.586 -13.555 5.617 1 91.31 349 ALA B O 1
ATOM 6620 N N . LEU B 1 350 ? -10.055 -12.031 5.957 1 95.62 350 LEU B N 1
ATOM 6621 C CA . LEU B 1 350 ? -9.422 -12.273 4.66 1 95.62 350 LEU B CA 1
ATOM 6622 C C . LEU B 1 350 ? -8.844 -13.68 4.59 1 95.62 350 LEU B C 1
ATOM 6624 O O . LEU B 1 350 ? -8.938 -14.344 3.555 1 95.62 350 LEU B O 1
ATOM 6628 N N . ALA B 1 351 ? -8.211 -14.109 5.652 1 94.69 351 ALA B N 1
ATOM 6629 C CA . ALA B 1 351 ? -7.676 -15.469 5.699 1 94.69 351 ALA B CA 1
ATOM 6630 C C . ALA B 1 351 ? -8.766 -16.5 5.414 1 94.69 351 ALA B C 1
ATOM 6632 O O . ALA B 1 351 ? -8.539 -17.453 4.676 1 94.69 351 ALA B O 1
ATOM 6633 N N . ARG B 1 352 ? -9.906 -16.297 5.965 1 95.06 352 ARG B N 1
ATOM 6634 C CA . ARG B 1 352 ? -11.039 -17.188 5.738 1 95.06 352 ARG B CA 1
ATOM 6635 C C . ARG B 1 352 ? -11.484 -17.156 4.281 1 95.06 352 ARG B C 1
ATOM 6637 O O . ARG B 1 352 ? -11.805 -18.203 3.703 1 95.06 352 ARG B O 1
ATOM 6644 N N . LEU B 1 353 ? -11.484 -15.992 3.75 1 96.38 353 LEU B N 1
ATOM 6645 C CA . LEU B 1 353 ? -11.844 -15.852 2.342 1 96.38 353 LEU B CA 1
ATOM 6646 C C . LEU B 1 353 ? -10.852 -16.594 1.452 1 96.38 353 LEU B C 1
ATOM 6648 O O . LEU B 1 353 ? -11.25 -17.281 0.507 1 96.38 353 LEU B O 1
ATOM 6652 N N . LEU B 1 354 ? -9.578 -16.438 1.676 1 97.62 354 LEU B N 1
ATOM 6653 C CA . LEU B 1 354 ? -8.547 -17.109 0.888 1 97.62 354 LEU B CA 1
ATOM 6654 C C . LEU B 1 354 ? -8.703 -18.625 0.976 1 97.62 354 LEU B C 1
ATOM 6656 O O . LEU B 1 354 ? -8.539 -19.328 -0.023 1 97.62 354 LEU B O 1
ATOM 6660 N N . ALA B 1 355 ? -9.039 -19.078 2.172 1 96.81 355 ALA B N 1
ATOM 6661 C CA . ALA B 1 355 ? -9.281 -20.516 2.348 1 96.81 355 ALA B CA 1
ATOM 6662 C C . ALA B 1 355 ? -10.461 -20.984 1.502 1 96.81 355 ALA B C 1
ATOM 6664 O O . ALA B 1 355 ? -10.422 -22.062 0.908 1 96.81 355 ALA B O 1
ATOM 6665 N N . ARG B 1 356 ? -11.484 -20.219 1.471 1 95.31 356 ARG B N 1
ATOM 6666 C CA . ARG B 1 356 ? -12.648 -20.547 0.648 1 95.31 356 ARG B CA 1
ATOM 6667 C C . ARG B 1 356 ? -12.266 -20.641 -0.824 1 95.31 356 ARG B C 1
ATOM 6669 O O . ARG B 1 356 ? -12.734 -21.531 -1.535 1 95.31 356 ARG B O 1
ATOM 6676 N N . LEU B 1 357 ? -11.453 -19.734 -1.303 1 95.25 357 LEU B N 1
ATOM 6677 C CA . LEU B 1 357 ? -11.016 -19.75 -2.693 1 95.25 357 LEU B CA 1
ATOM 6678 C C . LEU B 1 357 ? -10.188 -21 -2.988 1 95.25 357 LEU B C 1
ATOM 6680 O O . LEU B 1 357 ? -10.344 -21.625 -4.047 1 95.25 357 LEU B O 1
ATOM 6684 N N . VAL B 1 358 ? -9.336 -21.328 -2.066 1 95.81 358 VAL B N 1
ATOM 6685 C CA . VAL B 1 358 ? -8.531 -22.547 -2.195 1 95.81 358 VAL B CA 1
ATOM 6686 C C . VAL B 1 358 ? -9.453 -23.75 -2.336 1 95.81 358 VAL B C 1
ATOM 6688 O O . VAL B 1 358 ? -9.25 -24.594 -3.217 1 95.81 358 VAL B O 1
ATOM 6691 N N . ASN B 1 359 ? -10.445 -23.812 -1.508 1 94.12 359 ASN B N 1
ATOM 6692 C CA . ASN B 1 359 ? -11.352 -24.953 -1.484 1 94.12 359 ASN B CA 1
ATOM 6693 C C . ASN B 1 359 ? -12.25 -24.984 -2.719 1 94.12 359 ASN B C 1
ATOM 6695 O O . ASN B 1 359 ? -12.883 -26 -3.008 1 94.12 359 ASN B O 1
ATOM 6699 N N . LYS B 1 360 ? -12.266 -23.922 -3.426 1 91.25 360 LYS B N 1
ATOM 6700 C CA . LYS B 1 360 ? -12.992 -23.891 -4.691 1 91.25 360 LYS B CA 1
ATOM 6701 C C . LYS B 1 360 ? -12.078 -24.266 -5.859 1 91.25 360 LYS B C 1
ATOM 6703 O O . LYS B 1 360 ? -12.5 -24.219 -7.016 1 91.25 360 LYS B O 1
ATOM 6708 N N . GLY B 1 361 ? -10.852 -24.516 -5.555 1 89.44 361 GLY B N 1
ATOM 6709 C CA . GLY B 1 361 ? -9.961 -25.047 -6.566 1 89.44 361 GLY B CA 1
ATOM 6710 C C . GLY B 1 361 ? -8.992 -24.031 -7.121 1 89.44 361 GLY B C 1
ATOM 6711 O O . GLY B 1 361 ? -8.336 -24.266 -8.141 1 89.44 361 GLY B O 1
ATOM 6712 N N . ILE B 1 362 ? -8.898 -22.875 -6.539 1 92.19 362 ILE B N 1
ATOM 6713 C CA . ILE B 1 362 ? -7.922 -21.875 -6.934 1 92.19 362 ILE B CA 1
ATOM 6714 C C . ILE B 1 362 ? -6.629 -22.062 -6.148 1 92.19 362 ILE B C 1
ATOM 6716 O O . ILE B 1 362 ? -6.66 -22.266 -4.93 1 92.19 362 ILE B O 1
ATOM 6720 N N . ARG B 1 363 ? -5.551 -22.109 -6.816 1 94.31 363 ARG B N 1
ATOM 6721 C CA . ARG B 1 363 ? -4.262 -22.125 -6.133 1 94.31 363 ARG B CA 1
ATOM 6722 C C . ARG B 1 363 ? -3.877 -20.719 -5.672 1 94.31 363 ARG B C 1
ATOM 6724 O O . ARG B 1 363 ? -3.771 -19.812 -6.488 1 94.31 363 ARG B O 1
ATOM 6731 N N . VAL B 1 364 ? -3.639 -20.609 -4.387 1 97.38 364 VAL B N 1
ATOM 6732 C CA . VAL B 1 364 ? -3.385 -19.281 -3.824 1 97.38 364 VAL B CA 1
ATOM 6733 C C . VAL B 1 364 ? -1.969 -19.219 -3.258 1 97.38 364 VAL B C 1
ATOM 6735 O O . VAL B 1 364 ? -1.571 -20.094 -2.475 1 97.38 364 VAL B O 1
ATOM 6738 N N . ILE B 1 365 ? -1.207 -18.266 -3.703 1 98.06 365 ILE B N 1
ATOM 6739 C CA . ILE B 1 365 ? 0.124 -17.984 -3.172 1 98.06 365 ILE B CA 1
ATOM 6740 C C . ILE B 1 365 ? 0.166 -16.578 -2.578 1 98.06 365 ILE B C 1
ATOM 6742 O O . ILE B 1 365 ? -0.164 -15.602 -3.256 1 98.06 365 ILE B O 1
ATOM 6746 N N . ILE B 1 366 ? 0.546 -16.438 -1.304 1 98.38 366 ILE B N 1
ATOM 6747 C CA . ILE B 1 366 ? 0.592 -15.117 -0.695 1 98.38 366 ILE B CA 1
ATOM 6748 C C . ILE B 1 366 ? 1.95 -14.906 -0.031 1 98.38 366 ILE B C 1
ATOM 6750 O O . ILE B 1 366 ? 2.594 -15.859 0.408 1 98.38 366 ILE B O 1
ATOM 6754 N N . SER B 1 367 ? 2.424 -13.719 -0.074 1 96.44 367 SER B N 1
ATOM 6755 C CA . SER B 1 367 ? 3.479 -13.258 0.82 1 96.44 367 SER B CA 1
ATOM 6756 C C . SER B 1 367 ? 2.906 -12.453 1.979 1 96.44 367 SER B C 1
ATOM 6758 O O . SER B 1 367 ? 1.954 -11.688 1.801 1 96.44 367 SER B O 1
ATOM 6760 N N . THR B 1 368 ? 3.436 -12.633 3.168 1 93.12 368 THR B N 1
ATOM 6761 C CA . THR B 1 368 ? 2.818 -11.922 4.281 1 93.12 368 THR B CA 1
ATOM 6762 C C . THR B 1 368 ? 3.83 -11.695 5.402 1 93.12 368 THR B C 1
ATOM 6764 O O . THR B 1 368 ? 4.801 -12.445 5.535 1 93.12 368 THR B O 1
ATOM 6767 N N . HIS B 1 369 ? 3.613 -10.625 6.078 1 86.06 369 HIS B N 1
ATOM 6768 C CA . HIS B 1 369 ? 4.277 -10.344 7.348 1 86.06 369 HIS B CA 1
ATOM 6769 C C . HIS B 1 369 ? 3.289 -10.391 8.508 1 86.06 369 HIS B C 1
ATOM 6771 O O . HIS B 1 369 ? 3.65 -10.094 9.648 1 86.06 369 HIS B O 1
ATOM 6777 N N . SER B 1 370 ? 2.123 -10.844 8.242 1 85.69 370 SER B N 1
ATOM 6778 C CA . SER B 1 370 ? 1.044 -10.68 9.211 1 85.69 370 SER B CA 1
ATOM 6779 C C . SER B 1 370 ? 0.921 -11.914 10.102 1 85.69 370 SER B C 1
ATOM 6781 O O . SER B 1 370 ? 0.593 -13 9.633 1 85.69 370 SER B O 1
ATOM 6783 N N . ASP B 1 371 ? 1.07 -11.656 11.32 1 81.94 371 ASP B N 1
ATOM 6784 C CA . ASP B 1 371 ? 0.844 -12.719 12.289 1 81.94 371 ASP B CA 1
ATOM 6785 C C . ASP B 1 371 ? -0.644 -13.039 12.414 1 81.94 371 ASP B C 1
ATOM 6787 O O . ASP B 1 371 ? -1.018 -14.18 12.695 1 81.94 371 ASP B O 1
ATOM 6791 N N . TYR B 1 372 ? -1.473 -12.102 12.227 1 83.81 372 TYR B N 1
ATOM 6792 C CA . TYR B 1 372 ? -2.914 -12.305 12.328 1 83.81 372 TYR B CA 1
ATOM 6793 C C . TYR B 1 372 ? -3.41 -13.25 11.234 1 83.81 372 TYR B C 1
ATOM 6795 O O . TYR B 1 372 ? -4.254 -14.109 11.492 1 83.81 372 TYR B O 1
ATOM 6803 N N . LEU B 1 373 ? -2.881 -13.062 10.07 1 90.31 373 LEU B N 1
ATOM 6804 C CA . LEU B 1 373 ? -3.246 -13.93 8.953 1 90.31 373 LEU B CA 1
ATOM 6805 C C . LEU B 1 373 ? -2.805 -15.359 9.211 1 90.31 373 LEU B C 1
ATOM 6807 O O . LEU B 1 373 ? -3.574 -16.297 9 1 90.31 373 LEU B O 1
ATOM 6811 N N . ILE B 1 374 ? -1.617 -15.523 9.68 1 89.06 374 ILE B N 1
ATOM 6812 C CA . ILE B 1 374 ? -1.046 -16.844 9.906 1 89.06 374 ILE B CA 1
ATOM 6813 C C . ILE B 1 374 ? -1.811 -17.562 11.016 1 89.06 374 ILE B C 1
ATOM 6815 O O . ILE B 1 374 ? -2.137 -18.734 10.898 1 89.06 374 ILE B O 1
ATOM 6819 N N . ARG B 1 375 ? -2.1 -16.859 12.062 1 85.5 375 ARG B N 1
ATOM 6820 C CA . ARG B 1 375 ? -2.826 -17.438 13.188 1 85.5 375 ARG B CA 1
ATOM 6821 C C . ARG B 1 375 ? -4.215 -17.906 12.758 1 85.5 375 ARG B C 1
ATOM 6823 O O . ARG B 1 375 ? -4.695 -18.938 13.203 1 85.5 375 ARG B O 1
ATOM 6830 N N . GLU B 1 376 ? -4.816 -17.047 12 1 89.88 376 GLU B N 1
ATOM 6831 C CA . GLU B 1 376 ? -6.137 -17.438 11.516 1 89.88 376 GLU B CA 1
ATOM 6832 C C . GLU B 1 376 ? -6.051 -18.688 10.641 1 89.88 376 GLU B C 1
ATOM 6834 O O . GLU B 1 376 ? -6.902 -19.578 10.727 1 89.88 376 GLU B O 1
ATOM 6839 N N . ILE B 1 377 ? -5.082 -18.797 9.797 1 93.19 377 ILE B N 1
ATOM 6840 C CA . ILE B 1 377 ? -4.883 -19.984 8.953 1 93.19 377 ILE B CA 1
ATOM 6841 C C . ILE B 1 377 ? -4.641 -21.203 9.828 1 93.19 377 ILE B C 1
ATOM 6843 O O . ILE B 1 377 ? -5.16 -22.281 9.547 1 93.19 377 ILE B O 1
ATOM 6847 N N . ASN B 1 378 ? -3.867 -21 10.867 1 89.44 378 ASN B N 1
ATOM 6848 C CA . ASN B 1 378 ? -3.65 -22.094 11.805 1 89.44 378 ASN B CA 1
ATOM 6849 C C . ASN B 1 378 ? -4.965 -22.594 12.391 1 89.44 378 ASN B C 1
ATOM 6851 O O . ASN B 1 378 ? -5.172 -23.797 12.523 1 89.44 378 ASN B O 1
ATOM 6855 N N . SER B 1 379 ? -5.797 -21.656 12.805 1 88.5 379 SER B N 1
ATOM 6856 C CA . SER B 1 379 ? -7.109 -22.016 13.328 1 88.5 379 SER B CA 1
ATOM 6857 C C . SER B 1 379 ? -7.891 -22.844 12.312 1 88.5 379 SER B C 1
ATOM 6859 O O . SER B 1 379 ? -8.531 -23.844 12.672 1 88.5 379 SER B O 1
ATOM 6861 N N . LEU B 1 380 ? -7.832 -22.469 11.078 1 93.62 380 LEU B N 1
ATOM 6862 C CA . LEU B 1 380 ? -8.562 -23.156 10.016 1 93.62 380 LEU B CA 1
ATOM 6863 C C . LEU B 1 380 ? -8.023 -24.562 9.805 1 93.62 380 LEU B C 1
ATOM 6865 O O . LEU B 1 380 ? -8.781 -25.484 9.469 1 93.62 380 LEU B O 1
ATOM 6869 N N . ILE B 1 381 ? -6.707 -24.734 9.922 1 92.12 381 ILE B N 1
ATOM 6870 C CA . ILE B 1 381 ? -6.078 -26.047 9.797 1 92.12 381 ILE B CA 1
ATOM 6871 C C . ILE B 1 381 ? -6.527 -26.938 10.945 1 92.12 381 ILE B C 1
ATOM 6873 O O . ILE B 1 381 ? -6.93 -28.078 10.727 1 92.12 381 ILE B O 1
ATOM 6877 N N . MET B 1 382 ? -6.5 -26.406 12.148 1 88.06 382 MET B N 1
ATOM 6878 C CA . MET B 1 382 ? -6.887 -27.188 13.32 1 88.06 382 MET B CA 1
ATOM 6879 C C . MET B 1 382 ? -8.352 -27.609 13.234 1 88.06 382 MET B C 1
ATOM 6881 O O . MET B 1 382 ? -8.703 -28.734 13.594 1 88.06 382 MET B O 1
ATOM 6885 N N . LEU B 1 383 ? -9.148 -26.734 12.766 1 90.69 383 LEU B N 1
ATOM 6886 C CA . LEU B 1 383 ? -10.578 -26.984 12.68 1 90.69 383 LEU B CA 1
ATOM 6887 C C . LEU B 1 383 ? -10.891 -28.016 11.594 1 90.69 383 LEU B C 1
ATOM 6889 O O . LEU B 1 383 ? -12.016 -28.5 11.508 1 90.69 383 LEU B O 1
ATOM 6893 N N . SER B 1 384 ? -9.938 -28.297 10.797 1 91.06 384 SER B N 1
ATOM 6894 C CA . SER B 1 384 ? -10.148 -29.312 9.773 1 91.06 384 SER B CA 1
ATOM 6895 C C . SER B 1 384 ? -10.125 -30.719 10.375 1 91.06 384 SER B C 1
ATOM 6897 O O . SER B 1 384 ? -10.562 -31.672 9.734 1 91.06 384 SER B O 1
ATOM 6899 N N . GLN B 1 385 ? -9.664 -30.781 11.531 1 87.5 385 GLN B N 1
ATOM 6900 C CA . GLN B 1 385 ? -9.586 -32.062 12.219 1 87.5 385 GLN B CA 1
ATOM 6901 C C . GLN B 1 385 ? -10.852 -32.344 13.023 1 87.5 385 GLN B C 1
ATOM 6903 O O . GLN B 1 385 ? -11.453 -31.422 13.578 1 87.5 385 GLN B O 1
ATOM 6908 N N . GLU B 1 386 ? -11.117 -33.594 13.094 1 84.94 386 GLU B N 1
ATOM 6909 C CA . GLU B 1 386 ? -12.273 -33.938 13.906 1 84.94 386 GLU B CA 1
ATOM 6910 C C . GLU B 1 386 ? -11.977 -33.812 15.391 1 84.94 386 GLU B C 1
ATOM 6912 O O . GLU B 1 386 ? -10.875 -34.125 15.844 1 84.94 386 GLU B O 1
ATOM 6917 N N . HIS B 1 387 ? -12.875 -33.156 16.078 1 82.75 387 HIS B N 1
ATOM 6918 C CA . HIS B 1 387 ? -12.812 -32.938 17.516 1 82.75 387 HIS B CA 1
ATOM 6919 C C . HIS B 1 387 ? -14.203 -32.844 18.125 1 82.75 387 HIS B C 1
ATOM 6921 O O . HIS B 1 387 ? -15.125 -32.312 17.5 1 82.75 387 HIS B O 1
ATOM 6927 N N . PRO B 1 388 ? -14.336 -33.375 19.312 1 83.19 388 PRO B N 1
ATOM 6928 C CA . PRO B 1 388 ? -15.656 -33.344 19.953 1 83.19 388 PRO B CA 1
ATOM 6929 C C . PRO B 1 388 ? -16.219 -31.938 20.094 1 83.19 388 PRO B C 1
ATOM 6931 O O . PRO B 1 388 ? -17.422 -31.734 20 1 83.19 388 PRO B O 1
ATOM 6934 N N . GLN B 1 389 ? -15.383 -30.984 20.297 1 85.44 389 GLN B N 1
ATOM 6935 C CA . GLN B 1 389 ? -15.836 -29.625 20.531 1 85.44 389 GLN B CA 1
ATOM 6936 C C . GLN B 1 389 ? -15.766 -28.797 19.25 1 85.44 389 GLN B C 1
ATOM 6938 O O . GLN B 1 389 ? -15.984 -27.578 19.281 1 85.44 389 GLN B O 1
ATOM 6943 N N . ARG B 1 390 ? -15.469 -29.391 18.266 1 86.81 390 ARG B N 1
ATOM 6944 C CA . ARG B 1 390 ? -15.273 -28.703 17 1 86.81 390 ARG B CA 1
ATOM 6945 C C . ARG B 1 390 ? -16.531 -27.938 16.594 1 86.81 390 ARG B C 1
ATOM 6947 O O . ARG B 1 390 ? -16.453 -26.75 16.25 1 86.81 390 ARG B O 1
ATOM 6954 N N . ALA B 1 391 ? -17.625 -28.547 16.719 1 88 391 ALA B N 1
ATOM 6955 C CA . ALA B 1 391 ? -18.891 -27.938 16.297 1 88 391 ALA B CA 1
ATOM 6956 C C . ALA B 1 391 ? -19.219 -26.719 17.141 1 88 391 ALA B C 1
ATOM 6958 O O . ALA B 1 391 ? -19.672 -25.703 16.625 1 88 391 ALA B O 1
ATOM 6959 N N . ASP B 1 392 ? -18.953 -26.797 18.359 1 87.88 392 ASP B N 1
ATOM 6960 C CA . ASP B 1 392 ? -19.219 -25.688 19.266 1 87.88 392 ASP B CA 1
ATOM 6961 C C . ASP B 1 392 ? -18.297 -24.5 18.969 1 87.88 392 ASP B C 1
ATOM 6963 O O . ASP B 1 392 ? -18.75 -23.344 18.984 1 87.88 392 ASP B O 1
ATOM 6967 N N . LEU B 1 393 ? -17.078 -24.844 18.719 1 85.06 393 LEU B N 1
ATOM 6968 C CA . LEU B 1 393 ? -16.109 -23.797 18.422 1 85.06 393 LEU B CA 1
ATOM 6969 C C . LEU B 1 393 ? -16.453 -23.094 17.109 1 85.06 393 LEU B C 1
ATOM 6971 O O . LEU B 1 393 ? -16.359 -21.875 17.016 1 85.06 393 LEU B O 1
ATOM 6975 N N . MET B 1 394 ? -16.812 -23.828 16.172 1 88.75 394 MET B N 1
ATOM 6976 C CA . MET B 1 394 ? -17.156 -23.266 14.859 1 88.75 394 MET B CA 1
ATOM 6977 C C . MET B 1 394 ? -18.391 -22.375 14.945 1 88.75 394 MET B C 1
ATOM 6979 O O . MET B 1 394 ? -18.438 -21.312 14.344 1 88.75 394 MET B O 1
ATOM 6983 N N . GLU B 1 395 ? -19.344 -22.781 15.672 1 89.19 395 GLU B N 1
ATOM 6984 C CA . GLU B 1 395 ? -20.547 -21.984 15.859 1 89.19 395 GLU B CA 1
ATOM 6985 C C . GLU B 1 395 ? -20.25 -20.719 16.656 1 89.19 395 GLU B C 1
ATOM 6987 O O . GLU B 1 395 ? -20.688 -19.625 16.297 1 89.19 395 GLU B O 1
ATOM 6992 N N . LYS B 1 396 ? -19.516 -20.875 17.656 1 86.56 396 LYS B N 1
ATOM 6993 C CA . LYS B 1 396 ? -19.188 -19.766 18.547 1 86.56 396 LYS B CA 1
ATOM 6994 C C . LYS B 1 396 ? -18.453 -18.656 17.812 1 86.56 396 LYS B C 1
ATOM 6996 O O . LYS B 1 396 ? -18.734 -17.484 18.031 1 86.56 396 LYS B O 1
ATOM 7001 N N . TYR B 1 397 ? -17.562 -19.062 16.922 1 86.75 397 TYR B N 1
ATOM 7002 C CA . TYR B 1 397 ? -16.719 -18.062 16.312 1 86.75 397 TYR B CA 1
ATOM 7003 C C . TYR B 1 397 ? -17.094 -17.859 14.844 1 86.75 397 TYR B C 1
ATOM 7005 O O . TYR B 1 397 ? -16.406 -17.141 14.109 1 86.75 397 TYR B O 1
ATOM 7013 N N . GLY B 1 398 ? -18.078 -18.5 14.352 1 87.94 398 GLY B N 1
ATOM 7014 C CA . GLY B 1 398 ? -18.672 -18.234 13.055 1 87.94 398 GLY B CA 1
ATOM 7015 C C . GLY B 1 398 ? -17.859 -18.797 11.898 1 87.94 398 GLY B C 1
ATOM 7016 O O . GLY B 1 398 ? -17.703 -18.141 10.867 1 87.94 398 GLY B O 1
ATOM 7017 N N . TYR B 1 399 ? -17.281 -19.984 12.086 1 90.75 399 TYR B N 1
ATOM 7018 C CA . TYR B 1 399 ? -16.547 -20.656 11.016 1 90.75 399 TYR B CA 1
ATOM 7019 C C . TYR B 1 399 ? -17.469 -21.547 10.195 1 90.75 399 TYR B C 1
ATOM 7021 O O . TYR B 1 399 ? -18.5 -22.016 10.688 1 90.75 399 TYR B O 1
ATOM 7029 N N . SER B 1 400 ? -17.109 -21.719 8.945 1 92.12 400 SER B N 1
ATOM 7030 C CA . SER B 1 400 ? -17.828 -22.641 8.07 1 92.12 400 SER B CA 1
ATOM 7031 C C . SER B 1 400 ? -16.906 -23.734 7.547 1 92.12 400 SER B C 1
ATOM 7033 O O . SER B 1 400 ? -15.68 -23.578 7.555 1 92.12 400 SER B O 1
ATOM 7035 N N . GLU B 1 401 ? -17.484 -24.812 7.105 1 92.44 401 GLU B N 1
ATOM 7036 C CA . GLU B 1 401 ? -16.719 -25.922 6.559 1 92.44 401 GLU B CA 1
ATOM 7037 C C . GLU B 1 401 ? -15.922 -25.5 5.332 1 92.44 401 GLU B C 1
ATOM 7039 O O . GLU B 1 401 ? -14.828 -26 5.09 1 92.44 401 GLU B O 1
ATOM 7044 N N . ALA B 1 402 ? -16.484 -24.562 4.648 1 92.69 402 ALA B N 1
ATOM 7045 C CA . ALA B 1 402 ? -15.867 -24.094 3.408 1 92.69 402 ALA B CA 1
ATOM 7046 C C . ALA B 1 402 ? -14.547 -23.375 3.686 1 92.69 402 ALA B C 1
ATOM 7048 O O . ALA B 1 402 ? -13.758 -23.141 2.77 1 92.69 402 ALA B O 1
ATOM 7049 N N . GLU B 1 403 ? -14.266 -23.109 4.938 1 94.38 403 GLU B N 1
ATOM 7050 C CA . GLU B 1 403 ? -13.094 -22.328 5.301 1 94.38 403 GLU B CA 1
ATOM 7051 C C . GLU B 1 403 ? -11.984 -23.203 5.863 1 94.38 403 GLU B C 1
ATOM 7053 O O . GLU B 1 403 ? -10.852 -22.75 6.059 1 94.38 403 GLU B O 1
ATOM 7058 N N . THR B 1 404 ? -12.258 -24.422 6.16 1 94.56 404 THR B N 1
ATOM 7059 C CA . THR B 1 404 ? -11.266 -25.281 6.797 1 94.56 404 THR B CA 1
ATOM 7060 C C . THR B 1 404 ? -10.203 -25.719 5.793 1 94.56 404 THR B C 1
ATOM 7062 O O . THR B 1 404 ? -10.492 -25.844 4.598 1 94.56 404 THR B O 1
ATOM 7065 N N . LEU B 1 405 ? -9.023 -25.938 6.254 1 96.31 405 LEU B N 1
ATOM 7066 C CA . LEU B 1 405 ? -7.883 -26.344 5.438 1 96.31 405 LEU B CA 1
ATOM 7067 C C . LEU B 1 405 ? -7.191 -27.562 6.039 1 96.31 405 LEU B C 1
ATOM 7069 O O . LEU B 1 405 ? -6.938 -27.609 7.246 1 96.31 405 LEU B O 1
ATOM 7073 N N . THR B 1 406 ? -6.84 -28.516 5.242 1 94.81 406 THR B N 1
ATOM 7074 C CA . THR B 1 406 ? -6.016 -29.625 5.707 1 94.81 406 THR B CA 1
ATOM 7075 C C . THR B 1 406 ? -4.535 -29.266 5.637 1 94.81 406 THR B C 1
ATOM 7077 O O . THR B 1 406 ? -4.129 -28.422 4.836 1 94.81 406 THR B O 1
ATOM 7080 N N . PRO B 1 407 ? -3.74 -29.844 6.477 1 93.38 407 PRO B N 1
ATOM 7081 C CA . PRO B 1 407 ? -2.307 -29.547 6.449 1 93.38 407 PRO B CA 1
ATOM 7082 C C . PRO B 1 407 ? -1.679 -29.797 5.078 1 93.38 407 PRO B C 1
ATOM 7084 O O . PRO B 1 407 ? -0.742 -29.094 4.691 1 93.38 407 PRO B O 1
ATOM 7087 N N . GLU B 1 408 ? -2.172 -30.75 4.348 1 93.12 408 GLU B N 1
ATOM 7088 C CA . GLU B 1 408 ? -1.621 -31.094 3.043 1 93.12 408 GLU B CA 1
ATOM 7089 C C . GLU B 1 408 ? -1.872 -30 2.021 1 93.12 408 GLU B C 1
ATOM 7091 O O . GLU B 1 408 ? -1.144 -29.875 1.035 1 93.12 408 GLU B O 1
ATOM 7096 N N . GLN B 1 409 ? -2.84 -29.203 2.305 1 95.69 409 GLN B N 1
ATOM 7097 C CA . GLN B 1 409 ? -3.213 -28.141 1.38 1 95.69 409 GLN B CA 1
ATOM 7098 C C . GLN B 1 409 ? -2.33 -26.906 1.57 1 95.69 409 GLN B C 1
ATOM 7100 O O . GLN B 1 409 ? -2.326 -26 0.733 1 95.69 409 GLN B O 1
ATOM 7105 N N . VAL B 1 410 ? -1.588 -26.922 2.615 1 96.19 410 VAL B N 1
ATOM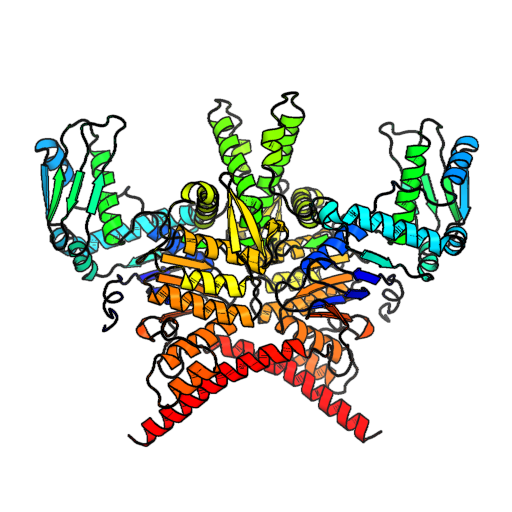 7106 C CA . VAL B 1 410 ? -0.9 -25.688 2.975 1 96.19 410 VAL B CA 1
ATOM 7107 C C . VAL B 1 410 ? 0.61 -25.906 2.934 1 96.19 410 VAL B C 1
ATOM 7109 O O . VAL B 1 410 ? 1.119 -26.875 3.506 1 96.19 410 VAL B O 1
ATOM 7112 N N . GLY B 1 411 ? 1.308 -25.172 2.121 1 96.12 411 GLY B N 1
ATOM 7113 C CA . GLY B 1 411 ? 2.754 -25.047 2.18 1 96.12 411 GLY B CA 1
ATOM 7114 C C . GLY B 1 411 ? 3.213 -23.688 2.703 1 96.12 411 GLY B C 1
ATOM 7115 O O . GLY B 1 411 ? 2.725 -22.656 2.262 1 96.12 411 GLY B O 1
ATOM 7116 N N . ALA B 1 412 ? 4.027 -23.688 3.713 1 95.69 412 ALA B N 1
ATOM 7117 C CA . ALA B 1 412 ? 4.539 -22.453 4.309 1 95.69 412 ALA B CA 1
ATOM 7118 C C . ALA B 1 412 ? 6.062 -22.422 4.277 1 95.69 412 ALA B C 1
ATOM 7120 O O . ALA B 1 412 ? 6.719 -23.422 4.566 1 95.69 412 ALA B O 1
ATOM 7121 N N . TYR B 1 413 ? 6.598 -21.297 3.936 1 95.5 413 TYR B N 1
ATOM 7122 C CA . TYR B 1 413 ? 8.039 -21.141 3.791 1 95.5 413 TYR B CA 1
ATOM 7123 C C . TYR B 1 413 ? 8.523 -19.859 4.469 1 95.5 413 TYR B C 1
ATOM 7125 O O . TYR B 1 413 ? 7.961 -18.781 4.254 1 95.5 413 TYR B O 1
ATOM 7133 N N . LEU B 1 414 ? 9.547 -19.984 5.234 1 92.75 414 LEU B N 1
ATOM 7134 C CA . LEU B 1 414 ? 10.141 -18.859 5.934 1 92.75 414 LEU B CA 1
ATOM 7135 C C . LEU B 1 414 ? 11.367 -18.328 5.184 1 92.75 414 LEU B C 1
ATOM 7137 O O . LEU B 1 414 ? 12.312 -19.078 4.934 1 92.75 414 LEU B O 1
ATOM 7141 N N . PHE B 1 415 ? 11.258 -17.141 4.762 1 92.19 415 PHE B N 1
ATOM 7142 C CA . PHE B 1 415 ? 12.398 -16.438 4.188 1 92.19 415 PHE B CA 1
ATOM 7143 C C . PHE B 1 415 ? 13.211 -15.742 5.273 1 92.19 415 PHE B C 1
ATOM 7145 O O . PHE B 1 415 ? 12.781 -14.719 5.824 1 92.19 415 PHE B O 1
ATOM 7152 N N . ASP B 1 416 ? 14.289 -16.344 5.543 1 86.94 416 ASP B N 1
ATOM 7153 C CA . ASP B 1 416 ? 15.133 -15.836 6.621 1 86.94 416 ASP B CA 1
ATOM 7154 C C . ASP B 1 416 ? 16.594 -16.219 6.398 1 86.94 416 ASP B C 1
ATOM 7156 O O . ASP B 1 416 ? 16.891 -17.234 5.777 1 86.94 416 ASP B O 1
ATOM 7160 N N . LYS B 1 417 ? 17.531 -15.312 6.852 1 86.81 417 LYS B N 1
ATOM 7161 C CA . LYS B 1 417 ? 18.969 -15.578 6.793 1 86.81 417 LYS B CA 1
ATOM 7162 C C . LYS B 1 417 ? 19.391 -15.992 5.387 1 86.81 417 LYS B C 1
ATOM 7164 O O . LYS B 1 417 ? 20.062 -17.016 5.215 1 86.81 417 LYS B O 1
ATOM 7169 N N . ASN B 1 418 ? 18.844 -15.352 4.418 1 91.31 418 ASN B N 1
ATOM 7170 C CA . ASN B 1 418 ? 19.188 -15.5 3.008 1 91.31 418 ASN B CA 1
ATOM 7171 C C . ASN B 1 418 ? 18.844 -16.891 2.49 1 91.31 418 ASN B C 1
ATOM 7173 O O . ASN B 1 418 ? 19.562 -17.438 1.642 1 91.31 418 ASN B O 1
ATOM 7177 N N . SER B 1 419 ? 17.875 -17.453 3.113 1 93.62 419 SER B N 1
ATOM 7178 C CA . SER B 1 419 ? 17.453 -18.781 2.678 1 93.62 419 SER B CA 1
ATOM 7179 C C . SER B 1 419 ? 15.93 -18.922 2.746 1 93.62 419 SER B C 1
ATOM 7181 O O . SER B 1 419 ? 15.25 -18.062 3.318 1 93.62 419 SER B O 1
ATOM 7183 N N . ILE B 1 420 ? 15.492 -19.984 2.119 1 95.19 420 ILE B N 1
ATOM 7184 C CA . ILE B 1 420 ? 14.086 -20.375 2.197 1 95.19 420 ILE B CA 1
ATOM 7185 C C . ILE B 1 420 ? 13.953 -21.656 3.018 1 95.19 420 ILE B C 1
ATOM 7187 O O . ILE B 1 420 ? 14.523 -22.688 2.658 1 95.19 420 ILE B O 1
ATOM 7191 N N . GLN B 1 421 ? 13.227 -21.547 4.039 1 92.38 421 GLN B N 1
ATOM 7192 C CA . GLN B 1 421 ? 13.047 -22.719 4.898 1 92.38 421 GLN B CA 1
ATOM 7193 C C . GLN B 1 421 ? 11.586 -23.172 4.918 1 92.38 421 GLN B C 1
ATOM 7195 O O . GLN B 1 421 ? 10.688 -22.375 5.223 1 92.38 421 GLN B O 1
ATOM 7200 N N . ALA B 1 422 ? 11.414 -24.422 4.613 1 93.44 422 ALA B N 1
ATOM 7201 C CA . ALA B 1 422 ? 10.062 -24.969 4.715 1 93.44 422 ALA B CA 1
ATOM 7202 C C . ALA B 1 422 ? 9.633 -25.094 6.176 1 93.44 422 ALA B C 1
ATOM 7204 O O . ALA B 1 422 ? 10.391 -25.594 7.016 1 93.44 422 ALA B O 1
ATOM 7205 N N . MET B 1 423 ? 8.477 -24.594 6.398 1 92.12 423 MET B N 1
ATOM 7206 C CA . MET B 1 423 ? 7.926 -24.719 7.746 1 92.12 423 MET B CA 1
ATOM 7207 C C . MET B 1 423 ? 7.02 -25.938 7.855 1 92.12 423 MET B C 1
ATOM 7209 O O . MET B 1 423 ? 6.293 -26.266 6.914 1 92.12 423 MET B O 1
ATOM 7213 N N . GLU B 1 424 ? 7.086 -26.516 9.031 1 91.38 424 GLU B N 1
ATOM 7214 C CA . GLU B 1 424 ? 6.23 -27.672 9.258 1 91.38 424 GLU B CA 1
ATOM 7215 C C . GLU B 1 424 ? 4.781 -27.25 9.492 1 91.38 424 GLU B C 1
ATOM 7217 O O . GLU B 1 424 ? 4.52 -26.281 10.188 1 91.38 424 GLU B O 1
ATOM 7222 N N . VAL B 1 425 ? 3.887 -27.953 8.82 1 92.5 425 VAL B N 1
ATOM 7223 C CA . VAL B 1 425 ? 2.455 -27.719 9 1 92.5 425 VAL B CA 1
ATOM 7224 C C . VAL B 1 425 ? 1.81 -28.969 9.602 1 92.5 425 VAL B C 1
ATOM 7226 O O . VAL B 1 425 ? 1.814 -30.031 8.984 1 92.5 425 VAL B O 1
ATOM 7229 N N . SER B 1 426 ? 1.29 -28.828 10.766 1 88.38 426 SER B N 1
ATOM 7230 C CA . SER B 1 426 ? 0.712 -29.984 11.453 1 88.38 426 SER B CA 1
ATOM 7231 C C . SER B 1 426 ? -0.776 -29.781 11.719 1 88.38 426 SER B C 1
ATOM 7233 O O . SER B 1 426 ? -1.26 -28.641 11.734 1 88.38 426 SER B O 1
ATOM 7235 N N . LYS B 1 427 ? -1.42 -30.859 11.914 1 85.19 427 LYS B N 1
ATOM 7236 C CA . LYS B 1 427 ? -2.848 -30.812 12.219 1 85.19 427 LYS B CA 1
ATOM 7237 C C . LYS B 1 427 ? -3.094 -30.266 13.617 1 85.19 427 LYS B C 1
ATOM 7239 O O . LYS B 1 427 ? -4.148 -29.672 13.883 1 85.19 427 LYS B O 1
ATOM 7244 N N . ASP B 1 428 ? -2.115 -30.297 14.438 1 78.62 428 ASP B N 1
ATOM 7245 C CA . ASP B 1 428 ? -2.279 -29.969 15.844 1 78.62 428 ASP B CA 1
ATOM 7246 C C . ASP B 1 428 ? -2.037 -28.469 16.078 1 78.62 428 ASP B C 1
ATOM 7248 O O . ASP B 1 428 ? -2.656 -27.875 16.953 1 78.62 428 ASP B O 1
ATOM 7252 N N . GLU B 1 429 ? -1.137 -27.922 15.305 1 80.56 429 GLU B N 1
ATOM 7253 C CA . GLU B 1 429 ? -0.722 -26.547 15.633 1 80.56 429 GLU B CA 1
ATOM 7254 C C . GLU B 1 429 ? -0.741 -25.656 14.391 1 80.56 429 GLU B C 1
ATOM 7256 O O . GLU B 1 429 ? -0.602 -24.438 14.5 1 80.56 429 GLU B O 1
ATOM 7261 N N . GLY B 1 430 ? -1.06 -26.281 13.312 1 88.62 430 GLY B N 1
ATOM 7262 C CA . GLY B 1 430 ? -0.943 -25.5 12.094 1 88.62 430 GLY B CA 1
ATOM 7263 C C . GLY B 1 430 ? 0.495 -25.266 11.664 1 88.62 430 GLY B C 1
ATOM 7264 O O . GLY B 1 430 ? 1.311 -26.203 11.703 1 88.62 430 GLY B O 1
ATOM 7265 N N . ILE B 1 431 ? 0.797 -24.094 11.211 1 89.19 431 ILE B N 1
ATOM 7266 C CA . ILE B 1 431 ? 2.145 -23.734 10.781 1 89.19 431 ILE B CA 1
ATOM 7267 C C . ILE B 1 431 ? 3.029 -23.5 12.008 1 89.19 431 ILE B C 1
ATOM 7269 O O . ILE B 1 431 ? 2.768 -22.594 12.805 1 89.19 431 ILE B O 1
ATOM 7273 N N . ILE B 1 432 ? 3.941 -24.25 12.172 1 77.62 432 ILE B N 1
ATOM 7274 C CA . ILE B 1 432 ? 4.828 -24.125 13.328 1 77.62 432 ILE B CA 1
ATOM 7275 C C . ILE B 1 432 ? 5.883 -23.062 13.062 1 77.62 432 ILE B C 1
ATOM 7277 O O . ILE B 1 432 ? 6.742 -23.219 12.188 1 77.62 432 ILE B O 1
ATOM 7281 N N . ALA B 1 433 ? 5.547 -21.797 13.359 1 62.94 433 ALA B N 1
ATOM 7282 C CA . ALA B 1 433 ? 6.426 -20.688 12.992 1 62.94 433 ALA B CA 1
ATOM 7283 C C . ALA B 1 433 ? 7.277 -20.25 14.18 1 62.94 433 ALA B C 1
ATOM 7285 O O . ALA B 1 433 ? 6.746 -19.828 15.211 1 62.94 433 ALA B O 1
ATOM 7286 N N . THR B 1 434 ? 8.516 -20.609 14.336 1 54.47 434 THR B N 1
ATOM 7287 C CA . THR B 1 434 ? 9.43 -20.109 15.352 1 54.47 434 THR B CA 1
ATOM 7288 C C . THR B 1 434 ? 9.594 -18.594 15.234 1 54.47 434 THR B C 1
ATOM 7290 O O . THR B 1 434 ? 9.625 -17.891 16.25 1 54.47 434 THR B O 1
ATOM 7293 N N . THR B 1 435 ? 9.766 -18.062 14.094 1 50.69 435 THR B N 1
ATOM 7294 C 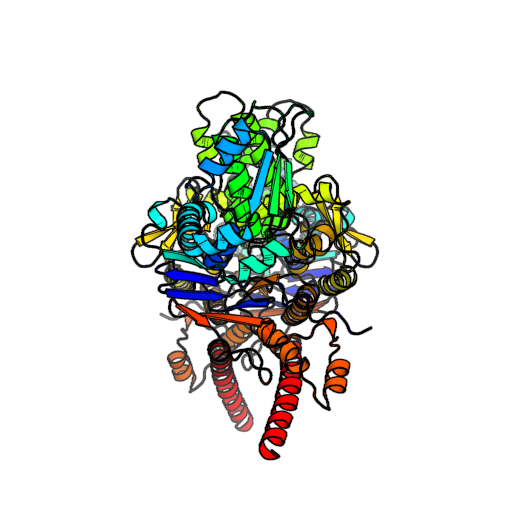CA . THR B 1 435 ? 10.281 -16.719 13.891 1 50.69 435 THR B CA 1
ATOM 7295 C C . THR B 1 435 ? 9.195 -15.672 14.148 1 50.69 435 THR B C 1
ATOM 7297 O O . THR B 1 435 ? 9.477 -14.602 14.68 1 50.69 435 THR B O 1
ATOM 7300 N N . PHE B 1 436 ? 7.941 -15.953 13.805 1 53.56 436 PHE B N 1
ATOM 7301 C CA . PHE B 1 436 ? 6.883 -14.984 14.062 1 53.56 436 PHE B CA 1
ATOM 7302 C C . PHE B 1 436 ? 6.664 -14.805 15.555 1 53.56 436 PHE B C 1
ATOM 7304 O O . PHE B 1 436 ? 6.43 -13.695 16.031 1 53.56 436 PHE B O 1
ATOM 7311 N N . ASP B 1 437 ? 6.93 -15.805 16.156 1 54.31 437 ASP B N 1
ATOM 7312 C CA . ASP B 1 437 ? 6.727 -15.805 17.609 1 54.31 437 ASP B CA 1
ATOM 7313 C C . ASP B 1 437 ? 7.812 -15 18.312 1 54.31 437 ASP B C 1
ATOM 7315 O O . ASP B 1 437 ? 7.535 -14.305 19.297 1 54.31 437 ASP B O 1
ATOM 7319 N N . GLU B 1 438 ? 8.891 -15.008 17.688 1 54.88 438 GLU B N 1
ATOM 7320 C CA . GLU B 1 438 ? 9.992 -14.312 18.344 1 54.88 438 GLU B CA 1
ATOM 7321 C C . GLU B 1 438 ? 9.781 -12.797 18.312 1 54.88 438 GLU B C 1
ATOM 7323 O O . GLU B 1 438 ? 10.023 -12.109 19.312 1 54.88 438 GLU B O 1
ATOM 7328 N N . VAL B 1 439 ? 9.328 -12.344 17.266 1 53.94 439 VAL B N 1
ATOM 7329 C CA . VAL B 1 439 ? 9.164 -10.898 17.156 1 53.94 439 VAL B CA 1
ATOM 7330 C C . VAL B 1 439 ? 8 -10.445 18.031 1 53.94 439 VAL B C 1
ATOM 7332 O O . VAL B 1 439 ? 8.109 -9.445 18.75 1 53.94 439 VAL B O 1
ATOM 7335 N N . ILE B 1 440 ? 6.996 -11.195 17.984 1 55.78 440 ILE B N 1
ATOM 7336 C CA . ILE B 1 440 ? 5.836 -10.883 18.812 1 55.78 440 ILE B CA 1
ATOM 7337 C C . ILE B 1 440 ? 6.219 -10.953 20.281 1 55.78 440 ILE B C 1
ATOM 7339 O O . ILE B 1 440 ? 5.848 -10.078 21.062 1 55.78 440 ILE B O 1
ATOM 7343 N N . ASN B 1 441 ? 6.996 -11.922 20.453 1 53 441 ASN B N 1
ATOM 7344 C CA . ASN B 1 441 ? 7.426 -12.109 21.844 1 53 441 ASN B CA 1
ATOM 7345 C C . ASN B 1 441 ? 8.359 -10.992 22.297 1 53 441 ASN B C 1
ATOM 7347 O O . ASN B 1 441 ? 8.258 -10.516 23.422 1 53 441 ASN B O 1
ATOM 7351 N N . ASP B 1 442 ? 9.211 -10.602 21.453 1 55.16 442 ASP B N 1
ATOM 7352 C CA . ASP B 1 442 ? 10.125 -9.508 21.781 1 55.16 442 ASP B CA 1
ATOM 7353 C C . ASP B 1 442 ? 9.352 -8.211 22.047 1 55.16 442 ASP B C 1
ATOM 7355 O O . ASP B 1 442 ? 9.664 -7.477 22.984 1 55.16 442 ASP B O 1
ATOM 7359 N N . LEU B 1 443 ? 8.375 -7.973 21.281 1 56.47 443 LEU B N 1
ATOM 7360 C CA . LEU B 1 443 ? 7.59 -6.75 21.422 1 56.47 443 LEU B CA 1
ATOM 7361 C C . LEU B 1 443 ? 6.801 -6.762 22.719 1 56.47 443 LEU B C 1
ATOM 7363 O O . LEU B 1 443 ? 6.715 -5.738 23.406 1 56.47 443 LEU B O 1
ATOM 7367 N N . ASN B 1 444 ? 6.379 -7.914 22.922 1 55.5 444 ASN B N 1
ATOM 7368 C CA . ASN B 1 444 ? 5.625 -8.055 24.172 1 55.5 444 ASN B CA 1
ATOM 7369 C C . ASN B 1 444 ? 6.531 -7.93 25.391 1 55.5 444 ASN B C 1
ATOM 7371 O O . ASN B 1 444 ? 6.148 -7.328 26.391 1 55.5 444 ASN B O 1
ATOM 7375 N N . GLU B 1 445 ? 7.719 -8.344 25.156 1 58.12 445 GLU B N 1
ATOM 7376 C CA . GLU B 1 445 ? 8.648 -8.289 26.266 1 58.12 445 GLU B CA 1
ATOM 7377 C C . GLU B 1 445 ? 9.086 -6.852 26.562 1 58.12 445 GLU B C 1
ATOM 7379 O O . GLU B 1 445 ? 9.141 -6.434 27.719 1 58.12 445 GLU B O 1
ATOM 7384 N N . THR B 1 446 ? 9.414 -6.059 25.562 1 63.84 446 THR B N 1
ATOM 7385 C CA . THR B 1 446 ? 9.852 -4.676 25.734 1 63.84 446 THR B CA 1
ATOM 7386 C C . THR B 1 446 ? 8.734 -3.822 26.328 1 63.84 446 THR B C 1
ATOM 7388 O O . THR B 1 446 ? 8.93 -3.16 27.344 1 63.84 446 THR B O 1
ATOM 7391 N N . SER B 1 447 ? 7.637 -3.854 25.703 1 64.56 447 SER B N 1
ATOM 7392 C CA . SER B 1 447 ? 6.512 -3.037 26.141 1 64.56 447 SER B CA 1
ATOM 7393 C C . SER B 1 447 ? 6.055 -3.436 27.547 1 64.56 447 SER B C 1
ATOM 7395 O O . SER B 1 447 ? 5.746 -2.574 28.375 1 64.56 447 SER B O 1
ATOM 7397 N N . ASP B 1 448 ? 6.098 -4.754 27.672 1 61 448 ASP B N 1
ATOM 7398 C CA . ASP B 1 448 ? 5.684 -5.262 28.984 1 61 448 ASP B CA 1
ATOM 7399 C C . ASP B 1 448 ? 6.688 -4.871 30.062 1 61 448 ASP B C 1
ATOM 7401 O O . ASP B 1 448 ? 6.297 -4.465 31.156 1 61 448 ASP B O 1
ATOM 7405 N N . ASP B 1 449 ? 7.93 -5.023 29.766 1 67.44 449 ASP B N 1
ATOM 7406 C CA . ASP B 1 449 ? 8.977 -4.664 30.719 1 67.44 449 ASP B CA 1
ATOM 7407 C C . ASP B 1 449 ? 8.875 -3.191 31.109 1 67.44 449 ASP B C 1
ATOM 7409 O O . ASP B 1 449 ? 8.93 -2.859 32.312 1 67.44 449 ASP B O 1
ATOM 7413 N N . ILE B 1 450 ? 8.68 -2.406 30.25 1 68.12 450 ILE B N 1
ATOM 7414 C CA . ILE B 1 450 ? 8.586 -0.975 30.516 1 68.12 450 ILE B CA 1
ATOM 7415 C C . ILE B 1 450 ? 7.293 -0.673 31.266 1 68.12 450 ILE B C 1
ATOM 7417 O O . ILE B 1 450 ? 7.309 0.014 32.281 1 68.12 450 ILE B O 1
ATOM 7421 N N . PHE B 1 451 ? 6.23 -1.23 30.719 1 65.25 451 PHE B N 1
ATOM 7422 C CA . PHE B 1 451 ? 4.922 -0.977 31.312 1 65.25 451 PHE B CA 1
ATOM 7423 C C . PHE B 1 451 ? 4.883 -1.435 32.75 1 65.25 451 PHE B C 1
ATOM 7425 O O . PHE B 1 451 ? 4.512 -0.665 33.656 1 65.25 451 PHE B O 1
ATOM 7432 N N . TYR B 1 452 ? 5.363 -2.652 33 1 64.81 452 TYR B N 1
ATOM 7433 C CA . TYR B 1 452 ? 5.25 -3.209 34.344 1 64.81 452 TYR B CA 1
ATOM 7434 C C . TYR B 1 452 ? 6.25 -2.557 35.281 1 64.81 452 TYR B C 1
ATOM 7436 O O . TYR B 1 452 ? 5.965 -2.377 36.469 1 64.81 452 TYR B O 1
ATOM 7444 N N . THR B 1 453 ? 7.352 -2.252 34.781 1 68.25 453 THR B N 1
ATOM 7445 C CA . THR B 1 453 ? 8.336 -1.559 35.625 1 68.25 453 THR B CA 1
ATOM 7446 C C . THR B 1 453 ? 7.809 -0.193 36.062 1 68.25 453 THR B C 1
ATOM 7448 O O . THR B 1 453 ? 7.902 0.171 37.219 1 68.25 453 THR B O 1
ATOM 7451 N N . TYR B 1 454 ? 7.242 0.477 35.188 1 68.44 454 TYR B N 1
ATOM 7452 C CA . TYR B 1 454 ? 6.746 1.813 35.5 1 68.44 454 TYR B CA 1
ATOM 7453 C C . TYR B 1 454 ? 5.469 1.745 36.344 1 68.44 454 TYR B C 1
ATOM 7455 O O . TYR B 1 454 ? 5.258 2.561 37.25 1 68.44 454 TYR B O 1
ATOM 7463 N N . ARG B 1 455 ? 4.629 0.779 35.969 1 66.5 455 ARG B N 1
ATOM 7464 C CA . ARG B 1 455 ? 3.398 0.624 36.719 1 66.5 455 ARG B CA 1
ATOM 7465 C C . ARG B 1 455 ? 3.701 0.253 38.188 1 66.5 455 ARG B C 1
ATOM 7467 O O . ARG B 1 455 ? 3.076 0.775 39.094 1 66.5 455 ARG B O 1
ATOM 7474 N N . HIS B 1 456 ? 4.535 -0.77 38.375 1 64.94 456 HIS B N 1
ATOM 7475 C CA . HIS B 1 456 ? 4.914 -1.198 39.719 1 64.94 456 HIS B CA 1
ATOM 7476 C C . HIS B 1 456 ? 5.504 -0.042 40.5 1 64.94 456 HIS B C 1
ATOM 7478 O O . HIS B 1 456 ? 5.23 0.092 41.688 1 64.94 456 HIS B O 1
ATOM 7484 N N . TRP B 1 457 ? 6.227 0.74 39.844 1 61.06 457 TRP B N 1
ATOM 7485 C CA . TRP B 1 457 ? 6.848 1.88 40.5 1 61.06 457 TRP B CA 1
ATOM 7486 C C . TRP B 1 457 ? 5.812 2.941 40.844 1 61.06 457 TRP B C 1
ATOM 7488 O O . TRP B 1 457 ? 5.82 3.49 41.969 1 61.06 457 TRP B O 1
ATOM 7498 N N . ASN B 1 458 ? 4.945 3.152 40 1 62.41 458 ASN B N 1
ATOM 7499 C CA . ASN B 1 458 ? 3.926 4.168 40.219 1 62.41 458 ASN B CA 1
ATOM 7500 C C . ASN B 1 458 ? 2.975 3.754 41.344 1 62.41 458 ASN B C 1
ATOM 7502 O O . ASN B 1 458 ? 2.547 4.59 42.156 1 62.41 458 ASN B O 1
ATOM 7506 N N . ASN B 1 459 ? 2.645 2.453 41.344 1 57.91 459 ASN B N 1
ATOM 7507 C CA . ASN B 1 459 ? 1.813 1.937 42.406 1 57.91 459 ASN B CA 1
ATOM 7508 C C . ASN B 1 459 ? 2.521 2.037 43.75 1 57.91 459 ASN B C 1
ATOM 7510 O O . ASN B 1 459 ? 1.89 2.32 44.781 1 57.91 459 ASN B O 1
ATOM 7514 N N . LYS B 1 460 ? 3.756 1.798 43.906 1 61.38 460 LYS B N 1
ATOM 7515 C CA . LYS B 1 460 ? 4.523 1.89 45.156 1 61.38 460 LYS B CA 1
ATOM 7516 C C . LYS B 1 460 ? 4.605 3.334 45.656 1 61.38 460 LYS B C 1
ATOM 7518 O O . LYS B 1 460 ? 4.512 3.594 46.844 1 61.38 460 LYS B O 1
ATOM 7523 N N . VAL B 1 461 ? 4.785 4.188 44.625 1 54.38 461 VAL B N 1
ATOM 7524 C CA . VAL B 1 461 ? 4.906 5.602 44.969 1 54.38 461 VAL B CA 1
ATOM 7525 C C . VAL B 1 461 ? 3.559 6.137 45.438 1 54.38 461 VAL B C 1
ATOM 7527 O O . VAL B 1 461 ? 3.496 6.938 46.375 1 54.38 461 VAL B O 1
ATOM 7530 N N . GLU B 1 462 ? 2.533 5.609 44.844 1 54.84 462 GLU B N 1
ATOM 7531 C CA . GLU B 1 462 ? 1.202 5.992 45.312 1 54.84 462 GLU B CA 1
ATOM 7532 C C . GLU B 1 462 ? 0.915 5.414 46.688 1 54.84 462 GLU B C 1
ATOM 7534 O O . GLU B 1 462 ? 0.321 6.086 47.531 1 54.84 462 GLU B O 1
ATOM 7539 N N . ASP B 1 463 ? 1.25 4.164 46.906 1 51.94 463 ASP B N 1
ATOM 7540 C CA . ASP B 1 463 ? 1.057 3.557 48.219 1 51.94 463 ASP B CA 1
ATOM 7541 C C . ASP B 1 463 ? 1.939 4.227 49.25 1 51.94 463 ASP B C 1
ATOM 7543 O O . ASP B 1 463 ? 1.558 4.328 50.438 1 51.94 463 ASP B O 1
ATOM 7547 N N . ALA B 1 464 ? 2.963 4.73 48.938 1 48.38 464 ALA B N 1
ATOM 7548 C CA . ALA B 1 464 ? 3.883 5.367 49.875 1 48.38 464 ALA B CA 1
ATOM 7549 C C . ALA B 1 464 ? 3.521 6.836 50.094 1 48.38 464 ALA B C 1
ATOM 7551 O O . ALA B 1 464 ? 3.877 7.43 51.094 1 48.38 464 ALA B O 1
ATOM 7552 N N . ALA B 1 465 ? 2.865 7.406 49.312 1 42.5 465 ALA B N 1
ATOM 7553 C CA . ALA B 1 465 ? 2.387 8.773 49.5 1 42.5 465 ALA B CA 1
ATOM 7554 C C . ALA B 1 465 ? 1.118 8.781 50.375 1 42.5 465 ALA B C 1
ATOM 7556 O O . ALA B 1 465 ? 0.232 7.945 50.188 1 42.5 465 ALA B O 1
#

Organism: NCBI:txid111769

pLDDT: mean 80.26, std 17.18, range [19.78, 98.38]

Sequence (930 aa):
MDMDQNVYDEMPAWTFQVENFGYINKGALTLKPLTILCGQNNTGKTWMMYSMYGILRHLPTDEPLPEIAELTNKLLVDGYVEWNIVEWFERNFTVIQTYINQAVKQRLPEILNTEPEFFSETVFNFLISSDTSRLFQKGKMKGMLSSVIPVERFSVEKERHSAIVKITLPNNRFKASDIENTIKELILDLIINKKMGMNPLLLPSERNGLHLLFRELSIRRTALLSLWRGNNENFSDLTSNISRYAEPIAHYINWLNHLGLNNQSKSFDDAIVELDFLEKIIKGKLEVDKDNNIDFLLEGDQRLGLHLTSSTVNSLAGLWFYIRHTASQGYVLMIDEPELNLHPANQRALARLLARLVNKGIRVIISTHSDYLIREINSLIMLSQEHPQRADLMEKYGYSEAETLTPEQVGAYLFDKNSIQAMEVSKDEGIIATTFDEVINDLNETSDDIFYTYRHWNNKVEDAAMDMDQNVYDEMPAWTFQVENFGYINKGALTLKPLTILCGQNNTGKTWMMYSMYGILRHLPTDEPLPEIAELTNKLLVDGYVEWNIVEWFERNFTVIQTYINQAVKQRLPEILNTEPEFFSETVFNFLISSDTSRLFQKGKMKGMLSSVIPVERFSVEKERHSAIVKITLPNNRFKASDIENTIKELILDLIINKKMGMNPLLLPSERNGLHLLFRELSIRRTALLSLWRGNNENFSDLTSNISRYAEPIAHYINWLNHLGLNNQSKSFDDAIVELDFLEKIIKGKLEVDKDNNIDFLLEGDQRLGLHLTSSTVNSLAGLWFYIRHTASQGYVLMIDEPELNLHPANQRALARLLARLVNKGIRVIISTHSDYLIREINSLIMLSQEHPQRADLMEKYGYSEAETLTPEQVGAYLFDKNSIQAMEVSKDEGIIATTFDEVINDLNETSDDIFYTYRHWNNKVEDAA

InterPro domains:
  IPR027417 P-loop containing nucleoside triphosphate hydrolase [G3DSA:3.40.50.300] (15-392)
  IPR027417 P-loop containing nucleoside triphosphate hydrolase [SSF52540] (18-386)
  IPR041685 Endonuclease GajA/Old nuclease/RecF-like, AAA domain [PF13175] (16-374)
  IPR051396 Bacterial Antiviral Defense Nuclease [PTHR43581] (16-392)

Nearest PDB structures (foldseek):
  1e69-assembly5_E  TM=5.225E-01  e=1.138E-06  Thermotoga maritima
  1w1w-assembly1_B  TM=4.452E-01  e=4.481E-07  Saccharomyces cerevisiae
  8roh-assembly1_A  TM=3.945E-01  e=5.001E-07  Homo sapiens
  4aby-assembly1_A  TM=3.469E-01  e=2.445E-04  Deinococcus radiodurans R1 = ATCC 13939 = DSM 20539
  6wg3-assembly1_A  TM=3.754E-01  e=2.072E-03  Homo sapiens

Secondary structure (DSSP, 8-state):
----STTGGGS--EEEEEEEETTEEEEEEE--SEEEEEE-SSSSHHHHHHHHHHHHH-----S--TTHHHHHHHHHHHSEEEEEHHHHHHHTHHHHHHHHHHHHHHHHHHHTT--GGGGTT-EEEEEEPTTHHHHHHH--EEEEE--SSSSS-EEEEE-TT--EEEEE--S--S-HHHHHHHHHHHHHHHHTTPPSSS-SEEE-TTHHHHHHHHHHHHHHHHHHHHHHHTT-STHHHHHTTS----HHHHHHHHHHHTTTTTTT-PPPGGGHHHHHHHHHHHTEEEEE-TT--EEEEETTS-EEEGGGS-HHHHHHHHHHHIIIII--TT-EEEEE-TTTT--HHHHHHHHHHHHHHHHTT-EEEEEE--HHHHHHHHHHHHTTS--TTHHHHHHHHT--GGG---GGGEEEEEEETTEEEEEPEETTTEE--HHHHHHHHHHHHHHHHHHHHHHHHHHHHHHH-/----STTGGGS--EEEEEEEETTEEEEEEE--SEEEEEE-SSSSHHHHHHHHHHHHH-----S--TTHHHHHHHHHHHSEEEEEHHHHHHHTHHHHHHHHHHHHHHHHHHHTT--GGGGTT-EEEEEEPTTHHHHHHH--EEEEE--SSSSS-EEEEE-TT--EEEEE--S--S-HHHHHHHHHHHHHHHHHTPPSSS-SEEE-TTHHHHHHHHHHHHHHHHHHHHHHHS--STHHHHHTTS----HHHHHHHHHHHTTTTTTT----GGGHHHHHHHHHHHTEEEEE-TT--EEEEETTS-EEEGGGS-HHHHHHHHHHHIIIII--TT-EEEEE-TTTT--HHHHHHHHHHHHHHHHTT-EEEEEE--HHHHHHHHHHHHTTS--TTHHHHHHHHT--GGG---GGGEEEEEEETTEEEEEPEETTTEE--HHHHHHHHHHHHHHHHHHHHHHHHHHHHHHH-

Foldseek 3Di:
DPQCPCLQVQDWWKKKWKAPDQLFHTEMDIFFLEEEEEEDPRLCQQLVLLLVQQLLVDFADPDDDPCLLVVLVCCLVVQKDKDQQLVVCLVCVVVVQVVSQVRSLVRSCQQAVHDSVVCVVMRMGIDTDNCLSVQLQQDWDWDWDDDPDPPFTFTWTDDHRGRMIMTGTRDSPDDSVVSSRVVSRSSVCSRSVPDDDLFPAEAEPCQLVLLVCLLVVVVVVVVLVVVVVVPDPVSVVVVVPPPDGGPNSVSLSVVLQCLQVQVPAFADPPLVVLLVLVCVLQQFDWDAHNRSFIWTAHDPGDIDGPVPGASSCSLCVSVNSCSGGPDDAQGEYEYEASCPNHDLVSLLSVLQSSLLSSLRHYRYYYYHHDPSSQQSLQVLQLLQDDDPCSVVVCVVVVHDPSRHDHQSNYWYWYSDPSYIHTFHADNHGGTPDPPSCVVVVVVCCVVVVVVVVVVVVVVVVVVVD/DPPCPCLQVQDWWKKKWKAPDQLFHTEMDIFFLEEEEEEDPRLCQQLVLLLVQQLLVDFADPDDDPCLLVQLVCCLVVQKDKDQQLVVCLVCVVVVQVVSQVRSLVRSCQQAVHDSVVCVVMRMGIDTDNCLSVQLQQDWQWDWDDDPDPPFTFTWTDDHRDRMIMTGTRDSPDDSVVSSRRVSRSSVCSRSVPDDDLFPAEAEPCQLVLLVCLLVVVVVVVVLVVVVVPPDPVSVVVVVPDPRGGPNSVSLSVVLQCLQVQVPAFEDPPLVVLLVLVCVLQQFDWDAHNRSFIWTAHDPGDIDGLVPGASSCSLCVSVNSCSGGPDDAQGEYEYEASCPNHDLVSLLSVLQSSLLSSLRHYRYYYYHHDPSSQQSLQVLQLLQDDDPCSVVVCVVVVHDPSRHDHQSNYWYWYRDPSYIHTFHADNHGGTPDPPSCVVVVVVCCVVVVVVVVVVVVVVVVVVVD

Solvent-accessible surface area (backbone atoms only — not comparable to full-atom values): 49356 Å² total; per-residue (Å²): 133,87,75,81,77,65,68,65,82,64,59,76,58,43,32,41,38,39,27,49,47,85,51,22,50,43,33,54,51,58,56,32,42,35,22,38,41,31,43,59,72,77,37,42,61,65,59,52,51,47,48,52,50,39,53,66,57,54,66,68,63,84,66,86,59,89,64,44,66,59,50,45,51,46,26,66,72,65,28,45,43,80,39,54,52,40,62,51,46,67,74,39,42,69,59,49,47,52,49,46,26,51,29,43,58,66,42,48,28,58,30,59,58,49,59,68,72,77,51,67,76,38,44,54,39,62,45,73,51,84,68,49,48,60,49,52,21,60,40,68,46,78,48,69,55,80,57,96,65,87,77,65,49,40,36,37,42,27,51,67,70,30,50,49,34,39,39,37,38,77,55,82,82,63,54,69,67,58,52,43,41,49,51,47,49,50,50,49,33,57,74,68,60,56,57,85,71,85,43,57,42,51,46,53,75,35,40,45,23,41,73,57,40,39,64,47,56,50,51,46,54,50,49,47,45,53,51,57,71,38,84,65,83,73,48,66,65,65,62,67,54,53,56,70,57,28,40,56,57,52,53,39,43,51,52,55,72,42,44,24,75,42,70,73,44,74,20,51,92,74,40,56,63,60,47,52,53,49,23,62,72,56,56,38,45,76,46,62,38,78,87,49,50,49,35,33,36,38,86,86,74,47,77,34,53,52,62,72,48,38,62,41,43,44,50,44,42,63,58,52,49,36,46,50,45,61,42,44,70,72,33,42,42,33,32,38,40,75,51,52,65,46,31,66,72,51,25,32,53,46,36,40,50,53,31,34,45,34,71,59,41,23,30,35,38,36,30,40,67,51,62,52,33,52,49,41,46,20,48,24,20,34,63,52,44,92,50,94,59,44,64,60,52,26,62,75,71,67,58,55,80,60,31,41,33,53,41,84,39,47,30,42,32,38,28,50,94,35,24,44,38,77,41,56,53,34,60,72,66,11,62,59,59,69,67,66,50,47,54,54,46,49,53,48,47,54,47,43,50,53,43,50,53,48,41,56,49,50,52,51,52,53,70,70,94,131,86,75,81,77,64,69,66,82,65,57,76,58,44,31,40,39,40,28,48,49,85,50,22,50,44,35,55,50,58,58,35,42,35,23,38,39,33,42,58,70,77,37,42,59,65,60,53,51,46,47,53,50,39,53,66,56,53,69,69,62,85,67,87,59,89,64,45,66,58,51,45,52,46,25,66,73,64,28,45,42,80,39,56,52,39,61,51,44,66,74,40,41,69,60,50,47,52,48,46,26,50,28,43,59,66,42,50,26,59,32,59,58,50,59,68,70,75,52,67,77,38,44,54,38,63,45,73,51,81,68,49,49,58,50,52,22,60,39,69,45,78,47,69,54,78,59,95,64,87,78,62,48,40,36,36,42,27,52,66,70,31,49,46,35,39,38,38,38,76,57,83,83,64,54,69,66,58,52,43,42,50,52,46,49,52,51,49,33,56,74,68,59,58,57,85,71,83,42,56,41,52,45,54,76,34,40,44,23,40,73,55,39,40,66,49,55,49,49,46,55,50,49,47,45,52,52,56,74,39,84,67,82,75,48,64,65,65,60,67,53,52,57,70,59,28,40,56,57,53,52,38,45,52,51,54,70,42,45,24,75,42,68,74,43,72,20,52,92,74,38,55,62,59,47,54,54,51,24,63,72,57,54,37,46,77,47,63,38,77,87,48,50,50,35,33,36,38,87,85,73,48,76,34,54,53,64,72,48,41,62,42,44,43,50,44,43,62,58,52,49,35,45,51,46,62,42,45,71,71,32,41,43,34,31,38,38,77,52,54,65,45,32,65,72,51,25,32,53,45,37,41,50,52,31,33,44,33,72,59,40,24,29,35,37,36,33,39,68,52,64,52,34,51,48,40,46,20,48,24,18,34,64,53,46,91,51,94,58,42,63,60,51,28,62,75,71,68,58,57,80,61,31,40,34,54,42,83,39,47,30,41,31,38,27,49,94,37,24,44,38,77,42,56,53,35,61,72,65,11,62,58,60,69,68,66,48,47,55,53,46,49,52,49,47,53,47,44,51,52,44,49,54,48,42,55,48,51,51,51,52,53,71,70,97